Protein AF-0000000071156949 (afdb_homodimer)

Solvent-accessible surface area (backbone atoms only — not comparable to full-atom values): 77805 Å² total; per-residue (Å²): 145,89,101,86,51,63,87,76,97,87,80,88,91,84,76,84,78,75,83,69,84,75,80,80,80,71,87,67,79,77,78,75,65,78,80,73,74,72,74,79,67,74,76,79,68,71,72,70,79,77,70,38,71,80,72,76,36,79,78,78,65,68,85,57,36,65,60,50,50,54,51,48,61,67,32,68,68,46,46,52,49,50,50,51,48,50,52,46,51,50,22,55,70,70,61,55,39,52,63,51,51,49,45,45,47,45,45,49,45,36,51,52,51,49,56,46,44,47,62,56,52,52,49,52,49,41,29,22,22,58,69,45,66,47,76,41,98,70,64,70,80,79,86,52,50,70,53,12,49,38,33,79,37,14,51,46,56,18,49,52,27,45,30,42,74,24,48,22,58,56,52,46,51,38,69,74,34,31,34,89,91,45,67,75,72,49,67,66,50,52,50,49,52,38,48,48,52,33,49,54,53,50,50,54,52,44,51,52,44,58,73,55,51,50,29,16,42,30,40,44,75,46,68,47,84,68,30,42,39,33,29,36,42,28,39,26,29,55,41,79,87,77,60,42,63,44,70,45,78,72,41,68,42,80,49,92,53,80,46,16,65,54,43,40,51,52,50,54,51,48,33,53,74,64,69,46,61,68,86,37,35,45,13,33,21,32,53,79,49,58,40,41,52,23,81,72,61,3,26,49,34,51,47,28,71,78,29,71,61,27,43,70,28,65,15,48,60,58,50,50,51,49,29,52,57,60,36,37,62,45,63,69,44,34,51,43,54,52,50,51,40,52,50,39,50,62,34,63,75,31,31,70,55,40,47,50,37,50,49,52,53,68,66,39,77,87,51,57,67,71,55,41,52,50,52,52,56,54,65,72,49,82,38,57,103,35,60,61,25,52,40,50,45,62,73,41,40,70,56,50,51,54,37,26,56,55,39,42,70,44,84,53,61,70,58,14,51,51,22,48,55,52,47,55,53,63,64,32,39,66,39,33,45,41,49,41,50,49,31,57,58,32,53,57,52,45,54,49,50,59,60,55,52,44,78,70,56,44,52,68,57,52,51,49,52,53,49,51,52,49,51,52,54,48,49,44,60,76,42,36,70,67,54,43,49,54,39,49,49,54,26,43,54,56,28,49,75,72,73,38,74,72,60,67,77,80,76,52,86,81,61,69,82,54,86,83,67,92,61,90,47,50,68,61,41,47,39,63,68,46,50,49,54,40,54,50,41,39,50,50,37,51,54,60,69,74,60,61,83,55,61,67,57,49,33,51,51,27,76,28,60,63,33,41,83,78,42,54,70,68,50,28,50,55,28,50,54,74,49,48,87,77,46,89,77,52,72,65,51,53,52,51,50,50,50,52,51,49,55,61,51,69,73,50,86,64,91,56,41,77,40,60,62,58,37,48,75,68,47,51,88,90,35,58,59,60,41,49,53,47,52,55,58,64,23,36,55,42,48,46,46,70,41,53,53,51,49,54,50,45,50,68,63,38,32,91,92,40,46,81,65,52,69,66,61,48,34,18,40,47,45,36,35,74,49,28,85,59,86,75,61,63,66,59,52,53,53,53,49,39,70,71,36,72,63,56,66,72,50,74,46,60,109,132,95,78,82,77,76,80,79,86,81,92,72,79,96,70,86,74,82,82,73,85,73,81,75,78,70,83,63,77,79,76,74,65,78,78,73,74,69,75,78,67,75,74,78,66,73,73,69,79,77,68,37,71,80,74,77,34,77,78,78,66,66,85,57,37,66,61,50,48,55,52,46,61,68,32,67,66,45,47,50,49,49,49,52,47,49,51,46,50,50,22,55,67,71,62,53,38,52,64,51,51,48,45,44,47,45,46,49,46,37,50,50,52,50,56,47,45,47,60,54,52,51,50,52,51,43,28,23,22,59,70,46,65,47,75,42,98,72,63,68,82,78,87,49,51,71,54,13,49,35,34,80,39,15,51,46,54,17,48,52,26,43,31,43,74,24,49,23,60,55,53,46,51,39,70,73,34,30,34,90,90,46,66,76,72,46,70,67,51,52,51,49,51,38,47,49,52,33,48,55,54,49,49,54,52,45,50,54,44,58,72,55,51,50,28,15,41,27,40,44,75,47,68,48,82,67,30,41,40,34,29,37,41,28,38,27,29,56,40,80,86,76,59,42,63,44,71,45,77,72,39,68,41,80,50,94,53,79,45,17,65,53,43,42,51,52,50,52,52,49,32,53,73,65,70,46,60,68,87,36,34,45,13,34,20,32,52,78,50,57,40,39,53,24,80,73,61,3,25,49,34,54,47,28,72,78,30,72,60,27,44,70,30,64,15,48,60,58,50,50,51,50,31,53,58,59,35,36,62,46,64,70,44,34,50,43,53,50,51,50,38,52,50,38,50,64,34,62,76,31,32,69,54,39,48,50,38,51,49,53,52,68,66,40,77,87,50,56,66,72,56,42,51,50,52,52,55,54,66,71,49,83,39,56,104,35,60,61,25,51,39,50,44,62,74,40,40,70,56,51,50,53,37,26,57,56,38,41,70,44,85,52,60,69,60,14,52,52,21,47,54,51,47,54,54,63,64,33,39,67,38,34,46,39,48,41,51,49,32,56,58,30,54,58,54,44,53,49,52,59,59,56,52,44,79,70,56,43,52,69,56,52,52,49,51,52,48,51,52,50,49,52,53,48,51,43,59,75,41,37,70,66,52,44,49,53,37,49,49,52,25,42,52,54,28,50,75,72,74,39,73,73,58,66,78,82,76,51,87,80,60,69,84,52,87,84,68,93,60,91,47,51,68,61,42,47,40,61,69,45,49,49,54,39,54,50,42,39,51,50,36,51,54,60,70,74,59,62,84,57,59,68,56,49,33,50,50,29,74,27,61,63,34,41,84,77,39,54,69,69,50,29,50,55,28,52,52,75,48,48,87,78,44,89,78,53,73,66,52,54,52,49,49,50,49,52,52,49,56,61,51,69,72,49,87,63,92,56,41,78,41,62,62,59,38,48,73,68,47,53,89,87,36,57,58,60,42,49,51,47,52,55,59,65,24,35,54,43,49,44,45,69,40,53,52,51,50,54,51,45,51,69,64,38,32,91,91,39,46,82,65,51,70,66,60,47,33,18,39,47,46,36,34,75,50,28,84,57,87,75,62,64,65,58,51,50,53,54,49,38,70,71,38,72,63,59,64,72,50,72,46,61,109

Organism: Aphis gossypii (NCBI:txid80765)

Nearest PDB structures (foldseek):
  6dww-assembly1_A  TM=7.065E-01  e=8.761E-10  Musca domestica
  4d1q-assembly1_B  TM=6.758E-01  e=1.391E-09  Musca domestica
  4d1q-assembly1_A-2  TM=6.800E-01  e=3.090E-09  Musca domestica
  6dwz-assembly1_E  TM=7.226E-01  e=6.103E-08  Musca domestica
  8sjd-assembly1_D  TM=6.548E-01  e=4.548E-08  Musca domestica

Secondary structure (DSSP, 8-state):
--S-BTB----------------------S------------------S---BTTTB----GGGHHHHHHHHHTSHHHHHHHHHHHHHHHHHHTSS-HHHHHHHHHHHHHHHHHHHHHHHHHHHHHHHHTT-----TT--SS--HHHHHTTSS-HHHHHHHHHHHTT-HHHHHHHHHB-TT--S-SHHHHHHHHHHHHHHHHHHHHHHHHHH--EEEEEEEEE-TTS-EEEEEEEEEEETTTTEEEEEEEEEEEES--SHHHHHHHHHHHHHHTT--GGGEEEEEE-S-HHHH-TTTSHHHHHHHH-TTSEEEE-HHHHHHHHHHHHTTSHHHHHHHHHHHHHHHHHHT-HHHHHHHHHHHHH-TTS-HHHHHHHHHHHTS---SSHHHHHHHHHHHHHHHHHHHHHHTSS-HHHHHHHHHHHHHHTSHHHHHHHHHHHHHHHHHHHHHHHHT-TT--HHHHHHHHHHHHHHHHHHHHTHHHHHHHHHHHHHHHHHHTT---------TT--SS-------HHHHHIIIIIHHHHHHHHHHHHHHHHSTTTTTGGGGGGSGGGTTTS-HHHHHHHHHHTGGGS-S-HHHHHHHHHHHHHHHHT--S----SHHHHHHH--TT-HHHHHHHHHHHHS----HHHHHHHHHHHHHS-GGGTT--HHHHHHHHHHHHTTTS---HHHHHHHHHHH-HHHHH---B-/-----------------------------S------------------S--TBTTTB----GGGHHHHHHHHHTSHHHHHHHHHHHHHHHHHHTSS-HHHHHHHHHHHHHHHHHHHHHHHHHHHHHHHHTT-----TT--SS--HHHHHTTSS-HHHHHHHHHHHTT-HHHHHHHHHB-TT--S-SHHHHHHHHHHHHHHHHHHHHHHHHHH--EEEEEEEEE-TTS-EEEEEEEEEEETTTTEEEEEEEEEEEES--SHHHHHHHHHHHHHHTT--GGGEEEEEE-S-HHHH-TTTSHHHHHHHH-TTSEEEE-HHHHHHHHHHHHTTSHHHHHHHHHHHHHHHHHHT-HHHHHHHHHHHHH-TTS-HHHHHHHHHHHTS---SSHHHHHHHHHHHHHHHHHHHHHHTSS-HHHHHHHHHHHHHHTSHHHHHHHHHHHHHHHHHHHHHHHHT-TT--HHHHHHHHHHHHHHHHHHHHTHHHHHHHHHHHHHHHHHHTT---------TT--SS-------HHHHHIIIIIHHHHHHHHHHHHHHHHSTTTTTGGGGGGSGGGTTTS-HHHHHHHHHHTGGGS-S-HHHHHHHHHHHHHHHHT--S----SHHHHHHT--TT-HHHHHHHHHHHHS----HHHHHHHHHHHHHS-GGGTT--HHHHHHHHHHHHTTTS---HHHHHHHHHHH-HHHHH---B-

Radius of gyration: 42.74 Å; Cα contacts (8 Å, |Δi|>4): 1692; chains: 2; bounding box: 120×120×149 Å

Sequence (1406 aa):
MSGKKRDGTLFSFFNKKTKNEHVNISNIPNDLDVIEDPDKSDAKIHPPEVLKMFVKEPLTNYKKAPEFLKHHASTQYHLLATEKISAFIQSFKTGESVEIMLNNKVSSIMESNRKRLVPIIKTIIFCGHNNLPLRGHRDDGILDIDSALVGTQGIFRSLLAFRIDSGDKELTNHIRSCKKNSTMISKTIQNDIINILHKVIIETIVTNVKKYKYFSILCDETTDISTKEQMTFSVRYIDMEEMKIKEEFLGFIELNSTTGSAIKDTMVKQLECYQLSLKNLRGQGYDGGSNMSGRNNGVQALILKDQPLAVYTHCFNHKLNLCISKACEIQAIRNLVGIVGSISVFLSTSAKRTNIMLEIISKDDSVPVPQKKKLKALCATRWVERHDSIITFRELYSYIVITLEELEKMSDSETACKAVGFSASIKRSEFLISLEIVANLFSYTKTLSLVLQSPKLELSKAFSHVNDVINVIENIRENSTSRFETYFKNASDMAALVGEDIRIPRICGRQTTRCNIQTTDPMEWYRITIFLPFIDHLISQLKIRFNEKLSEVMPLEGLIPAYIDKYDESNIIKAAMIYNEDWSGQIMDIQSEISIWKNKWSNIQTIKPDTVIETMKHCDEFFPIIKTLLHVFATIPVTTASAERSFSTLRRLKNYLRSTMGQDRLNGLAVLNVHNKMPINIDEVINIFSRSSRRIKTEDWSIMSGKKRDGTLFSFFNKKTKNEHVNISNIPNDLDVIEDPDKSDAKIHPPEVLKMFVKEPLTNYKKAPEFLKHHASTQYHLLATEKISAFIQSFKTGESVEIMLNNKVSSIMESNRKRLVPIIKTIIFCGHNNLPLRGHRDDGILDIDSALVGTQGIFRSLLAFRIDSGDKELTNHIRSCKKNSTMISKTIQNDIINILHKVIIETIVTNVKKYKYFSILCDETTDISTKEQMTFSVRYIDMEEMKIKEEFLGFIELNSTTGSAIKDTMVKQLECYQLSLKNLRGQGYDGGSNMSGRNNGVQALILKDQPLAVYTHCFNHKLNLCISKACEIQAIRNLVGIVGSISVFLSTSAKRTNIMLEIISKDDSVPVPQKKKLKALCATRWVERHDSIITFRELYSYIVITLEELEKMSDSETACKAVGFSASIKRSEFLISLEIVANLFSYTKTLSLVLQSPKLELSKAFSHVNDVINVIENIRENSTSRFETYFKNASDMAALVGEDIRIPRICGRQTTRCNIQTTDPMEWYRITIFLPFIDHLISQLKIRFNEKLSEVMPLEGLIPAYIDKYDESNIIKAAMIYNEDWSGQIMDIQSEISIWKNKWSNIQTIKPDTVIETMKHCDEFFPIIKTLLHVFATIPVTTASAERSFSTLRRLKNYLRSTMGQDRLNGLAVLNVHNKMPINIDEVINIFSRSSRRIKTEDWSI

InterPro domains:
  IPR008906 HAT, C-terminal dimerisation domain [PF05699] (618-678)
  IPR012337 Ribonuclease H-like superfamily [SSF53098] (209-673)
  IPR025398 ZMYM1-like, RNase-like domain [PF14291] (53-298)
  IPR052958 Interferon-induced PKR regulator [PTHR46289] (53-696)

pLDDT: mean 79.67, std 20.43, range [14.51, 97.31]

Structure (mmCIF, N/CA/C/O backbone):
data_AF-0000000071156949-model_v1
#
loop_
_entity.id
_entity.type
_entity.pdbx_description
1 polymer 'Repressor of the inhibitor of the protein kinase'
#
loop_
_atom_site.group_PDB
_atom_site.id
_atom_site.type_symbol
_atom_site.label_atom_id
_atom_site.label_alt_id
_atom_site.label_comp_id
_atom_site.label_asym_id
_atom_site.label_entity_id
_atom_site.label_seq_id
_atom_site.pdbx_PDB_ins_code
_atom_site.Cartn_x
_atom_site.Cartn_y
_atom_site.Cartn_z
_atom_site.occupancy
_atom_site.B_iso_or_equiv
_atom_site.auth_seq_id
_atom_site.auth_comp_id
_atom_site.auth_asym_id
_atom_site.auth_atom_id
_atom_site.pdbx_PDB_model_num
ATOM 1 N N . MET A 1 1 ? -44.031 48.219 -72.75 1 14.51 1 MET A N 1
ATOM 2 C CA . MET A 1 1 ? -44.781 47.094 -73.312 1 14.51 1 MET A CA 1
ATOM 3 C C . MET A 1 1 ? -44.969 45.969 -72.25 1 14.51 1 MET A C 1
ATOM 5 O O . MET A 1 1 ? -46.031 45.375 -72.188 1 14.51 1 MET A O 1
ATOM 9 N N . SER A 1 2 ? -43.938 44.906 -71.812 1 15.21 2 SER A N 1
ATOM 10 C CA . SER A 1 2 ? -43.312 43.594 -72 1 15.21 2 SER A CA 1
ATOM 11 C C . SER A 1 2 ? -43.594 42.688 -70.75 1 15.21 2 SER A C 1
ATOM 13 O O . SER A 1 2 ? -44.406 43.031 -69.938 1 15.21 2 SER A O 1
ATOM 15 N N . GLY A 1 3 ? -42.562 41.906 -69.875 1 16.7 3 GLY A N 1
ATOM 16 C CA . GLY A 1 3 ? -42.281 40.469 -69.875 1 16.7 3 GLY A CA 1
ATOM 17 C C . GLY A 1 3 ? -43.062 39.75 -68.75 1 16.7 3 GLY A C 1
ATOM 18 O O . GLY A 1 3 ? -43.719 38.719 -69.062 1 16.7 3 GLY A O 1
ATOM 19 N N . LYS A 1 4 ? -42.656 39.594 -67.062 1 17.89 4 LYS A N 1
ATOM 20 C CA . LYS A 1 4 ? -41.875 39.188 -65.875 1 17.89 4 LYS A CA 1
ATOM 21 C C . LYS A 1 4 ? -42.719 39.281 -64.625 1 17.89 4 LYS A C 1
ATOM 23 O O . LYS A 1 4 ? -42.312 38.75 -63.562 1 17.89 4 LYS A O 1
ATOM 28 N N . LYS A 1 5 ? -43.812 40.25 -64.312 1 16.42 5 LYS A N 1
ATOM 29 C CA . LYS A 1 5 ? -44.094 40.5 -62.906 1 16.42 5 LYS A CA 1
ATOM 30 C C . LYS A 1 5 ? -44.875 39.312 -62.312 1 16.42 5 LYS A C 1
ATOM 32 O O . LYS A 1 5 ? -45.094 39.281 -61.094 1 16.42 5 LYS A O 1
ATOM 37 N N . ARG A 1 6 ? -44.969 38.938 -62.5 1 23.73 6 ARG A N 1
ATOM 38 C CA . ARG A 1 6 ? -44.219 40.125 -62.875 1 23.73 6 ARG A CA 1
ATOM 39 C C . ARG A 1 6 ? -44.875 41.406 -62.375 1 23.73 6 ARG A C 1
ATOM 41 O O . ARG A 1 6 ? -44.219 42.406 -62.094 1 23.73 6 ARG A O 1
ATOM 48 N N . ASP A 1 7 ? -46.469 41.625 -62.406 1 17.08 7 ASP A N 1
ATOM 49 C CA . ASP A 1 7 ? -47.531 42.156 -61.594 1 17.08 7 ASP A CA 1
ATOM 50 C C . ASP A 1 7 ? -48.406 41 -61.031 1 17.08 7 ASP A C 1
ATOM 52 O O . ASP A 1 7 ? -49.531 41.25 -60.562 1 17.08 7 ASP A O 1
ATOM 56 N N . GLY A 1 8 ? -48.344 39.719 -60.719 1 18.59 8 GLY A N 1
ATOM 57 C CA . GLY A 1 8 ? -49.344 38.656 -60.719 1 18.59 8 GLY A CA 1
ATOM 58 C C . GLY A 1 8 ? -50.25 38.688 -59.5 1 18.59 8 GLY A C 1
ATOM 59 O O . GLY A 1 8 ? -49.906 39.25 -58.469 1 18.59 8 GLY A O 1
ATOM 60 N N . THR A 1 9 ? -51.75 38.062 -59.375 1 17.62 9 THR A N 1
ATOM 61 C CA . THR A 1 9 ? -53.156 38.156 -58.969 1 17.62 9 THR A CA 1
ATOM 62 C C . THR A 1 9 ? -53.375 37.5 -57.594 1 17.62 9 THR A C 1
ATOM 64 O O . THR A 1 9 ? -53.375 36.281 -57.5 1 17.62 9 THR A O 1
ATOM 67 N N . LEU A 1 10 ? -52.875 38.062 -56.25 1 17.33 10 LEU A N 1
ATOM 68 C CA . LEU A 1 10 ? -52.844 37.781 -54.812 1 17.33 10 LEU A CA 1
ATOM 69 C C . LEU A 1 10 ? -54.25 37.656 -54.25 1 17.33 10 LEU A C 1
ATOM 71 O O . LEU A 1 10 ? -54.469 36.969 -53.25 1 17.33 10 LEU A O 1
ATOM 75 N N . PHE A 1 11 ? -55.562 38.375 -54.5 1 18.47 11 PHE A N 1
ATOM 76 C CA . PHE A 1 11 ? -56.188 39.438 -53.719 1 18.47 11 PHE A CA 1
ATOM 77 C C . PHE A 1 11 ? -57.25 38.875 -52.781 1 18.47 11 PHE A C 1
ATOM 79 O O . PHE A 1 11 ? -57.312 39.281 -51.625 1 18.47 11 PHE A O 1
ATOM 86 N N . SER A 1 12 ? -58.438 38.25 -53.156 1 18.14 12 SER A N 1
ATOM 87 C CA . SER A 1 12 ? -59.719 38.875 -52.844 1 18.14 12 SER A CA 1
ATOM 88 C C . SER A 1 12 ? -60.188 38.5 -51.438 1 18.14 12 SER A C 1
ATOM 90 O O . SER A 1 12 ? -59.781 37.5 -50.875 1 18.14 12 SER A O 1
ATOM 92 N N . PHE A 1 13 ? -61.406 39.156 -50.656 1 18.28 13 PHE A N 1
ATOM 93 C CA . PHE A 1 13 ? -61.906 39.906 -49.531 1 18.28 13 PHE A CA 1
ATOM 94 C C . PHE A 1 13 ? -62.344 39 -48.406 1 18.28 13 PHE A C 1
ATOM 96 O O . PHE A 1 13 ? -62.688 37.812 -48.656 1 18.28 13 PHE A O 1
ATOM 103 N N . PHE A 1 14 ? -62.25 39.438 -46.969 1 20.47 14 PHE A N 1
ATOM 104 C CA . PHE A 1 14 ? -62.312 39.438 -45.531 1 20.47 14 PHE A CA 1
ATOM 105 C C . PHE A 1 14 ? -63.75 39.281 -45.031 1 20.47 14 PHE A C 1
ATOM 107 O O . PHE A 1 14 ? -64 39.094 -43.844 1 20.47 14 PHE A O 1
ATOM 114 N N . ASN A 1 15 ? -65 39.625 -45.625 1 19.88 15 ASN A N 1
ATOM 115 C CA . ASN A 1 15 ? -65.875 40.5 -44.969 1 19.88 15 ASN A CA 1
ATOM 116 C C . ASN A 1 15 ? -66.812 39.75 -43.969 1 19.88 15 ASN A C 1
ATOM 118 O O . ASN A 1 15 ? -67.75 40.281 -43.469 1 19.88 15 ASN A O 1
ATOM 122 N N . LYS A 1 16 ? -67.062 38.406 -43.875 1 20.56 16 LYS A N 1
ATOM 123 C CA . LYS A 1 16 ? -68.375 38.188 -43.25 1 20.56 16 LYS A CA 1
ATOM 124 C C . LYS A 1 16 ? -68.312 38.531 -41.75 1 20.56 16 LYS A C 1
ATOM 126 O O . LYS A 1 16 ? -67.375 38.25 -41.062 1 20.56 16 LYS A O 1
ATOM 131 N N . LYS A 1 17 ? -69.375 39.344 -41 1 22.61 17 LYS A N 1
ATOM 132 C CA . LYS A 1 17 ? -69.938 40.031 -39.812 1 22.61 17 LYS A CA 1
ATOM 133 C C . LYS A 1 17 ? -70.062 39.094 -38.625 1 22.61 17 LYS A C 1
ATOM 135 O O . LYS A 1 17 ? -70.562 39.5 -37.562 1 22.61 17 LYS A O 1
ATOM 140 N N . THR A 1 18 ? -70.188 37.75 -38.844 1 20.48 18 THR A N 1
ATOM 141 C CA . THR A 1 18 ? -70.625 37.094 -37.594 1 20.48 18 THR A CA 1
ATOM 142 C C . THR A 1 18 ? -69.562 37.25 -36.531 1 20.48 18 THR A C 1
ATOM 144 O O . THR A 1 18 ? -68.375 37.062 -36.781 1 20.48 18 THR A O 1
ATOM 147 N N . LYS A 1 19 ? -69.75 38.031 -35.344 1 24.52 19 LYS A N 1
ATOM 148 C CA . LYS A 1 19 ? -68.875 38.531 -34.281 1 24.52 19 LYS A CA 1
ATOM 149 C C . LYS A 1 19 ? -68 37.438 -33.719 1 24.52 19 LYS A C 1
ATOM 151 O O . LYS A 1 19 ? -67.562 37.531 -32.562 1 24.52 19 LYS A O 1
ATOM 156 N N . ASN A 1 20 ? -67.938 36.25 -34.25 1 20.81 20 ASN A N 1
ATOM 157 C CA . ASN A 1 20 ? -67.375 35.062 -33.625 1 20.81 20 ASN A CA 1
ATOM 158 C C . ASN A 1 20 ? -65.875 35.281 -33.344 1 20.81 20 ASN A C 1
ATOM 160 O O . ASN A 1 20 ? -65.125 35.75 -34.219 1 20.81 20 ASN A O 1
ATOM 164 N N . GLU A 1 21 ? -65.375 35.406 -32 1 22.12 21 GLU A N 1
ATOM 165 C CA . GLU A 1 21 ? -64 35.781 -31.531 1 22.12 21 GLU A CA 1
ATOM 166 C C . GLU A 1 21 ? -62.938 35.031 -32.281 1 22.12 21 GLU A C 1
ATOM 168 O O . GLU A 1 21 ? -63 33.812 -32.438 1 22.12 21 GLU A O 1
ATOM 173 N N . HIS A 1 22 ? -62.219 35.562 -33.281 1 23.14 22 HIS A N 1
ATOM 174 C CA . HIS A 1 22 ? -61.156 35.25 -34.25 1 23.14 22 HIS A CA 1
ATOM 175 C C . HIS A 1 22 ? -59.906 34.781 -33.531 1 23.14 22 HIS A C 1
ATOM 177 O O . HIS A 1 22 ? -59.25 35.562 -32.844 1 23.14 22 HIS A O 1
ATOM 183 N N . VAL A 1 23 ? -59.938 33.562 -32.906 1 21.94 23 VAL A N 1
ATOM 184 C CA . VAL A 1 23 ? -58.75 33.062 -32.25 1 21.94 23 VAL A CA 1
ATOM 185 C C . VAL A 1 23 ? -57.562 33.125 -33.25 1 21.94 23 VAL A C 1
ATOM 187 O O . VAL A 1 23 ? -57.625 32.5 -34.312 1 21.94 23 VAL A O 1
ATOM 190 N N . ASN A 1 24 ? -56.844 34.219 -33.438 1 21.03 24 ASN A N 1
ATOM 191 C CA . ASN A 1 24 ? -55.719 34.5 -34.312 1 21.03 24 ASN A CA 1
ATOM 192 C C . ASN A 1 24 ? -54.594 33.469 -34.156 1 21.03 24 ASN A C 1
ATOM 194 O O . ASN A 1 24 ? -54 33.344 -33.062 1 21.03 24 ASN A O 1
ATOM 198 N N . ILE A 1 25 ? -54.594 32.219 -34.781 1 22.11 25 ILE A N 1
ATOM 199 C CA . ILE A 1 25 ? -53.656 31.109 -34.844 1 22.11 25 ILE A CA 1
ATOM 200 C C . ILE A 1 25 ? -52.312 31.609 -35.438 1 22.11 25 ILE A C 1
ATOM 202 O O . ILE A 1 25 ? -51.562 30.828 -36.031 1 22.11 25 ILE A O 1
ATOM 206 N N . SER A 1 26 ? -51.938 32.844 -35.562 1 22.64 26 SER A N 1
ATOM 207 C CA . SER A 1 26 ? -50.781 33.312 -36.344 1 22.64 26 SER A CA 1
ATOM 208 C C . SER A 1 26 ? -49.5 32.656 -35.844 1 22.64 26 SER A C 1
ATOM 210 O O . SER A 1 26 ? -48.625 32.344 -36.656 1 22.64 26 SER A O 1
ATOM 212 N N . ASN A 1 27 ? -49.031 32.906 -34.656 1 21.33 27 ASN A N 1
ATOM 213 C CA . ASN A 1 27 ? -47.594 32.906 -34.281 1 21.33 27 ASN A CA 1
ATOM 214 C C . ASN A 1 27 ? -47.031 31.5 -34.156 1 21.33 27 ASN A C 1
ATOM 216 O O . ASN A 1 27 ? -47.031 30.938 -33.062 1 21.33 27 ASN A O 1
ATOM 220 N N . ILE A 1 28 ? -47.281 30.594 -35.094 1 23.42 28 ILE A N 1
ATOM 221 C CA . ILE A 1 28 ? -46.625 29.297 -35.031 1 23.42 28 ILE A CA 1
ATOM 222 C C . ILE A 1 28 ? -45.094 29.484 -35.219 1 23.42 28 ILE A C 1
ATOM 224 O O . ILE A 1 28 ? -44.656 29.969 -36.281 1 23.42 28 ILE A O 1
ATOM 228 N N . PRO A 1 29 ? -44.219 29.625 -34.188 1 23.03 29 PRO A N 1
ATOM 229 C CA . PRO A 1 29 ? -42.781 29.859 -34.438 1 23.03 29 PRO A CA 1
ATOM 230 C C . PRO A 1 29 ? -42.188 28.875 -35.438 1 23.03 29 PRO A C 1
ATOM 232 O O . PRO A 1 29 ? -42.625 27.734 -35.531 1 23.03 29 PRO A O 1
ATOM 235 N N . ASN A 1 30 ? -41.562 29.281 -36.594 1 23.73 30 ASN A N 1
ATOM 236 C CA . ASN A 1 30 ? -40.875 28.656 -37.719 1 23.73 30 ASN A CA 1
ATOM 237 C C . ASN A 1 30 ? -39.812 27.656 -37.25 1 23.73 30 ASN A C 1
ATOM 239 O O . ASN A 1 30 ? -39.219 26.953 -38.031 1 23.73 30 ASN A O 1
ATOM 243 N N . ASP A 1 31 ? -39.188 27.812 -36.094 1 24.55 31 ASP A N 1
ATOM 244 C CA . ASP A 1 31 ? -37.875 27.203 -35.844 1 24.55 31 ASP A CA 1
ATOM 245 C C . ASP A 1 31 ? -38 25.688 -35.688 1 24.55 31 ASP A C 1
ATOM 247 O O . ASP A 1 31 ? -37.156 25.062 -35.062 1 24.55 31 ASP A O 1
ATOM 251 N N . LEU A 1 32 ? -39 25.094 -36.031 1 23.61 32 LEU A N 1
ATOM 252 C CA . LEU A 1 32 ? -38.938 23.641 -35.969 1 23.61 32 LEU A CA 1
ATOM 253 C C . LEU A 1 32 ? -37.938 23.094 -37 1 23.61 32 LEU A C 1
ATOM 255 O O . LEU A 1 32 ? -38.25 22.922 -38.156 1 23.61 32 LEU A O 1
ATOM 259 N N . ASP A 1 33 ? -36.656 23.625 -37 1 23.98 33 ASP A N 1
ATOM 260 C CA . ASP A 1 33 ? -35.625 23.062 -37.875 1 23.98 33 ASP A CA 1
ATOM 261 C C . ASP A 1 33 ? -35.562 21.547 -37.75 1 23.98 33 ASP A C 1
ATOM 263 O O . ASP A 1 33 ? -35.594 21.016 -36.656 1 23.98 33 ASP A O 1
ATOM 267 N N . VAL A 1 34 ? -36 20.859 -38.688 1 25.73 34 VAL A N 1
ATOM 268 C CA . VAL A 1 34 ? -35.719 19.453 -38.969 1 25.73 34 VAL A CA 1
ATOM 269 C C . VAL A 1 34 ? -34.25 19.172 -38.781 1 25.73 34 VAL A C 1
ATOM 271 O O . VAL A 1 34 ? -33.375 19.781 -39.438 1 25.73 34 VAL A O 1
ATOM 274 N N . ILE A 1 35 ? -33.781 18.906 -37.531 1 24.45 35 ILE A N 1
ATOM 275 C CA . ILE A 1 35 ? -32.406 18.516 -37.188 1 24.45 35 ILE A CA 1
ATOM 276 C C . ILE A 1 35 ? -31.953 17.391 -38.125 1 24.45 35 ILE A C 1
ATOM 278 O O . ILE A 1 35 ? -32.469 16.281 -38.031 1 24.45 35 ILE A O 1
ATOM 282 N N . GLU A 1 36 ? -31.734 17.688 -39.406 1 25.47 36 GLU A N 1
ATOM 283 C CA . GLU A 1 36 ? -30.984 16.812 -40.281 1 25.47 36 GLU A CA 1
ATOM 284 C C . GLU A 1 36 ? -29.594 16.516 -39.719 1 25.47 36 GLU A C 1
ATOM 286 O O . GLU A 1 36 ? -28.734 17.406 -39.656 1 25.47 36 GLU A O 1
ATOM 291 N N . ASP A 1 37 ? -29.547 15.836 -38.594 1 22.58 37 ASP A N 1
ATOM 292 C CA . ASP A 1 37 ? -28.203 15.414 -38.219 1 22.58 37 ASP A CA 1
ATOM 293 C C . ASP A 1 37 ? -27.578 14.555 -39.312 1 22.58 37 ASP A C 1
ATOM 295 O O . ASP A 1 37 ? -28.078 13.477 -39.625 1 22.58 37 ASP A O 1
ATOM 299 N N . PRO A 1 38 ? -26.891 15.133 -40.312 1 25.17 38 PRO A N 1
ATOM 300 C CA . PRO A 1 38 ? -26.25 14.422 -41.406 1 25.17 38 PRO A CA 1
ATOM 301 C C . PRO A 1 38 ? -25.344 13.281 -40.938 1 25.17 38 PRO A C 1
ATOM 303 O O . PRO A 1 38 ? -24.891 12.469 -41.75 1 25.17 38 PRO A O 1
ATOM 306 N N . ASP A 1 39 ? -24.703 13.406 -39.781 1 23.91 39 ASP A N 1
ATOM 307 C CA . ASP A 1 39 ? -23.438 12.695 -39.688 1 23.91 39 ASP A CA 1
ATOM 308 C C . ASP A 1 39 ? -23.656 11.188 -39.531 1 23.91 39 ASP A C 1
ATOM 310 O O . ASP A 1 39 ? -22.719 10.445 -39.25 1 23.91 39 ASP A O 1
ATOM 314 N N . LYS A 1 40 ? -24.703 10.656 -39.031 1 27.86 40 LYS A N 1
ATOM 315 C CA . LYS A 1 40 ? -24.547 9.203 -38.906 1 27.86 40 LYS A CA 1
ATOM 316 C C . LYS A 1 40 ? -24.547 8.539 -40.281 1 27.86 40 LYS A C 1
ATOM 318 O O . LYS A 1 40 ? -25.594 8.383 -40.906 1 27.86 40 LYS A O 1
ATOM 323 N N . SER A 1 41 ? -23.578 8.68 -41.062 1 24.72 41 SER A N 1
ATOM 324 C CA . SER A 1 41 ? -23.359 8.086 -42.375 1 24.72 41 SER A CA 1
ATOM 325 C C . SER A 1 41 ? -23.766 6.613 -42.375 1 24.72 41 SER A C 1
ATOM 327 O O . SER A 1 41 ? -24.422 6.145 -43.312 1 24.72 41 SER A O 1
ATOM 329 N N . ASP A 1 42 ? -23.062 5.711 -41.625 1 24.08 42 ASP A N 1
ATOM 330 C CA . ASP A 1 42 ? -22.828 4.391 -42.219 1 24.08 42 ASP A CA 1
ATOM 331 C C . ASP A 1 42 ? -23.984 3.449 -41.938 1 24.08 42 ASP A C 1
ATOM 333 O O . ASP A 1 42 ? -23.891 2.246 -42.188 1 24.08 42 ASP A O 1
ATOM 337 N N . ALA A 1 43 ? -24.781 3.617 -40.812 1 23.86 43 ALA A N 1
ATOM 338 C CA . ALA A 1 43 ? -25.609 2.422 -40.656 1 23.86 43 ALA A CA 1
ATOM 339 C C . ALA A 1 43 ? -26.516 2.225 -41.875 1 23.86 43 ALA A C 1
ATOM 341 O O . ALA A 1 43 ? -27.172 3.164 -42.344 1 23.86 43 ALA A O 1
ATOM 342 N N . LYS A 1 44 ? -26.297 1.204 -42.656 1 27.42 44 LYS A N 1
ATOM 343 C CA . LYS A 1 44 ? -26.984 0.646 -43.812 1 27.42 44 LYS A CA 1
ATOM 344 C C . LYS A 1 44 ? -28.484 0.531 -43.562 1 27.42 44 LYS A C 1
ATOM 346 O O . LYS A 1 44 ? -29 -0.563 -43.344 1 27.42 44 LYS A O 1
ATOM 351 N N . ILE A 1 45 ? -29.109 1.356 -42.562 1 26.67 45 ILE A N 1
ATOM 352 C CA . ILE A 1 45 ? -30.547 1.122 -42.469 1 26.67 45 ILE A CA 1
ATOM 353 C C . ILE A 1 45 ? -31.172 1.267 -43.844 1 26.67 45 ILE A C 1
ATOM 355 O O . ILE A 1 45 ? -30.984 2.281 -44.531 1 26.67 45 ILE A O 1
ATOM 359 N N . HIS A 1 46 ? -31.438 0.152 -44.469 1 28.34 46 HIS A N 1
ATOM 360 C CA . HIS A 1 46 ? -32.188 0.133 -45.719 1 28.34 46 HIS A CA 1
ATOM 361 C C . HIS A 1 46 ? -33.375 1.112 -45.656 1 28.34 46 HIS A C 1
ATOM 363 O O . HIS A 1 46 ? -34.062 1.208 -44.625 1 28.34 46 HIS A O 1
ATOM 369 N N . PRO A 1 47 ? -33.25 2.217 -46.344 1 30.81 47 PRO A N 1
ATOM 370 C CA . PRO A 1 47 ? -34.281 3.258 -46.469 1 30.81 47 PRO A CA 1
ATOM 371 C C . PRO A 1 47 ? -35.688 2.688 -46.531 1 30.81 47 PRO A C 1
ATOM 373 O O . PRO A 1 47 ? -35.938 1.701 -47.25 1 30.81 47 PRO A O 1
ATOM 376 N N . PRO A 1 48 ? -36.438 2.578 -45.344 1 32.47 48 PRO A N 1
ATOM 377 C CA . PRO A 1 48 ? -37.812 2.105 -45.656 1 32.47 48 PRO A CA 1
ATOM 378 C C . PRO A 1 48 ? -38.281 2.537 -47.031 1 32.47 48 PRO A C 1
ATOM 380 O O . PRO A 1 48 ? -37.719 3.463 -47.625 1 32.47 48 PRO A O 1
ATOM 383 N N . GLU A 1 49 ? -39.219 1.864 -47.656 1 34.28 49 GLU A N 1
ATOM 384 C CA . GLU A 1 49 ? -39.875 2.152 -48.906 1 34.28 49 GLU A CA 1
ATOM 385 C C . GLU A 1 49 ? -40.125 3.648 -49.094 1 34.28 49 GLU A C 1
ATOM 387 O O . GLU A 1 49 ? -40.312 4.367 -48.094 1 34.28 49 GLU A O 1
ATOM 392 N N . VAL A 1 50 ? -39.781 4.195 -50.219 1 35.62 50 VAL A N 1
ATOM 393 C CA . VAL A 1 50 ? -39.781 5.5 -50.875 1 35.62 50 VAL A CA 1
ATOM 394 C C . VAL A 1 50 ? -41.094 6.215 -50.594 1 35.62 50 VAL A C 1
ATOM 396 O O . VAL A 1 50 ? -42.156 5.754 -51 1 35.62 50 VAL A O 1
ATOM 399 N N . LEU A 1 51 ? -41.375 6.738 -49.344 1 40.69 51 LEU A N 1
ATOM 400 C CA . LEU A 1 51 ? -42.469 7.699 -49.156 1 40.69 51 LEU A CA 1
ATOM 401 C C . LEU A 1 51 ? -42.531 8.688 -50.312 1 40.69 51 LEU A C 1
ATOM 403 O O . LEU A 1 51 ? -41.875 9.742 -50.281 1 40.69 51 LEU A O 1
ATOM 407 N N . LYS A 1 52 ? -42.531 8.109 -51.562 1 44.66 52 LYS A N 1
ATOM 408 C CA . LYS A 1 52 ? -42.406 8.93 -52.781 1 44.66 52 LYS A CA 1
ATOM 409 C C . LYS A 1 52 ? -43.562 9.922 -52.875 1 44.66 52 LYS A C 1
ATOM 411 O O . LYS A 1 52 ? -43.344 11.133 -52.938 1 44.66 52 LYS A O 1
ATOM 416 N N . MET A 1 53 ? -44.781 9.312 -53.062 1 48.22 53 MET A N 1
ATOM 417 C CA . MET A 1 53 ? -45.938 10.07 -53.562 1 48.22 53 MET A CA 1
ATOM 418 C C . MET A 1 53 ? -46.75 10.648 -52.406 1 48.22 53 MET A C 1
ATOM 420 O O . MET A 1 53 ? -46.969 9.969 -51.406 1 48.22 53 MET A O 1
ATOM 424 N N . PHE A 1 54 ? -47.031 11.805 -52.25 1 52.53 54 PHE A N 1
ATOM 425 C CA . PHE A 1 54 ? -47.812 12.672 -51.375 1 52.53 54 PHE A CA 1
ATOM 426 C C . PHE A 1 54 ? -46.938 13.266 -50.281 1 52.53 54 PHE A C 1
ATOM 428 O O . PHE A 1 54 ? -47.375 14.125 -49.531 1 52.53 54 PHE A O 1
ATOM 435 N N . VAL A 1 55 ? -45.688 12.562 -50.219 1 50.84 55 VAL A N 1
ATOM 436 C CA . VAL A 1 55 ? -44.781 13.188 -49.281 1 50.84 55 VAL A CA 1
ATOM 437 C C . VAL A 1 55 ? -43.719 14 -50.031 1 50.84 55 VAL A C 1
ATOM 439 O O . VAL A 1 55 ? -43.5 15.18 -49.719 1 50.84 55 VAL A O 1
ATOM 442 N N . LYS A 1 56 ? -42.844 13.336 -50.969 1 52.16 56 LYS A N 1
ATOM 443 C CA . LYS A 1 56 ? -41.781 14.062 -51.688 1 52.16 56 LYS A CA 1
ATOM 444 C C . LYS A 1 56 ? -42.219 14.352 -53.125 1 52.16 56 LYS A C 1
ATOM 446 O O . LYS A 1 56 ? -41.688 15.289 -53.75 1 52.16 56 LYS A O 1
ATOM 451 N N . GLU A 1 57 ? -43.031 13.383 -53.812 1 54.19 57 GLU A N 1
ATOM 452 C CA . GLU A 1 57 ? -43.406 13.578 -55.219 1 54.19 57 GLU A CA 1
ATOM 453 C C . GLU A 1 57 ? -44.906 13.906 -55.344 1 54.19 57 GLU A C 1
ATOM 455 O O . GLU A 1 57 ? -45.719 13.359 -54.625 1 54.19 57 GLU A O 1
ATOM 460 N N . PRO A 1 58 ? -45.219 15.008 -56.094 1 50.47 58 PRO A N 1
ATOM 461 C CA . PRO A 1 58 ? -46.625 15.398 -56.281 1 50.47 58 PRO A CA 1
ATOM 462 C C . PRO A 1 58 ? -47.438 14.328 -57.031 1 50.47 58 PRO A C 1
ATOM 464 O O . PRO A 1 58 ? -46.844 13.508 -57.75 1 50.47 58 PRO A O 1
ATOM 467 N N . LEU A 1 59 ? -48.562 13.977 -56.625 1 53.44 59 LEU A N 1
ATOM 468 C CA . LEU A 1 59 ? -49.469 13.133 -57.406 1 53.44 59 LEU A CA 1
ATOM 469 C C . LEU A 1 59 ? -49.75 13.766 -58.781 1 53.44 59 LEU A C 1
ATOM 471 O O . LEU A 1 59 ? -50.312 14.867 -58.844 1 53.44 59 LEU A O 1
ATOM 475 N N . THR A 1 60 ? -49.031 13.43 -59.75 1 54.78 60 THR A N 1
ATOM 476 C CA . THR A 1 60 ? -49.281 13.961 -61.094 1 54.78 60 THR A CA 1
ATOM 477 C C . THR A 1 60 ? -50.469 13.258 -61.75 1 54.78 60 THR A C 1
ATOM 479 O O . THR A 1 60 ? -51.062 13.781 -62.688 1 54.78 60 THR A O 1
ATOM 482 N N . ASN A 1 61 ? -50.656 11.93 -61.531 1 54.09 61 ASN A N 1
ATOM 483 C CA . ASN A 1 61 ? -51.75 11.234 -62.219 1 54.09 61 ASN A CA 1
ATOM 484 C C . ASN A 1 61 ? -53.031 11.234 -61.406 1 54.09 61 ASN A C 1
ATOM 486 O O . ASN A 1 61 ? -53.188 10.43 -60.469 1 54.09 61 ASN A O 1
ATOM 490 N N . TYR A 1 62 ? -53.875 12.25 -61.531 1 51.56 62 TYR A N 1
ATOM 491 C CA . TYR A 1 62 ? -55.062 12.609 -60.781 1 51.56 62 TYR A CA 1
ATOM 492 C C . TYR A 1 62 ? -56.188 11.578 -60.969 1 51.56 62 TYR A C 1
ATOM 494 O O . TYR A 1 62 ? -57.156 11.539 -60.219 1 51.56 62 TYR A O 1
ATOM 502 N N . LYS A 1 63 ? -56.094 10.797 -62.094 1 60.88 63 LYS A N 1
ATOM 503 C CA . LYS A 1 63 ? -57.188 9.891 -62.344 1 60.88 63 LYS A CA 1
ATOM 504 C C . LYS A 1 63 ? -57.312 8.828 -61.25 1 60.88 63 LYS A C 1
ATOM 506 O O . LYS A 1 63 ? -58.406 8.406 -60.906 1 60.88 63 LYS A O 1
ATOM 511 N N . LYS A 1 64 ? -56.125 8.312 -60.844 1 61.31 64 LYS A N 1
ATOM 512 C CA . LYS A 1 64 ? -56.188 7.25 -59.844 1 61.31 64 LYS A CA 1
ATOM 513 C C . LYS A 1 64 ? -55.969 7.801 -58.438 1 61.31 64 LYS A C 1
ATOM 515 O O . LYS A 1 64 ? -55.656 7.051 -57.5 1 61.31 64 LYS A O 1
ATOM 520 N N . ALA A 1 65 ? -56.156 9.133 -58.344 1 57.97 65 ALA A N 1
ATOM 521 C CA . ALA A 1 65 ? -55.938 9.859 -57.094 1 57.97 65 ALA A CA 1
ATOM 522 C C . ALA A 1 65 ? -56.812 9.32 -55.969 1 57.97 65 ALA A C 1
ATOM 524 O O . ALA A 1 65 ? -56.344 9.133 -54.844 1 57.97 65 ALA A O 1
ATOM 525 N N . PRO A 1 66 ? -58.094 8.984 -56.25 1 61.41 66 PRO A N 1
ATOM 526 C CA . PRO A 1 66 ? -58.906 8.531 -55.125 1 61.41 66 PRO A CA 1
ATOM 527 C C . PRO A 1 66 ? -58.406 7.23 -54.531 1 61.41 66 PRO A C 1
ATOM 529 O O . PRO A 1 66 ? -58.469 7.043 -53.312 1 61.41 66 PRO A O 1
ATOM 532 N N . GLU A 1 67 ? -57.875 6.277 -55.344 1 64.81 67 GLU A N 1
ATOM 533 C CA . GLU A 1 67 ? -57.344 5.012 -54.844 1 64.81 67 GLU A CA 1
ATOM 534 C C . GLU A 1 67 ? -56.094 5.227 -54.031 1 64.81 67 GLU A C 1
ATOM 536 O O . GLU A 1 67 ? -55.906 4.59 -53 1 64.81 67 GLU A O 1
ATOM 541 N N . PHE A 1 68 ? -55.219 6.203 -54.5 1 63.31 68 PHE A N 1
ATOM 542 C CA . PHE A 1 68 ? -54 6.473 -53.75 1 63.31 68 PHE A CA 1
ATOM 543 C C . PHE A 1 68 ? -54.312 7.141 -52.406 1 63.31 68 PHE A C 1
ATOM 545 O O . PHE A 1 68 ? -53.688 6.824 -51.406 1 63.31 68 PHE A O 1
ATOM 552 N N . LEU A 1 69 ? -55.344 8.039 -52.469 1 61.25 69 LEU A N 1
ATOM 553 C CA . LEU A 1 69 ? -55.75 8.734 -51.25 1 61.25 69 LEU A CA 1
ATOM 554 C C . LEU A 1 69 ? -56.375 7.766 -50.25 1 61.25 69 LEU A C 1
ATOM 556 O O . LEU A 1 69 ? -56.125 7.855 -49.031 1 61.25 69 LEU A O 1
ATOM 560 N N . LYS A 1 70 ? -57.156 6.801 -50.75 1 66.31 70 LYS A N 1
ATOM 561 C CA . LYS A 1 70 ? -57.75 5.777 -49.875 1 66.31 70 LYS A CA 1
ATOM 562 C C . LYS A 1 70 ? -56.656 4.887 -49.281 1 66.31 70 LYS A C 1
ATOM 564 O O . LYS A 1 70 ? -56.719 4.539 -48.094 1 66.31 70 LYS A O 1
ATOM 569 N N . HIS A 1 71 ? -55.625 4.488 -50.156 1 67.19 71 HIS A N 1
ATOM 570 C CA . HIS A 1 71 ? -54.5 3.697 -49.625 1 67.19 71 HIS A CA 1
ATOM 571 C C . HIS A 1 71 ? -53.656 4.512 -48.688 1 67.19 71 HIS A C 1
ATOM 573 O O . HIS A 1 71 ? -53.219 3.996 -47.656 1 67.19 71 HIS A O 1
ATOM 579 N N . HIS A 1 72 ? -53.406 5.777 -49 1 63.47 72 HIS A N 1
ATOM 580 C CA . HIS A 1 72 ? -52.625 6.652 -48.125 1 63.47 72 HIS A CA 1
ATOM 581 C C . HIS A 1 72 ? -53.312 6.855 -46.781 1 63.47 72 HIS A C 1
ATOM 583 O O . HIS A 1 72 ? -52.688 6.867 -45.75 1 63.47 72 HIS A O 1
ATOM 589 N N . ALA A 1 73 ? -54.688 7 -46.844 1 63.59 73 ALA A N 1
ATOM 590 C CA . ALA A 1 73 ? -55.469 7.184 -45.625 1 63.59 73 ALA A CA 1
ATOM 591 C C . ALA A 1 73 ? -55.375 5.969 -44.719 1 63.59 73 ALA A C 1
ATOM 593 O O . ALA A 1 73 ? -55.531 6.086 -43.5 1 63.59 73 ALA A O 1
ATOM 594 N N . SER A 1 74 ? -55.062 4.77 -45.312 1 63.94 74 SER A N 1
ATOM 595 C CA . SER A 1 74 ? -54.969 3.529 -44.562 1 63.94 74 SER A CA 1
ATOM 596 C C . SER A 1 74 ? -53.562 3.229 -44.125 1 63.94 74 SER A C 1
ATOM 598 O O . SER A 1 74 ? -53.281 2.238 -43.438 1 63.94 74 SER A O 1
ATOM 600 N N . THR A 1 75 ? -52.594 3.988 -44.688 1 60.88 75 THR A N 1
ATOM 601 C CA . THR A 1 75 ? -51.219 3.703 -44.312 1 60.88 75 THR A CA 1
ATOM 602 C C . THR A 1 75 ? -50.938 4.098 -42.844 1 60.88 75 THR A C 1
ATOM 604 O O . THR A 1 75 ? -51.594 5.023 -42.344 1 60.88 75 THR A O 1
ATOM 607 N N . GLN A 1 76 ? -50.031 3.381 -42.125 1 61.28 76 GLN A N 1
ATOM 608 C CA . GLN A 1 76 ? -49.75 3.504 -40.719 1 61.28 76 GLN A CA 1
ATOM 609 C C . GLN A 1 76 ? -49.219 4.898 -40.375 1 61.28 76 GLN A C 1
ATOM 611 O O . GLN A 1 76 ? -49.562 5.453 -39.312 1 61.28 76 GLN A O 1
ATOM 616 N N . TYR A 1 77 ? -48.531 5.473 -41.281 1 58.47 77 TYR A N 1
ATOM 617 C CA . TYR A 1 77 ? -47.969 6.793 -41 1 58.47 77 TYR A CA 1
ATOM 618 C C . TYR A 1 77 ? -49.062 7.855 -41.031 1 58.47 77 TYR A C 1
ATOM 620 O O . TYR A 1 77 ? -49.062 8.789 -40.219 1 58.47 77 TYR A O 1
ATOM 628 N N . HIS A 1 78 ? -50.031 7.809 -41.875 1 60.09 78 HIS A N 1
ATOM 629 C CA . HIS A 1 78 ? -51.156 8.734 -41.906 1 60.09 78 HIS A CA 1
ATOM 630 C C . HIS A 1 78 ? -52.062 8.57 -40.656 1 60.09 78 HIS A C 1
ATOM 632 O O . HIS A 1 78 ? -52.469 9.562 -40.062 1 60.09 78 HIS A O 1
ATOM 638 N N . LEU A 1 79 ? -52.312 7.277 -40.312 1 61.5 79 LEU A N 1
ATOM 639 C CA . LEU A 1 79 ? -53.125 7.016 -39.125 1 61.5 79 LEU A CA 1
ATOM 640 C C . LEU A 1 79 ? -52.406 7.551 -37.875 1 61.5 79 LEU A C 1
ATOM 642 O O . LEU A 1 79 ? -53.062 8.148 -37 1 61.5 79 LEU A O 1
ATOM 646 N N . LEU A 1 80 ? -51.094 7.359 -37.844 1 60.25 80 LEU A N 1
ATOM 647 C CA . LEU A 1 80 ? -50.312 7.891 -36.719 1 60.25 80 LEU A CA 1
ATOM 648 C C . LEU A 1 80 ? -50.312 9.414 -36.75 1 60.25 80 LEU A C 1
ATOM 650 O O . LEU A 1 80 ? -50.438 10.055 -35.688 1 60.25 80 LEU A O 1
ATOM 654 N N . ALA A 1 81 ? -50.25 10.047 -37.906 1 59.44 81 ALA A N 1
ATOM 655 C CA . ALA A 1 81 ? -50.281 11.5 -38 1 59.44 81 ALA A CA 1
ATOM 656 C C . ALA A 1 81 ? -51.656 12.047 -37.625 1 59.44 81 ALA A C 1
ATOM 658 O O . ALA A 1 81 ? -51.75 13.062 -36.938 1 59.44 81 ALA A O 1
ATOM 659 N N . THR A 1 82 ? -52.719 11.367 -38.062 1 59.94 82 THR A N 1
ATOM 660 C CA . THR A 1 82 ? -54.062 11.773 -37.688 1 59.94 82 THR A CA 1
ATOM 661 C C . THR A 1 82 ? -54.281 11.633 -36.188 1 59.94 82 THR A C 1
ATOM 663 O O . THR A 1 82 ? -54.938 12.469 -35.594 1 59.94 82 THR A O 1
ATOM 666 N N . GLU A 1 83 ? -53.75 10.547 -35.625 1 60.69 83 GLU A N 1
ATOM 667 C CA . GLU A 1 83 ? -53.812 10.391 -34.188 1 60.69 83 GLU A CA 1
ATOM 668 C C . GLU A 1 83 ? -53.062 11.508 -33.469 1 60.69 83 GLU A C 1
ATOM 670 O O . GLU A 1 83 ? -53.531 12.039 -32.469 1 60.69 83 GLU A O 1
ATOM 675 N N . LYS A 1 84 ? -51.969 11.844 -34 1 59.78 84 LYS A N 1
ATOM 676 C CA . LYS A 1 84 ? -51.188 12.945 -33.438 1 59.78 84 LYS A CA 1
ATOM 677 C C . LYS A 1 84 ? -51.938 14.273 -33.562 1 59.78 84 LYS A C 1
ATOM 679 O O . LYS A 1 84 ? -51.938 15.086 -32.625 1 59.78 84 LYS A O 1
ATOM 684 N N . ILE A 1 85 ? -52.594 14.516 -34.625 1 55.34 85 ILE A N 1
ATOM 685 C CA . ILE A 1 85 ? -53.375 15.727 -34.875 1 55.34 85 ILE A CA 1
ATOM 686 C C . ILE A 1 85 ? -54.625 15.719 -33.969 1 55.34 85 ILE A C 1
ATOM 688 O O . ILE A 1 85 ? -54.938 16.734 -33.344 1 55.34 85 ILE A O 1
ATOM 692 N N . SER A 1 86 ? -55.312 14.586 -33.875 1 57.94 86 SER A N 1
ATOM 693 C CA . SER A 1 86 ? -56.438 14.5 -32.969 1 57.94 86 SER A CA 1
ATOM 694 C C . SER A 1 86 ? -56.031 14.734 -31.516 1 57.94 86 SER A C 1
ATOM 696 O O . SER A 1 86 ? -56.75 15.422 -30.781 1 57.94 86 SER A O 1
ATOM 698 N N . ALA A 1 87 ? -54.969 14.133 -31.156 1 54.47 87 ALA A N 1
ATOM 699 C CA . ALA A 1 87 ? -54.438 14.367 -29.812 1 54.47 87 ALA A CA 1
ATOM 700 C C . ALA A 1 87 ? -54.031 15.828 -29.625 1 54.47 87 ALA A C 1
ATOM 702 O O . ALA A 1 87 ? -54.281 16.422 -28.578 1 54.47 87 ALA A O 1
ATOM 703 N N . PHE A 1 88 ? -53.5 16.406 -30.625 1 52.34 88 PHE A N 1
ATOM 704 C CA . PHE A 1 88 ? -53.188 17.828 -30.625 1 52.34 88 PHE A CA 1
ATOM 705 C C . PHE A 1 88 ? -54.469 18.672 -30.5 1 52.34 88 PHE A C 1
ATOM 707 O O . PHE A 1 88 ? -54.5 19.609 -29.703 1 52.34 88 PHE A O 1
ATOM 714 N N . ILE A 1 89 ? -55.438 18.422 -31.281 1 53.38 89 ILE A N 1
ATOM 715 C CA . ILE A 1 89 ? -56.719 19.156 -31.266 1 53.38 89 ILE A CA 1
ATOM 716 C C . ILE A 1 89 ? -57.375 18.969 -29.906 1 53.38 89 ILE A C 1
ATOM 718 O O . ILE A 1 89 ? -57.906 19.938 -29.344 1 53.38 89 ILE A O 1
ATOM 722 N N . GLN A 1 90 ? -57.438 17.75 -29.453 1 52.62 90 GLN A N 1
ATOM 723 C CA . GLN A 1 90 ? -58.031 17.547 -28.125 1 52.62 90 GLN A CA 1
ATOM 724 C C . GLN A 1 90 ? -57.25 18.312 -27.062 1 52.62 90 GLN A C 1
ATOM 726 O O . GLN A 1 90 ? -57.844 18.922 -26.172 1 52.62 90 GLN A O 1
ATOM 731 N N . SER A 1 91 ? -55.969 18.25 -27.125 1 50.19 91 SER A N 1
ATOM 732 C CA . SER A 1 91 ? -55.156 19.031 -26.188 1 50.19 91 SER A CA 1
ATOM 733 C C . SER A 1 91 ? -55.406 20.531 -26.375 1 50.19 91 SER A C 1
ATOM 735 O O . SER A 1 91 ? -55.406 21.281 -25.406 1 50.19 91 SER A O 1
ATOM 737 N N . PHE A 1 92 ? -55.469 20.969 -27.516 1 46.72 92 PHE A N 1
ATOM 738 C CA . PHE A 1 92 ? -55.812 22.359 -27.781 1 46.72 92 PHE A CA 1
ATOM 739 C C . PHE A 1 92 ? -57.156 22.719 -27.203 1 46.72 92 PHE A C 1
ATOM 741 O O . PHE A 1 92 ? -57.344 23.828 -26.672 1 46.72 92 PHE A O 1
ATOM 748 N N . LYS A 1 93 ? -58.219 22 -27.453 1 45.56 93 LYS A N 1
ATOM 749 C CA . LYS A 1 93 ? -59.562 22.297 -26.922 1 45.56 93 LYS A CA 1
ATOM 750 C C . LYS A 1 93 ? -59.562 22.219 -25.391 1 45.56 93 LYS A C 1
ATOM 752 O O . LYS A 1 93 ? -60.25 23.016 -24.734 1 45.56 93 LYS A O 1
ATOM 757 N N . THR A 1 94 ? -59.188 21.047 -24.906 1 46.69 94 THR A N 1
ATOM 758 C CA . THR A 1 94 ? -59.281 20.953 -23.453 1 46.69 94 THR A CA 1
ATOM 759 C C . THR A 1 94 ? -58.281 21.859 -22.766 1 46.69 94 THR A C 1
ATOM 761 O O . THR A 1 94 ? -58.281 22 -21.547 1 46.69 94 THR A O 1
ATOM 764 N N . GLY A 1 95 ? -57.906 23.094 -23.344 1 43.44 95 GLY A N 1
ATOM 765 C CA . GLY A 1 95 ? -57.031 24.156 -22.859 1 43.44 95 GLY A CA 1
ATOM 766 C C . GLY A 1 95 ? -55.719 23.641 -22.297 1 43.44 95 GLY A C 1
ATOM 767 O O . GLY A 1 95 ? -54.969 24.406 -21.719 1 43.44 95 GLY A O 1
ATOM 768 N N . GLU A 1 96 ? -55.75 22.531 -21.688 1 43.94 96 GLU A N 1
ATOM 769 C CA . GLU A 1 96 ? -54.5 22.078 -21.094 1 43.94 96 GLU A CA 1
ATOM 770 C C . GLU A 1 96 ? -53.438 21.844 -22.156 1 43.94 96 GLU A C 1
ATOM 772 O O . GLU A 1 96 ? -53.625 21.047 -23.062 1 43.94 96 GLU A O 1
ATOM 777 N N . SER A 1 97 ? -52.812 22.891 -22.594 1 41.62 97 SER A N 1
ATOM 778 C CA . SER A 1 97 ? -51.875 22.953 -23.688 1 41.62 97 SER A CA 1
ATOM 779 C C . SER A 1 97 ? -50.969 21.719 -23.719 1 41.62 97 SER A C 1
ATOM 781 O O . SER A 1 97 ? -50.594 21.188 -22.656 1 41.62 97 SER A O 1
ATOM 783 N N . VAL A 1 98 ? -50.969 20.875 -24.766 1 45.09 98 VAL A N 1
ATOM 784 C CA . VAL A 1 98 ? -50.031 19.812 -25.078 1 45.09 98 VAL A CA 1
ATOM 785 C C . VAL A 1 98 ? -48.656 20.141 -24.516 1 45.09 98 VAL A C 1
ATOM 787 O O . VAL A 1 98 ? -47.938 19.266 -24.031 1 45.09 98 VAL A O 1
ATOM 790 N N . GLU A 1 99 ? -48.344 21.453 -24.594 1 43.66 99 GLU A N 1
ATOM 791 C CA . GLU A 1 99 ? -47.094 21.922 -24.062 1 43.66 99 GLU A CA 1
ATOM 792 C C . GLU A 1 99 ? -47 21.672 -22.562 1 43.66 99 GLU A C 1
ATOM 794 O O . GLU A 1 99 ? -45.938 21.266 -22.047 1 43.66 99 GLU A O 1
ATOM 799 N N . ILE A 1 100 ? -48.094 21.953 -21.953 1 47.84 100 ILE A N 1
ATOM 800 C CA . ILE A 1 100 ? -48.094 21.75 -20.516 1 47.84 100 ILE A CA 1
ATOM 801 C C . ILE A 1 100 ? -48.062 20.266 -20.188 1 47.84 100 ILE A C 1
ATOM 803 O O . ILE A 1 100 ? -47.375 19.828 -19.281 1 47.84 100 ILE A O 1
ATOM 807 N N . MET A 1 101 ? -48.938 19.516 -20.938 1 49.38 101 MET A N 1
ATOM 808 C CA . MET A 1 101 ? -48.906 18.078 -20.734 1 49.38 101 MET A CA 1
ATOM 809 C C . MET A 1 101 ? -47.531 17.5 -21.047 1 49.38 101 MET A C 1
ATOM 811 O O . MET A 1 101 ? -47.031 16.625 -20.344 1 49.38 101 MET A O 1
ATOM 815 N N . LEU A 1 102 ? -47.062 17.969 -22.234 1 48.19 102 LEU A N 1
ATOM 816 C CA . LEU A 1 102 ? -45.688 17.562 -22.594 1 48.19 102 LEU A CA 1
ATOM 817 C C . LEU A 1 102 ? -44.688 18.047 -21.547 1 48.19 102 LEU A C 1
ATOM 819 O O . LEU A 1 102 ? -43.781 17.312 -21.188 1 48.19 102 LEU A O 1
ATOM 823 N N . ASN A 1 103 ? -45.062 19.25 -21.172 1 55.62 103 ASN A N 1
ATOM 824 C CA . ASN A 1 103 ? -44.188 19.781 -20.109 1 55.62 103 ASN A CA 1
ATOM 825 C C . ASN A 1 103 ? -44.375 19.016 -18.812 1 55.62 103 ASN A C 1
ATOM 827 O O . ASN A 1 103 ? -43.375 18.781 -18.094 1 55.62 103 ASN A O 1
ATOM 831 N N . ASN A 1 104 ? -45.625 18.625 -18.578 1 60.72 104 ASN A N 1
ATOM 832 C CA . ASN A 1 104 ? -45.844 17.844 -17.359 1 60.72 104 ASN A CA 1
ATOM 833 C C . ASN A 1 104 ? -45.25 16.438 -17.484 1 60.72 104 ASN A C 1
ATOM 835 O O . ASN A 1 104 ? -44.719 15.914 -16.5 1 60.72 104 ASN A O 1
ATOM 839 N N . LYS A 1 105 ? -45.469 15.836 -18.594 1 61.91 105 LYS A N 1
ATOM 840 C CA . LYS A 1 105 ? -44.875 14.523 -18.812 1 61.91 105 LYS A CA 1
ATOM 841 C C . LYS A 1 105 ? -43.344 14.594 -18.734 1 61.91 105 LYS A C 1
ATOM 843 O O . LYS A 1 105 ? -42.719 13.719 -18.141 1 61.91 105 LYS A O 1
ATOM 848 N N . VAL A 1 106 ? -42.906 15.586 -19.5 1 66.69 106 VAL A N 1
ATOM 849 C CA . VAL A 1 106 ? -41.469 15.773 -19.453 1 66.69 106 VAL A CA 1
ATOM 850 C C . VAL A 1 106 ? -41.031 16 -18.016 1 66.69 106 VAL A C 1
ATOM 852 O O . VAL A 1 106 ? -40.031 15.453 -17.578 1 66.69 106 VAL A O 1
ATOM 855 N N . SER A 1 107 ? -41.875 16.734 -17.328 1 74.12 107 SER A N 1
ATOM 856 C CA . SER A 1 107 ? -41.531 17 -15.938 1 74.12 107 SER A CA 1
ATOM 857 C C . SER A 1 107 ? -41.594 15.734 -15.094 1 74.12 107 SER A C 1
ATOM 859 O O . SER A 1 107 ? -40.781 15.523 -14.211 1 74.12 107 SER A O 1
ATOM 861 N N . SER A 1 108 ? -42.594 14.945 -15.406 1 78 108 SER A N 1
ATOM 862 C CA . SER A 1 108 ? -42.75 13.703 -14.656 1 78 108 SER A CA 1
ATOM 863 C C . SER A 1 108 ? -41.594 12.734 -14.961 1 78 108 SER A C 1
ATOM 865 O O . SER A 1 108 ? -41.125 12.031 -14.078 1 78 108 SER A O 1
ATOM 867 N N . ILE A 1 109 ? -41.28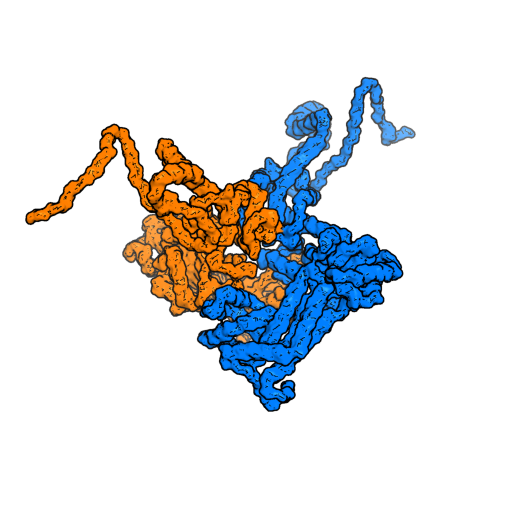1 12.68 -16.203 1 75.5 109 ILE A N 1
ATOM 868 C CA . ILE A 1 109 ? -40.188 11.82 -16.609 1 75.5 109 ILE A CA 1
ATOM 869 C C . ILE A 1 109 ? -38.906 12.312 -15.953 1 75.5 109 ILE A C 1
ATOM 871 O O . ILE A 1 109 ? -38.094 11.516 -15.453 1 75.5 109 ILE A O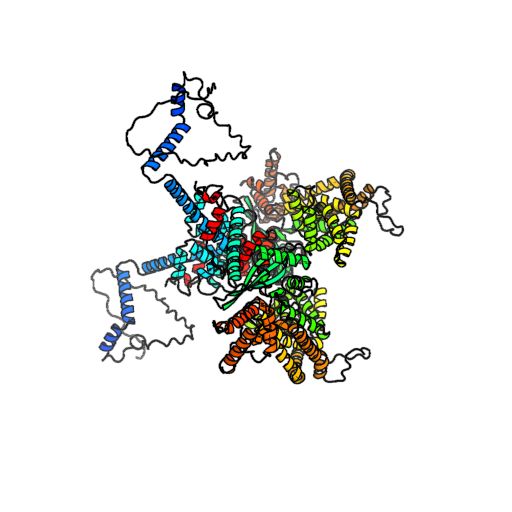 1
ATOM 875 N N . MET A 1 110 ? -38.781 13.555 -16 1 77.25 110 MET A N 1
ATOM 876 C CA . MET A 1 110 ? -37.594 14.133 -15.398 1 77.25 110 MET A CA 1
ATOM 877 C C . MET A 1 110 ? -37.531 13.82 -13.906 1 77.25 110 MET A C 1
ATOM 879 O O . MET A 1 110 ? -36.469 13.508 -13.375 1 77.25 110 MET A O 1
ATOM 883 N N . GLU A 1 111 ? -38.625 13.953 -13.32 1 81.88 111 GLU A N 1
ATOM 884 C CA . GLU A 1 111 ? -38.688 13.672 -11.883 1 81.88 111 GLU A CA 1
ATOM 885 C C . GLU A 1 111 ? -38.406 12.203 -11.602 1 81.88 111 GLU A C 1
ATOM 887 O O . GLU A 1 111 ? -37.719 11.867 -10.617 1 81.88 111 GLU A O 1
ATOM 892 N N . SER A 1 112 ? -38.906 11.414 -12.438 1 81.81 112 SER A N 1
ATOM 893 C CA . SER A 1 112 ? -38.656 9.984 -12.281 1 81.81 112 SER A CA 1
ATOM 894 C C . SER A 1 112 ? -37.188 9.656 -12.484 1 81.81 112 SER A C 1
ATOM 896 O O . SER A 1 112 ? -36.625 8.859 -11.742 1 81.81 112 SER A O 1
ATOM 898 N N . ASN A 1 113 ? -36.656 10.227 -13.469 1 81.94 113 ASN A N 1
ATOM 899 C CA . ASN A 1 113 ? -35.25 10.008 -13.734 1 81.94 113 ASN A CA 1
ATOM 900 C C . ASN A 1 113 ? -34.375 10.547 -12.594 1 81.94 113 ASN A C 1
ATOM 902 O O . ASN A 1 113 ? -33.344 9.945 -12.258 1 81.94 113 ASN A O 1
ATOM 906 N N . ARG A 1 114 ? -34.812 11.57 -12.07 1 85.38 114 ARG A N 1
ATOM 907 C CA . ARG A 1 114 ? -34.094 12.156 -10.945 1 85.38 114 ARG A CA 1
ATOM 908 C C . ARG A 1 114 ? -34.062 11.211 -9.758 1 85.38 114 ARG A C 1
ATOM 910 O O . ARG A 1 114 ? -33.031 11.031 -9.117 1 85.38 114 ARG A O 1
ATOM 917 N N . LYS A 1 115 ? -35.125 10.648 -9.531 1 87.19 115 LYS A N 1
ATOM 918 C CA . LYS A 1 115 ? -35.219 9.719 -8.406 1 87.19 115 LYS A CA 1
ATOM 919 C C . LYS A 1 115 ? -34.344 8.492 -8.633 1 87.19 115 LYS A C 1
ATOM 921 O O . LYS A 1 115 ? -33.781 7.945 -7.68 1 87.19 115 LYS A O 1
ATOM 926 N N . ARG A 1 116 ? -34.25 8.156 -9.836 1 88.19 116 ARG A N 1
ATOM 927 C CA . ARG A 1 116 ? -33.469 6.98 -10.188 1 88.19 116 ARG A CA 1
ATOM 928 C C . ARG A 1 116 ? -31.969 7.254 -10.023 1 88.19 116 ARG A C 1
ATOM 930 O O . ARG A 1 116 ? -31.188 6.336 -9.766 1 88.19 116 ARG A O 1
ATOM 937 N N . LEU A 1 117 ? -31.625 8.477 -10.094 1 90.94 117 LEU A N 1
ATOM 938 C CA . LEU A 1 117 ? -30.203 8.836 -10.07 1 90.94 117 LEU A CA 1
ATOM 939 C C . LEU A 1 117 ? -29.719 9.016 -8.641 1 90.94 117 LEU A C 1
ATOM 941 O O . LEU A 1 117 ? -28.516 8.945 -8.375 1 90.94 117 LEU A O 1
ATOM 945 N N . VAL A 1 118 ? -30.578 9.25 -7.723 1 93.38 118 VAL A N 1
ATOM 946 C CA . VAL A 1 118 ? -30.234 9.617 -6.352 1 93.38 118 VAL A CA 1
ATOM 947 C C . VAL A 1 118 ? -29.438 8.492 -5.703 1 93.38 118 VAL A C 1
ATOM 949 O O . VAL A 1 118 ? -28.344 8.727 -5.164 1 93.38 118 VAL A O 1
ATOM 952 N N . PRO A 1 119 ? -29.922 7.223 -5.828 1 94.44 119 PRO A N 1
ATOM 953 C CA . PRO A 1 119 ? -29.141 6.156 -5.184 1 94.44 119 PRO A CA 1
ATOM 954 C C . PRO A 1 119 ? -27.766 5.977 -5.797 1 94.44 119 PRO A C 1
ATOM 956 O O . PRO A 1 119 ? -26.812 5.617 -5.094 1 94.44 119 PRO A O 1
ATOM 959 N N . ILE A 1 120 ? -27.656 6.219 -7.035 1 94.12 120 ILE A N 1
ATOM 960 C CA . ILE A 1 120 ? -26.375 6.066 -7.727 1 94.12 120 ILE A CA 1
ATOM 961 C C . ILE A 1 120 ? -25.391 7.141 -7.25 1 94.12 120 ILE A C 1
ATOM 963 O O . ILE A 1 120 ? -24.25 6.84 -6.922 1 94.12 120 ILE A O 1
ATOM 967 N N . ILE A 1 121 ? -25.844 8.344 -7.148 1 95.31 121 ILE A N 1
ATOM 968 C CA . ILE A 1 121 ? -25.016 9.453 -6.711 1 95.31 121 ILE A CA 1
ATOM 969 C C . ILE A 1 121 ? -24.609 9.258 -5.254 1 95.31 121 ILE A C 1
ATOM 971 O O . ILE A 1 121 ? -23.453 9.477 -4.887 1 95.31 121 ILE A O 1
ATOM 975 N N . LYS A 1 122 ? -25.578 8.836 -4.457 1 95.12 122 LYS A N 1
ATOM 976 C CA . LYS A 1 122 ? -25.281 8.578 -3.049 1 95.12 122 LYS A CA 1
ATOM 977 C C . LYS A 1 122 ? -24.219 7.504 -2.891 1 95.12 122 LYS A C 1
ATOM 979 O O . LYS A 1 122 ? -23.375 7.574 -1.984 1 95.12 122 LYS A O 1
ATOM 984 N N . THR A 1 123 ? -24.266 6.504 -3.732 1 95.75 123 THR A N 1
ATOM 985 C CA . THR A 1 123 ? -23.297 5.426 -3.678 1 95.75 123 THR A CA 1
ATOM 986 C C . THR A 1 123 ? -21.906 5.941 -4.055 1 95.75 123 THR A C 1
ATOM 988 O O . THR A 1 123 ? -20.906 5.559 -3.439 1 95.75 123 THR A O 1
ATOM 991 N N . ILE A 1 124 ? -21.844 6.805 -5.039 1 96.06 124 ILE A N 1
ATOM 992 C CA . ILE A 1 124 ? -20.578 7.383 -5.457 1 96.06 124 ILE A CA 1
ATOM 993 C C . ILE A 1 124 ? -20 8.258 -4.336 1 96.06 124 ILE A C 1
ATOM 995 O O . ILE A 1 124 ? -18.812 8.203 -4.043 1 96.06 124 ILE A O 1
ATOM 999 N N . ILE A 1 125 ? -20.828 9.055 -3.717 1 96.44 125 ILE A N 1
ATOM 1000 C CA . ILE A 1 125 ? -20.406 9.898 -2.6 1 96.44 125 ILE A CA 1
ATOM 1001 C C . ILE A 1 125 ? -19.891 9.031 -1.46 1 96.44 125 ILE A C 1
ATOM 1003 O O . ILE A 1 125 ? -18.859 9.336 -0.855 1 96.44 125 ILE A O 1
ATOM 1007 N N . PHE A 1 126 ? -20.625 7.938 -1.221 1 95.56 126 PHE A N 1
ATOM 1008 C CA . PHE A 1 126 ? -20.203 7.016 -0.17 1 95.56 126 PHE A CA 1
ATOM 1009 C C . PHE A 1 126 ? -18.812 6.469 -0.453 1 95.56 126 PHE A C 1
ATOM 1011 O O . PHE A 1 126 ? -17.969 6.398 0.448 1 95.56 126 PHE A O 1
ATOM 1018 N N . CYS A 1 127 ? -18.562 6.074 -1.682 1 95.25 127 CYS A N 1
ATOM 1019 C CA . CYS A 1 127 ? -17.25 5.559 -2.074 1 95.25 127 CYS A CA 1
ATOM 1020 C C . CYS A 1 127 ? -16.172 6.613 -1.893 1 95.25 127 CYS A C 1
ATOM 1022 O O . CYS A 1 127 ? -15.094 6.324 -1.37 1 95.25 127 CYS A O 1
ATOM 1024 N N . GLY A 1 128 ? -16.422 7.82 -2.314 1 94.94 128 GLY A N 1
ATOM 1025 C CA . GLY A 1 128 ? -15.453 8.898 -2.186 1 94.94 128 GLY A CA 1
ATOM 1026 C C . GLY A 1 128 ? -15.133 9.25 -0.743 1 94.94 128 GLY A C 1
ATOM 1027 O O . GLY A 1 128 ? -13.969 9.438 -0.385 1 94.94 128 GLY A O 1
ATOM 1028 N N . HIS A 1 129 ? -16.125 9.305 0.086 1 94.88 129 HIS A N 1
ATOM 1029 C CA . HIS A 1 129 ? -15.969 9.672 1.489 1 94.88 129 HIS A CA 1
ATOM 1030 C C . HIS A 1 129 ? -15.164 8.617 2.242 1 94.88 129 HIS A C 1
ATOM 1032 O O . HIS A 1 129 ? -14.406 8.945 3.162 1 94.88 129 HIS A O 1
ATOM 1038 N N . ASN A 1 130 ? -15.32 7.371 1.824 1 92.44 130 ASN A N 1
ATOM 1039 C CA . ASN A 1 130 ? -14.664 6.273 2.533 1 92.44 130 ASN A CA 1
ATOM 1040 C C . ASN A 1 130 ? -13.438 5.773 1.778 1 92.44 130 ASN A C 1
ATOM 1042 O O . ASN A 1 130 ? -12.852 4.75 2.143 1 92.44 130 ASN A O 1
ATOM 1046 N N . ASN A 1 131 ? -13.078 6.441 0.748 1 91.25 131 ASN A N 1
ATOM 1047 C CA . ASN A 1 131 ? -11.906 6.109 -0.05 1 91.25 131 ASN A CA 1
ATOM 1048 C C . ASN A 1 131 ? -11.969 4.68 -0.581 1 91.25 131 ASN A C 1
ATOM 1050 O O . ASN A 1 131 ? -11.008 3.922 -0.453 1 91.25 131 ASN A O 1
ATOM 1054 N N . LEU A 1 132 ? -13.078 4.277 -1.084 1 92.62 132 LEU A N 1
ATOM 1055 C CA . LEU A 1 132 ? -13.25 2.963 -1.692 1 92.62 132 LEU A CA 1
ATOM 1056 C C . LEU A 1 132 ? -13.031 3.029 -3.199 1 92.62 132 LEU A C 1
ATOM 1058 O O . LEU A 1 132 ? -13.461 3.986 -3.852 1 92.62 132 LEU A O 1
ATOM 1062 N N . PRO A 1 133 ? -12.359 2.018 -3.666 1 89.12 133 PRO A N 1
ATOM 1063 C CA . PRO A 1 133 ? -12.188 2 -5.121 1 89.12 133 PRO A CA 1
ATOM 1064 C C . PRO A 1 133 ? -13.492 1.722 -5.863 1 89.12 133 PRO A C 1
ATOM 1066 O O . PRO A 1 133 ? -14.273 0.858 -5.449 1 89.12 133 PRO A O 1
ATOM 1069 N N . LEU A 1 134 ? -13.805 2.496 -6.777 1 84.06 134 LEU A N 1
ATOM 1070 C CA . LEU A 1 134 ? -15.039 2.279 -7.527 1 84.06 134 LEU A CA 1
ATOM 1071 C C . LEU A 1 134 ? -14.875 1.137 -8.523 1 84.06 134 LEU A C 1
ATOM 1073 O O . LEU A 1 134 ? -15.602 0.145 -8.461 1 84.06 134 LEU A O 1
ATOM 1077 N N . ARG A 1 135 ? -13.93 1.251 -9.406 1 68.69 135 ARG A N 1
ATOM 1078 C CA . ARG A 1 135 ? -13.891 0.314 -10.523 1 68.69 135 ARG A CA 1
ATOM 1079 C C . ARG A 1 135 ? -12.812 -0.739 -10.32 1 68.69 135 ARG A C 1
ATOM 1081 O O . ARG A 1 135 ? -11.773 -0.458 -9.719 1 68.69 135 ARG A O 1
ATOM 1088 N N . GLY A 1 136 ? -13.352 -1.942 -10.492 1 63.28 136 GLY A N 1
ATOM 1089 C CA . GLY A 1 136 ? -12.398 -3.029 -10.648 1 63.28 136 GLY A CA 1
ATOM 1090 C C . GLY A 1 136 ? -12.078 -3.336 -12.102 1 63.28 136 GLY A C 1
ATOM 1091 O O . GLY A 1 136 ? -12.539 -2.635 -13 1 63.28 136 GLY A O 1
ATOM 1092 N N . HIS A 1 137 ? -11.242 -4.117 -12.539 1 57.28 137 HIS A N 1
ATOM 1093 C CA . HIS A 1 137 ? -10.82 -4.516 -13.875 1 57.28 137 HIS A CA 1
ATOM 1094 C C . HIS A 1 137 ? -12.016 -4.891 -14.742 1 57.28 137 HIS A C 1
ATOM 1096 O O . HIS A 1 137 ? -11.992 -4.695 -15.961 1 57.28 137 HIS A O 1
ATOM 1102 N N . ARG A 1 138 ? -13.109 -5.461 -14.18 1 58 138 ARG A N 1
ATOM 1103 C CA . ARG A 1 138 ? -14.156 -6.074 -15 1 58 138 ARG A CA 1
ATOM 1104 C C . ARG A 1 138 ? -15.508 -5.43 -14.727 1 58 138 ARG A C 1
ATOM 1106 O O . ARG A 1 138 ? -16.516 -6.129 -14.562 1 58 138 ARG A O 1
ATOM 1113 N N . ASP A 1 139 ? -15.578 -4.117 -14.664 1 72.56 139 ASP A N 1
ATOM 1114 C CA . ASP A 1 139 ? -16.828 -3.51 -14.227 1 72.56 139 ASP A CA 1
ATOM 1115 C C . ASP A 1 139 ? -17.641 -3.014 -15.422 1 72.56 139 ASP A C 1
ATOM 1117 O O . ASP A 1 139 ? -17.906 -1.816 -15.547 1 72.56 139 ASP A O 1
ATOM 1121 N N . ASP A 1 140 ? -17.766 -3.891 -16.406 1 74 140 ASP A N 1
ATOM 1122 C CA . ASP A 1 140 ? -18.578 -3.41 -17.516 1 74 140 ASP A CA 1
ATOM 1123 C C . ASP A 1 140 ? -19.781 -4.316 -17.75 1 74 140 ASP A C 1
ATOM 1125 O O . ASP A 1 140 ? -19.844 -5.43 -17.219 1 74 140 ASP A O 1
ATOM 1129 N N . GLY A 1 141 ? -20.812 -3.773 -18.297 1 76.31 141 GLY A N 1
ATOM 1130 C CA . GLY A 1 141 ? -21.969 -4.559 -18.688 1 76.31 141 GLY A CA 1
ATOM 1131 C C . GLY A 1 141 ? -23.125 -4.465 -17.688 1 76.31 141 GLY A C 1
ATOM 1132 O O . GLY A 1 141 ? -23.219 -3.488 -16.953 1 76.31 141 GLY A O 1
ATOM 1133 N N . ILE A 1 142 ? -23.984 -5.449 -17.719 1 80.81 142 ILE A N 1
ATOM 1134 C CA . ILE A 1 142 ? -25.203 -5.469 -16.906 1 80.81 142 ILE A CA 1
ATOM 1135 C C . ILE A 1 142 ? -24.859 -5.855 -15.477 1 80.81 142 ILE A C 1
ATOM 1137 O O . ILE A 1 142 ? -23.969 -6.68 -15.242 1 80.81 142 ILE A O 1
ATOM 1141 N N . LEU A 1 143 ? -25.531 -5.152 -14.641 1 87.69 143 LEU A N 1
ATOM 1142 C CA . LEU A 1 143 ? -25.312 -5.441 -13.227 1 87.69 143 LEU A CA 1
ATOM 1143 C C . LEU A 1 143 ? -25.984 -6.762 -12.836 1 87.69 143 LEU A C 1
ATOM 1145 O O . LEU A 1 143 ? -27.203 -6.887 -12.883 1 87.69 143 LEU A O 1
ATOM 1149 N N . ASP A 1 144 ? -25.125 -7.723 -12.594 1 86.69 144 ASP A N 1
ATOM 1150 C CA . ASP A 1 144 ? -25.609 -8.961 -12 1 86.69 144 ASP A CA 1
ATOM 1151 C C . ASP A 1 144 ? -25.625 -8.867 -10.477 1 86.69 144 ASP A C 1
ATOM 1153 O O . ASP A 1 144 ? -24.578 -8.984 -9.836 1 86.69 144 ASP A O 1
ATOM 1157 N N . ILE A 1 145 ? -26.797 -8.734 -9.922 1 89.62 145 ILE A N 1
ATOM 1158 C CA . ILE A 1 145 ? -26.969 -8.43 -8.508 1 89.62 145 ILE A CA 1
ATOM 1159 C C . ILE A 1 145 ? -26.344 -9.539 -7.66 1 89.62 145 ILE A C 1
ATOM 1161 O O . ILE A 1 145 ? -25.609 -9.258 -6.707 1 89.62 145 ILE A O 1
ATOM 1165 N N . ASP A 1 146 ? -26.516 -10.742 -7.984 1 86.88 146 ASP A N 1
ATOM 1166 C CA . ASP A 1 146 ? -26.031 -11.859 -7.176 1 86.88 146 ASP A CA 1
ATOM 1167 C C . ASP A 1 146 ? -24.516 -11.961 -7.215 1 86.88 146 ASP A C 1
ATOM 1169 O O . ASP A 1 146 ? -23.875 -12.156 -6.18 1 86.88 146 ASP A O 1
ATOM 1173 N N . SER A 1 147 ? -24.031 -11.812 -8.328 1 86.88 147 SER A N 1
ATOM 1174 C CA . SER A 1 147 ? -22.578 -11.891 -8.477 1 86.88 147 SER A CA 1
ATOM 1175 C C . SER A 1 147 ? -21.906 -10.68 -7.844 1 86.88 147 SER A C 1
ATOM 1177 O O . SER A 1 147 ? -20.812 -10.805 -7.281 1 86.88 147 SER A O 1
ATOM 1179 N N . ALA A 1 148 ? -22.562 -9.578 -7.902 1 88.31 148 ALA A N 1
ATOM 1180 C CA . ALA A 1 148 ? -22 -8.352 -7.348 1 88.31 148 ALA A CA 1
ATOM 1181 C C . ALA A 1 148 ? -22 -8.391 -5.82 1 88.31 148 ALA A C 1
ATOM 1183 O O . ALA A 1 148 ? -21.062 -7.891 -5.184 1 88.31 148 ALA A O 1
ATOM 1184 N N . LEU A 1 149 ? -22.984 -9 -5.328 1 88.19 149 LEU A N 1
ATOM 1185 C CA . LEU A 1 149 ? -23.109 -9.055 -3.875 1 88.19 149 LEU A CA 1
ATOM 1186 C C . LEU A 1 149 ? -22 -9.906 -3.266 1 88.19 149 LEU A C 1
ATOM 1188 O O . LEU A 1 149 ? -21.594 -9.672 -2.127 1 88.19 149 LEU A O 1
ATOM 1192 N N . VAL A 1 150 ? -21.516 -10.836 -4.074 1 86.81 150 VAL A N 1
ATOM 1193 C CA . VAL A 1 150 ? -20.5 -11.766 -3.562 1 86.81 150 VAL A CA 1
ATOM 1194 C C . VAL A 1 150 ? -19.109 -11.18 -3.775 1 86.81 150 VAL A C 1
ATOM 1196 O O . VAL A 1 150 ? -18.109 -11.773 -3.359 1 86.81 150 VAL A O 1
ATOM 1199 N N . GLY A 1 151 ? -18.984 -10.07 -4.336 1 82.5 151 GLY A N 1
ATOM 1200 C CA . GLY A 1 151 ? -17.719 -9.375 -4.422 1 82.5 151 GLY A CA 1
ATOM 1201 C C . GLY A 1 151 ? -16.922 -9.727 -5.668 1 82.5 151 GLY A C 1
ATOM 1202 O O . GLY A 1 151 ? -15.695 -9.594 -5.691 1 82.5 151 GLY A O 1
ATOM 1203 N N . THR A 1 152 ? -17.5 -10.25 -6.688 1 83.44 152 THR A N 1
ATOM 1204 C CA . THR A 1 152 ? -16.797 -10.641 -7.91 1 83.44 152 THR A CA 1
ATOM 1205 C C . THR A 1 152 ? -16.688 -9.453 -8.859 1 83.44 152 THR A C 1
ATOM 1207 O O . THR A 1 152 ? -15.961 -9.523 -9.859 1 83.44 152 THR A O 1
ATOM 1210 N N . GLN A 1 153 ? -17.438 -8.469 -8.523 1 87.25 153 GLN A N 1
ATOM 1211 C CA . GLN A 1 153 ? -17.359 -7.254 -9.328 1 87.25 153 GLN A CA 1
ATOM 1212 C C . GLN A 1 153 ? -16.75 -6.105 -8.539 1 87.25 153 GLN A C 1
ATOM 1214 O O . GLN A 1 153 ? -16.344 -6.281 -7.387 1 87.25 153 GLN A O 1
ATOM 1219 N N . GLY A 1 154 ? -16.672 -4.98 -9.203 1 88.44 154 GLY A N 1
ATOM 1220 C CA . GLY A 1 154 ? -16.109 -3.816 -8.547 1 88.44 154 GLY A CA 1
ATOM 1221 C C . GLY A 1 154 ? -16.906 -3.367 -7.336 1 88.44 154 GLY A C 1
ATOM 1222 O O . GLY A 1 154 ? -18.078 -3.746 -7.184 1 88.44 154 GLY A O 1
ATOM 1223 N N . ILE A 1 155 ? -16.312 -2.646 -6.492 1 92.25 155 ILE A N 1
ATOM 1224 C CA . ILE A 1 155 ? -16.906 -2.238 -5.227 1 92.25 155 ILE A CA 1
ATOM 1225 C C . ILE A 1 155 ? -18.156 -1.394 -5.496 1 92.25 155 ILE A C 1
ATOM 1227 O O . ILE A 1 155 ? -19.156 -1.494 -4.77 1 92.25 155 ILE A O 1
ATOM 1231 N N . PHE A 1 156 ? -18.109 -0.561 -6.555 1 94 156 PHE A N 1
ATOM 1232 C CA . PHE A 1 156 ? -19.25 0.278 -6.891 1 94 156 PHE A CA 1
ATOM 1233 C C . PHE A 1 156 ? -20.484 -0.575 -7.203 1 94 156 PHE A C 1
ATOM 1235 O O . PHE A 1 156 ? -21.547 -0.362 -6.633 1 94 156 PHE A O 1
ATOM 1242 N N . ARG A 1 157 ? -20.281 -1.492 -8.031 1 93.06 157 ARG A N 1
ATOM 1243 C CA . ARG A 1 157 ? -21.375 -2.395 -8.414 1 93.06 157 ARG A CA 1
ATOM 1244 C C . ARG A 1 157 ? -21.812 -3.238 -7.223 1 93.06 157 ARG A C 1
ATOM 1246 O O . ARG A 1 157 ? -23.016 -3.498 -7.051 1 93.06 157 ARG A O 1
ATOM 1253 N N . SER A 1 158 ? -20.859 -3.67 -6.434 1 93.75 158 SER A N 1
ATOM 1254 C CA . SER A 1 158 ? -21.172 -4.445 -5.238 1 93.75 158 SER A CA 1
ATOM 1255 C C . SER A 1 158 ? -22 -3.627 -4.254 1 93.75 158 SER A C 1
ATOM 1257 O O . SER A 1 158 ? -22.906 -4.16 -3.604 1 93.75 158 SER A O 1
ATOM 1259 N N . LEU A 1 159 ? -21.688 -2.371 -4.129 1 95.19 159 LEU A N 1
ATOM 1260 C CA . LEU A 1 159 ? -22.422 -1.5 -3.217 1 95.19 159 LEU A CA 1
ATOM 1261 C C . LEU A 1 159 ? -23.844 -1.249 -3.725 1 95.19 159 LEU A C 1
ATOM 1263 O O . LEU A 1 159 ? -24.781 -1.128 -2.93 1 95.19 159 LEU A O 1
ATOM 1267 N N . LEU A 1 160 ? -23.984 -1.139 -5.051 1 94.56 160 LEU A N 1
ATOM 1268 C CA . LEU A 1 160 ? -25.328 -1.01 -5.609 1 94.56 160 LEU A CA 1
ATOM 1269 C C . LEU A 1 160 ? -26.172 -2.238 -5.281 1 94.56 160 LEU A C 1
ATOM 1271 O O . LEU A 1 160 ? -27.328 -2.113 -4.887 1 94.56 160 LEU A O 1
ATOM 1275 N N . ALA A 1 161 ? -25.547 -3.385 -5.52 1 94.69 161 ALA A N 1
ATOM 1276 C CA . ALA A 1 161 ? -26.234 -4.625 -5.172 1 94.69 161 ALA A CA 1
ATOM 1277 C C . ALA A 1 161 ? -26.547 -4.676 -3.678 1 94.69 161 ALA A C 1
ATOM 1279 O O . ALA A 1 161 ? -27.609 -5.176 -3.275 1 94.69 161 ALA A O 1
ATOM 1280 N N . PHE A 1 162 ? -25.672 -4.176 -2.873 1 95.12 162 PHE A N 1
ATOM 1281 C CA . PHE A 1 162 ? -25.828 -4.117 -1.425 1 95.12 162 PHE A CA 1
ATOM 1282 C C . PHE A 1 162 ? -27.016 -3.234 -1.05 1 95.12 162 PHE A C 1
ATOM 1284 O O . PHE A 1 162 ? -27.781 -3.559 -0.132 1 95.12 162 PHE A O 1
ATOM 1291 N N . ARG A 1 163 ? -27.172 -2.113 -1.742 1 95.44 163 ARG A N 1
ATOM 1292 C CA . ARG A 1 163 ? -28.312 -1.229 -1.535 1 95.44 163 ARG A CA 1
ATOM 1293 C C . ARG A 1 163 ? -29.625 -1.934 -1.879 1 95.44 163 ARG A C 1
ATOM 1295 O O . ARG A 1 163 ? -30.625 -1.794 -1.162 1 95.44 163 ARG A O 1
ATOM 1302 N N . ILE A 1 164 ? -29.594 -2.654 -2.928 1 94.81 164 ILE A N 1
ATOM 1303 C CA . ILE A 1 164 ? -30.781 -3.381 -3.357 1 94.81 164 ILE A CA 1
ATOM 1304 C C . ILE A 1 164 ? -31.141 -4.449 -2.326 1 94.81 164 ILE A C 1
ATOM 1306 O O . ILE A 1 164 ? -32.312 -4.602 -1.952 1 94.81 164 ILE A O 1
ATOM 1310 N N . ASP A 1 165 ? -30.078 -5.117 -1.884 1 93.75 165 ASP A N 1
ATOM 1311 C CA . ASP A 1 165 ? -30.281 -6.141 -0.859 1 93.75 165 ASP A CA 1
ATOM 1312 C C . ASP A 1 165 ? -30.828 -5.531 0.427 1 93.75 165 ASP A C 1
ATOM 1314 O O . ASP A 1 165 ? -31.516 -6.207 1.19 1 93.75 165 ASP A O 1
ATOM 1318 N N . SER A 1 166 ? -30.578 -4.242 0.7 1 94.06 166 SER A N 1
ATOM 1319 C CA . SER A 1 166 ? -31.016 -3.555 1.913 1 94.06 166 SER A CA 1
ATOM 1320 C C . SER A 1 166 ? -32.438 -3.021 1.775 1 94.06 166 SER A C 1
ATOM 1322 O O . SER A 1 166 ? -33 -2.51 2.738 1 94.06 166 SER A O 1
ATOM 1324 N N . GLY A 1 167 ? -33 -3.031 0.531 1 92.12 167 GLY A N 1
ATOM 1325 C CA . GLY A 1 167 ? -34.406 -2.672 0.368 1 92.12 167 GLY A CA 1
ATOM 1326 C C . GLY A 1 167 ? -34.594 -1.372 -0.389 1 92.12 167 GLY A C 1
ATOM 1327 O O . GLY A 1 167 ? -35.656 -0.728 -0.265 1 92.12 167 GLY A O 1
ATOM 1328 N N . ASP A 1 168 ? -33.625 -0.958 -1.085 1 94.5 168 ASP A N 1
ATOM 1329 C CA . ASP A 1 168 ? -33.781 0.26 -1.877 1 94.5 168 ASP A CA 1
ATOM 1330 C C . ASP A 1 168 ? -34.719 0.043 -3.051 1 94.5 168 ASP A C 1
ATOM 1332 O O . ASP A 1 168 ? -34.312 -0.448 -4.105 1 94.5 168 ASP A O 1
ATOM 1336 N N . LYS A 1 169 ? -35.906 0.479 -2.963 1 91.88 169 LYS A N 1
ATOM 1337 C CA . LYS A 1 169 ? -36.969 0.229 -3.945 1 91.88 169 LYS A CA 1
ATOM 1338 C C . LYS A 1 169 ? -36.719 1.014 -5.23 1 91.88 169 LYS A C 1
ATOM 1340 O O . LYS A 1 169 ? -36.938 0.503 -6.328 1 91.88 169 LYS A O 1
ATOM 1345 N N . GLU A 1 170 ? -36.25 2.215 -5.043 1 91.12 170 GLU A N 1
ATOM 1346 C CA . GLU A 1 170 ? -36 3.066 -6.203 1 91.12 170 GLU A CA 1
ATOM 1347 C C . GLU A 1 170 ? -34.938 2.482 -7.109 1 91.12 170 GLU A C 1
ATOM 1349 O O . GLU A 1 170 ? -35.094 2.438 -8.328 1 91.12 170 GLU A O 1
ATOM 1354 N N . LEU A 1 171 ? -33.906 2.037 -6.543 1 92.69 171 LEU A N 1
ATOM 1355 C CA . LEU A 1 171 ? -32.812 1.472 -7.312 1 92.69 171 LEU A CA 1
ATOM 1356 C C . LEU A 1 171 ? -33.188 0.141 -7.941 1 92.69 171 LEU A C 1
ATOM 1358 O O . LEU A 1 171 ? -32.812 -0.158 -9.07 1 92.69 171 LEU A O 1
ATOM 1362 N N . THR A 1 172 ? -33.938 -0.664 -7.18 1 92.5 172 THR A N 1
ATOM 1363 C CA . THR A 1 172 ? -34.406 -1.941 -7.699 1 92.5 172 THR A CA 1
ATOM 1364 C C . THR A 1 172 ? -35.25 -1.735 -8.953 1 92.5 172 THR A C 1
ATOM 1366 O O . THR A 1 172 ? -35.094 -2.436 -9.953 1 92.5 172 THR A O 1
ATOM 1369 N N . ASN A 1 173 ? -36.125 -0.778 -8.812 1 89 173 ASN A N 1
ATOM 1370 C CA . ASN A 1 173 ? -36.969 -0.463 -9.945 1 89 173 ASN A CA 1
ATOM 1371 C C . ASN A 1 173 ? -36.188 0.029 -11.141 1 89 173 ASN A C 1
ATOM 1373 O O . ASN A 1 173 ? -36.5 -0.307 -12.289 1 89 173 ASN A O 1
ATOM 1377 N N . HIS A 1 174 ? -35.219 0.761 -10.898 1 89.81 174 HIS A N 1
ATOM 1378 C CA . HIS A 1 174 ? -34.375 1.299 -11.969 1 89.81 174 HIS A CA 1
ATOM 1379 C C . HIS A 1 174 ? -33.625 0.186 -12.695 1 89.81 174 HIS A C 1
ATOM 1381 O O . HIS A 1 174 ? -33.656 0.117 -13.93 1 89.81 174 HIS A O 1
ATOM 1387 N N . ILE A 1 175 ? -33.031 -0.729 -11.984 1 88.94 175 ILE A N 1
ATOM 1388 C CA . ILE A 1 175 ? -32.188 -1.767 -12.578 1 88.94 175 ILE A CA 1
ATOM 1389 C C . ILE A 1 175 ? -33.062 -2.764 -13.336 1 88.94 175 ILE A C 1
ATOM 1391 O O . ILE A 1 175 ? -32.656 -3.277 -14.383 1 88.94 175 ILE A O 1
ATOM 1395 N N . ARG A 1 176 ? -34.188 -2.99 -12.867 1 84.81 176 ARG A N 1
ATOM 1396 C CA . ARG A 1 176 ? -35.094 -3.959 -13.492 1 84.81 176 ARG A CA 1
ATOM 1397 C C . ARG A 1 176 ? -35.719 -3.379 -14.75 1 84.81 176 ARG A C 1
ATOM 1399 O O . ARG A 1 176 ? -36 -4.105 -15.711 1 84.81 176 ARG A O 1
ATOM 1406 N N . SER A 1 177 ? -35.938 -2.078 -14.727 1 83.88 177 SER A N 1
ATOM 1407 C CA . SER A 1 177 ? -36.75 -1.495 -15.789 1 83.88 177 SER A CA 1
ATOM 1408 C C . SER A 1 177 ? -35.875 -0.657 -16.734 1 83.88 177 SER A C 1
ATOM 1410 O O . SER A 1 177 ? -36.375 -0.174 -17.766 1 83.88 177 SER A O 1
ATOM 1412 N N . CYS A 1 178 ? -34.719 -0.5 -16.422 1 81.19 178 CYS A N 1
ATOM 1413 C CA . CYS A 1 178 ? -33.938 0.41 -17.234 1 81.19 178 CYS A CA 1
ATOM 1414 C C . CYS A 1 178 ? -33.531 -0.246 -18.547 1 81.19 178 CYS A C 1
ATOM 1416 O O . CYS A 1 178 ? -33.375 -1.468 -18.625 1 81.19 178 CYS A O 1
ATOM 1418 N N . LYS A 1 179 ? -33.406 0.614 -19.547 1 76.25 179 LYS A N 1
ATOM 1419 C CA . LYS A 1 179 ? -32.875 0.158 -20.828 1 76.25 179 LYS A CA 1
ATOM 1420 C C . LYS A 1 179 ? -31.391 -0.176 -20.719 1 76.25 179 LYS A C 1
ATOM 1422 O O . LYS A 1 179 ? -30.688 0.312 -19.828 1 76.25 179 LYS A O 1
ATOM 1427 N N . LYS A 1 180 ? -30.922 -0.964 -21.547 1 73.62 180 LYS A N 1
ATOM 1428 C CA . LYS A 1 180 ? -29.531 -1.449 -21.531 1 73.62 180 LYS A CA 1
ATOM 1429 C C . LYS A 1 180 ? -28.547 -0.292 -21.578 1 73.62 180 LYS A C 1
ATOM 1431 O O . LYS A 1 180 ? -27.484 -0.342 -20.953 1 73.62 180 LYS A O 1
ATOM 1436 N N . ASN A 1 181 ? -28.938 0.734 -22.297 1 71.31 181 ASN A N 1
ATOM 1437 C CA . ASN A 1 181 ? -28 1.844 -22.5 1 71.31 181 ASN A CA 1
ATOM 1438 C C . ASN A 1 181 ? -28.25 2.961 -21.484 1 71.31 181 ASN A C 1
ATOM 1440 O O . ASN A 1 181 ? -27.594 4.004 -21.531 1 71.31 181 ASN A O 1
ATOM 1444 N N . SER A 1 182 ? -29.203 2.736 -20.516 1 78.56 182 SER A N 1
ATOM 1445 C CA . SER A 1 182 ? -29.531 3.795 -19.562 1 78.56 182 SER A CA 1
ATOM 1446 C C . SER A 1 182 ? -29.391 3.312 -18.125 1 78.56 182 SER A C 1
ATOM 1448 O O . SER A 1 182 ? -30.188 3.674 -17.266 1 78.56 182 SER A O 1
ATOM 1450 N N . THR A 1 183 ? -28.469 2.484 -17.922 1 81.94 183 THR A N 1
ATOM 1451 C CA . THR A 1 183 ? -28.281 1.972 -16.578 1 81.94 183 THR A CA 1
ATOM 1452 C C . THR A 1 183 ? -27.656 3.033 -15.68 1 81.94 183 THR A C 1
ATOM 1454 O O . THR A 1 183 ? -27.812 2.982 -14.453 1 81.94 183 THR A O 1
ATOM 1457 N N . MET A 1 184 ? -26.938 3.986 -16.219 1 84.81 184 MET A N 1
ATOM 1458 C CA . MET A 1 184 ? -26.312 5.121 -15.539 1 84.81 184 MET A CA 1
ATOM 1459 C C . MET A 1 184 ? -25.219 4.645 -14.57 1 84.81 184 MET A C 1
ATOM 1461 O O . MET A 1 184 ? -25.016 5.254 -13.523 1 84.81 184 MET A O 1
ATOM 1465 N N . ILE A 1 185 ? -24.641 3.469 -14.844 1 88.5 185 ILE A N 1
ATOM 1466 C CA . ILE A 1 185 ? -23.625 2.936 -13.945 1 88.5 185 ILE A CA 1
ATOM 1467 C C . ILE A 1 185 ? -22.297 2.801 -14.695 1 88.5 185 ILE A C 1
ATOM 1469 O O . ILE A 1 185 ? -21.328 2.266 -14.156 1 88.5 185 ILE A O 1
ATOM 1473 N N . SER A 1 186 ? -22.25 3.258 -15.875 1 87.25 186 SER A N 1
ATOM 1474 C CA . SER A 1 186 ? -21.062 3.125 -16.703 1 87.25 186 SER A CA 1
ATOM 1475 C C . SER A 1 186 ? -19.906 3.967 -16.156 1 87.25 186 SER A C 1
ATOM 1477 O O . SER A 1 186 ? -20.125 4.852 -15.328 1 87.25 186 SER A O 1
ATOM 1479 N N . LYS A 1 187 ? -18.75 3.703 -16.625 1 87.69 187 LYS A N 1
ATOM 1480 C CA . LYS A 1 187 ? -17.547 4.418 -16.188 1 87.69 187 LYS A CA 1
ATOM 1481 C C . LYS A 1 187 ? -17.641 5.902 -16.531 1 87.69 187 LYS A C 1
ATOM 1483 O O . LYS A 1 187 ? -17.203 6.754 -15.758 1 87.69 187 LYS A O 1
ATOM 1488 N N . THR A 1 188 ? -18.125 6.188 -17.641 1 87.94 188 THR A N 1
ATOM 1489 C CA . THR A 1 188 ? -18.25 7.57 -18.094 1 87.94 188 THR A CA 1
ATOM 1490 C C . THR A 1 188 ? -19.172 8.359 -17.172 1 87.94 188 THR A C 1
ATOM 1492 O O . THR A 1 188 ? -18.859 9.492 -16.797 1 87.94 188 THR A O 1
ATOM 1495 N N . ILE A 1 189 ? -20.312 7.758 -16.828 1 89.06 189 ILE A N 1
ATOM 1496 C CA . ILE A 1 189 ? -21.266 8.422 -15.953 1 89.06 189 ILE A CA 1
ATOM 1497 C C . ILE A 1 189 ? -20.656 8.641 -14.57 1 89.06 189 ILE A C 1
ATOM 1499 O O . ILE A 1 189 ? -20.828 9.703 -13.969 1 89.06 189 ILE A O 1
ATOM 1503 N N . GLN A 1 190 ? -19.969 7.629 -14.086 1 91.88 190 GLN A N 1
ATOM 1504 C CA . GLN A 1 190 ? -19.297 7.758 -12.797 1 91.88 190 GLN A CA 1
ATOM 1505 C C . GLN A 1 190 ? -18.328 8.945 -12.789 1 91.88 190 GLN A C 1
ATOM 1507 O O . GLN A 1 190 ? -18.344 9.758 -11.867 1 91.88 190 GLN A O 1
ATOM 1512 N N . ASN A 1 191 ? -17.531 9.047 -13.836 1 92.5 191 ASN A N 1
ATOM 1513 C CA . ASN A 1 191 ? -16.547 10.117 -13.93 1 92.5 191 ASN A CA 1
ATOM 1514 C C . ASN A 1 191 ? -17.219 11.484 -14.039 1 92.5 191 ASN A C 1
ATOM 1516 O O . ASN A 1 191 ? -16.719 12.469 -13.477 1 92.5 191 ASN A O 1
ATOM 1520 N N . ASP A 1 192 ? -18.281 11.484 -14.711 1 93.06 192 ASP A N 1
ATOM 1521 C CA . ASP A 1 192 ? -19.016 12.742 -14.836 1 93.06 192 ASP A CA 1
ATOM 1522 C C . ASP A 1 192 ? -19.547 13.195 -13.477 1 93.06 192 ASP A C 1
ATOM 1524 O O . ASP A 1 192 ? -19.406 14.375 -13.117 1 93.06 192 ASP A O 1
ATOM 1528 N N . ILE A 1 193 ? -20.125 12.289 -12.812 1 94.19 193 ILE A N 1
ATOM 1529 C CA . ILE A 1 193 ? -20.688 12.625 -11.516 1 94.19 193 ILE A CA 1
ATOM 1530 C C . ILE A 1 193 ? -19.562 13.047 -10.562 1 94.19 193 ILE A C 1
ATOM 1532 O O . ILE A 1 193 ? -19.719 14.016 -9.812 1 94.19 193 ILE A O 1
ATOM 1536 N N . ILE A 1 194 ? -18.438 12.344 -10.547 1 96.12 194 ILE A N 1
ATOM 1537 C CA . ILE A 1 194 ? -17.297 12.672 -9.703 1 96.12 194 ILE A CA 1
ATOM 1538 C C . ILE A 1 194 ? -16.797 14.07 -10.031 1 96.12 194 ILE A C 1
ATOM 1540 O O . ILE A 1 194 ? -16.484 14.859 -9.133 1 96.12 194 ILE A O 1
ATOM 1544 N N . ASN A 1 195 ? -16.719 14.359 -11.312 1 95.62 195 ASN A N 1
ATOM 1545 C CA . ASN A 1 195 ? -16.281 15.68 -11.742 1 95.62 195 ASN A CA 1
ATOM 1546 C C . ASN A 1 195 ? -17.234 16.781 -11.266 1 95.62 195 ASN A C 1
ATOM 1548 O O . ASN A 1 195 ? -16.797 17.859 -10.891 1 95.62 195 ASN A O 1
ATOM 1552 N N . ILE A 1 196 ? -18.484 16.469 -11.383 1 95.69 196 ILE A N 1
ATOM 1553 C CA . ILE A 1 196 ? -19.484 17.438 -10.938 1 95.69 196 ILE A CA 1
ATOM 1554 C C . ILE A 1 196 ? -19.359 17.656 -9.43 1 95.69 196 ILE A C 1
ATOM 1556 O O . ILE A 1 196 ? -19.406 18.797 -8.953 1 95.69 196 ILE A O 1
ATOM 1560 N N . LEU A 1 197 ? -19.266 16.562 -8.703 1 96.62 197 LEU A N 1
ATOM 1561 C CA . LEU A 1 197 ? -19.078 16.672 -7.262 1 96.62 197 LEU A CA 1
ATOM 1562 C C . LEU A 1 197 ? -17.844 17.484 -6.926 1 96.62 197 LEU A C 1
ATOM 1564 O O . LEU A 1 197 ? -17.859 18.312 -6.004 1 96.62 197 LEU A O 1
ATOM 1568 N N . HIS A 1 198 ? -16.75 17.234 -7.664 1 96.88 198 HIS A N 1
ATOM 1569 C CA . HIS A 1 198 ? -15.516 18 -7.523 1 96.88 198 HIS A CA 1
ATOM 1570 C C . HIS A 1 198 ? -15.773 19.484 -7.691 1 96.88 198 HIS A C 1
ATOM 1572 O O . HIS A 1 198 ? -15.359 20.297 -6.855 1 96.88 198 HIS A O 1
ATOM 1578 N N . LYS A 1 199 ? -16.484 19.828 -8.664 1 94.88 199 LYS A N 1
ATOM 1579 C CA . LYS A 1 199 ? -16.766 21.234 -8.977 1 94.88 199 LYS A CA 1
ATOM 1580 C C . LYS A 1 199 ? -17.609 21.875 -7.895 1 94.88 199 LYS A C 1
ATOM 1582 O O . LYS A 1 199 ? -17.359 23.016 -7.484 1 94.88 199 LYS A O 1
ATOM 1587 N N . VAL A 1 200 ? -18.609 21.172 -7.48 1 95.25 200 VAL A N 1
ATOM 1588 C CA . VAL A 1 200 ? -19.531 21.703 -6.48 1 95.25 200 VAL A CA 1
ATOM 1589 C C . VAL A 1 200 ? -18.781 22 -5.188 1 95.25 200 VAL A C 1
ATOM 1591 O O . VAL A 1 200 ? -18.969 23.047 -4.57 1 95.25 200 VAL A O 1
ATOM 1594 N N . ILE A 1 201 ? -17.953 21.141 -4.734 1 96.56 201 ILE A N 1
ATOM 1595 C CA . ILE A 1 201 ? -17.219 21.297 -3.488 1 96.56 201 ILE A CA 1
ATOM 1596 C C . ILE A 1 201 ? -16.219 22.438 -3.617 1 96.56 201 ILE A C 1
ATOM 1598 O O . ILE A 1 201 ? -16.125 23.297 -2.732 1 96.56 201 ILE A O 1
ATOM 1602 N N . ILE A 1 202 ? -15.461 22.484 -4.734 1 96.88 202 ILE A N 1
ATOM 1603 C CA . ILE A 1 202 ? -14.469 23.531 -4.953 1 96.88 202 ILE A CA 1
ATOM 1604 C C . ILE A 1 202 ? -15.164 24.891 -5.008 1 96.88 202 ILE A C 1
ATOM 1606 O O . ILE A 1 202 ? -14.672 25.875 -4.434 1 96.88 202 ILE A O 1
ATOM 1610 N N . GLU A 1 203 ? -16.297 24.922 -5.645 1 95.12 203 GLU A N 1
ATOM 1611 C CA . GLU A 1 203 ? -17.031 26.188 -5.742 1 95.12 203 GLU A CA 1
ATOM 1612 C C . GLU A 1 203 ? -17.484 26.672 -4.367 1 95.12 203 GLU A C 1
ATOM 1614 O O . GLU A 1 203 ? -17.469 27.875 -4.09 1 95.12 203 GLU A O 1
ATOM 1619 N N . THR A 1 204 ? -17.875 25.766 -3.613 1 94.75 204 THR A N 1
ATOM 1620 C CA . THR A 1 204 ? -18.297 26.125 -2.264 1 94.75 204 THR A CA 1
ATOM 1621 C C . THR A 1 204 ? -17.125 26.703 -1.473 1 94.75 204 THR A C 1
ATOM 1623 O O . THR A 1 204 ? -17.281 27.719 -0.792 1 94.75 204 THR A O 1
ATOM 1626 N N . ILE A 1 205 ? -15.992 26.141 -1.557 1 96.25 205 ILE A N 1
ATOM 1627 C CA . ILE A 1 205 ? -14.812 26.594 -0.834 1 96.25 205 ILE A CA 1
ATOM 1628 C C . ILE A 1 205 ? -14.367 27.953 -1.376 1 96.25 205 ILE A C 1
ATOM 1630 O O . ILE A 1 205 ? -14.109 28.875 -0.607 1 96.25 205 ILE A O 1
ATOM 1634 N N . VAL A 1 206 ? -14.336 28.078 -2.674 1 96.94 206 VAL A N 1
ATOM 1635 C CA . VAL A 1 206 ? -13.859 29.297 -3.326 1 96.94 206 VAL A CA 1
ATOM 1636 C C . VAL A 1 206 ? -14.805 30.453 -3.021 1 96.94 206 VAL A C 1
ATOM 1638 O O . VAL A 1 206 ? -14.359 31.594 -2.834 1 96.94 206 VAL A O 1
ATOM 1641 N N . THR A 1 207 ? -16.062 30.156 -2.98 1 95.38 207 THR A N 1
ATOM 1642 C CA . THR A 1 207 ? -17.031 31.188 -2.633 1 95.38 207 THR A CA 1
ATOM 1643 C C . THR A 1 207 ? -16.781 31.719 -1.224 1 95.38 207 THR A C 1
ATOM 1645 O O . THR A 1 207 ? -16.859 32.938 -0.983 1 95.38 207 THR A O 1
ATOM 1648 N N . ASN A 1 208 ? -16.453 30.875 -0.358 1 94.25 208 ASN A N 1
ATOM 1649 C CA . ASN A 1 208 ? -16.141 31.281 1.005 1 94.25 208 ASN A CA 1
ATOM 1650 C C . ASN A 1 208 ? -14.852 32.094 1.057 1 94.25 208 ASN A C 1
ATOM 1652 O O . ASN A 1 208 ? -14.766 33.094 1.79 1 94.25 208 ASN A O 1
ATOM 1656 N N . VAL A 1 209 ? -13.875 31.766 0.324 1 96.12 209 VAL A N 1
ATOM 1657 C CA . VAL A 1 209 ? -12.602 32.469 0.29 1 96.12 209 VAL A CA 1
ATOM 1658 C C . VAL A 1 209 ? -12.797 33.875 -0.281 1 96.12 209 VAL A C 1
ATOM 1660 O O . VAL A 1 209 ? -12.25 34.844 0.241 1 96.12 209 VAL A O 1
ATOM 1663 N N . LYS A 1 210 ? -13.617 33.938 -1.321 1 95.06 210 LYS A N 1
ATOM 1664 C CA . LYS A 1 210 ? -13.891 35.219 -1.947 1 95.06 210 LYS A CA 1
ATOM 1665 C C . LYS A 1 210 ? -14.68 36.125 -1.014 1 95.06 210 LYS A C 1
ATOM 1667 O O . LYS A 1 210 ? -14.477 37.344 -0.997 1 95.06 210 LYS A O 1
ATOM 1672 N N . LYS A 1 211 ? -15.547 35.5 -0.317 1 94.06 211 LYS A N 1
ATOM 1673 C CA . LYS A 1 211 ? -16.391 36.25 0.619 1 94.06 211 LYS A CA 1
ATOM 1674 C C . LYS A 1 211 ? -15.539 36.969 1.648 1 94.06 211 LYS A C 1
ATOM 1676 O O . LYS A 1 211 ? -15.844 38.125 2.012 1 94.06 211 LYS A O 1
ATOM 1681 N N . TYR A 1 212 ? -14.398 36.438 2.045 1 92.44 212 TYR A N 1
ATOM 1682 C CA . TYR A 1 212 ? -13.586 37.031 3.111 1 92.44 212 TYR A CA 1
ATOM 1683 C C . TYR A 1 212 ? -12.32 37.656 2.549 1 92.44 212 TYR A C 1
ATOM 1685 O O . TYR A 1 212 ? -11.484 38.156 3.303 1 92.44 212 TYR A O 1
ATOM 1693 N N . LYS A 1 213 ? -12.055 37.594 1.293 1 92.19 213 LYS A N 1
ATOM 1694 C CA . LYS A 1 213 ? -11.164 38.406 0.464 1 92.19 213 LYS A CA 1
ATOM 1695 C C . LYS A 1 213 ? -9.719 37.906 0.583 1 92.19 213 LYS A C 1
ATOM 1697 O O . LYS A 1 213 ? -9.141 37.438 -0.389 1 92.19 213 LYS A O 1
ATOM 1702 N N . TYR A 1 214 ? -9.141 37.969 1.879 1 96.19 214 TYR A N 1
ATOM 1703 C CA . TYR A 1 214 ? -7.719 37.688 2.027 1 96.19 214 TYR A CA 1
ATOM 1704 C C . TYR A 1 214 ? -7.48 36.188 2.207 1 96.19 214 TYR A C 1
ATOM 1706 O O . TYR A 1 214 ? -8.234 35.531 2.906 1 96.19 214 TYR A O 1
ATOM 1714 N N . PHE A 1 215 ? -6.473 35.625 1.55 1 97.31 215 PHE A N 1
ATOM 1715 C CA . PHE A 1 215 ? -6.145 34.219 1.696 1 97.31 215 PHE A CA 1
ATOM 1716 C C . PHE A 1 215 ? -4.66 33.969 1.47 1 97.31 215 PHE A C 1
ATOM 1718 O O . PHE A 1 215 ? -3.938 34.875 1.038 1 97.31 215 PHE A O 1
ATOM 1725 N N . SER A 1 216 ? -4.168 32.875 1.866 1 97 216 SER A N 1
ATOM 1726 C CA . SER A 1 216 ? -2.811 32.406 1.626 1 97 216 SER A CA 1
ATOM 1727 C C . SER A 1 216 ? -2.816 31.031 0.964 1 97 216 SER A C 1
ATOM 1729 O O . SER A 1 216 ? -3.834 30.328 0.976 1 97 216 SER A O 1
ATOM 1731 N N . ILE A 1 217 ? -1.722 30.688 0.329 1 96.38 217 ILE A N 1
ATOM 1732 C CA . ILE A 1 217 ? -1.636 29.391 -0.34 1 96.38 217 ILE A CA 1
ATOM 1733 C C . ILE A 1 217 ? -0.584 28.516 0.347 1 96.38 217 ILE A C 1
ATOM 1735 O O . ILE A 1 217 ? 0.449 29.016 0.795 1 96.38 217 ILE A O 1
ATOM 1739 N N . LEU A 1 218 ? -0.86 27.312 0.484 1 95.31 218 LEU A N 1
ATOM 1740 C CA . LEU A 1 218 ? 0.029 26.297 1.016 1 95.31 218 LEU A CA 1
ATOM 1741 C C . LEU A 1 218 ? 0.293 25.203 -0.026 1 95.31 218 LEU A C 1
ATOM 1743 O O . LEU A 1 218 ? -0.629 24.5 -0.443 1 95.31 218 LEU A O 1
ATOM 1747 N N . CYS A 1 219 ? 1.536 25.047 -0.432 1 94.12 219 CYS A N 1
ATOM 1748 C CA . CYS A 1 219 ? 1.867 24.094 -1.483 1 94.12 219 CYS A CA 1
ATOM 1749 C C . CYS A 1 219 ? 3.107 23.297 -1.118 1 94.12 219 CYS A C 1
ATOM 1751 O O . CYS A 1 219 ? 3.953 23.766 -0.352 1 94.12 219 CYS A O 1
ATOM 1753 N N . ASP A 1 220 ? 3.121 22.141 -1.54 1 90.81 220 ASP A N 1
ATOM 1754 C CA . ASP A 1 220 ? 4.242 21.219 -1.409 1 90.81 220 ASP A CA 1
ATOM 1755 C C . ASP A 1 220 ? 4.238 20.188 -2.537 1 90.81 220 ASP A C 1
ATOM 1757 O O . ASP A 1 220 ? 3.217 19.984 -3.197 1 90.81 220 ASP A O 1
ATOM 1761 N N . GLU A 1 221 ? 5.398 19.641 -2.783 1 89.94 221 GLU A N 1
ATOM 1762 C CA . GLU A 1 221 ? 5.508 18.688 -3.885 1 89.94 221 GLU A CA 1
ATOM 1763 C C . GLU A 1 221 ? 5.859 17.297 -3.377 1 89.94 221 GLU A C 1
ATOM 1765 O O . GLU A 1 221 ? 6.504 17.141 -2.336 1 89.94 221 GLU A O 1
ATOM 1770 N N . THR A 1 222 ? 5.355 16.281 -4.039 1 87.94 222 THR A N 1
ATOM 1771 C CA . THR A 1 222 ? 5.723 14.891 -3.77 1 87.94 222 THR A CA 1
ATOM 1772 C C . THR A 1 222 ? 5.633 14.047 -5.039 1 87.94 222 THR A C 1
ATOM 1774 O O . THR A 1 222 ? 5.016 14.461 -6.023 1 87.94 222 THR A O 1
ATOM 1777 N N . THR A 1 223 ? 6.316 12.969 -5.102 1 87.38 223 THR A N 1
ATOM 1778 C CA . THR A 1 223 ? 6.215 12.016 -6.199 1 87.38 223 THR A CA 1
ATOM 1779 C C . THR A 1 223 ? 5.219 10.914 -5.863 1 87.38 223 THR A C 1
ATOM 1781 O O . THR A 1 223 ? 5.312 10.281 -4.805 1 87.38 223 THR A O 1
ATOM 1784 N N . ASP A 1 224 ? 4.285 10.703 -6.676 1 87.25 224 ASP A N 1
ATOM 1785 C CA . ASP A 1 224 ? 3.289 9.672 -6.398 1 87.25 224 ASP A CA 1
ATOM 1786 C C . ASP A 1 224 ? 3.791 8.297 -6.828 1 87.25 224 ASP A C 1
ATOM 1788 O O . ASP A 1 224 ? 4.93 8.156 -7.277 1 87.25 224 ASP A O 1
ATOM 1792 N N . ILE A 1 225 ? 3.02 7.246 -6.656 1 84.12 225 ILE A N 1
ATOM 1793 C CA . ILE A 1 225 ? 3.408 5.852 -6.863 1 84.12 225 ILE A CA 1
ATOM 1794 C C . ILE A 1 225 ? 3.701 5.613 -8.344 1 84.12 225 ILE A C 1
ATOM 1796 O O . ILE A 1 225 ? 4.457 4.703 -8.688 1 84.12 225 ILE A O 1
ATOM 1800 N N . SER A 1 226 ? 3.105 6.367 -9.258 1 79.81 226 SER A N 1
ATOM 1801 C CA . SER A 1 226 ? 3.34 6.242 -10.695 1 79.81 226 SER A CA 1
ATOM 1802 C C . SER A 1 226 ? 4.52 7.102 -11.133 1 79.81 226 SER A C 1
ATOM 1804 O O . SER A 1 226 ? 4.688 7.367 -12.328 1 79.81 226 SER A O 1
ATOM 1806 N N . THR A 1 227 ? 5.207 7.664 -10.172 1 80.12 227 THR A N 1
ATOM 1807 C CA . THR A 1 227 ? 6.41 8.461 -10.398 1 80.12 227 THR A CA 1
ATOM 1808 C C . THR A 1 227 ? 6.066 9.773 -11.094 1 80.12 227 THR A C 1
ATOM 1810 O O . THR A 1 227 ? 6.777 10.203 -12.008 1 80.12 227 THR A O 1
ATOM 1813 N N . LYS A 1 228 ? 4.98 10.25 -10.805 1 85.56 228 LYS A N 1
ATOM 1814 C CA . LYS A 1 228 ? 4.57 11.578 -11.25 1 85.56 228 LYS A CA 1
ATOM 1815 C C . LYS A 1 228 ? 4.719 12.602 -10.133 1 85.56 228 LYS A C 1
ATOM 1817 O O . LYS A 1 228 ? 4.422 12.305 -8.969 1 85.56 228 LYS A O 1
ATOM 1822 N N . GLU A 1 229 ? 5.195 13.75 -10.516 1 89.06 229 GLU A N 1
ATOM 1823 C CA . GLU A 1 229 ? 5.32 14.812 -9.516 1 89.06 229 GLU A CA 1
ATOM 1824 C C . GLU A 1 229 ? 3.982 15.508 -9.281 1 89.06 229 GLU A C 1
ATOM 1826 O O . GLU A 1 229 ? 3.365 16.016 -10.211 1 89.06 229 GLU A O 1
ATOM 1831 N N . GLN A 1 230 ? 3.537 15.453 -8.039 1 92.88 230 GLN A N 1
ATOM 1832 C CA . GLN A 1 230 ? 2.264 16.047 -7.648 1 92.88 230 GLN A CA 1
ATOM 1833 C C . GLN A 1 230 ? 2.473 17.203 -6.664 1 92.88 230 GLN A C 1
ATOM 1835 O O . GLN A 1 230 ? 3.189 17.047 -5.672 1 92.88 230 GLN A O 1
ATOM 1840 N N . MET A 1 231 ? 1.946 18.312 -6.953 1 94.88 231 MET A N 1
ATOM 1841 C CA . MET A 1 231 ? 1.929 19.422 -6.012 1 94.88 231 MET A CA 1
ATOM 1842 C C . MET A 1 231 ? 0.55 19.578 -5.379 1 94.88 231 MET A C 1
ATOM 1844 O O . MET A 1 231 ? -0.467 19.531 -6.07 1 94.88 231 MET A O 1
ATOM 1848 N N . THR A 1 232 ? 0.534 19.609 -4.098 1 96 232 THR A N 1
ATOM 1849 C CA . THR A 1 232 ? -0.722 19.859 -3.396 1 96 232 THR A CA 1
ATOM 1850 C C . THR A 1 232 ? -1.018 21.359 -3.324 1 96 232 THR A C 1
ATOM 1852 O O . THR A 1 232 ? -0.098 22.172 -3.234 1 96 232 THR A O 1
ATOM 1855 N N . PHE A 1 233 ? -2.24 21.734 -3.473 1 96.44 233 PHE A N 1
ATOM 1856 C CA . PHE A 1 233 ? -2.688 23.125 -3.447 1 96.44 233 PHE A CA 1
ATOM 1857 C C . PHE A 1 233 ? -3.768 23.328 -2.389 1 96.44 233 PHE A C 1
ATOM 1859 O O . PHE A 1 233 ? -4.879 22.812 -2.525 1 96.44 233 PHE A O 1
ATOM 1866 N N . SER A 1 234 ? -3.434 24.016 -1.307 1 96.12 234 SER A N 1
ATOM 1867 C CA . SER A 1 234 ? -4.379 24.344 -0.24 1 96.12 234 SER A CA 1
ATOM 1868 C C . SER A 1 234 ? -4.445 25.844 0.007 1 96.12 234 SER A C 1
ATOM 1870 O O . SER A 1 234 ? -3.508 26.578 -0.326 1 96.12 234 SER A O 1
ATOM 1872 N N . VAL A 1 235 ? -5.551 26.281 0.558 1 96.44 235 VAL A N 1
ATOM 1873 C CA . VAL A 1 235 ? -5.742 27.703 0.85 1 96.44 235 VAL A CA 1
ATOM 1874 C C . VAL A 1 235 ? -6.055 27.891 2.334 1 96.44 235 VAL A C 1
ATOM 1876 O O . VAL A 1 235 ? -6.711 27.047 2.947 1 96.44 235 VAL A O 1
ATOM 1879 N N . ARG A 1 236 ? -5.508 28.875 2.867 1 96.19 236 ARG A N 1
ATOM 1880 C CA . ARG A 1 236 ? -5.77 29.281 4.246 1 96.19 236 ARG A CA 1
ATOM 1881 C C . ARG A 1 236 ? -6.516 30.609 4.297 1 96.19 236 ARG A C 1
ATOM 1883 O O . ARG A 1 236 ? -6.141 31.562 3.609 1 96.19 236 ARG A O 1
ATOM 1890 N N . TYR A 1 237 ? -7.617 30.688 4.992 1 96.06 237 TYR A N 1
ATOM 1891 C CA . TYR A 1 237 ? -8.391 31.922 5.145 1 96.06 237 TYR A CA 1
ATOM 1892 C C . TYR A 1 237 ? -9.133 31.922 6.48 1 96.06 237 TYR A C 1
ATOM 1894 O O . TYR A 1 237 ? -9.094 30.953 7.223 1 96.06 237 TYR A O 1
ATOM 1902 N N . ILE A 1 238 ? -9.664 33.062 6.812 1 95.06 238 ILE A N 1
ATOM 1903 C CA . ILE A 1 238 ? -10.414 33.188 8.055 1 95.06 238 ILE A CA 1
ATOM 1904 C C . ILE A 1 238 ? -11.906 33.281 7.75 1 95.06 238 ILE A C 1
ATOM 1906 O O . ILE A 1 238 ? -12.344 34.125 6.965 1 95.06 238 ILE A O 1
ATOM 1910 N N . ASP A 1 239 ? -12.617 32.312 8.328 1 93.19 239 ASP A N 1
ATOM 1911 C CA . ASP A 1 239 ? -14.07 32.406 8.273 1 93.19 239 ASP A CA 1
ATOM 1912 C C . ASP A 1 239 ? -14.609 33.406 9.297 1 93.19 239 ASP A C 1
ATOM 1914 O O . ASP A 1 239 ? -14.695 33.094 10.484 1 93.19 239 ASP A O 1
ATOM 1918 N N . MET A 1 240 ? -15.031 34.531 8.922 1 89.62 240 MET A N 1
ATOM 1919 C CA . MET A 1 240 ? -15.414 35.656 9.789 1 89.62 240 MET A CA 1
ATOM 1920 C C . MET A 1 240 ? -16.75 35.344 10.477 1 89.62 240 MET A C 1
ATOM 1922 O O . MET A 1 240 ? -17.062 35.938 11.508 1 89.62 240 MET A O 1
ATOM 1926 N N . GLU A 1 241 ? -17.469 34.406 9.906 1 87.62 241 GLU A N 1
ATOM 1927 C CA . GLU A 1 241 ? -18.734 34.031 10.531 1 87.62 241 GLU A CA 1
ATOM 1928 C C . GLU A 1 241 ? -18.516 33.125 11.727 1 87.62 241 GLU A C 1
ATOM 1930 O O . GLU A 1 241 ? -19.062 33.344 12.805 1 87.62 241 GLU A O 1
ATOM 1935 N N . GLU A 1 242 ? -17.688 32.219 11.547 1 88.25 242 GLU A N 1
ATOM 1936 C CA . GLU A 1 242 ? -17.391 31.266 12.625 1 88.25 242 GLU A CA 1
ATOM 1937 C C . GLU A 1 242 ? -16.156 31.688 13.414 1 88.25 242 GLU A C 1
ATOM 1939 O O . GLU A 1 242 ? -15.914 31.188 14.508 1 88.25 242 GLU A O 1
ATOM 1944 N N . MET A 1 243 ? -15.469 32.688 12.961 1 89.19 243 MET A N 1
ATOM 1945 C CA . MET A 1 243 ? -14.25 33.188 13.578 1 89.19 243 MET A CA 1
ATOM 1946 C C . MET A 1 243 ? -13.242 32.094 13.805 1 89.19 243 MET A C 1
ATOM 1948 O O . MET A 1 243 ? -12.758 31.891 14.922 1 89.19 243 MET A O 1
ATOM 1952 N N . LYS A 1 244 ? -12.977 31.359 12.75 1 92 244 LYS A N 1
ATOM 1953 C CA . LYS A 1 244 ? -12.031 30.25 12.766 1 92 244 LYS A CA 1
ATOM 1954 C C . LYS A 1 244 ? -11.109 30.297 11.555 1 92 244 LYS A C 1
ATOM 1956 O O . LYS A 1 244 ? -11.531 30.688 10.461 1 92 244 LYS A O 1
ATOM 1961 N N . ILE A 1 245 ? -9.906 29.969 11.812 1 93.44 245 ILE A N 1
ATOM 1962 C CA . ILE A 1 245 ? -8.953 29.812 10.711 1 93.44 245 ILE A CA 1
ATOM 1963 C C . ILE A 1 245 ? -9.203 28.484 10 1 93.44 245 ILE A C 1
ATOM 1965 O O . ILE A 1 245 ? -9.32 27.438 10.641 1 93.44 245 ILE A O 1
ATOM 1969 N N . LYS A 1 246 ? -9.336 28.547 8.719 1 93.62 246 LYS A N 1
ATOM 1970 C CA . LYS A 1 246 ? -9.586 27.344 7.934 1 93.62 246 LYS A CA 1
ATOM 1971 C C . LYS A 1 246 ? -8.5 27.125 6.891 1 93.62 246 LYS A C 1
ATOM 1973 O O . LYS A 1 246 ? -8.031 28.078 6.262 1 93.62 246 LYS A O 1
ATOM 1978 N N . GLU A 1 247 ? -7.977 26 6.828 1 95.06 247 GLU A N 1
ATOM 1979 C CA . GLU A 1 247 ? -7.113 25.531 5.742 1 95.06 247 GLU A CA 1
ATOM 1980 C C . GLU A 1 247 ? -7.809 24.469 4.895 1 95.06 247 GLU A C 1
ATOM 1982 O O . GLU A 1 247 ? -8.164 23.406 5.398 1 95.06 247 GLU A O 1
ATOM 1987 N N . GLU A 1 248 ? -8 24.75 3.721 1 96 248 GLU A N 1
ATOM 1988 C CA . GLU A 1 248 ? -8.805 23.859 2.883 1 96 248 GLU A CA 1
ATOM 1989 C C . GLU A 1 248 ? -8.008 23.359 1.681 1 96 248 GLU A C 1
ATOM 1991 O O . GLU A 1 248 ? -7.324 24.141 1.016 1 96 248 GLU A O 1
ATOM 1996 N N . PHE A 1 249 ? -8.203 22.156 1.432 1 96.75 249 PHE A N 1
ATOM 1997 C CA . PHE A 1 249 ? -7.566 21.484 0.306 1 96.75 249 PHE A CA 1
ATOM 1998 C C . PHE A 1 249 ? -8.352 21.719 -0.979 1 96.75 249 PHE A C 1
ATOM 2000 O O . PHE A 1 249 ? -9.562 21.484 -1.029 1 96.75 249 PHE A O 1
ATOM 2007 N N . LEU A 1 250 ? -7.602 22.078 -2.08 1 97.12 250 LEU A N 1
ATOM 2008 C CA . LEU A 1 250 ? -8.297 22.344 -3.334 1 97.12 250 LEU A CA 1
ATOM 2009 C C . LEU A 1 250 ? -8.016 21.25 -4.359 1 97.12 250 LEU A C 1
ATOM 2011 O O . LEU A 1 250 ? -8.844 20.984 -5.223 1 97.12 250 LEU A O 1
ATOM 2015 N N . GLY A 1 251 ? -6.82 20.703 -4.316 1 96.94 251 GLY A N 1
ATOM 2016 C CA . GLY A 1 251 ? -6.531 19.625 -5.254 1 96.94 251 GLY A CA 1
ATOM 2017 C C . GLY A 1 251 ? -5.047 19.391 -5.453 1 96.94 251 GLY A C 1
ATOM 2018 O O . GLY A 1 251 ? -4.219 20.094 -4.863 1 96.94 251 GLY A O 1
ATOM 2019 N N . PHE A 1 252 ? -4.723 18.391 -6.238 1 96.94 252 PHE A N 1
ATOM 2020 C CA . PHE A 1 252 ? -3.365 18.078 -6.676 1 96.94 252 PHE A CA 1
ATOM 2021 C C . PHE A 1 252 ? -3.129 18.562 -8.102 1 96.94 252 PHE A C 1
ATOM 2023 O O . PHE A 1 252 ? -4.035 18.516 -8.938 1 96.94 252 PHE A O 1
ATOM 2030 N N . ILE A 1 253 ? -1.904 19.016 -8.336 1 96 253 ILE A N 1
ATOM 2031 C CA . ILE A 1 253 ? -1.524 19.469 -9.672 1 96 253 ILE A CA 1
ATOM 2032 C C . ILE A 1 253 ? -0.297 18.703 -10.148 1 96 253 ILE A C 1
ATOM 2034 O O . ILE A 1 253 ? 0.718 18.641 -9.453 1 96 253 ILE A O 1
ATOM 2038 N N . GLU A 1 254 ? -0.436 18.078 -11.281 1 93.31 254 GLU A N 1
ATOM 2039 C CA . GLU A 1 254 ? 0.705 17.391 -11.867 1 93.31 254 GLU A CA 1
ATOM 2040 C C . GLU A 1 254 ? 1.721 18.375 -12.43 1 93.31 254 GLU A C 1
ATOM 2042 O O . GLU A 1 254 ? 1.359 19.281 -13.18 1 93.31 254 GLU A O 1
ATOM 2047 N N . LEU A 1 255 ? 2.959 18.25 -12.016 1 91.19 255 LEU A N 1
ATOM 2048 C CA . LEU A 1 255 ? 4.02 19.141 -12.477 1 91.19 255 LEU A CA 1
ATOM 2049 C C . LEU A 1 255 ? 4.867 18.453 -13.547 1 91.19 255 LEU A C 1
ATOM 2051 O O . LEU A 1 255 ? 5.32 17.328 -13.367 1 91.19 255 LEU A O 1
ATOM 2055 N N . ASN A 1 256 ? 5.074 19.062 -14.609 1 82.25 256 ASN A N 1
ATOM 2056 C CA . ASN A 1 256 ? 5.93 18.547 -15.672 1 82.25 256 ASN A CA 1
ATOM 2057 C C . ASN A 1 256 ? 7.375 19 -15.5 1 82.25 256 ASN A C 1
ATOM 2059 O O . ASN A 1 256 ? 8.297 18.375 -16.031 1 82.25 256 ASN A O 1
ATOM 2063 N N . SER A 1 257 ? 7.469 20.172 -14.859 1 82.12 257 SER A N 1
ATOM 2064 C CA . SER A 1 257 ? 8.781 20.719 -14.555 1 82.12 257 SER A CA 1
ATOM 2065 C C . SER A 1 257 ? 8.867 21.156 -13.094 1 82.12 257 SER A C 1
ATOM 2067 O O . SER A 1 257 ? 7.883 21.641 -12.523 1 82.12 257 SER A O 1
ATOM 2069 N N . THR A 1 258 ? 10.047 21.031 -12.555 1 81.25 258 THR A N 1
ATOM 2070 C CA . THR A 1 258 ? 10.211 21.344 -11.141 1 81.25 258 THR A CA 1
ATOM 2071 C C . THR A 1 258 ? 11.031 22.625 -10.961 1 81.25 258 THR A C 1
ATOM 2073 O O . THR A 1 258 ? 11.547 22.891 -9.875 1 81.25 258 THR A O 1
ATOM 2076 N N . THR A 1 259 ? 11.109 23.375 -12.023 1 85.69 259 THR A N 1
ATOM 2077 C CA . THR A 1 259 ? 11.797 24.656 -11.891 1 85.69 259 THR A CA 1
ATOM 2078 C C . THR A 1 259 ? 10.898 25.688 -11.227 1 85.69 259 THR A C 1
ATOM 2080 O O . THR A 1 259 ? 9.68 25.641 -11.367 1 85.69 259 THR A O 1
ATOM 2083 N N . GLY A 1 260 ? 11.523 26.625 -10.555 1 89.81 260 GLY A N 1
ATOM 2084 C CA . GLY A 1 260 ? 10.773 27.672 -9.859 1 89.81 260 GLY A CA 1
ATOM 2085 C C . GLY A 1 260 ? 9.828 28.422 -10.773 1 89.81 260 GLY A C 1
ATOM 2086 O O . GLY A 1 260 ? 8.672 28.672 -10.414 1 89.81 260 GLY A O 1
ATOM 2087 N N . SER A 1 261 ? 10.281 28.734 -11.922 1 92.06 261 SER A N 1
ATOM 2088 C CA . SER A 1 261 ? 9.461 29.5 -12.859 1 92.06 261 SER A CA 1
ATOM 2089 C C . SER A 1 261 ? 8.273 28.688 -13.352 1 92.06 261 SER A C 1
ATOM 2091 O O . SER A 1 261 ? 7.156 29.203 -13.438 1 92.06 261 SER A O 1
ATOM 2093 N N . ALA A 1 262 ? 8.562 27.453 -13.648 1 91 262 ALA A N 1
ATOM 2094 C CA . ALA A 1 262 ? 7.492 26.594 -14.141 1 91 262 ALA A CA 1
ATOM 2095 C C . ALA A 1 262 ? 6.438 26.359 -13.062 1 91 262 ALA A C 1
ATOM 2097 O O . ALA A 1 262 ? 5.238 26.375 -13.352 1 91 262 ALA A O 1
ATOM 2098 N N . ILE A 1 263 ? 6.879 26.141 -11.883 1 94.19 263 ILE A N 1
ATOM 2099 C CA . ILE A 1 263 ? 5.965 25.906 -10.766 1 94.19 263 ILE A CA 1
ATOM 2100 C C . ILE A 1 263 ? 5.121 27.156 -10.523 1 94.19 263 ILE A C 1
ATOM 2102 O O . ILE A 1 263 ? 3.904 27.078 -10.352 1 94.19 263 ILE A O 1
ATOM 2106 N N . LYS A 1 264 ? 5.793 28.312 -10.539 1 94.69 264 LYS A N 1
ATOM 2107 C CA . LYS A 1 264 ? 5.094 29.578 -10.344 1 94.69 264 LYS A CA 1
ATOM 2108 C C . LYS A 1 264 ? 4.008 29.766 -11.398 1 94.69 264 LYS A C 1
ATOM 2110 O O . LYS A 1 264 ? 2.875 30.125 -11.07 1 94.69 264 LYS A O 1
ATOM 2115 N N . ASP A 1 265 ? 4.332 29.5 -12.594 1 94.5 265 ASP A N 1
ATOM 2116 C CA . ASP A 1 265 ? 3.371 29.672 -13.68 1 94.5 265 ASP A CA 1
ATOM 2117 C C . ASP A 1 265 ? 2.18 28.734 -13.508 1 94.5 265 ASP A C 1
ATOM 2119 O O . ASP A 1 265 ? 1.034 29.125 -13.734 1 94.5 265 ASP A O 1
ATOM 2123 N N . THR A 1 266 ? 2.508 27.562 -13.141 1 94.62 266 THR A N 1
ATOM 2124 C CA . THR A 1 266 ? 1.454 26.578 -12.914 1 94.62 266 THR A CA 1
ATOM 2125 C C . THR A 1 266 ? 0.549 27.016 -11.766 1 94.62 266 THR A C 1
ATOM 2127 O O . THR A 1 266 ? -0.672 26.859 -11.836 1 94.62 266 THR A O 1
ATOM 2130 N N . MET A 1 267 ? 1.085 27.547 -10.734 1 95.19 267 MET A N 1
ATOM 2131 C CA . MET A 1 267 ? 0.331 28 -9.562 1 95.19 267 MET A CA 1
ATOM 2132 C C . MET A 1 267 ? -0.584 29.172 -9.93 1 95.19 267 MET A C 1
ATOM 2134 O O . MET A 1 267 ? -1.752 29.188 -9.531 1 95.19 267 MET A O 1
ATOM 2138 N N . VAL A 1 268 ? -0.034 30.109 -10.672 1 95.38 268 VAL A N 1
ATOM 2139 C CA . VAL A 1 268 ? -0.804 31.297 -11.062 1 95.38 268 VAL A CA 1
ATOM 2140 C C . VAL A 1 268 ? -1.955 30.875 -11.977 1 95.38 268 VAL A C 1
ATOM 2142 O O . VAL A 1 268 ? -3.076 31.375 -11.828 1 95.38 268 VAL A O 1
ATOM 2145 N N . LYS A 1 269 ? -1.623 29.953 -12.836 1 94.88 269 LYS A N 1
ATOM 2146 C CA . LYS A 1 269 ? -2.666 29.438 -13.719 1 94.88 269 LYS A CA 1
ATOM 2147 C C . LYS A 1 269 ? -3.771 28.766 -12.922 1 94.88 269 LYS A C 1
ATOM 2149 O O . LYS A 1 269 ? -4.953 28.906 -13.234 1 94.88 269 LYS A O 1
ATOM 2154 N N . GLN A 1 270 ? -3.41 28.062 -11.953 1 94.94 270 GLN A N 1
ATOM 2155 C CA . GLN A 1 270 ? -4.379 27.344 -11.125 1 94.94 270 GLN A CA 1
ATOM 2156 C C . GLN A 1 270 ? -5.234 28.312 -10.32 1 94.94 270 GLN A C 1
ATOM 2158 O O . GLN A 1 270 ? -6.43 28.078 -10.125 1 94.94 270 GLN A O 1
ATOM 2163 N N . LEU A 1 271 ? -4.645 29.375 -9.789 1 96.31 271 LEU A N 1
ATOM 2164 C CA . LEU A 1 271 ? -5.395 30.391 -9.07 1 96.31 271 LEU A CA 1
ATOM 2165 C C . LEU A 1 271 ? -6.445 31.031 -9.977 1 96.31 271 LEU A C 1
ATOM 2167 O O . LEU A 1 271 ? -7.574 31.281 -9.547 1 96.31 271 LEU A O 1
ATOM 2171 N N . GLU A 1 272 ? -6.051 31.188 -11.195 1 95.06 272 GLU A N 1
ATOM 2172 C CA . GLU A 1 272 ? -6.992 31.734 -12.172 1 95.06 272 GLU A CA 1
ATOM 2173 C C . GLU A 1 272 ? -8.141 30.766 -12.438 1 95.06 272 GLU A C 1
ATOM 2175 O O . GLU A 1 272 ? -9.297 31.172 -12.547 1 95.06 272 GLU A O 1
ATOM 2180 N N . CYS A 1 273 ? -7.746 29.531 -12.508 1 93.94 273 CYS A N 1
ATOM 2181 C CA . CYS A 1 273 ? -8.758 28.5 -12.734 1 93.94 273 CYS A CA 1
ATOM 2182 C C . CYS A 1 273 ? -9.773 28.469 -11.602 1 93.94 273 CYS A C 1
ATOM 2184 O O . CYS A 1 273 ? -10.961 28.234 -11.82 1 93.94 273 CYS A O 1
ATOM 2186 N N . TYR A 1 274 ? -9.297 28.75 -10.375 1 95.19 274 TYR A N 1
ATOM 2187 C CA . TYR A 1 274 ? -10.164 28.781 -9.211 1 95.19 274 TYR A CA 1
ATOM 2188 C C . TYR A 1 274 ? -10.859 30.141 -9.078 1 95.19 274 TYR A C 1
ATOM 2190 O O . TYR A 1 274 ? -11.664 30.344 -8.164 1 95.19 274 TYR A O 1
ATOM 2198 N N . GLN A 1 275 ? -10.492 31.062 -9.922 1 94.06 275 GLN A N 1
ATOM 2199 C CA . GLN A 1 275 ? -11.031 32.438 -9.898 1 94.06 275 GLN A CA 1
ATOM 2200 C C . GLN A 1 275 ? -10.625 33.156 -8.617 1 94.06 275 GLN A C 1
ATOM 2202 O O . GLN A 1 275 ? -11.43 33.844 -8.016 1 94.06 275 GLN A O 1
ATOM 2207 N N . LEU A 1 276 ? -9.477 32.875 -8.172 1 95.94 276 LEU A N 1
ATOM 2208 C CA . LEU A 1 276 ? -8.898 33.594 -7.039 1 95.94 276 LEU A CA 1
ATOM 2209 C C . LEU A 1 276 ? -7.855 34.594 -7.508 1 95.94 276 LEU A C 1
ATOM 2211 O O . LEU A 1 276 ? -6.93 34.25 -8.242 1 95.94 276 LEU A O 1
ATOM 2215 N N . SER A 1 277 ? -7.992 35.75 -7.098 1 94.12 277 SER A N 1
ATOM 2216 C CA . SER A 1 277 ? -7.125 36.812 -7.574 1 94.12 277 SER A CA 1
ATOM 2217 C C . SER A 1 277 ? -5.809 36.844 -6.809 1 94.12 277 SER A C 1
ATOM 2219 O O . SER A 1 277 ? -5.801 36.781 -5.578 1 94.12 277 SER A O 1
ATOM 2221 N N . LEU A 1 278 ? -4.781 37.062 -7.508 1 94.44 278 LEU A N 1
ATOM 2222 C CA . LEU A 1 278 ? -3.451 37.188 -6.926 1 94.44 278 LEU A CA 1
ATOM 2223 C C . LEU A 1 278 ? -3.363 38.438 -6.047 1 94.44 278 LEU A C 1
ATOM 2225 O O . LEU A 1 278 ? -2.561 38.469 -5.109 1 94.44 278 LEU A O 1
ATOM 2229 N N . LYS A 1 279 ? -4.184 39.344 -6.285 1 93.56 279 LYS A N 1
ATOM 2230 C CA . LYS A 1 279 ? -4.168 40.625 -5.562 1 93.56 279 LYS A CA 1
ATOM 2231 C C . LYS A 1 279 ? -4.562 40.438 -4.102 1 93.56 279 LYS A C 1
ATOM 2233 O O . LYS A 1 279 ? -4.172 41.219 -3.24 1 93.56 279 LYS A O 1
ATOM 2238 N N . ASN A 1 280 ? -5.312 39.406 -3.834 1 95.94 280 ASN A N 1
ATOM 2239 C CA . ASN A 1 280 ? -5.812 39.188 -2.48 1 95.94 280 ASN A CA 1
ATOM 2240 C C . ASN A 1 280 ? -4.941 38.188 -1.72 1 95.94 280 ASN A C 1
ATOM 2242 O O . ASN A 1 280 ? -5.242 37.844 -0.575 1 95.94 280 ASN A O 1
ATOM 2246 N N . LEU A 1 281 ? -3.898 37.781 -2.385 1 96.88 281 LEU A N 1
ATOM 2247 C CA . LEU A 1 281 ? -2.961 36.844 -1.746 1 96.88 281 LEU A CA 1
ATOM 2248 C C . LEU A 1 281 ? -2.098 37.594 -0.723 1 96.88 281 LEU A C 1
ATOM 2250 O O . LEU A 1 281 ? -1.467 38.594 -1.045 1 96.88 281 LEU A O 1
ATOM 2254 N N . ARG A 1 282 ? -2.066 37.188 0.478 1 95.81 282 ARG A N 1
ATOM 2255 C CA . ARG A 1 282 ? -1.346 37.906 1.529 1 95.81 282 ARG A CA 1
ATOM 2256 C C . ARG A 1 282 ? -0.262 37 2.143 1 95.81 282 ARG A C 1
ATOM 2258 O O . ARG A 1 282 ? 0.563 37.5 2.924 1 95.81 282 ARG A O 1
ATOM 2265 N N . GLY A 1 283 ? -0.273 35.75 1.81 1 94.31 283 GLY A N 1
ATOM 2266 C CA . GLY A 1 283 ? 0.743 34.875 2.336 1 94.31 283 GLY A CA 1
ATOM 2267 C C . GLY A 1 283 ? 0.988 33.656 1.454 1 94.31 283 GLY A C 1
ATOM 2268 O O . GLY A 1 283 ? 0.129 33.281 0.654 1 94.31 283 GLY A O 1
ATOM 2269 N N . GLN A 1 284 ? 2.123 33.062 1.535 1 94.75 284 GLN A N 1
ATOM 2270 C CA . GLN A 1 284 ? 2.498 31.812 0.852 1 94.75 284 GLN A CA 1
ATOM 2271 C C . GLN A 1 284 ? 3.381 30.953 1.737 1 94.75 284 GLN A C 1
ATOM 2273 O O . GLN A 1 284 ? 4.277 31.453 2.42 1 94.75 284 GLN A O 1
ATOM 2278 N N . GLY A 1 285 ? 3.02 29.719 1.879 1 92.81 285 GLY A N 1
ATOM 2279 C CA . GLY A 1 285 ? 3.762 28.766 2.699 1 92.81 285 GLY A CA 1
ATOM 2280 C C . GLY A 1 285 ? 4.23 27.547 1.929 1 92.81 285 GLY A C 1
ATOM 2281 O O . GLY A 1 285 ? 3.432 26.891 1.269 1 92.81 285 GLY A O 1
ATOM 2282 N N . TYR A 1 286 ? 5.523 27.312 1.929 1 91.12 286 TYR A N 1
ATOM 2283 C CA . TYR A 1 286 ? 6.148 26.172 1.274 1 91.12 286 TYR A CA 1
ATOM 2284 C C . TYR A 1 286 ? 7.184 25.516 2.184 1 91.12 286 TYR A C 1
ATOM 2286 O O . TYR A 1 286 ? 7.477 26.031 3.268 1 91.12 286 TYR A O 1
ATOM 2294 N N . ASP A 1 287 ? 7.633 24.422 1.679 1 82.44 287 ASP A N 1
ATOM 2295 C CA . ASP A 1 287 ? 8.766 23.812 2.375 1 82.44 287 ASP A CA 1
ATOM 2296 C C . ASP A 1 287 ? 10.078 24.5 1.977 1 82.44 287 ASP A C 1
ATOM 2298 O O . ASP A 1 287 ? 10.062 25.531 1.301 1 82.44 287 ASP A O 1
ATOM 2302 N N . GLY A 1 288 ? 11.211 24.125 2.389 1 71.75 288 GLY A N 1
ATOM 2303 C CA . GLY A 1 288 ? 12.484 24.797 2.215 1 71.75 288 GLY A CA 1
ATOM 2304 C C . GLY A 1 288 ? 13.25 24.312 0.998 1 71.75 288 GLY A C 1
ATOM 2305 O O . GLY A 1 288 ? 14.438 24.609 0.843 1 71.75 288 GLY A O 1
ATOM 2306 N N . GLY A 1 289 ? 12.516 23.578 0.121 1 77.31 289 GLY A N 1
ATOM 2307 C CA . GLY A 1 289 ? 13.227 23.156 -1.081 1 77.31 289 GLY A CA 1
ATOM 2308 C C . GLY A 1 289 ? 13.688 24.328 -1.932 1 77.31 289 GLY A C 1
ATOM 2309 O O . GLY A 1 289 ? 13.031 25.375 -1.976 1 77.31 289 GLY A O 1
ATOM 2310 N N . SER A 1 290 ? 14.781 24.234 -2.51 1 75.81 290 SER A N 1
ATOM 2311 C CA . SER A 1 290 ? 15.422 25.328 -3.234 1 75.81 290 SER A CA 1
ATOM 2312 C C . SER A 1 290 ? 14.508 25.875 -4.324 1 75.81 290 SER A C 1
ATOM 2314 O O . SER A 1 290 ? 14.453 27.094 -4.547 1 75.81 290 SER A O 1
ATOM 2316 N N . ASN A 1 291 ? 13.805 25.031 -4.957 1 83.38 291 ASN A N 1
ATOM 2317 C CA . ASN A 1 291 ? 12.922 25.484 -6.035 1 83.38 291 ASN A CA 1
ATOM 2318 C C . ASN A 1 291 ? 11.758 26.312 -5.5 1 83.38 291 ASN A C 1
ATOM 2320 O O . ASN A 1 291 ? 11.195 27.141 -6.215 1 83.38 291 ASN A O 1
ATOM 2324 N N . MET A 1 292 ? 11.453 26.047 -4.281 1 85.94 292 MET A N 1
ATOM 2325 C CA . MET A 1 292 ? 10.32 26.75 -3.682 1 85.94 292 MET A CA 1
ATOM 2326 C C . MET A 1 292 ? 10.789 27.984 -2.916 1 85.94 292 MET A C 1
ATOM 2328 O O . MET A 1 292 ? 10.258 29.078 -3.111 1 85.94 292 MET A O 1
ATOM 2332 N N . SER A 1 293 ? 11.891 27.812 -2.141 1 82.25 293 SER A N 1
ATOM 2333 C CA . SER A 1 293 ? 12.266 28.844 -1.168 1 82.25 293 SER A CA 1
ATOM 2334 C C . SER A 1 293 ? 13.453 29.656 -1.662 1 82.25 293 SER A C 1
ATOM 2336 O O . SER A 1 293 ? 13.836 30.641 -1.029 1 82.25 293 SER A O 1
ATOM 2338 N N . GLY A 1 294 ? 13.938 29.359 -2.846 1 79.69 294 GLY A N 1
ATOM 2339 C CA . GLY A 1 294 ? 15.102 30.078 -3.344 1 79.69 294 GLY A CA 1
ATOM 2340 C C . GLY A 1 294 ? 14.898 31.594 -3.367 1 79.69 294 GLY A C 1
ATOM 2341 O O . GLY A 1 294 ? 13.812 32.062 -3.682 1 79.69 294 GLY A O 1
ATOM 2342 N N . ARG A 1 295 ? 15.898 32.344 -3.084 1 80.69 295 ARG A N 1
ATOM 2343 C CA . ARG A 1 295 ? 15.812 33.812 -2.881 1 80.69 295 ARG A CA 1
ATOM 2344 C C . ARG A 1 295 ? 15.625 34.531 -4.207 1 80.69 295 ARG A C 1
ATOM 2346 O O . ARG A 1 295 ? 14.969 35.562 -4.266 1 80.69 295 ARG A O 1
ATOM 2353 N N . ASN A 1 296 ? 16.125 33.938 -5.199 1 82.69 296 ASN A N 1
ATOM 2354 C CA . ASN A 1 296 ? 16.078 34.656 -6.461 1 82.69 296 ASN A CA 1
ATOM 2355 C C . ASN A 1 296 ? 15.156 34 -7.473 1 82.69 296 ASN A C 1
ATOM 2357 O O . ASN A 1 296 ? 14.32 34.656 -8.086 1 82.69 296 ASN A O 1
ATOM 2361 N N . ASN A 1 297 ? 15.281 32.719 -7.543 1 85.5 297 ASN A N 1
ATOM 2362 C CA . ASN A 1 297 ? 14.555 32 -8.602 1 85.5 297 ASN A CA 1
ATOM 2363 C C . ASN A 1 297 ? 13.578 31 -8.031 1 85.5 297 ASN A C 1
ATOM 2365 O O . ASN A 1 297 ? 13 30.188 -8.773 1 85.5 297 ASN A O 1
ATOM 2369 N N . GLY A 1 298 ? 13.445 31.141 -6.742 1 90.19 298 GLY A N 1
ATOM 2370 C CA . GLY A 1 298 ? 12.461 30.25 -6.133 1 90.19 298 GLY A CA 1
ATOM 2371 C C . GLY A 1 298 ? 11.031 30.703 -6.352 1 90.19 298 GLY A C 1
ATOM 2372 O O . GLY A 1 298 ? 10.789 31.875 -6.688 1 90.19 298 GLY A O 1
ATOM 2373 N N . VAL A 1 299 ? 10.148 29.859 -6.207 1 93.12 299 VAL A N 1
ATOM 2374 C CA . VAL A 1 299 ? 8.727 30.156 -6.402 1 93.12 299 VAL A CA 1
ATOM 2375 C C . VAL A 1 299 ? 8.32 31.344 -5.527 1 93.12 299 VAL A C 1
ATOM 2377 O O . VAL A 1 299 ? 7.613 32.25 -5.984 1 93.12 299 VAL A O 1
ATOM 2380 N N . GLN A 1 300 ? 8.734 31.328 -4.227 1 92.69 300 GLN A N 1
ATOM 2381 C CA . GLN A 1 300 ? 8.352 32.406 -3.299 1 92.69 300 GLN A CA 1
ATOM 2382 C C . GLN A 1 300 ? 8.828 33.75 -3.799 1 92.69 300 GLN A C 1
ATOM 2384 O O . GLN A 1 300 ? 8.094 34.75 -3.713 1 92.69 300 GLN A O 1
ATOM 2389 N N . ALA A 1 301 ? 10.055 33.844 -4.34 1 93.06 301 ALA A N 1
ATOM 2390 C CA . ALA A 1 301 ? 10.609 35.094 -4.828 1 93.06 301 ALA A CA 1
ATOM 2391 C C . ALA A 1 301 ? 9.867 35.594 -6.07 1 93.06 301 ALA A C 1
ATOM 2393 O O . ALA A 1 301 ? 9.625 36.781 -6.23 1 93.06 301 ALA A O 1
ATOM 2394 N N . LEU A 1 302 ? 9.547 34.688 -6.855 1 95 302 LEU A N 1
ATOM 2395 C CA . LEU A 1 302 ? 8.859 35.031 -8.094 1 95 302 LEU A CA 1
ATOM 2396 C C . LEU A 1 302 ? 7.445 35.5 -7.816 1 95 302 LEU A C 1
ATOM 2398 O O . LEU A 1 302 ? 6.965 36.438 -8.469 1 95 302 LEU A O 1
ATOM 2402 N N . ILE A 1 303 ? 6.77 34.938 -6.902 1 94.75 303 ILE A N 1
ATOM 2403 C CA . ILE A 1 303 ? 5.426 35.344 -6.52 1 94.75 303 ILE A CA 1
ATOM 2404 C C . ILE A 1 303 ? 5.496 36.719 -5.836 1 94.75 303 ILE A C 1
ATOM 2406 O O . ILE A 1 303 ? 4.637 37.562 -6.059 1 94.75 303 ILE A O 1
ATOM 2410 N N . LEU A 1 304 ? 6.535 36.938 -5.012 1 93.56 304 LEU A N 1
ATOM 2411 C CA . LEU A 1 304 ? 6.715 38.188 -4.32 1 93.56 304 LEU A CA 1
ATOM 2412 C C . LEU A 1 304 ? 6.926 39.344 -5.312 1 93.56 304 LEU A C 1
ATOM 2414 O O . LEU A 1 304 ? 6.543 40.469 -5.051 1 93.56 304 LEU A O 1
ATOM 2418 N N . LYS A 1 305 ? 7.512 39 -6.418 1 93.38 305 LYS A N 1
ATOM 2419 C CA . LYS A 1 305 ? 7.699 40 -7.461 1 93.38 305 LYS A CA 1
ATOM 2420 C C . LYS A 1 305 ? 6.359 40.438 -8.039 1 93.38 305 LYS A C 1
ATOM 2422 O O . LYS A 1 305 ? 6.164 41.625 -8.305 1 93.38 305 LYS A O 1
ATOM 2427 N N . ASP A 1 306 ? 5.477 39.531 -8.164 1 93.5 306 ASP A N 1
ATOM 2428 C CA . ASP A 1 306 ? 4.16 39.812 -8.719 1 93.5 306 ASP A CA 1
ATOM 2429 C C . ASP A 1 306 ? 3.23 40.406 -7.652 1 93.5 306 ASP A C 1
ATOM 2431 O O . ASP A 1 306 ? 2.395 41.25 -7.949 1 93.5 306 ASP A O 1
ATOM 2435 N N . GLN A 1 307 ? 3.348 39.906 -6.469 1 94.75 307 GLN A N 1
ATOM 2436 C CA . GLN A 1 307 ? 2.535 40.312 -5.324 1 94.75 307 GLN A CA 1
ATOM 2437 C C . GLN A 1 307 ? 3.385 40.438 -4.066 1 94.75 307 GLN A C 1
ATOM 2439 O O . GLN A 1 307 ? 3.451 39.531 -3.248 1 94.75 307 GLN A O 1
ATOM 2444 N N . PRO A 1 308 ? 3.842 41.625 -3.805 1 92.31 308 PRO A N 1
ATOM 2445 C CA . PRO A 1 308 ? 4.781 41.875 -2.705 1 92.31 308 PRO A CA 1
ATOM 2446 C C . PRO A 1 308 ? 4.148 41.656 -1.332 1 92.31 308 PRO A C 1
ATOM 2448 O O . PRO A 1 308 ? 4.859 41.469 -0.341 1 92.31 308 PRO A O 1
ATOM 2451 N N . LEU A 1 309 ? 2.818 41.656 -1.276 1 93.44 309 LEU A N 1
ATOM 2452 C CA . LEU A 1 309 ? 2.146 41.5 0.01 1 93.44 309 LEU A CA 1
ATOM 2453 C C . LEU A 1 309 ? 2.008 40.031 0.382 1 93.44 309 LEU A C 1
ATOM 2455 O O . LEU A 1 309 ? 1.586 39.719 1.493 1 93.44 309 LEU A O 1
ATOM 2459 N N . ALA A 1 310 ? 2.34 39.156 -0.57 1 94 310 ALA A N 1
ATOM 2460 C CA . ALA A 1 310 ? 2.273 37.719 -0.308 1 94 310 ALA A CA 1
ATOM 2461 C C . ALA A 1 310 ? 3.518 37.25 0.437 1 94 310 ALA A C 1
ATOM 2463 O O . ALA A 1 310 ? 4.367 36.562 -0.139 1 94 310 ALA A O 1
ATOM 2464 N N . VAL A 1 311 ? 3.551 37.438 1.659 1 91.88 311 VAL A N 1
ATOM 2465 C CA . VAL A 1 311 ? 4.719 37.188 2.49 1 91.88 311 VAL A CA 1
ATOM 2466 C C . VAL A 1 311 ? 4.98 35.656 2.527 1 91.88 311 VAL A C 1
ATOM 2468 O O . VAL A 1 311 ? 4.047 34.875 2.65 1 91.88 311 VAL A O 1
ATOM 2471 N N . TYR A 1 312 ? 6.234 35.312 2.406 1 91.62 312 TYR A N 1
ATOM 2472 C CA . TYR A 1 312 ? 6.641 33.938 2.406 1 91.62 312 TYR A CA 1
ATOM 2473 C C . TYR A 1 312 ? 6.941 33.438 3.822 1 91.62 312 TYR A C 1
ATOM 2475 O O . TYR A 1 312 ? 7.641 34.125 4.578 1 91.62 312 TYR A O 1
ATOM 2483 N N . THR A 1 313 ? 6.395 32.344 4.121 1 89.81 313 THR A N 1
ATOM 2484 C CA . THR A 1 313 ? 6.723 31.672 5.379 1 89.81 313 THR A CA 1
ATOM 2485 C C . THR A 1 313 ? 7.297 30.281 5.121 1 89.81 313 THR A C 1
ATOM 2487 O O . THR A 1 313 ? 6.648 29.438 4.488 1 89.81 313 THR A O 1
ATOM 2490 N N . HIS A 1 314 ? 8.477 30.062 5.562 1 90 314 HIS A N 1
ATOM 2491 C CA . HIS A 1 314 ? 9.031 28.719 5.586 1 90 314 HIS A CA 1
ATOM 2492 C C . HIS A 1 314 ? 8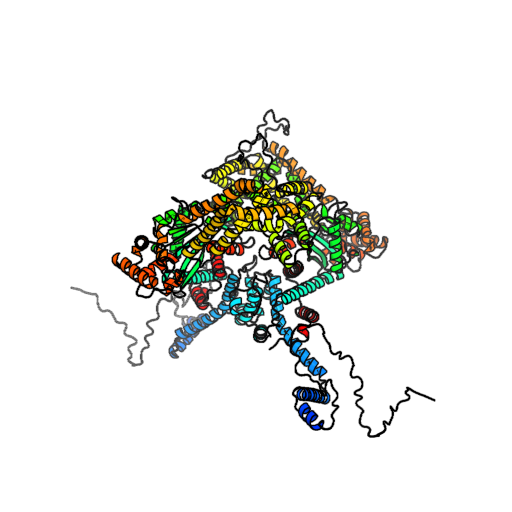.383 27.859 6.668 1 90 314 HIS A C 1
ATOM 2494 O O . HIS A 1 314 ? 8.336 28.266 7.832 1 90 314 HIS A O 1
ATOM 2500 N N . CYS A 1 315 ? 7.891 26.766 6.289 1 89.88 315 CYS A N 1
ATOM 2501 C CA . CYS A 1 315 ? 7.191 25.891 7.227 1 89.88 315 CYS A CA 1
ATOM 2502 C C . CYS A 1 315 ? 7.996 25.719 8.508 1 89.88 315 CYS A C 1
ATOM 2504 O O . CYS A 1 315 ? 9.148 25.281 8.469 1 89.88 315 CYS A O 1
ATOM 2506 N N . PHE A 1 316 ? 7.402 26.047 9.617 1 89.25 316 PHE A N 1
ATOM 2507 C CA . PHE A 1 316 ? 8.07 25.984 10.914 1 89.25 316 PHE A CA 1
ATOM 2508 C C . PHE A 1 316 ? 8.516 24.578 11.242 1 89.25 316 PHE A C 1
ATOM 2510 O O . PHE A 1 316 ? 9.555 24.375 11.875 1 89.25 316 PHE A O 1
ATOM 2517 N N . ASN A 1 317 ? 7.746 23.609 10.844 1 88.5 317 ASN A N 1
ATOM 2518 C CA . ASN A 1 317 ? 8.125 22.219 11.094 1 88.5 317 ASN A CA 1
ATOM 2519 C C . ASN A 1 317 ? 9.383 21.844 10.32 1 88.5 317 ASN A C 1
ATOM 2521 O O . ASN A 1 317 ? 10.234 21.109 10.828 1 88.5 317 ASN A O 1
ATOM 2525 N N . HIS A 1 318 ? 9.453 22.266 9.156 1 86.88 318 HIS A N 1
ATOM 2526 C CA . HIS A 1 318 ? 10.641 22 8.352 1 86.88 318 HIS A CA 1
ATOM 2527 C C . HIS A 1 318 ? 11.852 22.734 8.914 1 86.88 318 HIS A C 1
ATOM 2529 O O . HIS A 1 318 ? 12.969 22.219 8.883 1 86.88 318 HIS A O 1
ATOM 2535 N N . LYS A 1 319 ? 11.625 23.938 9.328 1 88.75 319 LYS A N 1
ATOM 2536 C CA . LYS A 1 319 ? 12.695 24.688 9.977 1 88.75 319 LYS A CA 1
ATOM 2537 C C . LYS A 1 319 ? 13.219 23.953 11.203 1 88.75 319 LYS A C 1
ATOM 2539 O O . LYS A 1 319 ? 14.43 23.859 11.406 1 88.75 319 LYS A O 1
ATOM 2544 N N . LEU A 1 320 ? 12.258 23.5 11.953 1 89.44 320 LEU A N 1
ATOM 2545 C CA . LEU A 1 320 ? 12.633 22.766 13.156 1 89.44 320 LEU A CA 1
ATOM 2546 C C . LEU A 1 320 ? 13.445 21.516 12.812 1 89.44 320 LEU A C 1
ATOM 2548 O O . LEU A 1 320 ? 14.453 21.234 13.469 1 89.44 320 LEU A O 1
ATOM 2552 N N . ASN A 1 321 ? 13.062 20.828 11.828 1 86.62 321 ASN A N 1
ATOM 2553 C CA . ASN A 1 321 ? 13.789 19.641 11.398 1 86.62 321 ASN A CA 1
ATOM 2554 C C . ASN A 1 321 ? 15.203 19.984 10.938 1 86.62 321 ASN A C 1
ATOM 2556 O O . ASN A 1 321 ? 16.141 19.219 11.172 1 86.62 321 ASN A O 1
ATOM 2560 N N . LEU A 1 322 ? 15.312 21.047 10.25 1 86.12 322 LEU A N 1
ATOM 2561 C CA . LEU A 1 322 ? 16.625 21.5 9.812 1 86.12 322 LEU A CA 1
ATOM 2562 C C . LEU A 1 322 ? 17.5 21.844 11.008 1 86.12 322 LEU A C 1
ATOM 2564 O O . LEU A 1 322 ? 18.703 21.578 11 1 86.12 322 LEU A O 1
ATOM 2568 N N . CYS A 1 323 ? 16.891 22.516 11.969 1 89.25 323 CYS A N 1
ATOM 2569 C CA . CYS A 1 323 ? 17.609 22.844 13.188 1 89.25 323 CYS A CA 1
ATOM 2570 C C . CYS A 1 323 ? 18.156 21.578 13.859 1 89.25 323 CYS A C 1
ATOM 2572 O O . CYS A 1 323 ? 19.328 21.531 14.219 1 89.25 323 CYS A O 1
ATOM 2574 N N . ILE A 1 324 ? 17.328 20.609 13.922 1 87.56 324 ILE A N 1
ATOM 2575 C CA . ILE A 1 324 ? 17.688 19.359 14.586 1 87.56 324 ILE A CA 1
ATOM 2576 C C . ILE A 1 324 ? 18.766 18.641 13.789 1 87.56 324 ILE A C 1
ATOM 2578 O O . ILE A 1 324 ? 19.75 18.172 14.359 1 87.56 324 ILE A O 1
ATOM 2582 N N . SER A 1 325 ? 18.609 18.609 12.523 1 85.44 325 SER A N 1
ATOM 2583 C CA . SER A 1 325 ? 19.578 17.938 11.656 1 85.44 325 SER A CA 1
ATOM 2584 C C . SER A 1 325 ? 20.953 18.594 11.766 1 85.44 325 SER A C 1
ATOM 2586 O O . SER A 1 325 ? 21.969 17.906 11.844 1 85.44 325 SER A O 1
ATOM 2588 N N . LYS A 1 326 ? 21 19.891 11.781 1 87.62 326 LYS A N 1
ATOM 2589 C CA . LYS A 1 326 ? 22.266 20.625 11.875 1 87.62 326 LYS A CA 1
ATOM 2590 C C . LYS A 1 326 ? 22.891 20.469 13.258 1 87.62 326 LYS A C 1
ATOM 2592 O O . LYS A 1 326 ? 24.109 20.406 13.383 1 87.62 326 LYS A O 1
ATOM 2597 N N . ALA A 1 327 ? 22.031 20.484 14.203 1 87.94 327 ALA A N 1
ATOM 2598 C CA . ALA A 1 327 ? 22.531 20.344 15.57 1 87.94 327 ALA A CA 1
ATOM 2599 C C . ALA A 1 327 ? 23.188 18.969 15.766 1 87.94 327 ALA A C 1
ATOM 2601 O O . ALA A 1 327 ? 24.094 18.828 16.594 1 87.94 327 ALA A O 1
ATOM 2602 N N . CYS A 1 328 ? 22.766 18 15.023 1 87.44 328 CYS A N 1
ATOM 2603 C CA . CYS A 1 328 ? 23.266 16.625 15.172 1 87.44 328 CYS A CA 1
ATOM 2604 C C . CYS A 1 328 ? 24.578 16.453 14.422 1 87.44 328 CYS A C 1
ATOM 2606 O O . CYS A 1 328 ? 25.109 15.336 14.352 1 87.44 328 CYS A O 1
ATOM 2608 N N . GLU A 1 329 ? 25.172 17.516 13.945 1 86.69 329 GLU A N 1
ATOM 2609 C CA . GLU A 1 329 ? 26.391 17.406 13.164 1 86.69 329 GLU A CA 1
ATOM 2610 C C . GLU A 1 329 ? 27.609 17.25 14.062 1 86.69 329 GLU A C 1
ATOM 2612 O O . GLU A 1 329 ? 28.688 16.859 13.594 1 86.69 329 GLU A O 1
ATOM 2617 N N . ILE A 1 330 ? 27.422 17.438 15.367 1 85.88 330 ILE A N 1
ATOM 2618 C CA . ILE A 1 330 ? 28.516 17.172 16.297 1 85.88 330 ILE A CA 1
ATOM 2619 C C . ILE A 1 330 ? 28.906 15.695 16.219 1 85.88 330 ILE A C 1
ATOM 2621 O O . ILE A 1 330 ? 28.047 14.82 16.172 1 85.88 330 ILE A O 1
ATOM 2625 N N . GLN A 1 331 ? 30.094 15.461 16.203 1 85.38 331 GLN A N 1
ATOM 2626 C CA . GLN A 1 331 ? 30.641 14.141 15.891 1 85.38 331 GLN A CA 1
ATOM 2627 C C . GLN A 1 331 ? 30 13.055 16.734 1 85.38 331 GLN A C 1
ATOM 2629 O O . GLN A 1 331 ? 29.516 12.047 16.219 1 85.38 331 GLN A O 1
ATOM 2634 N N . ALA A 1 332 ? 30.062 13.25 18.062 1 87.31 332 ALA A N 1
ATOM 2635 C CA . ALA A 1 332 ? 29.531 12.234 18.969 1 87.31 332 ALA A CA 1
ATOM 2636 C C . ALA A 1 332 ? 28.062 11.969 18.688 1 87.31 332 ALA A C 1
ATOM 2638 O O . ALA A 1 332 ? 27.609 10.82 18.734 1 87.31 332 ALA A O 1
ATOM 2639 N N . ILE A 1 333 ? 27.375 12.992 18.375 1 90.94 333 ILE A N 1
ATOM 2640 C CA . ILE A 1 333 ? 25.938 12.875 18.156 1 90.94 333 ILE A CA 1
ATOM 2641 C C . ILE A 1 333 ? 25.656 12.312 16.766 1 90.94 333 ILE A C 1
ATOM 2643 O O . ILE A 1 333 ? 24.75 11.508 16.578 1 90.94 333 ILE A O 1
ATOM 2647 N N . ARG A 1 334 ? 26.438 12.719 15.867 1 87.25 334 ARG A N 1
ATOM 2648 C CA . ARG A 1 334 ? 26.328 12.18 14.516 1 87.25 334 ARG A CA 1
ATOM 2649 C C . ARG A 1 334 ? 26.531 10.664 14.516 1 87.25 334 ARG A C 1
ATOM 2651 O O . ARG A 1 334 ? 25.781 9.938 13.852 1 87.25 334 ARG A O 1
ATOM 2658 N N . ASN A 1 335 ? 27.484 10.266 15.211 1 88 335 ASN A N 1
ATOM 2659 C CA . ASN A 1 335 ? 27.75 8.828 15.336 1 88 335 ASN A CA 1
ATOM 2660 C C . ASN A 1 335 ? 26.578 8.109 16 1 88 335 ASN A C 1
ATOM 2662 O O . ASN A 1 335 ? 26.203 7.008 15.594 1 88 335 ASN A O 1
ATOM 2666 N N . LEU A 1 336 ? 26.094 8.727 17 1 90.5 336 LEU A N 1
ATOM 2667 C CA . LEU A 1 336 ? 24.938 8.156 17.703 1 90.5 336 LEU A CA 1
ATOM 2668 C C . LEU A 1 336 ? 23.781 7.938 16.734 1 90.5 336 LEU A C 1
ATOM 2670 O O . LEU A 1 336 ? 23.188 6.852 16.703 1 90.5 336 LEU A O 1
ATOM 2674 N N . VAL A 1 337 ? 23.5 8.961 15.938 1 87.56 337 VAL A N 1
ATOM 2675 C CA . VAL A 1 337 ? 22.375 8.906 15.008 1 87.56 337 VAL A CA 1
ATOM 2676 C C . VAL A 1 337 ? 22.625 7.828 13.961 1 87.56 337 VAL A C 1
ATOM 2678 O O . VAL A 1 337 ? 21.703 7.078 13.602 1 87.56 337 VAL A O 1
ATOM 2681 N N . GLY A 1 338 ? 23.797 7.711 13.523 1 82.94 338 GLY A N 1
ATOM 2682 C CA . GLY A 1 338 ? 24.156 6.688 12.555 1 82.94 338 GLY A CA 1
ATOM 2683 C C . GLY A 1 338 ? 24 5.277 13.094 1 82.94 338 GLY A C 1
ATOM 2684 O O . GLY A 1 338 ? 23.484 4.398 12.406 1 82.94 338 GLY A O 1
ATOM 2685 N N . ILE A 1 339 ? 24.422 5.098 14.289 1 87.75 339 ILE A N 1
ATOM 2686 C CA . ILE A 1 339 ? 24.359 3.785 14.914 1 87.75 339 ILE A CA 1
ATOM 2687 C C . ILE A 1 339 ? 22.906 3.391 15.148 1 87.75 339 ILE A C 1
ATOM 2689 O O . ILE A 1 339 ? 22.516 2.264 14.852 1 87.75 339 ILE A O 1
ATOM 2693 N N . VAL A 1 340 ? 22.188 4.34 15.641 1 88.44 340 VAL A N 1
ATOM 2694 C CA . VAL A 1 340 ? 20.781 4.086 15.914 1 88.44 340 VAL A CA 1
ATOM 2695 C C . VAL A 1 340 ? 20.062 3.729 14.609 1 88.44 340 VAL A C 1
ATOM 2697 O O . VAL A 1 340 ? 19.266 2.783 14.57 1 88.44 340 VAL A O 1
ATOM 2700 N N . GLY A 1 341 ? 20.359 4.484 13.562 1 84.25 341 GLY A N 1
ATOM 2701 C CA . GLY A 1 341 ? 19.766 4.207 12.266 1 84.25 341 GLY A CA 1
ATOM 2702 C C . GLY A 1 341 ? 20.125 2.834 11.727 1 84.25 341 GLY A C 1
ATOM 2703 O O . GLY A 1 341 ? 19.266 2.111 11.227 1 84.25 341 GLY A O 1
ATOM 2704 N N . SER A 1 342 ? 21.328 2.432 11.867 1 84.12 342 SER A N 1
ATOM 2705 C CA . SER A 1 342 ? 21.812 1.152 11.367 1 84.12 342 SER A CA 1
ATOM 2706 C C . SER A 1 342 ? 21.188 -0.015 12.117 1 84.12 342 SER A C 1
ATOM 2708 O O . SER A 1 342 ? 20.828 -1.025 11.516 1 84.12 342 SER A O 1
ATOM 2710 N N . ILE A 1 343 ? 21.062 0.13 13.352 1 87.94 343 ILE A N 1
ATOM 2711 C CA . ILE A 1 343 ? 20.5 -0.93 14.18 1 87.94 343 ILE A CA 1
ATOM 2712 C C . ILE A 1 343 ? 19 -1.065 13.883 1 87.94 343 ILE A C 1
ATOM 2714 O O . ILE A 1 343 ? 18.469 -2.178 13.82 1 87.94 343 ILE A O 1
ATOM 2718 N N . SER A 1 344 ? 18.406 0.064 13.727 1 85 344 SER A N 1
ATOM 2719 C CA . SER A 1 344 ? 16.984 0.06 13.406 1 85 344 SER A CA 1
ATOM 2720 C C . SER A 1 344 ? 16.703 -0.697 12.117 1 85 344 SER A C 1
ATOM 2722 O O . SER A 1 344 ? 15.789 -1.527 12.055 1 85 344 SER A O 1
ATOM 2724 N N . VAL A 1 345 ? 17.5 -0.438 11.148 1 82.38 345 VAL A N 1
ATOM 2725 C CA . VAL A 1 345 ? 17.344 -1.102 9.859 1 82.38 345 VAL A CA 1
ATOM 2726 C C . VAL A 1 345 ? 17.672 -2.588 10 1 82.38 345 VAL A C 1
ATOM 2728 O O . VAL A 1 345 ? 16.969 -3.438 9.445 1 82.38 345 VAL A O 1
ATOM 2731 N N . PHE A 1 346 ? 18.703 -2.955 10.703 1 87.94 346 PHE A N 1
ATOM 2732 C CA . PHE A 1 346 ? 19.141 -4.328 10.922 1 87.94 346 PHE A CA 1
ATOM 2733 C C . PHE A 1 346 ? 18.031 -5.16 11.555 1 87.94 346 PHE A C 1
ATOM 2735 O O . PHE A 1 346 ? 17.797 -6.297 11.148 1 87.94 346 PHE A O 1
ATOM 2742 N N . LEU A 1 347 ? 17.359 -4.578 12.469 1 85.5 347 LEU A N 1
ATOM 2743 C CA . LEU A 1 347 ? 16.344 -5.309 13.219 1 85.5 347 LEU A CA 1
ATOM 2744 C C . LEU A 1 347 ? 15.023 -5.336 12.469 1 85.5 347 LEU A C 1
ATOM 2746 O O . LEU A 1 347 ? 14.312 -6.348 12.477 1 85.5 347 LEU A O 1
ATOM 2750 N N . SER A 1 348 ? 14.672 -4.254 11.797 1 81.12 348 SER A N 1
ATOM 2751 C CA . SER A 1 348 ? 13.352 -4.121 11.188 1 81.12 348 SER A CA 1
ATOM 2752 C C . SER A 1 348 ? 13.273 -4.867 9.859 1 81.12 348 SER A C 1
ATOM 2754 O O . SER A 1 348 ? 12.18 -5.203 9.398 1 81.12 348 SER A O 1
ATOM 2756 N N . THR A 1 349 ? 14.344 -5.164 9.195 1 79 349 THR A N 1
ATOM 2757 C CA . THR A 1 349 ? 14.359 -5.762 7.867 1 79 349 THR A CA 1
ATOM 2758 C C . THR A 1 349 ? 14.188 -7.277 7.957 1 79 349 THR A C 1
ATOM 2760 O O . THR A 1 349 ? 13.906 -7.934 6.953 1 79 349 THR A O 1
ATOM 2763 N N . SER A 1 350 ? 14.406 -7.844 9.164 1 79.12 350 SER A N 1
ATOM 2764 C CA . SER A 1 350 ? 14.312 -9.289 9.344 1 79.12 350 SER A CA 1
ATOM 2765 C C . SER A 1 350 ? 13.219 -9.656 10.336 1 79.12 350 SER A C 1
ATOM 2767 O O . SER A 1 350 ? 13.234 -9.195 11.484 1 79.12 350 SER A O 1
ATOM 2769 N N . ALA A 1 351 ? 12.328 -10.492 9.836 1 78.62 351 ALA A N 1
ATOM 2770 C CA . ALA A 1 351 ? 11.25 -10.953 10.703 1 78.62 351 ALA A CA 1
ATOM 2771 C C . ALA A 1 351 ? 11.797 -11.758 11.883 1 78.62 351 ALA A C 1
ATOM 2773 O O . ALA A 1 351 ? 11.297 -11.648 13 1 78.62 351 ALA A O 1
ATOM 2774 N N . LYS A 1 352 ? 12.766 -12.555 11.602 1 80.31 352 LYS A N 1
ATOM 2775 C CA . LYS A 1 352 ? 13.367 -13.383 12.641 1 80.31 352 LYS A CA 1
ATOM 2776 C C . LYS A 1 352 ? 13.953 -12.523 13.758 1 80.31 352 LYS A C 1
ATOM 2778 O O . LYS A 1 352 ? 13.711 -12.781 14.938 1 80.31 352 LYS A O 1
ATOM 2783 N N . ARG A 1 353 ? 14.688 -11.508 13.414 1 85 353 ARG A N 1
ATOM 2784 C CA . ARG A 1 353 ? 15.336 -10.641 14.391 1 85 353 ARG A CA 1
ATOM 2785 C C . ARG A 1 353 ? 14.305 -9.844 15.188 1 85 353 ARG A C 1
ATOM 2787 O O . ARG A 1 353 ? 14.438 -9.688 16.406 1 85 353 ARG A O 1
ATOM 2794 N N . THR A 1 354 ? 13.289 -9.398 14.484 1 83.75 354 THR A N 1
ATOM 2795 C CA . THR A 1 354 ? 12.219 -8.664 15.141 1 83.75 354 THR A CA 1
ATOM 2796 C C . THR A 1 354 ? 11.492 -9.547 16.156 1 83.75 354 THR A C 1
ATOM 2798 O O . THR A 1 354 ? 11.156 -9.102 17.25 1 83.75 354 THR A O 1
ATOM 2801 N N . ASN A 1 355 ? 11.305 -10.734 15.773 1 82.56 355 ASN A N 1
ATOM 2802 C CA . ASN A 1 355 ? 10.594 -11.656 16.656 1 82.56 355 ASN A CA 1
ATOM 2803 C C . ASN A 1 355 ? 11.398 -11.945 17.922 1 82.56 355 ASN A C 1
ATOM 2805 O O . ASN A 1 355 ? 10.828 -12.109 19 1 82.56 355 ASN A O 1
ATOM 2809 N N . ILE A 1 356 ? 12.602 -12.07 17.75 1 86.56 356 ILE A N 1
ATOM 2810 C CA . ILE A 1 356 ? 13.461 -12.312 18.906 1 86.56 356 ILE A CA 1
ATOM 2811 C C . ILE A 1 356 ? 13.336 -11.148 19.891 1 86.56 356 ILE A C 1
ATOM 2813 O O . ILE A 1 356 ? 13.219 -11.359 21.094 1 86.56 356 ILE A O 1
ATOM 2817 N N . MET A 1 357 ? 13.359 -10.016 19.406 1 88.12 357 MET A N 1
ATOM 2818 C CA . MET A 1 357 ? 13.234 -8.836 20.25 1 88.12 357 MET A CA 1
ATOM 2819 C C . MET A 1 357 ? 11.883 -8.805 20.969 1 88.12 357 MET A C 1
ATOM 2821 O O . MET A 1 357 ? 11.812 -8.531 22.156 1 88.12 357 MET A O 1
ATOM 2825 N N . LEU A 1 358 ? 10.844 -9.062 20.234 1 85.75 358 LEU A N 1
ATOM 2826 C CA . LEU A 1 358 ? 9.5 -9.062 20.812 1 85.75 358 LEU A CA 1
ATOM 2827 C C . LEU A 1 358 ? 9.367 -10.125 21.891 1 85.75 358 LEU A C 1
ATOM 2829 O O . LEU A 1 358 ? 8.703 -9.906 22.906 1 85.75 358 LEU A O 1
ATOM 2833 N N . GLU A 1 359 ? 9.953 -11.234 21.609 1 85.56 359 GLU A N 1
ATOM 2834 C CA . GLU A 1 359 ? 9.93 -12.312 22.609 1 85.56 359 GLU A CA 1
ATOM 2835 C C . GLU A 1 359 ? 10.648 -11.898 23.875 1 85.56 359 GLU A C 1
ATOM 2837 O O . GLU A 1 359 ? 10.211 -12.242 24.984 1 85.56 359 GLU A O 1
ATOM 2842 N N . ILE A 1 360 ? 11.672 -11.25 23.734 1 89 360 ILE A N 1
ATOM 2843 C CA . ILE A 1 360 ? 12.445 -10.789 24.875 1 89 360 ILE A CA 1
ATOM 2844 C C . ILE A 1 360 ? 11.625 -9.797 25.703 1 89 360 ILE A C 1
ATOM 2846 O O . ILE A 1 360 ? 11.617 -9.844 26.922 1 89 360 ILE A O 1
ATOM 2850 N N . ILE A 1 361 ? 10.953 -8.945 25.031 1 87.88 361 ILE A N 1
ATOM 2851 C CA . ILE A 1 361 ? 10.102 -7.969 25.703 1 87.88 361 ILE A CA 1
ATOM 2852 C C . ILE A 1 361 ? 8.961 -8.688 26.406 1 87.88 361 ILE A C 1
ATOM 2854 O O . ILE A 1 361 ? 8.617 -8.344 27.547 1 87.88 361 ILE A O 1
ATOM 2858 N N . SER A 1 362 ? 8.477 -9.656 25.766 1 84.75 362 SER A N 1
ATOM 2859 C CA . SER A 1 362 ? 7.348 -10.398 26.328 1 84.75 362 SER A CA 1
ATOM 2860 C C . SER A 1 362 ? 7.766 -11.188 27.562 1 84.75 362 SER A C 1
ATOM 2862 O O . SER A 1 362 ? 6.965 -11.383 28.484 1 84.75 362 SER A O 1
ATOM 2864 N N . LYS A 1 363 ? 8.945 -11.641 27.562 1 85.56 363 LYS A N 1
ATOM 2865 C CA . LYS A 1 363 ? 9.438 -12.492 28.641 1 85.56 363 LYS A CA 1
ATOM 2866 C C . LYS A 1 363 ? 9.867 -11.664 29.844 1 85.56 363 LYS A C 1
ATOM 2868 O O . LYS A 1 363 ? 10.086 -12.203 30.922 1 85.56 363 LYS A O 1
ATOM 2873 N N . ASP A 1 364 ? 9.953 -10.352 29.641 1 84.25 364 ASP A N 1
ATOM 2874 C CA . ASP A 1 364 ? 10.359 -9.5 30.75 1 84.25 364 ASP A CA 1
ATOM 2875 C C . ASP A 1 364 ? 9.234 -9.359 31.766 1 84.25 364 ASP A C 1
ATOM 2877 O O . ASP A 1 364 ? 8.297 -8.578 31.562 1 84.25 364 ASP A O 1
ATOM 2881 N N . ASP A 1 365 ? 9.289 -10.023 32.688 1 77.38 365 ASP A N 1
ATOM 2882 C CA . ASP A 1 365 ? 8.234 -10.07 33.719 1 77.38 365 ASP A CA 1
ATOM 2883 C C . ASP A 1 365 ? 8.273 -8.828 34.594 1 77.38 365 ASP A C 1
ATOM 2885 O O . ASP A 1 365 ? 7.34 -8.578 35.375 1 77.38 365 ASP A O 1
ATOM 2889 N N . SER A 1 366 ? 9.359 -8.016 34.531 1 76.75 366 SER A N 1
ATOM 2890 C CA . SER A 1 366 ? 9.492 -6.836 35.375 1 76.75 366 SER A CA 1
ATOM 2891 C C . SER A 1 366 ? 8.617 -5.688 34.875 1 76.75 366 SER A C 1
ATOM 2893 O O . SER A 1 366 ? 8.359 -4.734 35.625 1 76.75 366 SER A O 1
ATOM 2895 N N . VAL A 1 367 ? 8.156 -5.727 33.75 1 79.75 367 VAL A N 1
ATOM 2896 C CA . VAL A 1 367 ? 7.391 -4.645 33.125 1 79.75 367 VAL A CA 1
ATOM 2897 C C . VAL A 1 367 ? 5.93 -5.07 32.969 1 79.75 367 VAL A C 1
ATOM 2899 O O . VAL A 1 367 ? 5.648 -6.203 32.562 1 79.75 367 VAL A O 1
ATOM 2902 N N . PRO A 1 368 ? 5.121 -4.18 33.469 1 75.94 368 PRO A N 1
ATOM 2903 C CA . PRO A 1 368 ? 3.701 -4.512 33.344 1 75.94 368 PRO A CA 1
ATOM 2904 C C . PRO A 1 368 ? 3.262 -4.672 31.891 1 75.94 368 PRO A C 1
ATOM 2906 O O . PRO A 1 368 ? 3.932 -4.172 30.984 1 75.94 368 PRO A O 1
ATOM 2909 N N . VAL A 1 369 ? 2.248 -5.355 31.688 1 70 369 VAL A N 1
ATOM 2910 C CA . VAL A 1 369 ? 1.744 -5.781 30.391 1 70 369 VAL A CA 1
ATOM 2911 C C . VAL A 1 369 ? 1.459 -4.559 29.516 1 70 369 VAL A C 1
ATOM 2913 O O . VAL A 1 369 ? 1.853 -4.512 28.344 1 70 369 VAL A O 1
ATOM 2916 N N . PRO A 1 370 ? 0.866 -3.486 30.078 1 66.25 370 PRO A N 1
ATOM 2917 C CA . PRO A 1 370 ? 0.59 -2.338 29.203 1 66.25 370 PRO A CA 1
ATOM 2918 C C . PRO A 1 370 ? 1.862 -1.687 28.672 1 66.25 370 PRO A C 1
ATOM 2920 O O . PRO A 1 370 ? 1.882 -1.205 27.531 1 66.25 370 PRO A O 1
ATOM 2923 N N . GLN A 1 371 ? 2.779 -1.748 29.516 1 74.62 371 GLN A N 1
ATOM 2924 C CA . GLN A 1 371 ? 4.043 -1.159 29.078 1 74.62 371 GLN A CA 1
ATOM 2925 C C . GLN A 1 371 ? 4.73 -2.031 28.031 1 74.62 371 GLN A C 1
ATOM 2927 O O . GLN A 1 371 ? 5.379 -1.52 27.125 1 74.62 371 GLN A O 1
ATOM 2932 N N . LYS A 1 372 ? 4.539 -3.232 28.266 1 72.25 372 LYS A N 1
ATOM 2933 C CA . LYS A 1 372 ? 5.094 -4.145 27.266 1 72.25 372 LYS A CA 1
ATOM 2934 C C . LYS A 1 372 ? 4.473 -3.902 25.891 1 72.25 372 LYS A C 1
ATOM 2936 O O . LYS A 1 372 ? 5.176 -3.895 24.891 1 72.25 372 LYS A O 1
ATOM 2941 N N . LYS A 1 373 ? 3.236 -3.674 25.938 1 69.56 373 LYS A N 1
ATOM 2942 C CA . LYS A 1 373 ? 2.531 -3.412 24.688 1 69.56 373 LYS A CA 1
ATOM 2943 C C . LYS A 1 373 ? 3.043 -2.139 24.016 1 69.56 373 LYS A C 1
ATOM 2945 O O . LYS A 1 373 ? 3.201 -2.092 22.797 1 69.56 373 LYS A O 1
ATOM 2950 N N . LYS A 1 374 ? 3.277 -1.282 24.797 1 70.69 374 LYS A N 1
ATOM 2951 C CA . LYS A 1 374 ? 3.803 -0.02 24.281 1 70.69 374 LYS A CA 1
ATOM 2952 C C . LYS A 1 374 ? 5.188 -0.208 23.672 1 70.69 374 LYS A C 1
ATOM 2954 O O . LYS A 1 374 ? 5.477 0.33 22.609 1 70.69 374 LYS A O 1
ATOM 2959 N N . LEU A 1 375 ? 5.922 -0.944 24.375 1 72.56 375 LEU A N 1
ATOM 2960 C CA . LEU A 1 375 ? 7.281 -1.189 23.906 1 72.56 375 LEU A CA 1
ATOM 2961 C C . LEU A 1 375 ? 7.273 -1.942 22.578 1 72.56 375 LEU A C 1
ATOM 2963 O O . LEU A 1 375 ? 8.047 -1.627 21.688 1 72.56 375 LEU A O 1
ATOM 2967 N N . LYS A 1 376 ? 6.387 -2.816 22.531 1 70.56 376 LYS A N 1
ATOM 2968 C CA . LYS A 1 376 ? 6.27 -3.598 21.312 1 70.56 376 LYS A CA 1
ATOM 2969 C C . LYS A 1 376 ? 5.793 -2.729 20.141 1 70.56 376 LYS A C 1
ATOM 2971 O O . LYS A 1 376 ? 6.27 -2.879 19.016 1 70.56 376 LYS A O 1
ATOM 2976 N N . ALA A 1 377 ? 4.996 -1.818 20.484 1 66.5 377 ALA A N 1
ATOM 2977 C CA . ALA A 1 377 ? 4.488 -0.909 19.469 1 66.5 377 ALA A CA 1
ATOM 2978 C C . ALA A 1 377 ? 5.602 -0.017 18.922 1 66.5 377 ALA A C 1
ATOM 2980 O O . ALA A 1 377 ? 5.602 0.332 17.734 1 66.5 377 ALA A O 1
ATOM 2981 N N . LEU A 1 378 ? 6.52 0.233 19.781 1 67 378 LEU A N 1
ATOM 2982 C CA . LEU A 1 378 ? 7.645 1.083 19.406 1 67 378 LEU A CA 1
ATOM 2983 C C . LEU A 1 378 ? 8.57 0.356 18.438 1 67 378 LEU A C 1
ATOM 2985 O O . LEU A 1 378 ? 9.242 0.991 17.625 1 67 378 LEU A O 1
ATOM 2989 N N . CYS A 1 379 ? 8.531 -0.923 18.562 1 64.88 379 CYS A N 1
ATOM 2990 C CA . CYS A 1 379 ? 9.406 -1.727 17.719 1 64.88 379 CYS A CA 1
ATOM 2991 C C . CYS A 1 379 ? 8.945 -1.689 16.266 1 64.88 379 CYS A C 1
ATOM 2993 O O . CYS A 1 379 ? 9.75 -1.867 15.344 1 64.88 379 CYS A O 1
ATOM 2995 N N . ALA A 1 380 ? 7.738 -1.39 16.109 1 60.28 380 ALA A N 1
ATOM 2996 C CA . ALA A 1 380 ? 7.148 -1.453 14.781 1 60.28 380 ALA A CA 1
ATOM 2997 C C . ALA A 1 380 ? 7.449 -0.185 13.984 1 60.28 380 ALA A C 1
ATOM 2999 O O . ALA A 1 380 ? 7.336 -0.172 12.758 1 60.28 380 ALA A O 1
ATOM 3000 N N . THR A 1 381 ? 7.938 0.828 14.664 1 56.75 381 THR A N 1
ATOM 3001 C CA . THR A 1 381 ? 8.156 2.105 14 1 56.75 381 THR A CA 1
ATOM 3002 C C . THR A 1 381 ? 9.578 2.199 13.461 1 56.75 381 THR A C 1
ATOM 3004 O O . THR A 1 381 ? 10.508 1.668 14.062 1 56.75 381 THR A O 1
ATOM 3007 N N . ARG A 1 382 ? 9.703 2.488 12.148 1 54.78 382 ARG A N 1
ATOM 3008 C CA . ARG A 1 382 ? 11.047 2.773 11.664 1 54.78 382 ARG A CA 1
ATOM 3009 C C . ARG A 1 382 ? 11.656 3.963 12.391 1 54.78 382 ARG A C 1
ATOM 3011 O O . ARG A 1 382 ? 11.078 5.051 12.414 1 54.78 382 ARG A O 1
ATOM 3018 N N . TRP A 1 383 ? 12.766 3.662 13.18 1 52.75 383 TRP A N 1
ATOM 3019 C CA . TRP A 1 383 ? 13.414 4.691 13.984 1 52.75 383 TRP A CA 1
ATOM 3020 C C . TRP A 1 383 ? 14.281 5.594 13.109 1 52.75 383 TRP A C 1
ATOM 3022 O O . TRP A 1 383 ? 15.508 5.469 13.109 1 52.75 383 TRP A O 1
ATOM 3032 N N . VAL A 1 384 ? 13.797 6.164 12.008 1 48.53 384 VAL A N 1
ATOM 3033 C CA . VAL A 1 384 ? 14.547 7.062 11.141 1 48.53 384 VAL A CA 1
ATOM 3034 C C . VAL A 1 384 ? 14.609 8.453 11.766 1 48.53 384 VAL A C 1
ATOM 3036 O O . VAL A 1 384 ? 13.656 8.891 12.422 1 48.53 384 VAL A O 1
ATOM 3039 N N . GLU A 1 385 ? 15.797 9.117 11.672 1 54.5 385 GLU A N 1
ATOM 3040 C CA . GLU A 1 385 ? 16.375 10.414 12.008 1 54.5 385 GLU A CA 1
ATOM 3041 C C . GLU A 1 385 ? 15.289 11.375 12.516 1 54.5 385 GLU A C 1
ATOM 3043 O O . GLU A 1 385 ? 15.117 12.461 11.977 1 54.5 385 GLU A O 1
ATOM 3048 N N . ARG A 1 386 ? 14.508 10.797 13.414 1 63.16 386 ARG A N 1
ATOM 3049 C CA . ARG A 1 386 ? 13.461 11.633 14 1 63.16 386 ARG A CA 1
ATOM 3050 C C . ARG A 1 386 ? 13.594 11.68 15.523 1 63.16 386 ARG A C 1
ATOM 3052 O O . ARG A 1 386 ? 14.195 10.789 16.125 1 63.16 386 ARG A O 1
ATOM 3059 N N . HIS A 1 387 ? 13.312 12.812 16.016 1 74.56 387 HIS A N 1
ATOM 3060 C CA . HIS A 1 387 ? 13.258 12.984 17.469 1 74.56 387 HIS A CA 1
ATOM 3061 C C . HIS A 1 387 ? 12.617 11.781 18.156 1 74.56 387 HIS A C 1
ATOM 3063 O O . HIS A 1 387 ? 13.109 11.312 19.188 1 74.56 387 HIS A O 1
ATOM 3069 N N . ASP A 1 388 ? 11.812 11.188 17.5 1 76.56 388 ASP A N 1
ATOM 3070 C CA . ASP A 1 388 ? 11.047 10.109 18.125 1 76.56 388 ASP A CA 1
ATOM 3071 C C . ASP A 1 388 ? 11.844 8.805 18.125 1 76.56 388 ASP A C 1
ATOM 3073 O O . ASP A 1 388 ? 11.727 7.996 19.047 1 76.56 388 ASP A O 1
ATOM 3077 N N . SER A 1 389 ? 12.648 8.711 17.188 1 81.5 389 SER A N 1
ATOM 3078 C CA . SER A 1 389 ? 13.398 7.469 17.047 1 81.5 389 SER A CA 1
ATOM 3079 C C . SER A 1 389 ? 14.43 7.316 18.156 1 81.5 389 SER A C 1
ATOM 3081 O O . SER A 1 389 ? 14.609 6.227 18.703 1 81.5 389 SER A O 1
ATOM 3083 N N . ILE A 1 390 ? 15.125 8.383 18.547 1 86 390 ILE A N 1
ATOM 3084 C CA . ILE A 1 390 ? 16.156 8.344 19.578 1 86 390 ILE A CA 1
ATOM 3085 C C . ILE A 1 390 ? 15.523 8.117 20.953 1 86 390 ILE A C 1
ATOM 3087 O O . ILE A 1 390 ? 16.047 7.359 21.766 1 86 390 ILE A O 1
ATOM 3091 N N . ILE A 1 391 ? 14.406 8.758 21.141 1 85.62 391 ILE A N 1
ATOM 3092 C CA . ILE A 1 391 ? 13.688 8.602 22.391 1 85.62 391 ILE A CA 1
ATOM 3093 C C . ILE A 1 391 ? 13.227 7.152 22.547 1 85.62 391 ILE A C 1
ATOM 3095 O O . ILE A 1 391 ? 13.367 6.559 23.609 1 85.62 391 ILE A O 1
ATOM 3099 N N . THR A 1 392 ? 12.711 6.617 21.469 1 84.25 392 THR A N 1
ATOM 3100 C CA . THR A 1 392 ? 12.258 5.23 21.469 1 84.25 392 THR A CA 1
ATOM 3101 C C . THR A 1 392 ? 13.422 4.277 21.703 1 84.25 392 THR A C 1
ATOM 3103 O O . THR A 1 392 ? 13.297 3.297 22.438 1 84.25 392 THR A O 1
ATOM 3106 N N . PHE A 1 393 ? 14.539 4.566 21.078 1 88.44 393 PHE A N 1
ATOM 3107 C CA . PHE A 1 393 ? 15.727 3.738 21.234 1 88.44 393 PHE A CA 1
ATOM 3108 C C . PHE A 1 393 ? 16.172 3.713 22.688 1 88.44 393 PHE A C 1
ATOM 3110 O O . PHE A 1 393 ? 16.547 2.662 23.219 1 88.44 393 PHE A O 1
ATOM 3117 N N . ARG A 1 394 ? 16.141 4.82 23.328 1 89.62 394 ARG A N 1
ATOM 3118 C CA . ARG A 1 394 ? 16.531 4.926 24.719 1 89.62 394 ARG A CA 1
ATOM 3119 C C . ARG A 1 394 ? 15.625 4.066 25.609 1 89.62 394 ARG A C 1
ATOM 3121 O O . ARG A 1 394 ? 16.094 3.381 26.516 1 89.62 394 ARG A O 1
ATOM 3128 N N . GLU A 1 395 ? 14.383 4.121 25.297 1 85.19 395 GLU A N 1
ATOM 3129 C CA . GLU A 1 395 ? 13.414 3.342 26.062 1 85.19 395 GLU A CA 1
ATOM 3130 C C . GLU A 1 395 ? 13.625 1.844 25.859 1 85.19 395 GLU A C 1
ATOM 3132 O O . GLU A 1 395 ? 13.43 1.052 26.781 1 85.19 395 GLU A O 1
ATOM 3137 N N . LEU A 1 396 ? 14.039 1.475 24.656 1 88.44 396 LEU A N 1
ATOM 3138 C CA . LEU A 1 396 ? 14.195 0.066 24.312 1 88.44 396 LEU A CA 1
ATOM 3139 C C . LEU A 1 396 ? 15.641 -0.382 24.484 1 88.44 396 LEU A C 1
ATOM 3141 O O . LEU A 1 396 ? 15.984 -1.519 24.156 1 88.44 396 LEU A O 1
ATOM 3145 N N . TYR A 1 397 ? 16.484 0.454 25 1 91.38 397 TYR A N 1
ATOM 3146 C CA . TYR A 1 397 ? 17.922 0.234 25.016 1 91.38 397 TYR A CA 1
ATOM 3147 C C . TYR A 1 397 ? 18.266 -1.123 25.625 1 91.38 397 TYR A C 1
ATOM 3149 O O . TYR A 1 397 ? 18.984 -1.916 25.016 1 91.38 397 TYR A O 1
ATOM 3157 N N . SER A 1 398 ? 17.719 -1.45 26.797 1 89.88 398 SER A N 1
ATOM 3158 C CA . SER A 1 398 ? 18.062 -2.688 27.5 1 89.88 398 SER A CA 1
ATOM 3159 C C . SER A 1 398 ? 17.641 -3.91 26.688 1 89.88 398 SER A C 1
ATOM 3161 O O . SER A 1 398 ? 18.375 -4.895 26.609 1 89.88 398 SER A O 1
ATOM 3163 N N . TYR 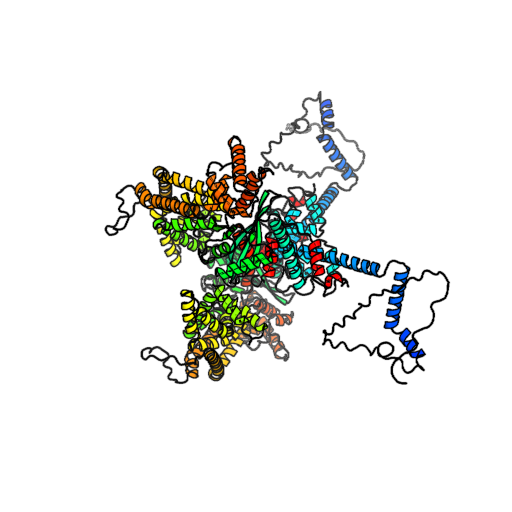A 1 399 ? 16.516 -3.828 26.062 1 89.75 399 TYR A N 1
ATOM 3164 C CA . TYR A 1 399 ? 15.992 -4.941 25.266 1 89.75 399 TYR A CA 1
ATOM 3165 C C . TYR A 1 399 ? 16.797 -5.121 24 1 89.75 399 TYR A C 1
ATOM 3167 O O . TYR A 1 399 ? 17 -6.25 23.531 1 89.75 399 TYR A O 1
ATOM 3175 N N . ILE A 1 400 ? 17.25 -3.998 23.406 1 92.12 400 ILE A N 1
ATOM 3176 C CA . ILE A 1 400 ? 18.062 -4.055 22.203 1 92.12 400 ILE A CA 1
ATOM 3177 C C . ILE A 1 400 ? 19.391 -4.727 22.5 1 92.12 400 ILE A C 1
ATOM 3179 O O . ILE A 1 400 ? 19.875 -5.551 21.719 1 92.12 400 ILE A O 1
ATOM 3183 N N . VAL A 1 401 ? 19.984 -4.41 23.672 1 92.44 401 VAL A N 1
ATOM 3184 C CA . VAL A 1 401 ? 21.266 -4.988 24.062 1 92.44 401 VAL A CA 1
ATOM 3185 C C . VAL A 1 401 ? 21.125 -6.5 24.219 1 92.44 401 VAL A C 1
ATOM 3187 O O . VAL A 1 401 ? 21.938 -7.262 23.703 1 92.44 401 VAL A O 1
ATOM 3190 N N . ILE A 1 402 ? 20.031 -6.934 24.859 1 91.94 402 ILE A N 1
ATOM 3191 C CA . ILE A 1 402 ? 19.797 -8.359 25.078 1 91.94 402 ILE A CA 1
ATOM 3192 C C . ILE A 1 402 ? 19.547 -9.062 23.75 1 91.94 402 ILE A C 1
ATOM 3194 O O . ILE A 1 402 ? 20.016 -10.18 23.531 1 91.94 402 ILE A O 1
ATOM 3198 N N . THR A 1 403 ? 18.797 -8.391 22.906 1 92.88 403 THR A N 1
ATOM 3199 C CA . THR A 1 403 ? 18.5 -8.953 21.594 1 92.88 403 THR A CA 1
ATOM 3200 C C . THR A 1 403 ? 19.797 -9.164 20.797 1 92.88 403 THR A C 1
ATOM 3202 O O . THR A 1 403 ? 19.984 -10.219 20.188 1 92.88 403 THR A O 1
ATOM 3205 N N . LEU A 1 404 ? 20.688 -8.125 20.812 1 92.19 404 LEU A N 1
ATOM 3206 C CA . LEU A 1 404 ? 21.938 -8.219 20.078 1 92.19 404 LEU A CA 1
ATOM 3207 C C . LEU A 1 404 ? 22.828 -9.32 20.625 1 92.19 404 LEU A C 1
ATOM 3209 O O . LEU A 1 404 ? 23.5 -10.023 19.875 1 92.19 404 LEU A O 1
ATOM 3213 N N . GLU A 1 405 ? 22.781 -9.531 21.891 1 90.38 405 GLU A N 1
ATOM 3214 C CA . GLU A 1 405 ? 23.547 -10.602 22.516 1 90.38 405 GLU A CA 1
ATOM 3215 C C . GLU A 1 405 ? 23.047 -11.977 22.094 1 90.38 405 GLU A C 1
ATOM 3217 O O . GLU A 1 405 ? 23.828 -12.898 21.891 1 90.38 405 GLU A O 1
ATOM 3222 N N . GLU A 1 406 ? 21.734 -12.047 21.969 1 90.75 406 GLU A N 1
ATOM 3223 C CA . GLU A 1 406 ? 21.141 -13.305 21.531 1 90.75 406 GLU A CA 1
ATOM 3224 C C . GLU A 1 406 ? 21.484 -13.578 20.062 1 90.75 406 GLU A C 1
ATOM 3226 O O . GLU A 1 406 ? 21.703 -14.734 19.672 1 90.75 406 GLU A O 1
ATOM 3231 N N . LEU A 1 407 ? 21.484 -12.562 19.297 1 91.12 407 LEU A N 1
ATOM 3232 C CA . LEU A 1 407 ? 21.766 -12.695 17.875 1 91.12 407 LEU A CA 1
ATOM 3233 C C . LEU A 1 407 ? 23.234 -13.047 17.641 1 91.12 407 LEU A C 1
ATOM 3235 O O . LEU A 1 407 ? 23.578 -13.656 16.625 1 91.12 407 LEU A O 1
ATOM 3239 N N . GLU A 1 408 ? 24.094 -12.688 18.594 1 85.75 408 GLU A N 1
ATOM 3240 C CA . GLU A 1 408 ? 25.516 -13.008 18.516 1 85.75 408 GLU A CA 1
ATOM 3241 C C . GLU A 1 408 ? 25.734 -14.516 18.547 1 85.75 408 GLU A C 1
ATOM 3243 O O . GLU A 1 408 ? 26.719 -15.016 18 1 85.75 408 GLU A O 1
ATOM 3248 N N . LYS A 1 409 ? 24.781 -15.211 19.047 1 84.25 409 LYS A N 1
ATOM 3249 C CA . LYS A 1 409 ? 24.906 -16.656 19.25 1 84.25 409 LYS A CA 1
ATOM 3250 C C . LYS A 1 409 ? 24.328 -17.422 18.062 1 84.25 409 LYS A C 1
ATOM 3252 O O . LYS A 1 409 ? 24.438 -18.656 18 1 84.25 409 LYS A O 1
ATOM 3257 N N . MET A 1 410 ? 23.844 -16.734 17.203 1 80.75 410 MET A N 1
ATOM 3258 C CA . MET A 1 410 ? 23.172 -17.391 16.094 1 80.75 410 MET A CA 1
ATOM 3259 C C . MET A 1 410 ? 24.188 -18 15.133 1 80.75 410 MET A C 1
ATOM 3261 O O . MET A 1 410 ? 25.344 -17.547 15.07 1 80.75 410 MET A O 1
ATOM 3265 N N . SER A 1 411 ? 23.812 -18.953 14.328 1 71.75 411 SER A N 1
ATOM 3266 C CA . SER A 1 411 ? 24.688 -19.688 13.43 1 71.75 411 SER A CA 1
ATOM 3267 C C . SER A 1 411 ? 25 -18.891 12.172 1 71.75 411 SER A C 1
ATOM 3269 O O . SER A 1 411 ? 26.062 -19.078 11.555 1 71.75 411 SER A O 1
ATOM 3271 N N . ASP A 1 412 ? 24.109 -18 11.781 1 76.69 412 ASP A N 1
ATOM 3272 C CA . ASP A 1 412 ? 24.359 -17.172 10.609 1 76.69 412 ASP A CA 1
ATOM 3273 C C . ASP A 1 412 ? 25.5 -16.188 10.859 1 76.69 412 ASP A C 1
ATOM 3275 O O . ASP A 1 412 ? 25.344 -15.25 11.641 1 76.69 412 ASP A O 1
ATOM 3279 N N . SER A 1 413 ? 26.594 -16.422 10.18 1 74 413 SER A N 1
ATOM 3280 C CA . SER A 1 413 ? 27.828 -15.688 10.453 1 74 413 SER A CA 1
ATOM 3281 C C . SER A 1 413 ? 27.641 -14.195 10.195 1 74 413 SER A C 1
ATOM 3283 O O . SER A 1 413 ? 28.141 -13.359 10.945 1 74 413 SER A O 1
ATOM 3285 N N . GLU A 1 414 ? 26.938 -13.82 9.164 1 81.06 414 GLU A N 1
ATOM 3286 C CA . GLU A 1 414 ? 26.766 -12.406 8.836 1 81.06 414 GLU A CA 1
ATOM 3287 C C . GLU A 1 414 ? 25.969 -11.688 9.922 1 81.06 414 GLU A C 1
ATOM 3289 O O . GLU A 1 414 ? 26.344 -10.609 10.367 1 81.06 414 GLU A O 1
ATOM 3294 N N . THR A 1 415 ? 24.891 -12.297 10.344 1 86.12 415 THR A N 1
ATOM 3295 C CA . THR A 1 415 ? 24.047 -11.719 11.383 1 86.12 415 THR A CA 1
ATOM 3296 C C . THR A 1 415 ? 24.797 -11.648 12.711 1 86.12 415 THR A C 1
ATOM 3298 O O . THR A 1 415 ? 24.75 -10.633 13.406 1 86.12 415 THR A O 1
ATOM 3301 N N . ALA A 1 416 ? 25.531 -12.617 13 1 84.5 416 ALA A N 1
ATOM 3302 C CA . ALA A 1 416 ? 26.266 -12.68 14.266 1 84.5 416 ALA A CA 1
ATOM 3303 C C . ALA A 1 416 ? 27.359 -11.617 14.312 1 84.5 416 ALA A C 1
ATOM 3305 O O . ALA A 1 416 ? 27.531 -10.945 15.328 1 84.5 416 ALA A O 1
ATOM 3306 N N . CYS A 1 417 ? 27.984 -11.484 13.203 1 79.62 417 CYS A N 1
ATOM 3307 C CA . CYS A 1 417 ? 29.062 -10.508 13.141 1 79.62 417 CYS A CA 1
ATOM 3308 C C . CYS A 1 417 ? 28.531 -9.086 13.289 1 79.62 417 CYS A C 1
ATOM 3310 O O . CYS A 1 417 ? 29.094 -8.281 14.031 1 79.62 417 CYS A O 1
ATOM 3312 N N . LYS A 1 418 ? 27.516 -8.781 12.602 1 88.44 418 LYS A N 1
ATOM 3313 C CA . LYS A 1 418 ? 26.906 -7.453 12.703 1 88.44 418 LYS A CA 1
ATOM 3314 C C . LYS A 1 418 ? 26.391 -7.191 14.109 1 88.44 418 LYS A C 1
ATOM 3316 O O . LYS A 1 418 ? 26.531 -6.086 14.641 1 88.44 418 LYS A O 1
ATOM 3321 N N . ALA A 1 419 ? 25.812 -8.172 14.727 1 90.19 419 ALA A N 1
ATOM 3322 C CA . ALA A 1 419 ? 25.266 -8.047 16.078 1 90.19 419 ALA A CA 1
ATOM 3323 C C . ALA A 1 419 ? 26.375 -7.719 17.078 1 90.19 419 ALA A C 1
ATOM 3325 O O . ALA A 1 419 ? 26.188 -6.891 17.969 1 90.19 419 ALA A O 1
ATOM 3326 N N . VAL A 1 420 ? 27.531 -8.352 16.891 1 86.38 420 VAL A N 1
ATOM 3327 C CA . VAL A 1 420 ? 28.672 -8.094 17.766 1 86.38 420 VAL A CA 1
ATOM 3328 C C . VAL A 1 420 ? 29.125 -6.648 17.609 1 86.38 420 VAL A C 1
ATOM 3330 O O . VAL A 1 420 ? 29.375 -5.961 18.609 1 86.38 420 VAL A O 1
ATOM 3333 N N . GLY A 1 421 ? 29.219 -6.219 16.391 1 85.81 421 GLY A N 1
ATOM 3334 C CA . GLY A 1 421 ? 29.609 -4.844 16.125 1 85.81 421 GLY A CA 1
ATOM 3335 C C . GLY A 1 421 ? 28.641 -3.828 16.719 1 85.81 421 GLY A C 1
ATOM 3336 O O . GLY A 1 421 ? 29.078 -2.85 17.328 1 85.81 421 GLY A O 1
ATOM 3337 N N . PHE A 1 422 ? 27.406 -4.043 16.547 1 92.12 422 PHE A N 1
ATOM 3338 C CA . PHE A 1 422 ? 26.375 -3.143 17.062 1 92.12 422 PHE A CA 1
ATOM 3339 C C . PHE A 1 422 ? 26.375 -3.158 18.594 1 92.12 422 PHE A C 1
ATOM 3341 O O . PHE A 1 422 ? 26.266 -2.107 19.234 1 92.12 422 PHE A O 1
ATOM 3348 N N . SER A 1 423 ? 26.516 -4.363 19.156 1 90.88 423 SER A N 1
ATOM 3349 C CA . SER A 1 423 ? 26.531 -4.496 20.609 1 90.88 423 SER A CA 1
ATOM 3350 C C . SER A 1 423 ? 27.703 -3.736 21.219 1 90.88 423 SER A C 1
ATOM 3352 O O . SER A 1 423 ? 27.547 -3.062 22.234 1 90.88 423 SER A O 1
ATOM 3354 N N . ALA A 1 424 ? 28.75 -3.781 20.562 1 87.94 424 ALA A N 1
ATOM 3355 C CA . ALA A 1 424 ? 29.938 -3.082 21.047 1 87.94 424 ALA A CA 1
ATOM 3356 C C . ALA A 1 424 ? 29.781 -1.57 20.922 1 87.94 424 ALA A C 1
ATOM 3358 O O . ALA A 1 424 ? 30.219 -0.819 21.797 1 87.94 424 ALA A O 1
ATOM 3359 N N . SER A 1 425 ? 29.188 -1.16 19.953 1 91 425 SER A N 1
ATOM 3360 C CA . SER A 1 425 ? 29.031 0.264 19.672 1 91 425 SER A CA 1
ATOM 3361 C C . SER A 1 425 ? 28.078 0.926 20.672 1 91 425 SER A C 1
ATOM 3363 O O . SER A 1 425 ? 28.312 2.062 21.094 1 91 425 SER A O 1
ATOM 3365 N N . ILE A 1 426 ? 27 0.217 21.094 1 93.62 426 ILE A N 1
ATOM 3366 C CA . ILE A 1 426 ? 25.969 0.86 21.906 1 93.62 426 ILE A CA 1
ATOM 3367 C C . ILE A 1 426 ? 26.328 0.74 23.375 1 93.62 426 ILE A C 1
ATOM 3369 O O . ILE A 1 426 ? 25.688 1.355 24.234 1 93.62 426 ILE A O 1
ATOM 3373 N N . LYS A 1 427 ? 27.406 0.014 23.656 1 90.88 427 LYS A N 1
ATOM 3374 C CA . LYS A 1 427 ? 27.859 -0.124 25.047 1 90.88 427 LYS A CA 1
ATOM 3375 C C . LYS A 1 427 ? 28.969 0.879 25.359 1 90.88 427 LYS A C 1
ATOM 3377 O O . LYS A 1 427 ? 29.359 1.03 26.516 1 90.88 427 LYS A O 1
ATOM 3382 N N . ARG A 1 428 ? 29.344 1.607 24.375 1 89.12 428 ARG A N 1
ATOM 3383 C CA . ARG A 1 428 ? 30.391 2.6 24.562 1 89.12 428 ARG A CA 1
ATOM 3384 C C . ARG A 1 428 ? 29.891 3.764 25.422 1 89.12 428 ARG A C 1
ATOM 3386 O O . ARG A 1 428 ? 28.734 4.156 25.328 1 89.12 428 ARG A O 1
ATOM 3393 N N . SER A 1 429 ? 30.75 4.387 26.172 1 91.25 429 SER A N 1
ATOM 3394 C CA . SER A 1 429 ? 30.422 5.496 27.062 1 91.25 429 SER A CA 1
ATOM 3395 C C . SER A 1 429 ? 29.922 6.699 26.281 1 91.25 429 SER A C 1
ATOM 3397 O O . SER A 1 429 ? 28.922 7.32 26.656 1 91.25 429 SER A O 1
ATOM 3399 N N . GLU A 1 430 ? 30.609 6.953 25.266 1 90.94 430 GLU A N 1
ATOM 3400 C CA . GLU A 1 430 ? 30.234 8.102 24.438 1 90.94 430 GLU A CA 1
ATOM 3401 C C . GLU A 1 430 ? 28.828 7.949 23.891 1 90.94 430 GLU A C 1
ATOM 3403 O O . GLU A 1 430 ? 28.062 8.922 23.828 1 90.94 430 GLU A O 1
ATOM 3408 N N . PHE A 1 431 ? 28.484 6.746 23.5 1 94.12 431 PHE A N 1
ATOM 3409 C CA . PHE A 1 431 ? 27.156 6.477 22.969 1 94.12 431 PHE A CA 1
ATOM 3410 C C . PHE A 1 431 ? 26.094 6.664 24.031 1 94.12 431 PHE A C 1
ATOM 3412 O O . PHE A 1 431 ? 25.062 7.316 23.797 1 94.12 431 PHE A O 1
ATOM 3419 N N . LEU A 1 432 ? 26.328 6.191 25.156 1 95 432 LEU A N 1
ATOM 3420 C CA . LEU A 1 432 ? 25.344 6.223 26.25 1 95 432 LEU A CA 1
ATOM 3421 C C . LEU A 1 432 ? 25.109 7.652 26.719 1 95 432 LEU A C 1
ATOM 3423 O O . LEU A 1 432 ? 23.953 8.047 26.938 1 95 432 LEU A O 1
ATOM 3427 N N . ILE A 1 433 ? 26.156 8.398 26.812 1 94.75 433 ILE A N 1
ATOM 3428 C CA . ILE A 1 433 ? 26.031 9.789 27.25 1 94.75 433 ILE A CA 1
ATOM 3429 C C . ILE A 1 433 ? 25.297 10.594 26.188 1 94.75 433 ILE A C 1
ATOM 3431 O O . ILE A 1 433 ? 24.375 11.352 26.5 1 94.75 433 ILE A O 1
ATOM 3435 N N . SER A 1 434 ? 25.734 10.383 24.984 1 95 434 SER A N 1
ATOM 3436 C CA . SER A 1 434 ? 25.094 11.086 23.891 1 95 434 SER A CA 1
ATOM 3437 C C . SER A 1 434 ? 23.609 10.734 23.797 1 95 434 SER A C 1
ATOM 3439 O O . SER A 1 434 ? 22.766 11.602 23.547 1 95 434 SER A O 1
ATOM 3441 N N . LEU A 1 435 ? 23.281 9.461 23.953 1 94.38 435 LEU A N 1
ATOM 3442 C CA . LEU A 1 435 ? 21.906 8.992 23.906 1 94.38 435 LEU A CA 1
ATOM 3443 C C . LEU A 1 435 ? 21.047 9.688 24.953 1 94.38 435 LEU A C 1
ATOM 3445 O O . LEU A 1 435 ? 19.938 10.148 24.656 1 94.38 435 LEU A O 1
ATOM 3449 N N . GLU A 1 436 ? 21.547 9.812 26.094 1 94.06 436 GLU A N 1
ATOM 3450 C CA . GLU A 1 436 ? 20.797 10.438 27.188 1 94.06 436 GLU A CA 1
ATOM 3451 C C . GLU A 1 436 ? 20.625 11.93 26.938 1 94.06 436 GLU A C 1
ATOM 3453 O O . GLU A 1 436 ? 19.547 12.484 27.203 1 94.06 436 GLU A O 1
ATOM 3458 N N . ILE A 1 437 ? 21.703 12.562 26.5 1 94.75 437 ILE A N 1
ATOM 3459 C CA . ILE A 1 437 ? 21.656 14 26.25 1 94.75 437 ILE A CA 1
ATOM 3460 C C . ILE A 1 437 ? 20.609 14.297 25.172 1 94.75 437 ILE A C 1
ATOM 3462 O O . ILE A 1 437 ? 19.719 15.117 25.375 1 94.75 437 ILE A O 1
ATOM 3466 N N . VAL A 1 438 ? 20.688 13.609 24.078 1 93.56 438 VAL A N 1
ATOM 3467 C CA . VAL A 1 438 ? 19.859 13.891 22.906 1 93.56 438 VAL A CA 1
ATOM 3468 C C . VAL A 1 438 ? 18.422 13.5 23.203 1 93.56 438 VAL A C 1
ATOM 3470 O O . VAL A 1 438 ? 17.484 14.219 22.828 1 93.56 438 VAL A O 1
ATOM 3473 N N . ALA A 1 439 ? 18.203 12.375 23.859 1 91.81 439 ALA A N 1
ATOM 3474 C CA . ALA A 1 439 ? 16.859 11.93 24.172 1 91.81 439 ALA A CA 1
ATOM 3475 C C . ALA A 1 439 ? 16.125 12.953 25.047 1 91.81 439 ALA A C 1
ATOM 3477 O O . ALA A 1 439 ? 14.953 13.234 24.828 1 91.81 439 ALA A O 1
ATOM 3478 N N . ASN A 1 440 ? 16.797 13.5 25.953 1 91 440 ASN A N 1
ATOM 3479 C CA . ASN A 1 440 ? 16.188 14.469 26.859 1 91 440 ASN A CA 1
ATOM 3480 C C . ASN A 1 440 ? 15.906 15.797 26.156 1 91 440 ASN A C 1
ATOM 3482 O O . ASN A 1 440 ? 14.828 16.359 26.297 1 91 440 ASN A O 1
ATOM 3486 N N . LEU A 1 441 ? 16.859 16.25 25.484 1 91.69 441 LEU A N 1
ATOM 3487 C CA . LEU A 1 441 ? 16.672 17.531 24.797 1 91.69 441 LEU A CA 1
ATOM 3488 C C . LEU A 1 441 ? 15.648 17.406 23.688 1 91.69 441 LEU A C 1
ATOM 3490 O O . LEU A 1 441 ? 14.859 18.328 23.453 1 91.69 441 LEU A O 1
ATOM 3494 N N . PHE A 1 442 ? 15.617 16.297 22.969 1 90.62 442 PHE A N 1
ATOM 3495 C CA . PHE A 1 442 ? 14.703 16.094 21.844 1 90.62 442 PHE A CA 1
ATOM 3496 C C . PHE A 1 442 ? 13.273 15.914 22.344 1 90.62 442 PHE A C 1
ATOM 3498 O O . PHE A 1 442 ? 12.32 16.062 21.578 1 90.62 442 PHE A O 1
ATOM 3505 N N . SER A 1 443 ? 13.094 15.578 23.594 1 88.69 443 SER A N 1
ATOM 3506 C CA . SER A 1 443 ? 11.75 15.508 24.156 1 88.69 443 SER A CA 1
ATOM 3507 C C . SER A 1 443 ? 11.047 16.859 24.094 1 88.69 443 SER A C 1
ATOM 3509 O O . SER A 1 443 ? 9.836 16.922 23.875 1 88.69 443 SER A O 1
ATOM 3511 N N . TYR A 1 444 ? 11.852 17.922 24.234 1 89.62 444 TYR A N 1
ATOM 3512 C CA . TYR A 1 444 ? 11.289 19.266 24.156 1 89.62 444 TYR A CA 1
ATOM 3513 C C . TYR A 1 444 ? 10.953 19.641 22.719 1 89.62 444 TYR A C 1
ATOM 3515 O O . TYR A 1 444 ? 9.914 20.25 22.453 1 89.62 444 TYR A O 1
ATOM 3523 N N . THR A 1 445 ? 11.781 19.297 21.859 1 89.44 445 THR A N 1
ATOM 3524 C CA . THR A 1 445 ? 11.547 19.625 20.453 1 89.44 445 THR A CA 1
ATOM 3525 C C . THR A 1 445 ? 10.43 18.766 19.875 1 89.44 445 THR A C 1
ATOM 3527 O O . THR A 1 445 ? 9.727 19.188 18.953 1 89.44 445 THR A O 1
ATOM 3530 N N . LYS A 1 446 ? 10.289 17.531 20.391 1 87.5 446 LYS A N 1
ATOM 3531 C CA . LYS A 1 446 ? 9.188 16.672 19.953 1 87.5 446 LYS A CA 1
ATOM 3532 C C . LYS A 1 446 ? 7.836 17.312 20.266 1 87.5 446 LYS A C 1
ATOM 3534 O O . LYS A 1 446 ? 6.938 17.312 19.422 1 87.5 446 LYS A O 1
ATOM 3539 N N . THR A 1 447 ? 7.691 17.844 21.375 1 87.25 447 THR A N 1
ATOM 3540 C CA . THR A 1 447 ? 6.465 18.516 21.781 1 87.25 447 THR A CA 1
ATOM 3541 C C . THR A 1 447 ? 6.195 19.719 20.891 1 87.25 447 THR A C 1
ATOM 3543 O O . THR A 1 447 ? 5.051 19.969 20.5 1 87.25 447 THR A O 1
ATOM 3546 N N . LEU A 1 448 ? 7.25 20.438 20.641 1 89.12 448 LEU A N 1
ATOM 3547 C CA . LEU A 1 448 ? 7.121 21.578 19.766 1 89.12 448 LEU A CA 1
ATOM 3548 C C . LEU A 1 448 ? 6.641 21.156 18.375 1 89.12 448 LEU A C 1
ATOM 3550 O O . LEU A 1 448 ? 5.762 21.797 17.797 1 89.12 448 LEU A O 1
ATOM 3554 N N . SER A 1 449 ? 7.207 20.109 17.891 1 87.62 449 SER A N 1
ATOM 3555 C CA . SER A 1 449 ? 6.836 19.609 16.578 1 87.62 449 SER A CA 1
ATOM 3556 C C . SER A 1 449 ? 5.355 19.25 16.516 1 87.62 449 SER A C 1
ATOM 3558 O O . SER A 1 449 ? 4.68 19.516 15.523 1 87.62 449 SER A O 1
ATOM 3560 N N . LEU A 1 450 ? 4.797 18.672 17.547 1 86.31 450 LEU A N 1
ATOM 3561 C CA . LEU A 1 450 ? 3.398 18.266 17.609 1 86.31 450 LEU A CA 1
ATOM 3562 C C . LEU A 1 450 ? 2.479 19.484 17.641 1 86.31 450 LEU A C 1
ATOM 3564 O O . LEU A 1 450 ? 1.453 19.5 16.953 1 86.31 450 LEU A O 1
ATOM 3568 N N . VAL A 1 451 ? 2.848 20.438 18.328 1 87.56 451 VAL A N 1
ATOM 3569 C CA . VAL A 1 451 ? 2.027 21.641 18.469 1 87.56 451 VAL A CA 1
ATOM 3570 C C . VAL A 1 451 ? 2.01 22.422 17.172 1 87.56 451 VAL A C 1
ATOM 3572 O O . VAL A 1 451 ? 0.98 22.984 16.781 1 87.56 451 VAL A O 1
ATOM 3575 N N . LEU A 1 452 ? 3.119 22.406 16.5 1 88.25 452 LEU A N 1
ATOM 3576 C CA . LEU A 1 452 ? 3.25 23.172 15.266 1 88.25 452 LEU A CA 1
ATOM 3577 C C . LEU A 1 452 ? 2.42 22.562 14.141 1 88.25 452 LEU A C 1
ATOM 3579 O O . LEU A 1 452 ? 2.141 23.219 13.141 1 88.25 452 LEU A O 1
ATOM 3583 N N . GLN A 1 453 ? 1.972 21.359 14.281 1 85.12 453 GLN A N 1
ATOM 3584 C CA . GLN A 1 453 ? 1.252 20.672 13.227 1 85.12 453 GLN A CA 1
ATOM 3585 C C . GLN A 1 453 ? -0.237 21 13.258 1 85.12 453 GLN A C 1
ATOM 3587 O O . GLN A 1 453 ? -0.986 20.609 12.359 1 85.12 453 GLN A O 1
ATOM 3592 N N . SER A 1 454 ? -0.653 21.781 14.117 1 83.31 454 SER A N 1
ATOM 3593 C CA . SER A 1 454 ? -2.066 22.125 14.219 1 83.31 454 SER A CA 1
ATOM 3594 C C . SER A 1 454 ? -2.488 23.062 13.086 1 83.31 454 SER A C 1
ATOM 3596 O O . SER A 1 454 ? -1.809 24.047 12.805 1 83.31 454 SER A O 1
ATOM 3598 N N . PRO A 1 455 ? -3.631 22.812 12.469 1 80.81 455 PRO A N 1
ATOM 3599 C CA . PRO A 1 455 ? -4.09 23.672 11.375 1 80.81 455 PRO A CA 1
ATOM 3600 C C . PRO A 1 455 ? -4.645 25 11.867 1 80.81 455 PRO A C 1
ATOM 3602 O O . PRO A 1 455 ? -4.832 25.922 11.07 1 80.81 455 PRO A O 1
ATOM 3605 N N . LYS A 1 456 ? -4.91 25.141 13.133 1 83 456 LYS A N 1
ATOM 3606 C CA . LYS A 1 456 ? -5.5 26.359 13.672 1 83 456 LYS A CA 1
ATOM 3607 C C . LYS A 1 456 ? -4.441 27.25 14.328 1 83 456 LYS A C 1
ATOM 3609 O O . LYS A 1 456 ? -4.758 28.312 14.867 1 83 456 LYS A O 1
ATOM 3614 N N . LEU A 1 457 ? -3.242 26.859 14.102 1 87.12 457 LEU A N 1
ATOM 3615 C CA . LEU A 1 457 ? -2.154 27.562 14.773 1 87.12 457 LEU A CA 1
ATOM 3616 C C . LEU A 1 457 ? -1.895 28.906 14.125 1 87.12 457 LEU A C 1
ATOM 3618 O O . LEU A 1 457 ? -1.889 29.031 12.898 1 87.12 457 LEU A O 1
ATOM 3622 N N . GLU A 1 458 ? -1.796 29.891 14.992 1 89.88 458 GLU A N 1
ATOM 3623 C CA . GLU A 1 458 ? -1.491 31.25 14.562 1 89.88 458 GLU A CA 1
ATOM 3624 C C . GLU A 1 458 ? 0.003 31.547 14.664 1 89.88 458 GLU A C 1
ATOM 3626 O O . GLU A 1 458 ? 0.72 30.875 15.414 1 89.88 458 GLU A O 1
ATOM 3631 N N . LEU A 1 459 ? 0.409 32.469 13.953 1 87.81 459 LEU A N 1
ATOM 3632 C CA . LEU A 1 459 ? 1.82 32.844 13.852 1 87.81 459 LEU A CA 1
ATOM 3633 C C . LEU A 1 459 ? 2.375 33.25 15.211 1 87.81 459 LEU A C 1
ATOM 3635 O O . LEU A 1 459 ? 3.455 32.812 15.609 1 87.81 459 LEU A O 1
ATOM 3639 N N . SER A 1 460 ? 1.621 34.062 15.922 1 86.44 460 SER A N 1
ATOM 3640 C CA . SER A 1 460 ? 2.08 34.562 17.219 1 86.44 460 SER A CA 1
ATOM 3641 C C . SER A 1 460 ? 2.26 33.406 18.203 1 86.44 460 SER A C 1
ATOM 3643 O O . SER A 1 460 ? 3.252 33.375 18.938 1 86.44 460 SER A O 1
ATOM 3645 N N . LYS A 1 461 ? 1.296 32.594 18.188 1 87.88 461 LYS A N 1
ATOM 3646 C CA . LYS A 1 461 ? 1.361 31.453 19.109 1 87.88 461 LYS A CA 1
ATOM 3647 C C . LYS A 1 461 ? 2.506 30.516 18.734 1 87.88 461 LYS A C 1
ATOM 3649 O O . LYS A 1 461 ? 3.146 29.922 19.609 1 87.88 461 LYS A O 1
ATOM 3654 N N . ALA A 1 462 ? 2.707 30.328 17.484 1 89.56 462 ALA A N 1
ATOM 3655 C CA . ALA A 1 462 ? 3.805 29.484 17.016 1 89.56 462 ALA A CA 1
ATOM 3656 C C . ALA A 1 462 ? 5.148 30.016 17.5 1 89.56 462 ALA A C 1
ATOM 3658 O O . ALA A 1 462 ? 5.969 29.266 18.031 1 89.56 462 ALA A O 1
ATOM 3659 N N . PHE A 1 463 ? 5.34 31.312 17.406 1 87.31 463 PHE A N 1
ATOM 3660 C CA . PHE A 1 463 ? 6.582 31.922 17.859 1 87.31 463 PHE A CA 1
ATOM 3661 C C . PHE A 1 463 ? 6.711 31.828 19.375 1 87.31 463 PHE A C 1
ATOM 3663 O O . PHE A 1 463 ? 7.809 31.641 19.891 1 87.31 463 PHE A O 1
ATOM 3670 N N . SER A 1 464 ? 5.629 32 19.969 1 86.94 464 SER A N 1
ATOM 3671 C CA . SER A 1 464 ? 5.648 31.891 21.422 1 86.94 464 SER A CA 1
ATOM 3672 C C . SER A 1 464 ? 6.078 30.5 21.859 1 86.94 464 SER A C 1
ATOM 3674 O O . SER A 1 464 ? 6.867 30.359 22.797 1 86.94 464 SER A O 1
ATOM 3676 N N . HIS A 1 465 ? 5.566 29.531 21.203 1 90.38 465 HIS A N 1
ATOM 3677 C CA . HIS A 1 465 ? 5.934 28.156 21.516 1 90.38 465 HIS A CA 1
ATOM 3678 C C . HIS A 1 465 ? 7.418 27.906 21.266 1 90.38 465 HIS A C 1
ATOM 3680 O O . HIS A 1 465 ? 8.086 27.234 22.047 1 90.38 465 HIS A O 1
ATOM 3686 N N . VAL A 1 466 ? 7.922 28.422 20.172 1 91.12 466 VAL A N 1
ATOM 3687 C CA . VAL A 1 466 ? 9.336 28.266 19.844 1 91.12 466 VAL A CA 1
ATOM 3688 C C . VAL A 1 466 ? 10.188 28.938 20.922 1 91.12 466 VAL A C 1
ATOM 3690 O O . VAL A 1 466 ? 11.156 28.344 21.406 1 91.12 466 VAL A O 1
ATOM 3693 N N . ASN A 1 467 ? 9.789 30.109 21.312 1 89.56 467 ASN A N 1
ATOM 3694 C CA . ASN A 1 467 ? 10.531 30.859 22.312 1 89.56 467 ASN A CA 1
ATOM 3695 C C . ASN A 1 467 ? 10.484 30.156 23.672 1 89.56 467 ASN A C 1
ATOM 3697 O O . ASN A 1 467 ? 11.453 30.188 24.438 1 89.56 467 ASN A O 1
ATOM 3701 N N . ASP A 1 468 ? 9.375 29.609 23.938 1 91.75 468 ASP A N 1
ATOM 3702 C CA . ASP A 1 468 ? 9.266 28.859 25.172 1 91.75 468 ASP A CA 1
ATOM 3703 C C . ASP A 1 468 ? 10.273 27.719 25.203 1 91.75 468 ASP A C 1
ATOM 3705 O O . ASP A 1 468 ? 10.922 27.484 26.234 1 91.75 468 ASP A O 1
ATOM 3709 N N . VAL A 1 469 ? 10.352 27.047 24.109 1 93.06 469 VAL A N 1
ATOM 3710 C CA . VAL A 1 469 ? 11.281 25.922 24.031 1 93.06 469 VAL A CA 1
ATOM 3711 C C . VAL A 1 469 ? 12.719 26.438 24.125 1 93.06 469 VAL A C 1
ATOM 3713 O O . VAL A 1 469 ? 13.547 25.844 24.828 1 93.06 469 VAL A O 1
ATOM 3716 N N . ILE A 1 470 ? 13.047 27.547 23.484 1 93.75 470 ILE A N 1
ATOM 3717 C CA . ILE A 1 470 ? 14.383 28.141 23.547 1 93.75 470 ILE A CA 1
ATOM 3718 C C . ILE A 1 470 ? 14.711 28.531 24.984 1 93.75 470 ILE A C 1
ATOM 3720 O O . ILE A 1 470 ? 15.805 28.25 25.484 1 93.75 470 ILE A O 1
ATOM 3724 N N . ASN A 1 471 ? 13.773 29.062 25.641 1 93.56 471 ASN A N 1
ATOM 3725 C CA . ASN A 1 471 ? 13.977 29.5 27.031 1 93.56 471 ASN A CA 1
ATOM 3726 C C . ASN A 1 471 ? 14.234 28.312 27.953 1 93.56 471 ASN A C 1
ATOM 3728 O O . ASN A 1 471 ? 15.086 28.375 28.844 1 93.56 471 ASN A O 1
ATOM 3732 N N . VAL A 1 472 ? 13.516 27.297 27.703 1 93.62 472 VAL A N 1
ATOM 3733 C CA . VAL A 1 472 ? 13.703 26.094 28.531 1 93.62 472 VAL A CA 1
ATOM 3734 C C . VAL A 1 472 ? 15.102 25.531 28.297 1 93.62 472 VAL A C 1
ATOM 3736 O O . VAL A 1 472 ? 15.789 25.156 29.25 1 93.62 472 VAL A O 1
ATOM 3739 N N . ILE A 1 473 ? 15.516 25.453 27.078 1 94.88 473 ILE A N 1
ATOM 3740 C CA . ILE A 1 473 ? 16.812 24.891 26.75 1 94.88 473 ILE A CA 1
ATOM 3741 C C . ILE A 1 473 ? 17.922 25.812 27.25 1 94.88 473 ILE A C 1
ATOM 3743 O O . ILE A 1 473 ? 18.969 25.344 27.703 1 94.88 473 ILE A O 1
ATOM 3747 N N . GLU A 1 474 ? 17.656 27.094 27.219 1 95.44 474 GLU A N 1
ATOM 3748 C CA . GLU A 1 474 ? 18.625 28.047 27.75 1 95.44 474 GLU A CA 1
ATOM 3749 C C . GLU A 1 474 ? 18.75 27.906 29.266 1 95.44 474 GLU A C 1
ATOM 3751 O O . GLU A 1 474 ? 19.844 28.047 29.812 1 95.44 474 GLU A O 1
ATOM 3756 N N . ASN A 1 475 ? 17.672 27.672 29.844 1 94 475 ASN A N 1
ATOM 3757 C CA . ASN A 1 475 ? 17.703 27.438 31.281 1 94 475 ASN A CA 1
ATOM 3758 C C . ASN A 1 475 ? 18.5 26.172 31.609 1 94 475 ASN A C 1
ATOM 3760 O O . ASN A 1 475 ? 19.203 26.141 32.625 1 94 475 ASN A O 1
ATOM 3764 N N . ILE A 1 476 ? 18.359 25.188 30.812 1 94.06 476 ILE A N 1
ATOM 3765 C CA . ILE A 1 476 ? 19.141 23.953 30.984 1 94.06 476 ILE A CA 1
ATOM 3766 C C . ILE A 1 476 ? 20.625 24.25 30.797 1 94.06 476 ILE A C 1
ATOM 3768 O O . ILE A 1 476 ? 21.453 23.75 31.547 1 94.06 476 ILE A O 1
ATOM 3772 N N . ARG A 1 477 ? 20.922 25.094 29.859 1 95.06 477 ARG A N 1
ATOM 3773 C CA . ARG A 1 477 ? 22.297 25.469 29.578 1 95.06 477 ARG A CA 1
ATOM 3774 C C . ARG A 1 477 ? 22.891 26.25 30.75 1 95.06 477 ARG A C 1
ATOM 3776 O O . ARG A 1 477 ? 24.047 26.016 31.141 1 95.06 477 ARG A O 1
ATOM 3783 N N . GLU A 1 478 ? 22.078 27.109 31.328 1 94.56 478 GLU A N 1
ATOM 3784 C CA . GLU A 1 478 ? 22.531 27.922 32.469 1 94.56 478 GLU A CA 1
ATOM 3785 C C . GLU A 1 478 ? 22.75 27.047 33.719 1 94.56 478 GLU A C 1
ATOM 3787 O O . GLU A 1 478 ? 23.672 27.297 34.5 1 94.56 478 GLU A O 1
ATOM 3792 N N . ASN A 1 479 ? 21.984 26.031 33.844 1 93.81 479 ASN A N 1
ATOM 3793 C CA . ASN A 1 479 ? 22.125 25.094 34.969 1 93.81 479 ASN A CA 1
ATOM 3794 C C . ASN A 1 479 ? 22.734 23.766 34.469 1 93.81 479 ASN A C 1
ATOM 3796 O O . ASN A 1 479 ? 22.281 22.688 34.875 1 93.81 479 ASN A O 1
ATOM 3800 N N . SER A 1 480 ? 23.641 23.891 33.625 1 93.06 480 SER A N 1
ATOM 3801 C CA . SER A 1 480 ? 24.203 22.75 32.906 1 93.06 480 SER A CA 1
ATOM 3802 C C . SER A 1 480 ? 24.812 21.75 33.875 1 93.06 480 SER A C 1
ATOM 3804 O O . SER A 1 480 ? 24.766 20.531 33.656 1 93.06 480 SER A O 1
ATOM 3806 N N . THR A 1 481 ? 25.422 22.203 34.969 1 91.62 481 THR A N 1
ATOM 3807 C CA . THR A 1 481 ? 26.094 21.297 35.906 1 91.62 481 THR A CA 1
ATOM 3808 C C . THR A 1 481 ? 25.094 20.391 36.625 1 91.62 481 THR A C 1
ATOM 3810 O O . THR A 1 481 ? 25.266 19.172 36.656 1 91.62 481 THR A O 1
ATOM 3813 N N . SER A 1 482 ? 24.078 21 37.062 1 92.25 482 SER A N 1
ATOM 3814 C CA . SER A 1 482 ? 23.078 20.219 37.781 1 92.25 482 SER A CA 1
ATOM 3815 C C . SER A 1 482 ? 22.281 19.312 36.844 1 92.25 482 SER A C 1
ATOM 3817 O O . SER A 1 482 ? 22.031 18.156 37.188 1 92.25 482 SER A O 1
ATOM 3819 N N . ARG A 1 483 ? 21.953 19.797 35.688 1 92.12 483 ARG A N 1
ATOM 3820 C CA . ARG A 1 483 ? 21.141 19.031 34.75 1 92.12 483 ARG A CA 1
ATOM 3821 C C . ARG A 1 483 ? 21.938 17.891 34.156 1 92.12 483 ARG A C 1
ATOM 3823 O O . ARG A 1 483 ? 21.406 16.797 33.969 1 92.12 483 ARG A O 1
ATOM 3830 N N . PHE A 1 484 ? 23.156 18.141 33.906 1 94.94 484 PHE A N 1
ATOM 3831 C CA . PHE A 1 484 ? 23.984 17.109 33.281 1 94.94 484 PHE A CA 1
ATOM 3832 C C . PHE A 1 484 ? 24.266 15.992 34.281 1 94.94 484 PHE A C 1
ATOM 3834 O O . PHE A 1 484 ? 24.453 14.836 33.906 1 94.94 484 PHE A O 1
ATOM 3841 N N . GLU A 1 485 ? 24.328 16.375 35.531 1 93.62 485 GLU A N 1
ATOM 3842 C CA . GLU A 1 485 ? 24.516 15.352 36.562 1 93.62 485 GLU A CA 1
ATOM 3843 C C . GLU A 1 485 ? 23.422 14.297 36.469 1 93.62 485 GLU A C 1
ATOM 3845 O O . GLU A 1 485 ? 23.688 13.102 36.656 1 93.62 485 GLU A O 1
ATOM 3850 N N . THR A 1 486 ? 22.297 14.773 36.25 1 93.06 486 THR A N 1
ATOM 3851 C CA . THR A 1 486 ? 21.172 13.852 36.125 1 93.06 486 THR A CA 1
ATOM 3852 C C . THR A 1 486 ? 21.344 12.969 34.875 1 93.06 486 THR A C 1
ATOM 3854 O O . THR A 1 486 ? 21.094 11.766 34.938 1 93.06 486 THR A O 1
ATOM 3857 N N . TYR A 1 487 ? 21.75 13.578 33.75 1 94.44 487 TYR A N 1
ATOM 3858 C CA . TYR A 1 487 ? 21.969 12.828 32.531 1 94.44 487 TYR A CA 1
ATOM 3859 C C . TYR A 1 487 ? 23.078 11.789 32.719 1 94.44 487 TYR A C 1
ATOM 3861 O O . TYR A 1 487 ? 22.953 10.656 32.219 1 94.44 487 TYR A O 1
ATOM 3869 N N . PHE A 1 488 ? 24.078 12.234 33.375 1 94.94 488 PHE A N 1
ATOM 3870 C CA . PHE A 1 488 ? 25.219 11.359 33.625 1 94.94 488 PHE A CA 1
ATOM 3871 C C . PHE A 1 488 ? 24.828 10.18 34.5 1 94.94 488 PHE A C 1
ATOM 3873 O O . PHE A 1 488 ? 25.25 9.047 34.25 1 94.94 488 PHE A O 1
ATOM 3880 N N . LYS A 1 489 ? 24.062 10.469 35.5 1 93.56 489 LYS A N 1
ATOM 3881 C CA . LYS A 1 489 ? 23.594 9.406 36.375 1 93.56 489 LYS A CA 1
ATOM 3882 C C . LYS A 1 489 ? 22.75 8.391 35.594 1 93.56 489 LYS A C 1
ATOM 3884 O O . LYS A 1 489 ? 22.906 7.184 35.781 1 93.56 489 LYS A O 1
ATOM 3889 N N . ASN A 1 490 ? 21.859 8.898 34.812 1 93.88 490 ASN A N 1
ATOM 3890 C CA . ASN A 1 490 ? 21.031 8.023 34.031 1 93.88 490 ASN A CA 1
ATOM 3891 C C . ASN A 1 490 ? 21.859 7.164 33.062 1 93.88 490 ASN A C 1
ATOM 3893 O O . ASN A 1 490 ? 21.578 5.977 32.906 1 93.88 490 ASN A O 1
ATOM 3897 N N . ALA A 1 491 ? 22.812 7.797 32.438 1 94.44 491 ALA A N 1
ATOM 3898 C CA . ALA A 1 491 ? 23.703 7.074 31.531 1 94.44 491 ALA A CA 1
ATOM 3899 C C . ALA A 1 491 ? 24.516 6.016 32.281 1 94.44 491 ALA A C 1
ATOM 3901 O O . ALA A 1 491 ? 24.75 4.926 31.75 1 94.44 491 ALA A O 1
ATOM 3902 N N . SER A 1 492 ? 24.906 6.379 33.469 1 93.75 492 SER A N 1
ATOM 3903 C CA . SER A 1 492 ? 25.672 5.445 34.312 1 93.75 492 SER A CA 1
ATOM 3904 C C . SER A 1 492 ? 24.812 4.254 34.719 1 93.75 492 SER A C 1
ATOM 3906 O O . SER A 1 492 ? 25.297 3.125 34.781 1 93.75 492 SER A O 1
ATOM 3908 N N . ASP A 1 493 ? 23.609 4.531 35 1 92.62 493 ASP A N 1
ATOM 3909 C CA . ASP A 1 493 ? 22.688 3.455 35.312 1 92.62 493 ASP A CA 1
ATOM 3910 C C . ASP A 1 493 ? 22.5 2.512 34.125 1 92.62 493 ASP A C 1
ATOM 3912 O O . ASP A 1 493 ? 22.438 1.293 34.312 1 92.62 493 ASP A O 1
ATOM 3916 N N . MET A 1 494 ? 22.422 3.068 33 1 92.19 494 MET A N 1
ATOM 3917 C CA . MET A 1 494 ? 22.297 2.264 31.781 1 92.19 494 MET A CA 1
ATOM 3918 C C . MET A 1 494 ? 23.547 1.426 31.547 1 92.19 494 MET A C 1
ATOM 3920 O O . MET A 1 494 ? 23.469 0.268 31.141 1 92.19 494 MET A O 1
ATOM 3924 N N . ALA A 1 495 ? 24.625 2.088 31.797 1 90.94 495 ALA A N 1
ATOM 3925 C CA . ALA A 1 495 ? 25.891 1.384 31.641 1 90.94 495 ALA A CA 1
ATOM 3926 C C . ALA A 1 495 ? 26 0.228 32.625 1 90.94 495 ALA A C 1
ATOM 3928 O O . ALA A 1 495 ? 26.516 -0.844 32.281 1 90.94 495 ALA A O 1
ATOM 3929 N N . ALA A 1 496 ? 25.516 0.444 33.781 1 90.31 496 ALA A N 1
ATOM 3930 C CA . ALA A 1 496 ? 25.562 -0.575 34.812 1 90.31 496 ALA A CA 1
ATOM 3931 C C . ALA A 1 496 ? 24.719 -1.787 34.438 1 90.31 496 ALA A C 1
ATOM 3933 O O . ALA A 1 496 ? 25.062 -2.922 34.781 1 90.31 496 ALA A O 1
ATOM 3934 N N . LEU A 1 497 ? 23.688 -1.542 33.781 1 86.31 497 LEU A N 1
ATOM 3935 C CA . LEU A 1 497 ? 22.797 -2.617 33.344 1 86.31 497 LEU A CA 1
ATOM 3936 C C . LEU A 1 497 ? 23.531 -3.576 32.406 1 86.31 497 LEU A C 1
ATOM 3938 O O . LEU A 1 497 ? 23.203 -4.762 32.344 1 86.31 497 LEU A O 1
ATOM 3942 N N . VAL A 1 498 ? 24.5 -3.029 31.719 1 85.88 498 VAL A N 1
ATOM 3943 C CA . VAL A 1 498 ? 25.188 -3.852 30.719 1 85.88 498 VAL A CA 1
ATOM 3944 C C . VAL A 1 498 ? 26.578 -4.211 31.219 1 85.88 498 VAL A C 1
ATOM 3946 O O . VAL A 1 498 ? 27.391 -4.762 30.484 1 85.88 498 VAL A O 1
ATOM 3949 N N . GLY A 1 499 ? 26.859 -3.867 32.375 1 82.44 499 GLY A N 1
ATOM 3950 C CA . GLY A 1 499 ? 28.109 -4.242 33 1 82.44 499 GLY A CA 1
ATOM 3951 C C . GLY A 1 499 ? 29.281 -3.369 32.594 1 82.44 499 GLY A C 1
ATOM 3952 O O . GLY A 1 499 ? 30.422 -3.834 32.531 1 82.44 499 GLY A O 1
ATOM 3953 N N . GLU A 1 500 ? 28.938 -2.182 32.188 1 84.19 500 GLU A N 1
ATOM 3954 C CA . GLU A 1 500 ? 29.984 -1.252 31.766 1 84.19 500 GLU A CA 1
ATOM 3955 C C . GLU A 1 500 ? 30.016 -0.012 32.656 1 84.19 500 GLU A C 1
ATOM 3957 O O . GLU A 1 500 ? 29.047 0.272 33.375 1 84.19 500 GLU A O 1
ATOM 3962 N N . ASP A 1 501 ? 31.141 0.641 32.719 1 86.94 501 ASP A N 1
ATOM 3963 C CA . ASP A 1 501 ? 31.297 1.925 33.406 1 86.94 501 ASP A CA 1
ATOM 3964 C C . ASP A 1 501 ? 31.625 3.035 32.406 1 86.94 501 ASP A C 1
ATOM 3966 O O . ASP A 1 501 ? 32.219 2.779 31.344 1 86.94 501 ASP A O 1
ATOM 3970 N N . ILE A 1 502 ? 31.188 4.148 32.812 1 90.44 502 ILE A N 1
ATOM 3971 C CA . ILE A 1 502 ? 31.469 5.289 31.938 1 90.44 502 ILE A CA 1
ATOM 3972 C C . ILE A 1 502 ? 32.906 5.734 32.156 1 90.44 502 ILE A C 1
ATOM 3974 O O . ILE A 1 502 ? 33.344 6.031 33.281 1 90.44 502 ILE A O 1
ATOM 3978 N N . ARG A 1 503 ? 33.656 5.668 31.094 1 85.44 503 ARG A N 1
ATOM 3979 C CA . ARG A 1 503 ? 35.062 6.039 31.141 1 85.44 503 ARG A CA 1
ATOM 3980 C C . ARG A 1 503 ? 35.406 7.066 30.062 1 85.44 503 ARG A C 1
ATOM 3982 O O . ARG A 1 503 ? 34.719 7.168 29.062 1 85.44 503 ARG A O 1
ATOM 3989 N N . ILE A 1 504 ? 36.406 7.945 30.438 1 81.38 504 ILE A N 1
ATOM 3990 C CA . ILE A 1 504 ? 36.906 8.891 29.453 1 81.38 504 ILE A CA 1
ATOM 3991 C C . ILE A 1 504 ? 37.719 8.148 28.391 1 81.38 504 ILE A C 1
ATOM 3993 O O . ILE A 1 504 ? 38.469 7.215 28.703 1 81.38 504 ILE A O 1
ATOM 3997 N N . PRO A 1 505 ? 37.469 8.438 27.141 1 75.5 505 PRO A N 1
ATOM 3998 C CA . PRO A 1 505 ? 38.25 7.746 26.125 1 75.5 505 PRO A CA 1
ATOM 3999 C C . PRO A 1 505 ? 39.75 7.922 26.312 1 75.5 505 PRO A C 1
ATOM 4001 O O . PRO A 1 505 ? 40.188 8.961 26.812 1 75.5 505 PRO A O 1
ATOM 4004 N N . ARG A 1 506 ? 40.5 6.797 26.203 1 59.09 506 ARG A N 1
ATOM 4005 C CA . ARG A 1 506 ? 41.969 6.832 26.359 1 59.09 506 ARG A CA 1
ATOM 4006 C C . ARG A 1 506 ? 42.594 7.84 25.406 1 59.09 506 ARG A C 1
ATOM 4008 O O . ARG A 1 506 ? 42.219 7.91 24.234 1 59.09 506 ARG A O 1
ATOM 4015 N N . ILE A 1 507 ? 43 8.961 25.844 1 50.03 507 ILE A N 1
ATOM 4016 C CA . ILE A 1 507 ? 43.719 9.945 25.047 1 50.03 507 ILE A CA 1
ATOM 4017 C C . ILE A 1 507 ? 45 9.305 24.453 1 50.03 507 ILE A C 1
ATOM 4019 O O . ILE A 1 507 ? 45.844 8.82 25.188 1 50.03 507 ILE A O 1
ATOM 4023 N N . CYS A 1 508 ? 44.875 8.594 23.5 1 40.72 508 CYS A N 1
ATOM 4024 C CA . CYS A 1 508 ? 46.156 8.133 22.953 1 40.72 508 CYS A CA 1
ATOM 4025 C C . CYS A 1 508 ? 47.062 9.312 22.609 1 40.72 508 CYS A C 1
ATOM 4027 O O . CYS A 1 508 ? 46.562 10.414 22.344 1 40.72 508 CYS A O 1
ATOM 4029 N N . GLY A 1 509 ? 48.312 9.359 22.906 1 41.53 509 GLY A N 1
ATOM 4030 C CA . GLY A 1 509 ? 49.344 10.328 22.547 1 41.53 509 GLY A CA 1
ATOM 4031 C C . GLY A 1 509 ? 49.156 10.93 21.172 1 41.53 509 GLY A C 1
ATOM 4032 O O . GLY A 1 509 ? 49.625 12.039 20.906 1 41.53 509 GLY A O 1
ATOM 4033 N N . ARG A 1 510 ? 48.812 10.141 20.219 1 40.19 510 ARG A N 1
ATOM 4034 C CA . ARG A 1 510 ? 48.812 10.703 18.875 1 40.19 510 ARG A CA 1
ATOM 4035 C C . ARG A 1 510 ? 47.625 11.609 18.656 1 40.19 510 ARG A C 1
ATOM 4037 O O . ARG A 1 510 ? 47.469 12.211 17.594 1 40.19 510 ARG A O 1
ATOM 4044 N N . GLN A 1 511 ? 46.625 11.398 19.359 1 41.75 511 GLN A N 1
ATOM 4045 C CA . GLN A 1 511 ? 45.406 12.117 19.031 1 41.75 511 GLN A CA 1
ATOM 4046 C C . GLN A 1 511 ? 45.469 13.547 19.562 1 41.75 511 GLN A C 1
ATOM 4048 O O . GLN A 1 511 ? 45.125 13.812 20.719 1 41.75 511 GLN A O 1
ATOM 4053 N N . THR A 1 512 ? 46.281 14.312 19.109 1 40.47 512 THR A N 1
ATOM 4054 C CA . THR A 1 512 ? 46.531 15.719 19.438 1 40.47 512 THR A CA 1
ATOM 4055 C C . THR A 1 512 ? 45.281 16.547 19.219 1 40.47 512 THR A C 1
ATOM 4057 O O . THR A 1 512 ? 45.188 17.703 19.656 1 40.47 512 THR A O 1
ATOM 4060 N N . THR A 1 513 ? 44.562 16.219 18.203 1 39.28 513 THR A N 1
ATOM 4061 C CA . THR A 1 513 ? 43.562 17.188 17.766 1 39.28 513 THR A CA 1
ATOM 4062 C C . THR A 1 513 ? 42.344 17.109 18.641 1 39.28 513 THR A C 1
ATOM 4064 O O . THR A 1 513 ? 41.312 17.766 18.359 1 39.28 513 THR A O 1
ATOM 4067 N N . ARG A 1 514 ? 42.344 16.078 19.422 1 47.88 514 ARG A N 1
ATOM 4068 C CA . ARG A 1 514 ? 41.094 16.047 20.203 1 47.88 514 ARG A CA 1
ATOM 4069 C C . ARG A 1 514 ? 41.094 17.156 21.25 1 47.88 514 ARG A C 1
ATOM 4071 O O . ARG A 1 514 ? 42.156 17.641 21.656 1 47.88 514 ARG A O 1
ATOM 4078 N N . CYS A 1 515 ? 39.938 17.688 21.703 1 48.38 515 CYS A N 1
ATOM 4079 C CA . CYS A 1 515 ? 39.75 18.766 22.672 1 48.38 515 CYS A CA 1
ATOM 4080 C C . CYS A 1 515 ? 40.469 18.484 23.969 1 48.38 515 CYS A C 1
ATOM 4082 O O . CYS A 1 515 ? 40.25 17.453 24.609 1 48.38 515 CYS A O 1
ATOM 4084 N N . ASN A 1 516 ? 41.719 18.828 24.141 1 52.66 516 ASN A N 1
ATOM 4085 C CA . ASN A 1 516 ? 42.656 18.703 25.25 1 52.66 516 ASN A CA 1
ATOM 4086 C C . ASN A 1 516 ? 42.062 19.234 26.562 1 52.66 516 ASN A C 1
ATOM 4088 O O . ASN A 1 516 ? 42.312 20.359 26.953 1 52.66 516 ASN A O 1
ATOM 4092 N N . ILE A 1 517 ? 40.875 18.828 26.859 1 60.91 517 ILE A N 1
ATOM 4093 C CA . ILE A 1 517 ? 40.344 19.297 28.141 1 60.91 517 ILE A CA 1
ATOM 4094 C C . ILE A 1 517 ? 41 18.516 29.266 1 60.91 517 ILE A C 1
ATOM 4096 O O . ILE A 1 517 ? 41 17.281 29.25 1 60.91 517 ILE A O 1
ATOM 4100 N N . GLN A 1 518 ? 41.75 19.125 30.109 1 65 518 GLN A N 1
ATOM 4101 C CA . GLN A 1 518 ? 42.531 18.578 31.188 1 65 518 GLN A CA 1
ATOM 4102 C C . GLN A 1 518 ? 41.688 18.25 32.406 1 65 518 GLN A C 1
ATOM 4104 O O . GLN A 1 518 ? 41.625 19.016 33.344 1 65 518 GLN A O 1
ATOM 4109 N N . THR A 1 519 ? 40.594 17.547 32.312 1 70.88 519 THR A N 1
ATOM 4110 C CA . THR A 1 519 ? 39.875 17.094 33.5 1 70.88 519 THR A CA 1
ATOM 4111 C C . THR A 1 519 ? 39.906 15.57 33.625 1 70.88 519 THR A C 1
ATOM 4113 O O . THR A 1 519 ? 39.906 14.867 32.594 1 70.88 519 THR A O 1
ATOM 4116 N N . THR A 1 520 ? 40.094 15.078 34.875 1 77 520 THR A N 1
ATOM 4117 C CA . THR A 1 520 ? 40.125 13.641 35.125 1 77 520 THR A CA 1
ATOM 4118 C C . THR A 1 520 ? 38.75 13.125 35.5 1 77 520 THR A C 1
ATOM 4120 O O . THR A 1 520 ? 38.531 11.914 35.594 1 77 520 THR A O 1
ATOM 4123 N N . ASP A 1 521 ? 37.75 13.945 35.656 1 86.31 521 ASP A N 1
ATOM 4124 C CA . ASP A 1 521 ? 36.375 13.523 36 1 86.31 521 ASP A CA 1
ATOM 4125 C C . ASP A 1 521 ? 35.531 13.273 34.75 1 86.31 521 ASP A C 1
ATOM 4127 O O . ASP A 1 521 ? 35.375 14.18 33.938 1 86.31 521 ASP A O 1
ATOM 4131 N N . PRO A 1 522 ? 35.031 12.031 34.562 1 89.81 522 PRO A N 1
ATOM 4132 C CA . PRO A 1 522 ? 34.25 11.703 33.375 1 89.81 522 PRO A CA 1
ATOM 4133 C C . PRO A 1 522 ? 33.031 12.594 33.219 1 89.81 522 PRO A C 1
ATOM 4135 O O . PRO A 1 522 ? 32.656 12.953 32.094 1 89.81 522 PRO A O 1
ATOM 4138 N N . MET A 1 523 ? 32.406 12.914 34.281 1 91.75 523 MET A N 1
ATOM 4139 C CA . MET A 1 523 ? 31.219 13.758 34.219 1 91.75 523 MET A CA 1
ATOM 4140 C C . MET A 1 523 ? 31.547 15.125 33.625 1 91.75 523 MET A C 1
ATOM 4142 O O . MET A 1 523 ? 30.859 15.594 32.719 1 91.75 523 MET A O 1
ATOM 4146 N N . GLU A 1 524 ? 32.594 15.664 34.125 1 91.5 524 GLU A N 1
ATOM 4147 C CA . GLU A 1 524 ? 32.969 16.984 33.656 1 91.5 524 GLU A CA 1
ATOM 4148 C C . GLU A 1 524 ? 33.5 16.922 32.219 1 91.5 524 GLU A C 1
ATOM 4150 O O . GLU A 1 524 ? 33.312 17.844 31.438 1 91.5 524 GLU A O 1
ATOM 4155 N N . TRP A 1 525 ? 34.094 15.883 31.969 1 90 525 TRP A N 1
ATOM 4156 C CA . TRP A 1 525 ? 34.688 15.727 30.641 1 90 525 TRP A CA 1
ATOM 4157 C C . TRP A 1 525 ? 33.562 15.664 29.578 1 90 525 TRP A C 1
ATOM 4159 O O . TRP A 1 525 ? 33.625 16.375 28.578 1 90 525 TRP A O 1
ATOM 4169 N N . TYR A 1 526 ? 32.625 14.875 29.766 1 93.19 526 TYR A N 1
ATOM 4170 C CA . TYR A 1 526 ? 31.562 14.703 28.781 1 93.19 526 TYR A CA 1
ATOM 4171 C C . TYR A 1 526 ? 30.641 15.914 28.75 1 93.19 526 TYR A C 1
ATOM 4173 O O . TYR A 1 526 ? 30.047 16.234 27.719 1 93.19 526 TYR A O 1
ATOM 4181 N N . ARG A 1 527 ? 30.5 16.594 29.891 1 94.75 527 ARG A N 1
ATOM 4182 C CA . ARG A 1 527 ? 29.703 17.828 29.922 1 94.75 527 ARG A CA 1
ATOM 4183 C C . ARG A 1 527 ? 30.297 18.875 28.984 1 94.75 527 ARG A C 1
ATOM 4185 O O . ARG A 1 527 ? 29.578 19.5 28.203 1 94.75 527 ARG A O 1
ATOM 4192 N N . ILE A 1 528 ? 31.594 18.984 29 1 92.19 528 ILE A N 1
ATOM 4193 C CA . ILE A 1 528 ? 32.281 20.031 28.25 1 92.19 528 ILE A CA 1
ATOM 4194 C C . ILE A 1 528 ? 32.438 19.594 26.781 1 92.19 528 ILE A C 1
ATOM 4196 O O . ILE A 1 528 ? 32.312 20.422 25.875 1 92.19 528 ILE A O 1
ATOM 4200 N N . THR A 1 529 ? 32.562 18.312 26.594 1 89.62 529 THR A N 1
ATOM 4201 C CA . THR A 1 529 ? 32.938 17.875 25.25 1 89.62 529 THR A CA 1
ATOM 4202 C C . THR A 1 529 ? 31.703 17.578 24.406 1 89.62 529 THR A C 1
ATOM 4204 O O . THR A 1 529 ? 31.734 17.719 23.188 1 89.62 529 THR A O 1
ATOM 4207 N N . ILE A 1 530 ? 30.656 17.203 25.047 1 93.38 530 ILE A N 1
ATOM 4208 C CA . ILE A 1 530 ? 29.516 16.781 24.25 1 93.38 530 ILE A CA 1
ATOM 4209 C C . ILE A 1 530 ? 28.297 17.625 24.609 1 93.38 530 ILE A C 1
ATOM 4211 O O . ILE A 1 530 ? 27.688 18.266 23.734 1 93.38 530 ILE A O 1
ATOM 4215 N N . PHE A 1 531 ? 28 17.766 25.859 1 95.38 531 PHE A N 1
ATOM 4216 C CA . PHE A 1 531 ? 26.75 18.375 26.297 1 95.38 531 PHE A CA 1
ATOM 4217 C C . PHE A 1 531 ? 26.719 19.859 25.938 1 95.38 531 PHE A C 1
ATOM 4219 O O . PHE A 1 531 ? 25.766 20.328 25.297 1 95.38 531 PHE A O 1
ATOM 4226 N N . LEU A 1 532 ? 27.703 20.578 26.312 1 95.38 532 LEU A N 1
ATOM 4227 C CA . LEU A 1 532 ? 27.703 22.016 26.141 1 95.38 532 LEU A CA 1
ATOM 4228 C C . LEU A 1 532 ? 27.766 22.375 24.656 1 95.38 532 LEU A C 1
ATOM 4230 O O . LEU A 1 532 ? 26.984 23.219 24.188 1 95.38 532 LEU A O 1
ATOM 4234 N N . PRO A 1 533 ? 28.625 21.719 23.922 1 93.88 533 PRO A N 1
ATOM 4235 C CA . PRO A 1 533 ? 28.609 22.047 22.5 1 93.88 533 PRO A CA 1
ATOM 4236 C C . PRO A 1 533 ? 27.281 21.719 21.828 1 93.88 533 PRO A C 1
ATOM 4238 O O . PRO A 1 533 ? 26.828 22.469 20.953 1 93.88 533 PRO A O 1
ATOM 4241 N N . PHE A 1 534 ? 26.672 20.703 22.203 1 94.75 534 PHE A N 1
ATOM 4242 C CA . PHE A 1 534 ? 25.406 20.297 21.594 1 94.75 534 PHE A CA 1
ATOM 4243 C C . PHE A 1 534 ? 24.297 21.281 21.938 1 94.75 534 PHE A C 1
ATOM 4245 O O . PHE A 1 534 ? 23.547 21.719 21.062 1 94.75 534 PHE A O 1
ATOM 4252 N N . ILE A 1 535 ? 24.156 21.609 23.188 1 95.56 535 ILE A N 1
ATOM 4253 C CA . ILE A 1 535 ? 23.094 22.5 23.641 1 95.56 535 ILE A CA 1
ATOM 4254 C C . ILE A 1 535 ? 23.297 23.891 23.031 1 95.56 535 ILE A C 1
ATOM 4256 O O . ILE A 1 535 ? 22.328 24.547 22.656 1 95.56 535 ILE A O 1
ATOM 4260 N N . ASP A 1 536 ? 24.5 24.344 22.969 1 95.5 536 ASP A N 1
ATOM 4261 C CA . ASP A 1 536 ? 24.797 25.656 22.375 1 95.5 536 ASP A CA 1
ATOM 4262 C C . ASP A 1 536 ? 24.453 25.672 20.891 1 95.5 536 ASP A C 1
ATOM 4264 O O . ASP A 1 536 ? 23.875 26.656 20.391 1 95.5 536 ASP A O 1
ATOM 4268 N N . HIS A 1 537 ? 24.875 24.625 20.359 1 94.69 537 HIS A N 1
ATOM 4269 C CA . HIS A 1 537 ? 24.578 24.547 18.938 1 94.69 537 HIS A CA 1
ATOM 4270 C C . HIS A 1 537 ? 23.078 24.484 18.688 1 94.69 537 HIS A C 1
ATOM 4272 O O . HIS A 1 537 ? 22.594 25.094 17.734 1 94.69 537 HIS A O 1
ATOM 4278 N N . LEU A 1 538 ? 22.375 23.734 19.438 1 94.25 538 LEU A N 1
ATOM 4279 C CA . LEU A 1 538 ? 20.922 23.625 19.312 1 94.25 538 LEU A CA 1
ATOM 4280 C C . LEU A 1 538 ? 20.266 24.984 19.516 1 94.25 538 LEU A C 1
ATOM 4282 O O . LEU A 1 538 ? 19.406 25.375 18.734 1 94.25 538 LEU A O 1
ATOM 4286 N N . ILE A 1 539 ? 20.688 25.719 20.516 1 94.94 539 ILE A N 1
ATOM 4287 C CA . ILE A 1 539 ? 20.141 27.047 20.812 1 94.94 539 ILE A CA 1
ATOM 4288 C C . ILE A 1 539 ? 20.453 28 19.672 1 94.94 539 ILE A C 1
ATOM 4290 O O . ILE A 1 539 ? 19.578 28.75 19.234 1 94.94 539 ILE A O 1
ATOM 4294 N N . SER A 1 540 ? 21.625 27.922 19.234 1 94.25 540 SER A N 1
ATOM 4295 C CA . SER A 1 540 ? 22.031 28.812 18.156 1 94.25 540 SER A CA 1
ATOM 4296 C C . SER A 1 540 ? 21.219 28.562 16.891 1 94.25 540 SER A C 1
ATOM 4298 O O . SER A 1 540 ? 20.781 29.516 16.234 1 94.25 540 SER A O 1
ATOM 4300 N N . GLN A 1 541 ? 21 27.328 16.594 1 91.94 541 GLN A N 1
ATOM 4301 C CA . GLN A 1 541 ? 20.234 26.984 15.398 1 91.94 541 GLN A CA 1
ATOM 4302 C C . GLN A 1 541 ? 18.781 27.422 15.531 1 91.94 541 GLN A C 1
ATOM 4304 O O . GLN A 1 541 ? 18.188 27.938 14.578 1 91.94 541 GLN A O 1
ATOM 4309 N N . LEU A 1 542 ? 18.219 27.25 16.641 1 92.12 542 LEU A N 1
ATOM 4310 C CA . LEU A 1 542 ? 16.828 27.656 16.875 1 92.12 542 LEU A CA 1
ATOM 4311 C C . LEU A 1 542 ? 16.688 29.172 16.75 1 92.12 542 LEU A C 1
ATOM 4313 O O . LEU A 1 542 ? 15.734 29.656 16.125 1 92.12 542 LEU A O 1
ATOM 4317 N N . LYS A 1 543 ? 17.609 29.859 17.25 1 90.56 543 LYS A N 1
ATOM 4318 C CA . LYS A 1 543 ? 17.547 31.312 17.234 1 90.56 543 LYS A CA 1
ATOM 4319 C C . LYS A 1 543 ? 17.766 31.859 15.82 1 90.56 543 LYS A C 1
ATOM 4321 O O . LYS A 1 543 ? 17.109 32.812 15.398 1 90.56 543 LYS A O 1
ATOM 4326 N N . ILE A 1 544 ? 18.625 31.281 15.141 1 87.75 544 ILE A N 1
ATOM 4327 C CA . ILE A 1 544 ? 18.969 31.75 13.797 1 87.75 544 ILE A CA 1
ATOM 4328 C C . ILE A 1 544 ? 17.812 31.469 12.844 1 87.75 544 ILE A C 1
ATOM 4330 O O . ILE A 1 544 ? 17.469 32.312 12.016 1 87.75 544 ILE A O 1
ATOM 4334 N N . ARG A 1 545 ? 17.219 30.453 12.898 1 86.31 545 ARG A N 1
ATOM 4335 C CA . ARG A 1 545 ? 16.266 30.031 11.875 1 86.31 545 ARG A CA 1
ATOM 4336 C C . ARG A 1 545 ? 14.883 30.625 12.133 1 86.31 545 ARG A C 1
ATOM 4338 O O . ARG A 1 545 ? 14.125 30.891 11.195 1 86.31 545 ARG A O 1
ATOM 4345 N N . PHE A 1 546 ? 14.453 30.859 13.297 1 85.69 546 PHE A N 1
ATOM 4346 C CA . PHE A 1 546 ? 13.109 31.359 13.57 1 85.69 546 PHE A CA 1
ATOM 4347 C C . PHE A 1 546 ? 13.125 32.875 13.766 1 85.69 546 PHE A C 1
ATOM 4349 O O . PHE A 1 546 ? 12.062 33.5 13.883 1 85.69 546 PHE A O 1
ATOM 4356 N N . ASN A 1 547 ? 14.094 33.656 13.773 1 69.38 547 ASN A N 1
ATOM 4357 C CA . ASN A 1 547 ? 14.156 35.094 14.016 1 69.38 547 ASN A CA 1
ATOM 4358 C C . ASN A 1 547 ? 14.062 35.875 12.719 1 69.38 547 ASN A C 1
ATOM 4360 O O . ASN A 1 547 ? 13.531 37 12.703 1 69.38 547 ASN A O 1
ATOM 4364 N N . GLU A 1 548 ? 14.422 35.531 11.555 1 61.41 548 GLU A N 1
ATOM 4365 C CA . GLU A 1 548 ? 14.852 36.469 10.508 1 61.41 548 GLU A CA 1
ATOM 4366 C C . GLU A 1 548 ? 13.68 36.875 9.617 1 61.41 548 GLU A C 1
ATOM 4368 O O . GLU A 1 548 ? 13.477 38.062 9.367 1 61.41 548 GLU A O 1
ATOM 4373 N N . LYS A 1 549 ? 12.812 36.125 9.055 1 62.19 549 LYS A N 1
ATOM 4374 C CA . LYS A 1 549 ? 12.227 36.5 7.777 1 62.19 549 LYS A CA 1
ATOM 4375 C C . LYS A 1 549 ? 10.875 37.188 7.977 1 62.19 549 LYS A C 1
ATOM 4377 O O . LYS A 1 549 ? 10.406 37.906 7.102 1 62.19 549 LYS A O 1
ATOM 4382 N N . LEU A 1 550 ? 10.266 37.188 9.133 1 78.31 550 LEU A N 1
ATOM 4383 C CA . LEU A 1 550 ? 8.938 37.781 9.266 1 78.31 550 LEU A CA 1
ATOM 4384 C C . LEU A 1 550 ? 8.992 39.062 10.102 1 78.31 550 LEU A C 1
ATOM 4386 O O . LEU A 1 550 ? 7.977 39.5 10.648 1 78.31 550 LEU A O 1
ATOM 4390 N N . SER A 1 551 ? 10.109 39.719 9.984 1 77.38 551 SER A N 1
ATOM 4391 C CA . SER A 1 551 ? 10.375 40.844 10.875 1 77.38 551 SER A CA 1
ATOM 4392 C C . SER A 1 551 ? 9.547 42.062 10.492 1 77.38 551 SER A C 1
ATOM 4394 O O . SER A 1 551 ? 9.172 42.875 11.352 1 77.38 551 SER A O 1
ATOM 4396 N N . GLU A 1 552 ? 9.219 42.125 9.234 1 83.56 552 GLU A N 1
ATOM 4397 C CA . GLU A 1 552 ? 8.508 43.312 8.781 1 83.56 552 GLU A CA 1
ATOM 4398 C C . GLU A 1 552 ? 7.035 43.25 9.188 1 83.56 552 GLU A C 1
ATOM 4400 O O . GLU A 1 552 ? 6.41 44.281 9.414 1 83.56 552 GLU A O 1
ATOM 4405 N N . VAL A 1 553 ? 6.5 42.125 9.32 1 89.31 553 VAL A N 1
ATOM 4406 C CA . VAL A 1 553 ? 5.066 42 9.562 1 89.31 553 VAL A CA 1
ATOM 4407 C C . VAL A 1 553 ? 4.816 41.625 11.023 1 89.31 553 VAL A C 1
ATOM 4409 O O . VAL A 1 553 ? 3.734 41.875 11.555 1 89.31 553 VAL A O 1
ATOM 4412 N N . MET A 1 554 ? 5.73 41.219 11.703 1 89.31 554 MET A N 1
ATOM 4413 C CA . MET A 1 554 ? 5.59 40.688 13.055 1 89.31 554 MET A CA 1
ATOM 4414 C C . MET A 1 554 ? 5.125 41.75 14.031 1 89.31 554 MET A C 1
ATOM 4416 O O . MET A 1 554 ? 4.41 41.469 14.992 1 89.31 554 MET A O 1
ATOM 4420 N N . PRO A 1 555 ? 5.465 42.969 13.805 1 91.62 555 PRO A N 1
ATOM 4421 C CA . PRO A 1 555 ? 5.016 44 14.758 1 91.62 555 PRO A CA 1
ATOM 4422 C C . PRO A 1 555 ? 3.492 44.125 14.812 1 91.62 555 PRO A C 1
ATOM 4424 O O . PRO A 1 555 ? 2.951 44.719 15.758 1 91.62 555 PRO A O 1
ATOM 4427 N N . LEU A 1 556 ? 2.809 43.594 13.828 1 92.62 556 LEU A N 1
ATOM 4428 C CA . LEU A 1 556 ? 1.351 43.594 13.867 1 92.62 556 LEU A CA 1
ATOM 4429 C C . LEU A 1 556 ? 0.847 42.781 15.055 1 92.62 556 LEU A C 1
ATOM 4431 O O . LEU A 1 556 ? -0.307 42.938 15.469 1 92.62 556 LEU A O 1
ATOM 4435 N N . GLU A 1 557 ? 1.681 41.938 15.516 1 91.81 557 GLU A N 1
ATOM 4436 C CA . GLU A 1 557 ? 1.376 41.188 16.719 1 91.81 557 GLU A CA 1
ATOM 4437 C C . GLU A 1 557 ? 1.076 42.125 17.906 1 91.81 557 GLU A C 1
ATOM 4439 O O . GLU A 1 557 ? 0.354 41.75 18.828 1 91.81 557 GLU A O 1
ATOM 4444 N N . GLY A 1 558 ? 1.572 43.312 17.828 1 91.06 558 GLY A N 1
ATOM 4445 C CA . GLY A 1 558 ? 1.355 44.312 18.875 1 91.06 558 GLY A CA 1
ATOM 4446 C C . GLY A 1 558 ? -0.086 44.781 18.969 1 91.06 558 GLY A C 1
ATOM 4447 O O . GLY A 1 558 ? -0.474 45.406 19.938 1 91.06 558 GLY A O 1
ATOM 4448 N N . LEU A 1 559 ? -0.853 44.438 17.984 1 92.88 559 LEU A N 1
ATOM 4449 C CA . LEU A 1 559 ? -2.27 44.781 18.016 1 92.88 559 LEU A CA 1
ATOM 4450 C C . LEU A 1 559 ? -3.053 43.812 18.891 1 92.88 559 LEU A C 1
ATOM 4452 O O . LEU A 1 559 ? -4.199 44.062 19.25 1 92.88 559 LEU A O 1
ATOM 4456 N N . ILE A 1 560 ? -2.459 42.688 19.219 1 92.12 560 ILE A N 1
ATOM 4457 C CA . ILE A 1 560 ? -3.051 41.719 20.156 1 92.12 560 ILE A CA 1
ATOM 4458 C C . ILE A 1 560 ? -2.838 42.219 21.594 1 92.12 560 ILE A C 1
ATOM 4460 O O . ILE A 1 560 ? -1.701 42.438 22.016 1 92.12 560 ILE A O 1
ATOM 4464 N N . PRO A 1 561 ? -3.82 42.281 22.297 1 90.88 561 PRO A N 1
ATOM 4465 C CA . PRO A 1 561 ? -3.744 42.875 23.625 1 90.88 561 PRO A CA 1
ATOM 4466 C C . PRO A 1 561 ? -2.688 42.219 24.516 1 90.88 561 PRO A C 1
ATOM 4468 O O . PRO A 1 561 ? -2.02 42.906 25.281 1 90.88 561 PRO A O 1
ATOM 4471 N N . ALA A 1 562 ? -2.473 40.969 24.391 1 87.56 562 ALA A N 1
ATOM 4472 C CA . ALA A 1 562 ? -1.494 40.281 25.219 1 87.56 562 ALA A CA 1
ATOM 4473 C C . ALA A 1 562 ? -0.073 40.719 24.875 1 87.56 562 ALA A C 1
ATOM 4475 O O . ALA A 1 562 ? 0.83 40.625 25.719 1 87.56 562 ALA A O 1
ATOM 4476 N N . TYR A 1 563 ? 0.087 41.344 23.656 1 88.06 563 TYR A N 1
ATOM 4477 C CA . TYR A 1 563 ? 1.427 41.688 23.188 1 88.06 563 TYR A CA 1
ATOM 4478 C C . TYR A 1 563 ? 1.536 43.156 22.891 1 88.06 563 TYR A C 1
ATOM 4480 O O . TYR A 1 563 ? 2.389 43.594 22.109 1 88.06 563 TYR A O 1
ATOM 4488 N N . ILE A 1 564 ? 0.735 43.906 23.453 1 85.06 564 ILE A N 1
ATOM 4489 C CA . ILE A 1 564 ? 0.618 45.344 23.156 1 85.06 564 ILE A CA 1
ATOM 4490 C C . ILE A 1 564 ? 1.911 46.062 23.531 1 85.06 564 ILE A C 1
ATOM 4492 O O . ILE A 1 564 ? 2.305 47.031 22.875 1 85.06 564 ILE A O 1
ATOM 4496 N N . ASP A 1 565 ? 2.641 45.5 24.5 1 83.62 565 ASP A N 1
ATOM 4497 C CA . ASP A 1 565 ? 3.822 46.188 25.031 1 83.62 565 ASP A CA 1
ATOM 4498 C C . ASP A 1 565 ? 5.094 45.656 24.375 1 83.62 565 ASP A C 1
ATOM 4500 O O . ASP A 1 565 ? 6.188 46.156 24.625 1 83.62 565 ASP A O 1
ATOM 4504 N N . LYS A 1 566 ? 4.957 44.75 23.531 1 86.12 566 LYS A N 1
ATOM 4505 C CA . LYS A 1 566 ? 6.125 44.094 22.938 1 86.12 566 LYS A CA 1
ATOM 4506 C C . LYS A 1 566 ? 6.738 44.969 21.844 1 86.12 566 LYS A C 1
ATOM 4508 O O . LYS A 1 566 ? 7.941 44.906 21.594 1 86.12 566 LYS A O 1
ATOM 4513 N N . TYR A 1 567 ? 5.82 45.781 21.219 1 88.31 567 TYR A N 1
ATOM 4514 C CA . TYR A 1 567 ? 6.289 46.562 20.078 1 88.31 567 TYR A CA 1
ATOM 4515 C C . TYR A 1 567 ? 5.988 48.031 20.281 1 88.31 567 TYR A C 1
ATOM 4517 O O . TYR A 1 567 ? 4.996 48.406 20.922 1 88.31 567 TYR A O 1
ATOM 4525 N N . ASP A 1 568 ? 6.875 48.812 19.688 1 89.12 568 ASP A N 1
ATOM 4526 C CA . ASP A 1 568 ? 6.645 50.25 19.688 1 89.12 568 ASP A CA 1
ATOM 4527 C C . ASP A 1 568 ? 5.586 50.656 18.656 1 89.12 568 ASP A C 1
ATOM 4529 O O . ASP A 1 568 ? 5.43 50 17.641 1 89.12 568 ASP A O 1
ATOM 4533 N N . GLU A 1 569 ? 4.863 51.719 19 1 89.44 569 GLU A N 1
ATOM 4534 C CA . GLU A 1 569 ? 3.795 52.188 18.125 1 89.44 569 GLU A CA 1
ATOM 4535 C C . GLU A 1 569 ? 4.328 52.5 16.734 1 89.44 569 GLU A C 1
ATOM 4537 O O . GLU A 1 569 ? 3.643 52.25 15.734 1 89.44 569 GLU A O 1
ATOM 4542 N N . SER A 1 570 ? 5.527 52.969 16.734 1 90.75 570 SER A N 1
ATOM 4543 C CA . SER A 1 570 ? 6.121 53.312 15.453 1 90.75 570 SER A CA 1
ATOM 4544 C C . SER A 1 570 ? 6.332 52.062 14.578 1 90.75 570 SER A C 1
ATOM 4546 O O . SER A 1 570 ? 6.125 52.125 13.367 1 90.75 570 SER A O 1
ATOM 4548 N N . ASN A 1 571 ? 6.703 50.969 15.219 1 92.31 571 ASN A N 1
ATOM 4549 C CA . ASN A 1 571 ? 6.922 49.75 14.492 1 92.31 571 ASN A CA 1
ATOM 4550 C C . ASN A 1 571 ? 5.605 49.125 14 1 92.31 571 ASN A C 1
ATOM 4552 O O . ASN A 1 571 ? 5.547 48.562 12.906 1 92.31 571 ASN A O 1
ATOM 4556 N N . ILE A 1 572 ? 4.621 49.281 14.766 1 93.44 572 ILE A N 1
ATOM 4557 C CA . ILE A 1 572 ? 3.301 48.781 14.398 1 93.44 572 ILE A CA 1
ATOM 4558 C C . ILE A 1 572 ? 2.764 49.562 13.203 1 93.44 572 ILE A C 1
ATOM 4560 O O . ILE A 1 572 ? 2.201 48.969 12.273 1 93.44 572 ILE A O 1
ATOM 4564 N N . ILE A 1 573 ? 2.994 50.844 13.266 1 91.94 573 ILE A N 1
ATOM 4565 C CA . ILE A 1 573 ? 2.518 51.719 12.188 1 91.94 573 ILE A CA 1
ATOM 4566 C C . ILE A 1 573 ? 3.275 51.375 10.898 1 91.94 573 ILE A C 1
ATOM 4568 O O . ILE A 1 573 ? 2.686 51.344 9.82 1 91.94 573 ILE A O 1
ATOM 4572 N N . LYS A 1 574 ? 4.531 51.156 11.039 1 91.62 574 LYS A N 1
ATOM 4573 C CA . LYS A 1 574 ? 5.332 50.781 9.875 1 91.62 574 LYS A CA 1
ATOM 4574 C C . LYS A 1 574 ? 4.824 49.5 9.234 1 91.62 574 LYS A C 1
ATOM 4576 O O . LYS A 1 574 ? 4.746 49.406 8.008 1 91.62 574 LYS A O 1
ATOM 4581 N N . ALA A 1 575 ? 4.551 48.531 10.039 1 92.75 575 ALA A N 1
ATOM 4582 C CA . ALA A 1 575 ? 4.023 47.281 9.555 1 92.75 575 ALA A CA 1
ATOM 4583 C C . ALA A 1 575 ? 2.641 47.438 8.938 1 92.75 575 ALA A C 1
ATOM 4585 O O . ALA A 1 575 ? 2.314 46.812 7.93 1 92.75 575 ALA A O 1
ATOM 4586 N N . ALA A 1 576 ? 1.849 48.25 9.555 1 92.56 576 ALA A N 1
ATOM 4587 C CA . ALA A 1 576 ? 0.5 48.531 9.062 1 92.56 576 ALA A CA 1
ATOM 4588 C C . ALA A 1 576 ? 0.54 49.188 7.691 1 92.56 576 ALA A C 1
ATOM 4590 O O . ALA A 1 576 ? -0.335 48.969 6.855 1 92.56 576 ALA A O 1
ATOM 4591 N N . MET A 1 577 ? 1.57 49.906 7.516 1 91.75 577 MET A N 1
ATOM 4592 C CA . MET A 1 577 ? 1.682 50.688 6.277 1 91.75 577 MET A CA 1
ATOM 4593 C C . MET A 1 577 ? 2.029 49.781 5.102 1 91.75 577 MET A C 1
ATOM 4595 O O . MET A 1 577 ? 1.802 50.125 3.947 1 91.75 577 MET A O 1
ATOM 4599 N N . ILE A 1 578 ? 2.566 48.656 5.395 1 91.19 578 ILE A N 1
ATOM 4600 C CA . ILE A 1 578 ? 2.826 47.688 4.344 1 91.19 578 ILE A CA 1
ATOM 4601 C C . ILE A 1 578 ? 1.517 47.312 3.658 1 91.19 578 ILE A C 1
ATOM 4603 O O . ILE A 1 578 ? 1.484 47.094 2.445 1 91.19 578 ILE A O 1
ATOM 4607 N N . TYR A 1 579 ? 0.46 47.312 4.445 1 93.56 579 TYR A N 1
ATOM 4608 C CA . TYR A 1 579 ? -0.849 46.938 3.941 1 93.56 579 TYR A CA 1
ATOM 4609 C C . TYR A 1 579 ? -1.757 48.125 3.754 1 93.56 579 TYR A C 1
ATOM 4611 O O . TYR A 1 579 ? -2.965 48.062 3.988 1 93.56 579 TYR A O 1
ATOM 4619 N N . ASN A 1 580 ? -1.209 49.188 3.395 1 91.19 580 ASN A N 1
ATOM 4620 C CA . ASN A 1 580 ? -1.946 50.438 3.256 1 91.19 580 ASN A CA 1
ATOM 4621 C C . ASN A 1 580 ? -3.045 50.312 2.201 1 91.19 580 ASN A C 1
ATOM 4623 O O . ASN A 1 580 ? -4.055 51.031 2.273 1 91.19 580 ASN A O 1
ATOM 4627 N N . GLU A 1 581 ? -2.902 49.406 1.31 1 88.38 581 GLU A N 1
ATOM 4628 C CA . GLU A 1 581 ? -3.885 49.219 0.244 1 88.38 581 GLU A CA 1
ATOM 4629 C C . GLU A 1 581 ? -5.129 48.5 0.757 1 88.38 581 GLU A C 1
ATOM 4631 O O . GLU A 1 581 ? -6.191 48.562 0.137 1 88.38 581 GLU A O 1
ATOM 4636 N N . ASP A 1 582 ? -5.086 47.875 1.873 1 90.88 582 ASP A N 1
ATOM 4637 C CA . ASP A 1 582 ? -6.16 47.031 2.371 1 90.88 582 ASP A CA 1
ATOM 4638 C C . ASP A 1 582 ? -7.109 47.781 3.275 1 90.88 582 ASP A C 1
ATOM 4640 O O . ASP A 1 582 ? -8.203 47.312 3.59 1 90.88 582 ASP A O 1
ATOM 4644 N N . TRP A 1 583 ? -6.684 48.906 3.75 1 87.12 583 TRP A N 1
ATOM 4645 C CA . TRP A 1 583 ? -7.551 49.719 4.613 1 87.12 583 TRP A CA 1
ATOM 4646 C C . TRP A 1 583 ? -7.629 51.156 4.117 1 87.12 583 TRP A C 1
ATOM 4648 O O . TRP A 1 583 ? -6.742 51.625 3.396 1 87.12 583 TRP A O 1
ATOM 4658 N N . SER A 1 584 ? -8.766 51.75 4.406 1 85 584 SER A N 1
ATOM 4659 C CA . SER A 1 584 ? -9.016 53.125 3.953 1 85 584 SER A CA 1
ATOM 4660 C C . SER A 1 584 ? -8.672 54.125 5.039 1 85 584 SER A C 1
ATOM 4662 O O . SER A 1 584 ? -8.945 53.906 6.219 1 85 584 SER A O 1
ATOM 4664 N N . GLY A 1 585 ? -7.898 55.156 4.684 1 82.12 585 GLY A N 1
ATOM 4665 C CA . GLY A 1 585 ? -7.59 56.188 5.633 1 82.12 585 GLY A CA 1
ATOM 4666 C C . GLY A 1 585 ? -6.18 56.75 5.496 1 82.12 585 GLY A C 1
ATOM 4667 O O . GLY A 1 585 ? -5.457 56.375 4.566 1 82.12 585 GLY A O 1
ATOM 4668 N N . GLN A 1 586 ? -5.902 57.688 6.332 1 83.75 586 GLN A N 1
ATOM 4669 C CA . GLN A 1 586 ? -4.578 58.312 6.367 1 83.75 586 GLN A CA 1
ATOM 4670 C C . GLN A 1 586 ? -3.771 57.812 7.562 1 83.75 586 GLN A C 1
ATOM 4672 O O . GLN A 1 586 ? -4.289 57.062 8.406 1 83.75 586 GLN A O 1
ATOM 4677 N N . ILE A 1 587 ? -2.654 58.094 7.492 1 87.5 587 ILE A N 1
ATOM 4678 C CA . ILE A 1 587 ? -1.73 57.688 8.547 1 87.5 587 ILE A CA 1
ATOM 4679 C C . ILE A 1 587 ? -2.24 58.156 9.898 1 87.5 587 ILE A C 1
ATOM 4681 O O . ILE A 1 587 ? -2.09 57.469 10.906 1 87.5 587 ILE A O 1
ATOM 4685 N N . MET A 1 588 ? -2.855 59.281 9.898 1 87.44 588 MET A N 1
ATOM 4686 C CA . MET A 1 588 ? -3.367 59.844 11.148 1 87.44 588 MET A CA 1
ATOM 4687 C C . MET A 1 588 ? -4.504 59 11.695 1 87.44 588 MET A C 1
ATOM 4689 O O . MET A 1 588 ? -4.664 58.875 12.914 1 87.44 588 MET A O 1
ATOM 4693 N N . ASP A 1 589 ? -5.176 58.406 10.789 1 89.12 589 ASP A N 1
ATOM 4694 C CA . ASP A 1 589 ? -6.305 57.562 11.195 1 89.12 589 ASP A CA 1
ATOM 4695 C C . ASP A 1 589 ? -5.824 56.312 11.93 1 89.12 589 ASP A C 1
ATOM 4697 O O . ASP A 1 589 ? -6.402 55.938 12.945 1 89.12 589 ASP A O 1
ATOM 4701 N N . ILE A 1 590 ? -4.805 55.75 11.398 1 89.88 590 ILE A N 1
ATOM 4702 C CA . ILE A 1 590 ? -4.305 54.531 12.008 1 89.88 590 ILE A CA 1
ATOM 4703 C C . ILE A 1 590 ? -3.639 54.844 13.344 1 89.88 590 ILE A C 1
ATOM 4705 O O . ILE A 1 590 ? -3.754 54.094 14.305 1 89.88 590 ILE A O 1
ATOM 4709 N N . GLN A 1 591 ? -2.967 55.969 13.414 1 90.56 591 GLN A N 1
ATOM 4710 C CA . GLN A 1 591 ? -2.33 56.375 14.656 1 90.56 591 GLN A CA 1
ATOM 4711 C C . GLN A 1 591 ? -3.365 56.594 15.758 1 90.56 591 GLN A C 1
ATOM 4713 O O . GLN A 1 591 ? -3.168 56.156 16.906 1 90.56 591 GLN A O 1
ATOM 4718 N N . SER A 1 592 ? -4.379 57.25 15.375 1 89.69 592 SER A N 1
ATOM 4719 C CA . SER A 1 592 ? -5.445 57.531 16.328 1 89.69 592 SER A CA 1
ATOM 4720 C C . SER A 1 592 ? -6.102 56.219 16.797 1 89.69 592 SER A C 1
ATOM 4722 O O . SER A 1 592 ? -6.344 56.031 17.984 1 89.69 592 SER A O 1
ATOM 4724 N N . GLU A 1 593 ? -6.359 55.375 15.828 1 91.62 593 GLU A N 1
ATOM 4725 C CA . GLU A 1 593 ? -7.004 54.125 16.156 1 91.62 593 GLU A CA 1
ATOM 4726 C C . GLU A 1 593 ? -6.129 53.281 17.078 1 91.62 593 GLU A C 1
ATOM 4728 O O . GLU A 1 593 ? -6.629 52.656 18.031 1 91.62 593 GLU A O 1
ATOM 4733 N N . ILE A 1 594 ? -4.867 53.25 16.797 1 90.5 594 ILE A N 1
ATOM 4734 C CA . ILE A 1 594 ? -3.928 52.469 17.578 1 90.5 594 ILE A CA 1
ATOM 4735 C C . ILE A 1 594 ? -3.836 53.031 19 1 90.5 594 ILE A C 1
ATOM 4737 O O . ILE A 1 594 ? -3.789 52.281 19.969 1 90.5 594 ILE A O 1
ATOM 4741 N N . SER A 1 595 ? -3.861 54.312 19.078 1 88.25 595 SER A N 1
ATOM 4742 C CA . SER A 1 595 ? -3.771 54.969 20.375 1 88.25 595 SER A CA 1
ATOM 4743 C C . SER A 1 595 ? -4.996 54.656 21.234 1 88.25 595 SER A C 1
ATOM 4745 O O . SER A 1 595 ? -4.871 54.375 22.422 1 88.25 595 SER A O 1
ATOM 4747 N N . ILE A 1 596 ? -6.098 54.75 20.625 1 88.44 596 ILE A N 1
ATOM 4748 C CA . ILE A 1 596 ? -7.336 54.469 21.344 1 88.44 596 ILE A CA 1
ATOM 4749 C C . ILE A 1 596 ? -7.359 53 21.75 1 88.44 596 ILE A C 1
ATOM 4751 O O . ILE A 1 596 ? -7.777 52.656 22.859 1 88.44 596 ILE A O 1
ATOM 4755 N N . TRP A 1 597 ? -6.953 52.188 20.812 1 91.31 597 TRP A N 1
ATOM 4756 C CA . TRP A 1 597 ? -6.91 50.75 21.047 1 91.31 597 TRP A CA 1
ATOM 4757 C C . TRP A 1 597 ? -5.988 50.406 22.219 1 91.31 597 TRP A C 1
ATOM 4759 O O . TRP A 1 597 ? -6.348 49.625 23.094 1 91.31 597 TRP A O 1
ATOM 4769 N N . LYS A 1 598 ? -4.852 51 22.25 1 87.75 598 LYS A N 1
ATOM 4770 C CA . LYS A 1 598 ? -3.889 50.781 23.328 1 87.75 598 LYS A CA 1
ATOM 4771 C C . LYS A 1 598 ? -4.434 51.25 24.672 1 87.75 598 LYS A C 1
ATOM 4773 O O . LYS A 1 598 ? -4.23 50.625 25.703 1 87.75 598 LYS A O 1
ATOM 4778 N N . ASN A 1 599 ? -5.066 52.375 24.656 1 85.5 599 ASN A N 1
ATOM 4779 C CA . ASN A 1 599 ? -5.641 52.906 25.875 1 85.5 599 ASN A CA 1
ATOM 4780 C C . ASN A 1 599 ? -6.766 52.031 26.406 1 85.5 599 ASN A C 1
ATOM 4782 O O . ASN A 1 599 ? -6.918 51.875 27.625 1 85.5 599 ASN A O 1
ATOM 4786 N N . LYS A 1 600 ? -7.48 51.531 25.469 1 86.38 600 LYS A N 1
ATOM 4787 C CA . LYS A 1 600 ? -8.578 50.625 25.844 1 86.38 600 LYS A CA 1
ATOM 4788 C C . LYS A 1 600 ? -8.07 49.406 26.594 1 86.38 600 LYS A C 1
ATOM 4790 O O . LYS A 1 600 ? -8.672 49 27.594 1 86.38 600 LYS A O 1
ATOM 4795 N N . TRP A 1 601 ? -7.031 48.844 26.203 1 88.19 601 TRP A N 1
ATOM 4796 C CA . TRP A 1 601 ? -6.582 47.562 26.734 1 88.19 601 TRP A CA 1
ATOM 4797 C C . TRP A 1 601 ? -5.539 47.75 27.828 1 88.19 601 TRP A C 1
ATOM 4799 O O . TRP A 1 601 ? -5.273 46.844 28.625 1 88.19 601 TRP A O 1
ATOM 4809 N N . SER A 1 602 ? -4.898 48.875 27.891 1 79.75 602 SER A N 1
ATOM 4810 C CA . SER A 1 602 ? -3.918 49.125 28.938 1 79.75 602 SER A CA 1
ATOM 4811 C C . SER A 1 602 ? -4.582 49.156 30.312 1 79.75 602 SER A C 1
ATOM 4813 O O . SER A 1 602 ? -3.969 48.781 31.312 1 79.75 602 SER A O 1
ATOM 4815 N N . ASN A 1 603 ? -5.777 49.531 30.391 1 73.31 603 ASN A N 1
ATOM 4816 C CA . ASN A 1 603 ? -6.457 49.719 31.656 1 73.31 603 ASN A CA 1
ATOM 4817 C C . ASN A 1 603 ? -7.168 48.469 32.125 1 73.31 603 ASN A C 1
ATOM 4819 O O . ASN A 1 603 ? -7.691 48.406 33.219 1 73.31 603 ASN A O 1
ATOM 4823 N N . ILE A 1 604 ? -7.184 47.531 31.219 1 74.31 604 ILE A N 1
ATOM 4824 C CA . ILE A 1 604 ? -7.945 46.312 31.547 1 74.31 604 ILE A CA 1
ATOM 4825 C C . ILE A 1 604 ? -7.035 45.312 32.25 1 74.31 604 ILE A C 1
ATOM 4827 O O . ILE A 1 604 ? -5.969 44.969 31.719 1 74.31 604 ILE A O 1
ATOM 4831 N N . GLN A 1 605 ? -7.23 44.969 33.531 1 68.12 605 GLN A N 1
ATOM 4832 C CA . GLN A 1 605 ? -6.453 44.062 34.344 1 68.12 605 GLN A CA 1
ATOM 4833 C C . GLN A 1 605 ? -6.891 42.625 34.094 1 68.12 605 GLN A C 1
ATOM 4835 O O . GLN A 1 605 ? -6.191 41.656 34.469 1 68.12 605 GLN A O 1
ATOM 4840 N N . THR A 1 606 ? -7.938 42.469 33.375 1 68.69 606 THR A N 1
ATOM 4841 C CA . THR A 1 606 ? -8.469 41.125 33.188 1 68.69 606 THR A CA 1
ATOM 4842 C C . THR A 1 606 ? -7.688 40.375 32.125 1 68.69 606 THR A C 1
ATOM 4844 O O . THR A 1 606 ? -6.699 40.875 31.594 1 68.69 606 THR A O 1
ATOM 4847 N N . ILE A 1 607 ? -8.109 39.188 31.797 1 78.56 607 ILE A N 1
ATOM 4848 C CA . ILE A 1 607 ? -7.5 38.281 30.859 1 78.56 607 ILE A CA 1
ATOM 4849 C C . ILE A 1 607 ? -7.594 38.844 29.438 1 78.56 607 ILE A C 1
ATOM 4851 O O . ILE A 1 607 ? -8.688 39.094 28.938 1 78.56 607 ILE A O 1
ATOM 4855 N N . LYS A 1 608 ? -6.434 39.312 28.922 1 88.5 608 LYS A N 1
ATOM 4856 C CA . LYS A 1 608 ? -6.328 39.844 27.578 1 88.5 608 LYS A CA 1
ATOM 4857 C C . LYS A 1 608 ? -6.277 38.75 26.531 1 88.5 608 LYS A C 1
ATOM 4859 O O . LYS A 1 608 ? -5.672 37.688 26.781 1 88.5 608 LYS A O 1
ATOM 4864 N N . PRO A 1 609 ? -7.023 39 25.5 1 89.44 609 PRO A N 1
ATOM 4865 C CA . PRO A 1 609 ? -6.906 38.031 24.422 1 89.44 609 PRO A CA 1
ATOM 4866 C C . PRO A 1 609 ? -5.469 37.844 23.953 1 89.44 609 PRO A C 1
ATOM 4868 O O . PRO A 1 609 ? -4.715 38.812 23.844 1 89.44 609 PRO A O 1
ATOM 4871 N N . ASP A 1 610 ? -5.109 36.594 23.719 1 88.19 610 ASP A N 1
ATOM 4872 C CA . ASP A 1 610 ? -3.73 36.312 23.344 1 88.19 610 ASP A CA 1
ATOM 4873 C C . ASP A 1 610 ? -3.658 35.75 21.922 1 88.19 610 ASP A C 1
ATOM 4875 O O . ASP A 1 610 ? -2.59 35.344 21.469 1 88.19 610 ASP A O 1
ATOM 4879 N N . THR A 1 611 ? -4.859 35.656 21.297 1 90.75 611 THR A N 1
ATOM 4880 C CA . THR A 1 611 ? -4.891 35.188 19.922 1 90.75 611 THR A CA 1
ATOM 4881 C C . THR A 1 611 ? -5.547 36.25 19.016 1 90.75 611 THR A C 1
ATOM 4883 O O . THR A 1 611 ? -6.273 37.125 19.5 1 90.75 611 THR A O 1
ATOM 4886 N N . VAL A 1 612 ? -5.195 36.156 17.797 1 92.81 612 VAL A N 1
ATOM 4887 C CA . VAL A 1 612 ? -5.75 37.094 16.828 1 92.81 612 VAL A CA 1
ATOM 4888 C C . VAL A 1 612 ? -7.262 36.906 16.719 1 92.81 612 VAL A C 1
ATOM 4890 O O . VAL A 1 612 ? -8.016 37.906 16.688 1 92.81 612 VAL A O 1
ATOM 4893 N N . ILE A 1 613 ? -7.691 35.656 16.734 1 91.12 613 ILE A N 1
ATOM 4894 C CA . ILE A 1 613 ? -9.102 35.312 16.562 1 91.12 613 ILE A CA 1
ATOM 4895 C C . ILE A 1 613 ? -9.906 35.844 17.75 1 91.12 613 ILE A C 1
ATOM 4897 O O . ILE A 1 613 ? -10.977 36.438 17.578 1 91.12 613 ILE A O 1
ATOM 4901 N N . GLU A 1 614 ? -9.406 35.719 18.891 1 90.19 614 GLU A N 1
ATOM 4902 C CA . GLU A 1 614 ? -10.078 36.25 20.078 1 90.19 614 GLU A CA 1
ATOM 4903 C C . GLU A 1 614 ? -10.125 37.75 20.078 1 90.19 614 GLU A C 1
ATOM 4905 O O . GLU A 1 614 ? -11.102 38.375 20.531 1 90.19 614 GLU A O 1
ATOM 4910 N N . THR A 1 615 ? -9.062 38.312 19.625 1 92.44 615 THR A N 1
ATOM 4911 C CA . THR A 1 615 ? -8.977 39.75 19.562 1 92.44 615 THR A CA 1
ATOM 4912 C C . THR A 1 615 ? -9.984 40.312 18.562 1 92.44 615 THR A C 1
ATOM 4914 O O . THR A 1 615 ? -10.625 41.344 18.828 1 92.44 615 THR A O 1
ATOM 4917 N N . MET A 1 616 ? -10.109 39.656 17.5 1 91.31 616 MET A N 1
ATOM 4918 C CA . MET A 1 616 ? -11 40.125 16.438 1 91.31 616 MET A CA 1
ATOM 4919 C C . MET A 1 616 ? -12.445 40.156 16.906 1 91.31 616 MET A C 1
ATOM 4921 O O . MET A 1 616 ? -13.25 40.969 16.438 1 91.31 616 MET A O 1
ATOM 4925 N N . LYS A 1 617 ? -12.75 39.312 17.781 1 88.12 617 LYS A N 1
ATOM 4926 C CA . LYS A 1 617 ? -14.102 39.281 18.344 1 88.12 617 LYS A CA 1
ATOM 4927 C C . LYS A 1 617 ? -14.406 40.531 19.125 1 88.12 617 LYS A C 1
ATOM 4929 O O . LYS A 1 617 ? -15.562 40.938 19.25 1 88.12 617 LYS A O 1
ATOM 4934 N N . HIS A 1 618 ? -13.336 41.156 19.547 1 86.19 618 HIS A N 1
ATOM 4935 C CA . HIS A 1 618 ? -13.5 42.344 20.344 1 86.19 618 HIS A CA 1
ATOM 4936 C C . HIS A 1 618 ? -13.383 43.594 19.484 1 86.19 618 HIS A C 1
ATOM 4938 O O . HIS A 1 618 ? -13.57 44.719 19.969 1 86.19 618 HIS A O 1
ATOM 4944 N N . CYS A 1 619 ? -13 43.375 18.266 1 86.75 619 CYS A N 1
ATOM 4945 C CA . CYS A 1 619 ? -12.867 44.5 17.359 1 86.75 619 CYS A CA 1
ATOM 4946 C C . CYS A 1 619 ? -14.219 44.938 16.812 1 86.75 619 CYS A C 1
ATOM 4948 O O . CYS A 1 619 ? -14.773 44.25 15.938 1 86.75 619 CYS A O 1
ATOM 4950 N N . ASP A 1 620 ? -14.852 45.906 17.375 1 80.31 620 ASP A N 1
ATOM 4951 C CA . ASP A 1 620 ? -16.141 46.406 16.922 1 80.31 620 ASP A CA 1
ATOM 4952 C C . ASP A 1 620 ? -15.977 47.344 15.734 1 80.31 620 ASP A C 1
ATOM 4954 O O . ASP A 1 620 ? -14.875 47.5 15.219 1 80.31 620 ASP A O 1
ATOM 4958 N N . GLU A 1 621 ? -17 47.969 15.297 1 82 621 GLU A N 1
ATOM 4959 C CA . GLU A 1 621 ? -17.047 48.844 14.133 1 82 621 GLU A CA 1
ATOM 4960 C C . GLU A 1 621 ? -16.234 50.125 14.367 1 82 621 GLU A C 1
ATOM 4962 O O . GLU A 1 621 ? -15.875 50.812 13.414 1 82 621 GLU A O 1
ATOM 4967 N N . PHE A 1 622 ? -15.766 50.25 15.586 1 83.81 622 PHE A N 1
ATOM 4968 C CA . PHE A 1 622 ? -15.016 51.438 15.945 1 83.81 622 PHE A CA 1
ATOM 4969 C C . PHE A 1 622 ? -13.555 51.312 15.531 1 83.81 622 PHE A C 1
ATOM 4971 O O . PHE A 1 622 ? -12.852 52.312 15.414 1 83.81 622 PHE A O 1
ATOM 4978 N N . PHE A 1 623 ? -13.133 50.094 15.227 1 90.81 623 PHE A N 1
ATOM 4979 C CA . PHE A 1 623 ? -11.734 49.844 14.883 1 90.81 623 PHE A CA 1
ATOM 4980 C C . PHE A 1 623 ? -11.617 49.125 13.555 1 90.81 623 PHE A C 1
ATOM 4982 O O . PHE A 1 623 ? -11.055 48.031 13.492 1 90.81 623 PHE A O 1
ATOM 4989 N N . PRO A 1 624 ? -11.953 49.688 12.477 1 90.06 624 PRO A N 1
ATOM 4990 C CA . PRO A 1 624 ? -11.969 49 11.188 1 90.06 624 PRO A CA 1
ATOM 4991 C C . PRO A 1 624 ? -10.562 48.688 10.672 1 90.06 624 PRO A C 1
ATOM 4993 O O . PRO A 1 624 ? -10.352 47.625 10.07 1 90.06 624 PRO A O 1
ATOM 4996 N N . ILE A 1 625 ? -9.656 49.594 10.844 1 93.12 625 ILE A N 1
ATOM 4997 C CA . ILE A 1 625 ? -8.305 49.406 10.352 1 93.12 625 ILE A CA 1
ATOM 4998 C C . ILE A 1 625 ? -7.641 48.25 11.125 1 93.12 625 ILE A C 1
ATOM 5000 O O . ILE A 1 625 ? -7.02 47.375 10.531 1 93.12 625 ILE A O 1
ATOM 5004 N N . ILE A 1 626 ? -7.809 48.281 12.422 1 93.38 626 ILE A N 1
ATOM 5005 C CA . ILE A 1 626 ? -7.223 47.25 13.266 1 93.38 626 ILE A CA 1
ATOM 5006 C C . ILE A 1 626 ? -7.824 45.906 12.906 1 93.38 626 ILE A C 1
ATOM 5008 O O . ILE A 1 626 ? -7.109 44.906 12.836 1 93.38 626 ILE A O 1
ATOM 5012 N N . LYS A 1 627 ? -9.086 45.844 12.648 1 92.5 627 LYS A N 1
ATOM 5013 C CA . LYS A 1 627 ? -9.766 44.625 12.266 1 92.5 627 LYS A CA 1
ATOM 5014 C C . LYS A 1 627 ? -9.195 44.062 10.969 1 92.5 627 LYS A C 1
ATOM 5016 O O . LYS A 1 627 ? -8.961 42.844 10.859 1 92.5 627 LYS A O 1
ATOM 5021 N N . THR A 1 628 ? -8.992 44.906 10.055 1 93 628 THR A N 1
ATOM 5022 C CA . THR A 1 628 ? -8.453 44.5 8.766 1 93 628 THR A CA 1
ATOM 5023 C C . THR A 1 628 ? -7.027 44 8.914 1 93 628 THR A C 1
ATOM 5025 O O . THR A 1 628 ? -6.66 42.969 8.305 1 93 628 THR A O 1
ATOM 5028 N N . LEU A 1 629 ? -6.285 44.688 9.719 1 94.31 629 LEU A N 1
ATOM 5029 C CA . LEU A 1 629 ? -4.891 44.281 9.906 1 94.31 629 LEU A CA 1
ATOM 5030 C C . LEU A 1 629 ? -4.793 42.938 10.633 1 94.31 629 LEU A C 1
ATOM 5032 O O . LEU A 1 629 ? -3.947 42.125 10.289 1 94.31 629 LEU A O 1
ATOM 5036 N N . LEU A 1 630 ? -5.645 42.781 11.578 1 94.31 630 LEU A N 1
ATOM 5037 C CA . LEU A 1 630 ? -5.676 41.5 12.281 1 94.31 630 LEU A CA 1
ATOM 5038 C C . LEU A 1 630 ? -6.117 40.406 11.344 1 94.31 630 LEU A C 1
ATOM 5040 O O . LEU A 1 630 ? -5.613 39.281 11.438 1 94.31 630 LEU A O 1
ATOM 5044 N N . HIS A 1 631 ? -7.027 40.688 10.492 1 94 631 HIS A N 1
ATOM 5045 C CA . HIS A 1 631 ? -7.5 39.75 9.5 1 94 631 HIS A CA 1
ATOM 5046 C C . HIS A 1 631 ? -6.367 39.281 8.586 1 94 631 HIS A C 1
ATOM 5048 O O . HIS A 1 631 ? -6.18 38.094 8.367 1 94 631 HIS A O 1
ATOM 5054 N N . VAL A 1 632 ? -5.621 40.188 8.125 1 94.5 632 VAL A N 1
ATOM 5055 C CA . VAL A 1 632 ? -4.496 39.875 7.242 1 94.5 632 VAL A CA 1
ATOM 5056 C C . VAL A 1 632 ? -3.432 39.094 8 1 94.5 632 VAL A C 1
ATOM 5058 O O . VAL A 1 632 ? -2.885 38.125 7.484 1 94.5 632 VAL A O 1
ATOM 5061 N N . PHE A 1 633 ? -3.188 39.5 9.195 1 93.88 633 PHE A N 1
ATOM 5062 C CA . PHE A 1 633 ? -2.16 38.875 10.016 1 93.88 633 PHE A CA 1
ATOM 5063 C C . PHE A 1 633 ? -2.51 37.406 10.289 1 93.88 633 PHE A C 1
ATOM 5065 O O . PHE A 1 633 ? -1.63 36.531 10.297 1 93.88 633 PHE A O 1
ATOM 5072 N N . ALA A 1 634 ? -3.736 37.125 10.469 1 93.12 634 ALA A N 1
ATOM 5073 C CA . ALA A 1 634 ? -4.199 35.781 10.789 1 93.12 634 ALA A CA 1
ATOM 5074 C C . ALA A 1 634 ? -4.117 34.875 9.57 1 93.12 634 ALA A C 1
ATOM 5076 O O . ALA A 1 634 ? -4.094 33.656 9.703 1 93.12 634 ALA A O 1
ATOM 5077 N N . THR A 1 635 ? -4.09 35.375 8.398 1 94.12 635 THR A N 1
ATOM 5078 C CA . THR A 1 635 ? -4.07 34.594 7.172 1 94.12 635 THR A CA 1
ATOM 5079 C C . THR A 1 635 ? -2.662 34.094 6.879 1 94.12 635 THR A C 1
ATOM 5081 O O . THR A 1 635 ? -2.486 33.156 6.09 1 94.12 635 THR A O 1
ATOM 5084 N N . ILE A 1 636 ? -1.632 34.688 7.492 1 92.38 636 ILE A N 1
ATOM 5085 C CA . ILE A 1 636 ? -0.253 34.281 7.242 1 92.38 636 ILE A CA 1
ATOM 5086 C C . ILE A 1 636 ? -0.031 32.875 7.773 1 92.38 636 ILE A C 1
ATOM 5088 O O . ILE A 1 636 ? -0.301 32.594 8.945 1 92.38 636 ILE A O 1
ATOM 5092 N N . PRO A 1 637 ? 0.432 31.953 6.902 1 91.88 637 PRO A N 1
ATOM 5093 C CA . PRO A 1 637 ? 0.56 30.562 7.316 1 91.88 637 PRO A CA 1
ATOM 5094 C C . PRO A 1 637 ? 1.77 30.312 8.219 1 91.88 637 PRO A C 1
ATOM 5096 O O . PRO A 1 637 ? 2.725 31.094 8.195 1 91.88 637 PRO A O 1
ATOM 5099 N N . VAL A 1 638 ? 1.692 29.312 8.984 1 89.19 638 VAL A N 1
ATOM 5100 C CA . VAL A 1 638 ? 2.768 28.953 9.898 1 89.19 638 VAL A CA 1
ATOM 5101 C C . VAL A 1 638 ? 3.443 27.672 9.414 1 89.19 638 VAL A C 1
ATOM 5103 O O . VAL A 1 638 ? 4.672 27.594 9.367 1 89.19 638 VAL A O 1
ATOM 5106 N N . THR A 1 639 ? 2.582 26.719 9.133 1 89.69 639 THR A N 1
ATOM 5107 C CA . THR A 1 639 ? 3.109 25.422 8.703 1 89.69 639 THR A CA 1
ATOM 5108 C C . THR A 1 639 ? 2.406 24.938 7.438 1 89.69 639 THR A C 1
ATOM 5110 O O . THR A 1 639 ? 1.416 25.547 7.008 1 89.69 639 THR A O 1
ATOM 5113 N N . THR A 1 640 ? 3.016 23.969 6.816 1 88.81 640 THR A N 1
ATOM 5114 C CA . THR A 1 640 ? 2.416 23.312 5.66 1 88.81 640 THR A CA 1
ATOM 5115 C C . THR A 1 640 ? 1.938 21.906 6.02 1 88.81 640 THR A C 1
ATOM 5117 O O . THR A 1 640 ? 2.043 20.984 5.211 1 88.81 640 THR A O 1
ATOM 5120 N N . ALA A 1 641 ? 1.504 21.688 7.219 1 86.5 641 ALA A N 1
ATOM 5121 C CA . ALA A 1 641 ? 1.044 20.391 7.699 1 86.5 641 ALA A CA 1
ATOM 5122 C C . ALA A 1 641 ? -0.173 19.906 6.914 1 86.5 641 ALA A C 1
ATOM 5124 O O . ALA A 1 641 ? -0.338 18.719 6.68 1 86.5 641 ALA A O 1
ATOM 5125 N N . SER A 1 642 ? -1.014 20.875 6.547 1 88.75 642 SER A N 1
ATOM 5126 C CA . SER A 1 642 ? -2.188 20.516 5.75 1 88.75 642 SER A CA 1
ATOM 5127 C C . SER A 1 642 ? -1.788 19.906 4.41 1 88.75 642 SER A C 1
ATOM 5129 O O . SER A 1 642 ? -2.451 19 3.916 1 88.75 642 SER A O 1
ATOM 5131 N N . ALA A 1 643 ? -0.738 20.453 3.879 1 87.94 643 ALA A N 1
ATOM 5132 C CA . ALA A 1 643 ? -0.219 19.891 2.637 1 87.94 643 ALA A CA 1
ATOM 5133 C C . ALA A 1 643 ? 0.25 18.438 2.842 1 87.94 643 ALA A C 1
ATOM 5135 O O . ALA A 1 643 ? -0.034 17.578 2.018 1 87.94 643 ALA A O 1
ATOM 5136 N N . GLU A 1 644 ? 0.872 18.188 3.914 1 85.75 644 GLU A N 1
ATOM 5137 C CA . GLU A 1 644 ? 1.358 16.844 4.215 1 85.75 644 GLU A CA 1
ATOM 5138 C C . GLU A 1 644 ? 0.201 15.875 4.414 1 85.75 644 GLU A C 1
ATOM 5140 O O . GLU A 1 644 ? 0.288 14.711 4.02 1 85.75 644 GLU A O 1
ATOM 5145 N N . ARG A 1 645 ? -0.788 16.344 5.047 1 88.81 645 ARG A N 1
ATOM 5146 C CA . ARG A 1 645 ? -1.971 15.516 5.254 1 88.81 645 ARG A CA 1
ATOM 5147 C C . ARG A 1 645 ? -2.604 15.125 3.924 1 88.81 645 ARG A C 1
ATOM 5149 O O . ARG A 1 645 ? -3.1 14.008 3.771 1 88.81 645 ARG A O 1
ATOM 5156 N N . SER A 1 646 ? -2.611 16.062 3.064 1 93 646 SER A N 1
ATOM 5157 C CA . SER A 1 646 ? -3.16 15.773 1.745 1 93 646 SER A CA 1
ATOM 5158 C C . SER A 1 646 ? -2.352 14.695 1.035 1 93 646 SER A C 1
ATOM 5160 O O . SER A 1 646 ? -2.902 13.906 0.264 1 93 646 SER A O 1
ATOM 5162 N N . PHE A 1 647 ? -1.039 14.656 1.284 1 91.38 647 PHE A N 1
ATOM 5163 C CA . PHE A 1 647 ? -0.208 13.625 0.671 1 91.38 647 PHE A CA 1
ATOM 5164 C C . PHE A 1 647 ? -0.549 12.25 1.229 1 91.38 647 PHE A C 1
ATOM 5166 O O . PHE A 1 647 ? -0.444 11.242 0.524 1 91.38 647 PHE A O 1
ATOM 5173 N N . SER A 1 648 ? -0.934 12.211 2.496 1 89.69 648 SER A N 1
ATOM 5174 C CA . SER A 1 648 ? -1.414 10.953 3.053 1 89.69 648 SER A CA 1
ATOM 5175 C C . SER A 1 648 ? -2.643 10.445 2.303 1 89.69 648 SER A C 1
ATOM 5177 O O . SER A 1 648 ? -2.766 9.25 2.035 1 89.69 648 SER A O 1
ATOM 5179 N N . THR A 1 649 ? -3.494 11.344 2.012 1 93.12 649 THR A N 1
ATOM 5180 C CA . THR A 1 649 ? -4.672 11 1.22 1 93.12 649 THR A CA 1
ATOM 5181 C C . THR A 1 649 ? -4.266 10.516 -0.169 1 93.12 649 THR A C 1
ATOM 5183 O O . THR A 1 649 ? -4.836 9.555 -0.688 1 93.12 649 THR A O 1
ATOM 5186 N N . LEU A 1 650 ? -3.297 11.195 -0.737 1 94.5 650 LEU A N 1
ATOM 5187 C CA . LEU A 1 650 ? -2.803 10.812 -2.055 1 94.5 650 LEU A CA 1
ATOM 5188 C C . LEU A 1 650 ? -2.305 9.375 -2.051 1 94.5 650 LEU A C 1
ATOM 5190 O O . LEU A 1 650 ? -2.633 8.594 -2.951 1 94.5 650 LEU A O 1
ATOM 5194 N N . ARG A 1 651 ? -1.612 9.062 -1.043 1 89.94 651 ARG A N 1
ATOM 5195 C CA . ARG A 1 651 ? -1.035 7.73 -0.928 1 89.94 651 ARG A CA 1
ATOM 5196 C C . ARG A 1 651 ? -2.125 6.676 -0.78 1 89.94 651 ARG A C 1
ATOM 5198 O O . ARG A 1 651 ? -1.994 5.562 -1.298 1 89.94 651 ARG A O 1
ATOM 5205 N N . ARG A 1 652 ? -3.145 6.969 -0.084 1 90.5 652 ARG A N 1
ATOM 5206 C CA . ARG A 1 652 ? -4.238 6.027 0.132 1 90.5 652 ARG A CA 1
ATOM 5207 C C . ARG A 1 652 ? -5.066 5.852 -1.137 1 90.5 652 ARG A C 1
ATOM 5209 O O . ARG A 1 652 ? -5.562 4.758 -1.413 1 90.5 652 ARG A O 1
ATOM 5216 N N . LEU A 1 653 ? -5.211 6.914 -1.814 1 92.5 653 LEU A N 1
ATOM 5217 C CA . LEU A 1 653 ? -6.051 6.906 -3.008 1 92.5 653 LEU A CA 1
ATOM 5218 C C . LEU A 1 653 ? -5.316 6.273 -4.184 1 92.5 653 LEU A C 1
ATOM 5220 O O . LEU A 1 653 ? -5.871 5.422 -4.883 1 92.5 653 LEU A O 1
ATOM 5224 N N . LYS A 1 654 ? -4.129 6.77 -4.414 1 90.62 654 LYS A N 1
ATOM 5225 C CA . LYS A 1 654 ? -3.326 6.27 -5.523 1 90.62 654 LYS A CA 1
ATOM 5226 C C . LYS A 1 654 ? -2.307 5.238 -5.047 1 90.62 654 LYS A C 1
ATOM 5228 O O . LYS A 1 654 ? -1.151 5.574 -4.781 1 90.62 654 LYS A O 1
ATOM 5233 N N . ASN A 1 655 ? -2.705 4.07 -4.93 1 86.5 655 ASN A N 1
ATOM 5234 C CA . ASN A 1 655 ? -1.85 2.967 -4.508 1 86.5 655 ASN A CA 1
ATOM 5235 C C . ASN A 1 655 ? -1.48 2.061 -5.676 1 86.5 655 ASN A C 1
ATOM 5237 O O . ASN A 1 655 ? -1.76 2.389 -6.832 1 86.5 655 ASN A O 1
ATOM 5241 N N . TYR A 1 656 ? -0.854 0.94 -5.441 1 80.38 656 TYR A N 1
ATOM 5242 C CA . TYR A 1 656 ? -0.31 0.105 -6.508 1 80.38 656 TYR A CA 1
ATOM 5243 C C . TYR A 1 656 ? -1.426 -0.517 -7.336 1 80.38 656 TYR A C 1
ATOM 5245 O O . TYR A 1 656 ? -1.229 -0.842 -8.508 1 80.38 656 TYR A O 1
ATOM 5253 N N . LEU A 1 657 ? -2.609 -0.65 -6.734 1 80.62 657 LEU A N 1
ATOM 5254 C CA . LEU A 1 657 ? -3.744 -1.217 -7.453 1 80.62 657 LEU A CA 1
ATOM 5255 C C . LEU A 1 657 ? -4.422 -0.158 -8.312 1 80.62 657 LEU A C 1
ATOM 5257 O O . LEU A 1 657 ? -5.16 -0.49 -9.25 1 80.62 657 LEU A O 1
ATOM 5261 N N . ARG A 1 658 ? -4.188 1.139 -7.957 1 86.31 658 ARG A N 1
ATOM 5262 C CA . ARG A 1 658 ? -4.836 2.258 -8.633 1 86.31 658 ARG A CA 1
ATOM 5263 C C . ARG A 1 658 ? -3.811 3.264 -9.141 1 86.31 658 ARG A C 1
ATOM 5265 O O . ARG A 1 658 ? -3.988 4.473 -8.984 1 86.31 658 ARG A O 1
ATOM 5272 N N . SER A 1 659 ? -2.773 2.83 -9.656 1 79.81 659 SER A N 1
ATOM 5273 C CA . SER A 1 659 ? -1.657 3.691 -10.031 1 79.81 659 SER A CA 1
ATOM 5274 C C . SER A 1 659 ? -1.906 4.367 -11.375 1 79.81 659 SER A C 1
ATOM 5276 O O . SER A 1 659 ? -1.263 5.367 -11.703 1 79.81 659 SER A O 1
ATOM 5278 N N . THR A 1 660 ? -2.932 3.875 -12.188 1 78.69 660 THR A N 1
ATOM 5279 C CA . THR A 1 660 ? -3.162 4.395 -13.531 1 78.69 660 THR A CA 1
ATOM 5280 C C . THR A 1 660 ? -4.258 5.453 -13.516 1 78.69 660 THR A C 1
ATOM 5282 O O . THR A 1 660 ? -4.676 5.934 -14.57 1 78.69 660 THR A O 1
ATOM 5285 N N . MET A 1 661 ? -4.727 5.797 -12.391 1 87.19 661 MET A N 1
ATOM 5286 C CA . MET A 1 661 ? -5.797 6.777 -12.242 1 87.19 661 MET A CA 1
ATOM 5287 C C . MET A 1 661 ? -5.383 8.125 -12.828 1 87.19 661 MET A C 1
ATOM 5289 O O . MET A 1 661 ? -4.266 8.594 -12.586 1 87.19 661 MET A O 1
ATOM 5293 N N . GLY A 1 662 ? -6.277 8.75 -13.609 1 88.56 662 GLY A N 1
ATOM 5294 C CA . GLY A 1 662 ? -6.02 10.062 -14.188 1 88.56 662 GLY A CA 1
ATOM 5295 C C . GLY A 1 662 ? -6.129 11.188 -13.18 1 88.56 662 GLY A C 1
ATOM 5296 O O . GLY A 1 662 ? -6.711 11.016 -12.102 1 88.56 662 GLY A O 1
ATOM 5297 N N . GLN A 1 663 ? -5.68 12.336 -13.555 1 92.88 663 GLN A N 1
ATOM 5298 C CA . GLN A 1 663 ? -5.574 13.477 -12.656 1 92.88 663 GLN A CA 1
ATOM 5299 C C . GLN A 1 663 ? -6.953 13.977 -12.234 1 92.88 663 GLN A C 1
ATOM 5301 O O . GLN A 1 663 ? -7.172 14.305 -11.07 1 92.88 663 GLN A O 1
ATOM 5306 N N . ASP A 1 664 ? -7.895 14.031 -13.164 1 93.44 664 ASP A N 1
ATOM 5307 C CA . ASP A 1 664 ? -9.227 14.539 -12.852 1 93.44 664 ASP A CA 1
ATOM 5308 C C . ASP A 1 664 ? -9.945 13.633 -11.859 1 93.44 664 ASP A C 1
ATOM 5310 O O . ASP A 1 664 ? -10.547 14.109 -10.891 1 93.44 664 ASP A O 1
ATOM 5314 N N . ARG A 1 665 ? -9.922 12.406 -12.133 1 94 665 ARG A N 1
ATOM 5315 C CA . ARG A 1 665 ? -10.547 11.445 -11.227 1 94 665 ARG A CA 1
ATOM 5316 C C . ARG A 1 665 ? -9.883 11.469 -9.852 1 94 665 ARG A C 1
ATOM 5318 O O . ARG A 1 665 ? -10.555 11.414 -8.828 1 94 665 ARG A O 1
ATOM 5325 N N . LEU A 1 666 ? -8.547 11.578 -9.898 1 95.62 666 LEU A N 1
ATOM 5326 C CA . LEU A 1 666 ? -7.793 11.664 -8.648 1 95.62 666 LEU A CA 1
ATOM 5327 C C . LEU A 1 666 ? -8.258 12.852 -7.816 1 95.62 666 LEU A C 1
ATOM 5329 O O . LEU A 1 666 ? -8.539 12.711 -6.621 1 95.62 666 LEU A O 1
ATOM 5333 N N . ASN A 1 667 ? -8.336 13.992 -8.414 1 97.06 667 ASN A N 1
ATOM 5334 C CA . ASN A 1 667 ? -8.734 15.203 -7.703 1 97.06 667 ASN A CA 1
ATOM 5335 C C . ASN A 1 667 ? -10.18 15.117 -7.223 1 97.06 667 ASN A C 1
ATOM 5337 O O . ASN A 1 667 ? -10.5 15.57 -6.117 1 97.06 667 ASN A O 1
ATOM 5341 N N . GLY A 1 668 ? -11.07 14.578 -8.094 1 96.62 668 GLY A N 1
ATOM 5342 C CA . GLY A 1 668 ? -12.453 14.406 -7.668 1 96.62 668 GLY A CA 1
ATOM 5343 C C . GLY A 1 668 ? -12.594 13.547 -6.426 1 96.62 668 GLY A C 1
ATOM 5344 O O . GLY A 1 668 ? -13.273 13.938 -5.473 1 96.62 668 GLY A O 1
ATOM 5345 N N . LEU A 1 669 ? -11.922 12.469 -6.438 1 96.25 669 LEU A N 1
ATOM 5346 C CA . LEU A 1 669 ? -12 11.547 -5.309 1 96.25 669 LEU A CA 1
ATOM 5347 C C . LEU A 1 669 ? -11.281 12.117 -4.09 1 96.25 669 LEU A C 1
ATOM 5349 O O . LEU A 1 669 ? -11.719 11.914 -2.955 1 96.25 669 LEU A O 1
ATOM 5353 N N . ALA A 1 670 ? -10.141 12.789 -4.281 1 97.19 670 ALA A N 1
ATOM 5354 C CA . ALA A 1 670 ? -9.375 13.367 -3.184 1 97.19 670 ALA A CA 1
ATOM 5355 C C . ALA A 1 670 ? -10.188 14.422 -2.443 1 97.19 670 ALA A C 1
ATOM 5357 O O . ALA A 1 670 ? -10.25 14.414 -1.211 1 97.19 670 ALA A O 1
ATOM 5358 N N . VAL A 1 671 ? -10.781 15.305 -3.203 1 97.12 671 VAL A N 1
ATOM 5359 C CA . VAL A 1 671 ? -11.562 16.375 -2.607 1 97.12 671 VAL A CA 1
ATOM 5360 C C . VAL A 1 671 ? -12.758 15.805 -1.852 1 97.12 671 VAL A C 1
ATOM 5362 O O . VAL A 1 671 ? -13.109 16.281 -0.776 1 97.12 671 VAL A O 1
ATOM 5365 N N . LEU A 1 672 ? -13.391 14.758 -2.414 1 95.5 672 LEU A N 1
ATOM 5366 C CA . LEU A 1 672 ? -14.508 14.094 -1.753 1 95.5 672 LEU A CA 1
ATOM 5367 C C . LEU A 1 672 ? -14.07 13.477 -0.43 1 95.5 672 LEU A C 1
ATOM 5369 O O . LEU A 1 672 ? -14.82 13.5 0.548 1 95.5 672 LEU A O 1
ATOM 5373 N N . ASN A 1 673 ? -12.922 12.922 -0.426 1 95.25 673 ASN A N 1
ATOM 5374 C CA . ASN A 1 673 ? -12.422 12.242 0.765 1 95.25 673 ASN A CA 1
ATOM 5375 C C . ASN A 1 673 ? -12 13.242 1.841 1 95.25 673 ASN A C 1
ATOM 5377 O O . ASN A 1 673 ? -12.312 13.055 3.018 1 95.25 673 ASN A O 1
ATOM 5381 N N . VAL A 1 674 ? -11.297 14.297 1.491 1 95.62 674 VAL A N 1
ATOM 5382 C CA . VAL A 1 674 ? -10.766 15.273 2.438 1 95.62 674 VAL A CA 1
ATOM 5383 C C . VAL A 1 674 ? -11.906 16.078 3.051 1 95.62 674 VAL A C 1
ATOM 5385 O O . VAL A 1 674 ? -11.914 16.344 4.254 1 95.62 674 VAL A O 1
ATOM 5388 N N . HIS A 1 675 ? -12.852 16.5 2.188 1 95.75 675 HIS A N 1
ATOM 5389 C CA . HIS A 1 675 ? -13.961 17.328 2.646 1 95.75 675 HIS A CA 1
ATOM 5390 C C . HIS A 1 675 ? -15.211 16.484 2.881 1 95.75 675 HIS A C 1
ATOM 5392 O O . HIS A 1 675 ? -16.297 16.844 2.422 1 95.75 675 HIS A O 1
ATOM 5398 N N . ASN A 1 676 ? -15.062 15.406 3.533 1 92.62 676 ASN A N 1
ATOM 5399 C CA . ASN A 1 676 ? -16.172 14.477 3.734 1 92.62 676 ASN A CA 1
ATOM 5400 C C . ASN A 1 676 ? -17.234 15.07 4.664 1 92.62 676 ASN A C 1
ATOM 5402 O O . ASN A 1 676 ? -18.391 14.648 4.633 1 92.62 676 ASN A O 1
ATOM 5406 N N . LYS A 1 677 ? -16.969 16.109 5.449 1 89.94 677 LYS A N 1
ATOM 5407 C CA . LYS A 1 677 ? -17.922 16.688 6.387 1 89.94 677 LYS A CA 1
ATOM 5408 C C . LYS A 1 677 ? -18.719 17.812 5.727 1 89.94 677 LYS A C 1
ATOM 5410 O O . LYS A 1 677 ? -19.703 18.312 6.293 1 89.94 677 LYS A O 1
ATOM 5415 N N . MET A 1 678 ? -18.297 18.219 4.598 1 91.94 678 MET A N 1
ATOM 5416 C CA . MET A 1 678 ? -19.016 19.266 3.887 1 91.94 678 MET A CA 1
ATOM 5417 C C . MET A 1 678 ? -20.328 18.734 3.299 1 91.94 678 MET A C 1
ATOM 5419 O O . MET A 1 678 ? -20.328 17.719 2.602 1 91.94 678 MET A O 1
ATOM 5423 N N . PRO A 1 679 ? -21.391 19.312 3.604 1 90.75 679 PRO A N 1
ATOM 5424 C CA . PRO A 1 679 ? -22.672 18.859 3.061 1 90.75 679 PRO A CA 1
ATOM 5425 C C . PRO A 1 679 ? -22.781 19.047 1.549 1 90.75 679 PRO A C 1
ATOM 5427 O O . PRO A 1 679 ? -22.359 20.078 1.019 1 90.75 679 PRO A O 1
ATOM 5430 N N . ILE A 1 680 ? -23.234 18.062 0.9 1 92.5 680 ILE A N 1
ATOM 5431 C CA . ILE A 1 680 ? -23.422 18.094 -0.547 1 92.5 680 ILE A CA 1
ATOM 5432 C C . ILE A 1 680 ? -24.906 18.047 -0.882 1 92.5 680 ILE A C 1
ATOM 5434 O O . ILE A 1 680 ? -25.625 17.156 -0.405 1 92.5 680 ILE A O 1
ATOM 5438 N N . ASN A 1 681 ? -25.359 19 -1.637 1 92.56 681 ASN A N 1
ATOM 5439 C CA . ASN A 1 681 ? -26.734 19.016 -2.123 1 92.56 681 ASN A CA 1
ATOM 5440 C C . ASN A 1 681 ? -26.891 18.141 -3.369 1 92.56 681 ASN A C 1
ATOM 5442 O O . ASN A 1 681 ? -26.516 18.562 -4.469 1 92.56 681 ASN A O 1
ATOM 5446 N N . ILE A 1 682 ? -27.531 17.031 -3.248 1 92.81 682 ILE A N 1
ATOM 5447 C CA . ILE A 1 682 ? -27.656 16.047 -4.316 1 92.81 682 ILE A CA 1
ATOM 5448 C C . ILE A 1 682 ? -28.5 16.609 -5.457 1 92.81 682 ILE A C 1
ATOM 5450 O O . ILE A 1 682 ? -28.219 16.344 -6.629 1 92.81 682 ILE A O 1
ATOM 5454 N N . ASP A 1 683 ? -29.438 17.438 -5.098 1 90.06 683 ASP A N 1
ATOM 5455 C CA . ASP A 1 683 ? -30.297 18.047 -6.113 1 90.06 683 ASP A CA 1
ATOM 5456 C C . ASP A 1 683 ? -29.5 18.969 -7.027 1 90.06 683 ASP A C 1
ATOM 5458 O O . ASP A 1 683 ? -29.734 19.016 -8.234 1 90.06 683 ASP A O 1
ATOM 5462 N N . GLU A 1 684 ? -28.625 19.625 -6.387 1 90.81 684 GLU A N 1
ATOM 5463 C CA . GLU A 1 684 ? -27.766 20.5 -7.172 1 90.81 684 GLU A CA 1
ATOM 5464 C C . GLU A 1 684 ? -26.891 19.688 -8.133 1 90.81 684 GLU A C 1
ATOM 5466 O O . GLU A 1 684 ? -26.703 20.094 -9.281 1 90.81 684 GLU A O 1
ATOM 5471 N N . VAL A 1 685 ? -26.422 18.578 -7.73 1 92.94 685 VAL A N 1
ATOM 5472 C CA . VAL A 1 685 ? -25.578 17.703 -8.539 1 92.94 685 VAL A CA 1
ATOM 5473 C C . VAL A 1 685 ? -26.375 17.172 -9.727 1 92.94 685 VAL A C 1
ATOM 5475 O O . VAL A 1 685 ? -25.875 17.156 -10.859 1 92.94 685 VAL A O 1
ATOM 5478 N N . ILE A 1 686 ? -27.594 16.766 -9.461 1 90.44 686 ILE A N 1
ATOM 5479 C CA . ILE A 1 686 ? -28.453 16.219 -10.508 1 90.44 686 ILE A CA 1
ATOM 5480 C C . ILE A 1 686 ? -28.781 17.312 -11.523 1 90.44 686 ILE A C 1
ATOM 5482 O O . ILE A 1 686 ? -28.812 17.062 -12.727 1 90.44 686 ILE A O 1
ATOM 5486 N N . ASN A 1 687 ? -28.984 18.562 -11.031 1 87.5 687 ASN A N 1
ATOM 5487 C CA . ASN A 1 687 ? -29.266 19.688 -11.914 1 87.5 687 ASN A CA 1
ATOM 5488 C C . ASN A 1 687 ? -28.094 19.938 -12.875 1 87.5 687 ASN A C 1
ATOM 5490 O O . ASN A 1 687 ? -28.312 20.141 -14.07 1 87.5 687 ASN A O 1
ATOM 5494 N N . ILE A 1 688 ? -26.953 19.922 -12.352 1 90.31 688 ILE A N 1
ATOM 5495 C CA . ILE A 1 688 ? -25.781 20.172 -13.172 1 90.31 688 ILE A CA 1
ATOM 5496 C C . ILE A 1 688 ? -25.578 19.016 -14.148 1 90.31 688 ILE A C 1
ATOM 5498 O O . ILE A 1 688 ? -25.25 19.219 -15.312 1 90.31 688 ILE A O 1
ATOM 5502 N N . PHE A 1 689 ? -25.781 17.797 -13.656 1 89 689 PHE A N 1
ATOM 5503 C CA . PHE A 1 689 ? -25.625 16.609 -14.484 1 89 689 PHE A CA 1
ATOM 5504 C C . PHE A 1 689 ? -26.609 16.641 -15.648 1 89 689 PHE A C 1
ATOM 5506 O O . PHE A 1 689 ? -26.266 16.25 -16.766 1 89 689 PHE A O 1
ATOM 5513 N N . SER A 1 690 ? -27.781 17.078 -15.391 1 81.31 690 SER A N 1
ATOM 5514 C CA . SER A 1 690 ? -28.828 17.125 -16.391 1 81.31 690 SER A CA 1
ATOM 5515 C C . SER A 1 690 ? -28.531 18.172 -17.469 1 81.31 690 SER A C 1
ATOM 5517 O O . SER A 1 690 ? -28.938 18.031 -18.625 1 81.31 690 SER A O 1
ATOM 5519 N N . ARG A 1 691 ? -27.891 19.156 -17.094 1 77.62 691 ARG A N 1
ATOM 5520 C CA . ARG A 1 691 ? -27.516 20.203 -18.047 1 77.62 691 ARG A CA 1
ATOM 5521 C C . ARG A 1 691 ? -26.406 19.719 -18.984 1 77.62 691 ARG A C 1
ATOM 5523 O O . ARG A 1 691 ? -26.359 20.125 -20.141 1 77.62 691 ARG A O 1
ATOM 5530 N N . SER A 1 692 ? -25.531 18.953 -18.453 1 66.25 692 SER A N 1
ATOM 5531 C CA . SER A 1 692 ? -24.359 18.547 -19.203 1 66.25 692 SER A CA 1
ATOM 5532 C C . SER A 1 692 ? -24.672 17.375 -20.109 1 66.25 692 SER A C 1
ATOM 5534 O O . SER A 1 692 ? -24.016 17.188 -21.141 1 66.25 692 SER A O 1
ATOM 5536 N N . SER A 1 693 ? -25.453 16.453 -19.656 1 61.16 693 SER A N 1
ATOM 5537 C CA . SER A 1 693 ? -25.688 15.25 -20.438 1 61.16 693 SER A CA 1
ATOM 5538 C C . SER A 1 693 ? -27.062 15.289 -21.094 1 61.16 693 SER A C 1
ATOM 5540 O O . SER A 1 693 ? -28.078 15.453 -20.422 1 61.16 693 SER A O 1
ATOM 5542 N N . ARG A 1 694 ? -27.25 15.523 -22.312 1 52.91 694 ARG A N 1
ATOM 5543 C CA . ARG A 1 694 ? -28.469 15.516 -23.109 1 52.91 694 ARG A CA 1
ATOM 5544 C C . ARG A 1 694 ? -29.344 14.312 -22.781 1 52.91 694 ARG A C 1
ATOM 5546 O O . ARG A 1 694 ? -30.562 14.367 -22.906 1 52.91 694 ARG A O 1
ATOM 5553 N N . ARG A 1 695 ? -28.766 13.242 -22.359 1 54.94 695 ARG A N 1
ATOM 5554 C CA . ARG A 1 695 ? -29.5 11.992 -22.219 1 54.94 695 ARG A CA 1
ATOM 5555 C C . ARG A 1 695 ? -30.516 12.086 -21.078 1 54.94 695 ARG A C 1
ATOM 5557 O O . ARG A 1 695 ? -31.578 11.469 -21.141 1 54.94 695 ARG A O 1
ATOM 5564 N N . ILE A 1 696 ? -30.281 12.836 -20 1 59.03 696 ILE A N 1
ATOM 5565 C CA . ILE A 1 696 ? -31.125 12.852 -18.812 1 59.03 696 ILE A CA 1
ATOM 5566 C C . ILE A 1 696 ? -32.406 13.641 -19.094 1 59.03 696 ILE A C 1
ATOM 5568 O O . ILE A 1 696 ? -33.469 13.367 -18.516 1 59.03 696 ILE A O 1
ATOM 5572 N N . LYS A 1 697 ? -32.375 14.766 -19.938 1 51.19 697 LYS A N 1
ATOM 5573 C CA . LYS A 1 697 ? -33.5 15.672 -20.125 1 51.19 697 LYS A CA 1
ATOM 5574 C C . LYS A 1 697 ? -34.625 14.992 -20.906 1 51.19 697 LYS A C 1
ATOM 5576 O O . LYS A 1 697 ? -35.812 15.266 -20.656 1 51.19 697 LYS A O 1
ATOM 5581 N N . THR A 1 698 ? -34.156 14.18 -21.844 1 49.03 698 THR A N 1
ATOM 5582 C CA . THR A 1 698 ? -35.188 13.93 -22.828 1 49.03 698 THR A CA 1
ATOM 5583 C C . THR A 1 698 ? -35.562 12.445 -22.859 1 49.03 698 THR A C 1
ATOM 5585 O O . THR A 1 698 ? -36.594 12.07 -23.406 1 49.03 698 THR A O 1
ATOM 5588 N N . GLU A 1 699 ? -34.719 11.594 -22.156 1 57.47 699 GLU A N 1
ATOM 5589 C CA . GLU A 1 699 ? -35 10.195 -22.484 1 57.47 699 GLU A CA 1
ATOM 5590 C C . GLU A 1 699 ? -35.5 9.422 -21.281 1 57.47 699 GLU A C 1
ATOM 5592 O O . GLU A 1 699 ? -34.969 9.555 -20.172 1 57.47 699 GLU A O 1
ATOM 5597 N N . ASP A 1 700 ? -36.75 9.031 -21.359 1 56.09 700 ASP A N 1
ATOM 5598 C CA . ASP A 1 700 ? -37.281 8.086 -20.391 1 56.09 700 ASP A CA 1
ATOM 5599 C C . ASP A 1 700 ? -36.406 6.848 -20.281 1 56.09 700 ASP A C 1
ATOM 5601 O O . ASP A 1 700 ? -36.219 6.121 -21.266 1 56.09 700 ASP A O 1
ATOM 5605 N N . TRP A 1 701 ? -35.812 6.668 -19.172 1 67 701 TRP A N 1
ATOM 5606 C CA . TRP A 1 701 ? -34.844 5.598 -18.969 1 67 701 TRP A CA 1
ATOM 5607 C C . TRP A 1 701 ? -35.562 4.25 -18.812 1 67 701 TRP A C 1
ATOM 5609 O O . TRP A 1 701 ? -34.906 3.203 -18.797 1 67 701 TRP A O 1
ATOM 5619 N N . SER A 1 702 ? -36.906 4.195 -18.688 1 59 702 SER A N 1
ATOM 5620 C CA . SER A 1 702 ? -37.625 2.949 -18.438 1 59 702 SER A CA 1
ATOM 5621 C C . SER A 1 702 ? -37.875 2.186 -19.734 1 59 702 SER A C 1
ATOM 5623 O O . SER A 1 702 ? -37.969 2.787 -20.812 1 59 702 SER A O 1
ATOM 5625 N N . ILE A 1 703 ? -37.906 0.795 -19.672 1 56.38 703 ILE A N 1
ATOM 5626 C CA . ILE A 1 703 ? -38.375 0.005 -20.812 1 56.38 703 ILE A CA 1
ATOM 5627 C C . ILE A 1 703 ? -39.875 0.197 -20.969 1 56.38 703 ILE A C 1
ATOM 5629 O O . ILE A 1 703 ? -40.625 0.215 -19.969 1 56.38 703 ILE A O 1
ATOM 5633 N N . MET B 1 1 ? -34.406 -60.812 74.312 1 15.09 1 MET B N 1
ATOM 5634 C CA . MET B 1 1 ? -35.594 -60.188 74.875 1 15.09 1 MET B CA 1
ATOM 5635 C C . MET B 1 1 ? -35.812 -58.781 74.312 1 15.09 1 MET B C 1
ATOM 5637 O O . MET B 1 1 ? -36.75 -58.562 73.562 1 15.09 1 MET B O 1
ATOM 5641 N N . SER B 1 2 ? -35.656 -57.594 75.125 1 16.77 2 SER B N 1
ATOM 5642 C CA . SER B 1 2 ? -36.688 -56.625 75.625 1 16.77 2 SER B CA 1
ATOM 5643 C C . SER B 1 2 ? -36.75 -55.438 74.688 1 16.77 2 SER B C 1
ATOM 5645 O O . SER B 1 2 ? -35.844 -54.625 74.625 1 16.77 2 SER B O 1
ATOM 5647 N N . GLY B 1 3 ? -37.062 -55.531 73.25 1 17.72 3 GLY B N 1
ATOM 5648 C CA . GLY B 1 3 ? -36.844 -55.188 71.875 1 17.72 3 GLY B CA 1
ATOM 5649 C C . GLY B 1 3 ? -37.562 -53.938 71.438 1 17.72 3 GLY B C 1
ATOM 5650 O O . GLY B 1 3 ? -38.688 -53.969 70.938 1 17.72 3 GLY B O 1
ATOM 5651 N N . LYS B 1 4 ? -37.406 -52.75 72.188 1 20.27 4 LYS B N 1
ATOM 5652 C CA . LYS B 1 4 ? -38.188 -51.625 72.688 1 20.27 4 LYS B CA 1
ATOM 5653 C C . LYS B 1 4 ? -38.562 -50.688 71.562 1 20.27 4 LYS B C 1
ATOM 5655 O O . LYS B 1 4 ? -38.969 -49.531 71.812 1 20.27 4 LYS B O 1
ATOM 5660 N N . LYS B 1 5 ? -38.188 -51.062 70.25 1 18.12 5 LYS B N 1
ATOM 5661 C CA . LYS B 1 5 ? -37.906 -50.125 69.188 1 18.12 5 LYS B CA 1
ATOM 5662 C C . LYS B 1 5 ? -39.156 -49.312 68.812 1 18.12 5 LYS B C 1
ATOM 5664 O O . LYS B 1 5 ? -39.062 -48.219 68.25 1 18.12 5 LYS B O 1
ATOM 5669 N N . ARG B 1 6 ? -40.438 -49.844 68.875 1 18.05 6 ARG B N 1
ATOM 5670 C CA . ARG B 1 6 ? -41.219 -49.875 67.625 1 18.05 6 ARG B CA 1
ATOM 5671 C C . ARG B 1 6 ? -41.875 -48.531 67.375 1 18.05 6 ARG B C 1
ATOM 5673 O O . ARG B 1 6 ? -41.781 -48 66.25 1 18.05 6 ARG B O 1
ATOM 5680 N N . ASP B 1 7 ? -43.094 -48.219 67.938 1 17.66 7 ASP B N 1
ATOM 5681 C CA . ASP B 1 7 ? -44.406 -48.25 67.312 1 17.66 7 ASP B CA 1
ATOM 5682 C C . ASP B 1 7 ? -44.938 -46.844 67.125 1 17.66 7 ASP B C 1
ATOM 5684 O O . ASP B 1 7 ? -46.125 -46.625 66.812 1 17.66 7 ASP B O 1
ATOM 5688 N N . GLY B 1 8 ? -44.188 -45.812 67.625 1 17.97 8 GLY B N 1
ATOM 5689 C CA . GLY B 1 8 ? -44.938 -44.625 67.938 1 17.97 8 GLY B CA 1
ATOM 5690 C C . GLY B 1 8 ? -45.688 -44.031 66.75 1 17.97 8 GLY B C 1
ATOM 5691 O O . GLY B 1 8 ? -45.438 -44.375 65.625 1 17.97 8 GLY B O 1
ATOM 5692 N N . THR B 1 9 ? -46.688 -42.969 66.875 1 17.2 9 THR B N 1
ATOM 5693 C CA . THR B 1 9 ? -48.031 -42.469 66.625 1 17.2 9 THR B CA 1
ATOM 5694 C C . THR B 1 9 ? -48.062 -41.688 65.312 1 17.2 9 THR B C 1
ATOM 5696 O O . THR B 1 9 ? -47.281 -40.75 65.125 1 17.2 9 THR B O 1
ATOM 5699 N N . LEU B 1 10 ? -48.344 -42.406 64.062 1 18.25 10 LEU B N 1
ATOM 5700 C CA . LEU B 1 10 ? -48.719 -42.031 62.75 1 18.25 10 LEU B CA 1
ATOM 5701 C C . LEU B 1 10 ? -49.719 -40.844 62.781 1 18.25 10 LEU B C 1
ATOM 5703 O O . LEU B 1 10 ? -50.812 -40.969 63.344 1 18.25 10 LEU B O 1
ATOM 5707 N N . PHE B 1 11 ? -49.219 -39.531 62.875 1 17.16 11 PHE B N 1
ATOM 5708 C CA . PHE B 1 11 ? -49.875 -38.25 62.625 1 17.16 11 PHE B CA 1
ATOM 5709 C C . PHE B 1 11 ? -50.688 -38.312 61.312 1 17.16 11 PHE B C 1
ATOM 5711 O O . PHE B 1 11 ? -50.125 -38.5 60.25 1 17.16 11 PHE B O 1
ATOM 5718 N N . SER B 1 12 ? -52.094 -38.688 61.188 1 19.14 12 SER B N 1
ATOM 5719 C CA . SER B 1 12 ? -53.438 -39.125 60.781 1 19.14 12 SER B CA 1
ATOM 5720 C C . SER B 1 12 ? -54.156 -38 60 1 19.14 12 SER B C 1
ATOM 5722 O O . SER B 1 12 ? -55.344 -38.125 59.688 1 19.14 12 SER B O 1
ATOM 5724 N N . PHE B 1 13 ? -53.812 -36.688 59.781 1 18.3 13 PHE B N 1
ATOM 5725 C CA . PHE B 1 13 ? -55 -35.875 59.562 1 18.3 13 PHE B CA 1
ATOM 5726 C C . PHE B 1 13 ? -55.719 -36.281 58.281 1 18.3 13 PHE B C 1
ATOM 5728 O O . PHE B 1 13 ? -56.906 -36.531 58.281 1 18.3 13 PHE B O 1
ATOM 5735 N N . PHE B 1 14 ? -55.5 -35.531 56.969 1 19.39 14 PHE B N 1
ATOM 5736 C CA . PHE B 1 14 ? -56.406 -35.156 55.906 1 19.39 14 PHE B CA 1
ATOM 5737 C C . PHE B 1 14 ? -56.688 -36.344 54.969 1 19.39 14 PHE B C 1
ATOM 5739 O O . PHE B 1 14 ? -55.844 -36.719 54.156 1 19.39 14 PHE B O 1
ATOM 5746 N N . ASN B 1 15 ? -57.5 -37.375 55.281 1 20.33 15 ASN B N 1
ATOM 5747 C CA . ASN B 1 15 ? -58.031 -38.656 54.75 1 20.33 15 ASN B CA 1
ATOM 5748 C C . ASN B 1 15 ? -59.031 -38.406 53.625 1 20.33 15 ASN B C 1
ATOM 5750 O O . ASN B 1 15 ? -59.625 -39.375 53.125 1 20.33 15 ASN B O 1
ATOM 5754 N N . LYS B 1 16 ? -59.844 -37.344 53.531 1 21.77 16 LYS B N 1
ATOM 5755 C CA . LYS B 1 16 ? -61.125 -37.688 52.875 1 21.77 16 LYS B CA 1
ATOM 5756 C C . LYS B 1 16 ? -60.906 -38.062 51.438 1 21.77 16 LYS B C 1
ATOM 5758 O O . LYS B 1 16 ? -60 -37.531 50.781 1 21.77 16 LYS B O 1
ATOM 5763 N N . LYS B 1 17 ? -61.781 -38.938 50.719 1 23.22 17 LYS B N 1
ATOM 5764 C CA . LYS B 1 17 ? -62.125 -39.875 49.656 1 23.22 17 LYS B CA 1
ATOM 5765 C C . LYS B 1 17 ? -62.406 -39.156 48.344 1 23.22 17 LYS B C 1
ATOM 5767 O O . LYS B 1 17 ? -62.719 -39.781 47.344 1 23.22 17 LYS B O 1
ATOM 5772 N N . THR B 1 18 ? -62.875 -37.875 48.281 1 20.72 18 THR B N 1
ATOM 5773 C CA . THR B 1 18 ? -63.5 -37.625 46.969 1 20.72 18 THR B CA 1
ATOM 5774 C C . THR B 1 18 ? -62.5 -37.875 45.844 1 20.72 18 THR B C 1
ATOM 5776 O O . THR B 1 18 ? -61.312 -37.594 46 1 20.72 18 THR B O 1
ATOM 5779 N N . LYS B 1 19 ? -62.812 -38.656 44.719 1 24.41 19 LYS B N 1
ATOM 5780 C CA . LYS B 1 19 ? -62.344 -39.344 43.5 1 24.41 19 LYS B CA 1
ATOM 5781 C C . LYS B 1 19 ? -61.625 -38.375 42.562 1 24.41 19 LYS B C 1
ATOM 5783 O O . LYS B 1 19 ? -61.281 -38.719 41.438 1 24.41 19 LYS B O 1
ATOM 5788 N N . ASN B 1 20 ? -61.844 -37.031 42.719 1 20.88 20 ASN B N 1
ATOM 5789 C CA . ASN B 1 20 ? -61.375 -36 41.812 1 20.88 20 ASN B CA 1
ATOM 5790 C C . ASN B 1 20 ? -59.875 -36.094 41.562 1 20.88 20 ASN B C 1
ATOM 5792 O O . ASN B 1 20 ? -59.094 -36.344 42.5 1 20.88 20 ASN B O 1
ATOM 5796 N N . GLU B 1 21 ? -59.375 -36.375 40.219 1 22.73 21 GLU B N 1
ATOM 5797 C CA . GLU B 1 21 ? -58.094 -36.719 39.625 1 22.73 21 GLU B CA 1
ATOM 5798 C C . GLU B 1 21 ? -57 -35.781 40.125 1 22.73 21 GLU B C 1
ATOM 5800 O O . GLU B 1 21 ? -57.094 -34.562 40.031 1 22.73 21 GLU B O 1
ATOM 5805 N N . HIS B 1 22 ? -56.281 -36.031 41.219 1 23.17 22 HIS B N 1
ATOM 5806 C CA . HIS B 1 22 ? -55.25 -35.406 42 1 23.17 22 HIS B CA 1
ATOM 5807 C C . HIS B 1 22 ? -54.031 -35.094 41.156 1 23.17 22 HIS B C 1
ATOM 5809 O O . HIS B 1 22 ? -53.375 -36.031 40.625 1 23.17 22 HIS B O 1
ATOM 5815 N N . VAL B 1 23 ? -54.094 -33.969 40.312 1 22.61 23 VAL B N 1
ATOM 5816 C CA . VAL B 1 23 ? -52.969 -33.562 39.469 1 22.61 23 VAL B CA 1
ATOM 5817 C C . VAL B 1 23 ? -51.688 -33.531 40.312 1 22.61 23 VAL B C 1
ATOM 5819 O O . VAL B 1 23 ? -51.625 -32.781 41.281 1 22.61 23 VAL B O 1
ATOM 5822 N N . ASN B 1 24 ? -51.031 -34.594 40.594 1 21.55 24 ASN B N 1
ATOM 5823 C CA . ASN B 1 24 ? -49.781 -34.781 41.312 1 21.55 24 ASN B CA 1
ATOM 5824 C C . ASN B 1 24 ? -48.719 -33.781 40.906 1 21.55 24 ASN B C 1
ATOM 5826 O O . ASN B 1 24 ? -48.25 -33.812 39.75 1 21.55 24 ASN B O 1
ATOM 5830 N N . ILE B 1 25 ? -48.625 -32.5 41.438 1 22.44 25 ILE B N 1
ATOM 5831 C CA . ILE B 1 25 ? -47.688 -31.422 41.281 1 22.44 25 ILE B CA 1
ATOM 5832 C C . ILE B 1 25 ? -46.281 -31.922 41.594 1 22.44 25 ILE B C 1
ATOM 5834 O O . ILE B 1 25 ? -45.375 -31.125 41.938 1 22.44 25 ILE B O 1
ATOM 5838 N N . SER B 1 26 ? -45.938 -33.156 41.75 1 22.88 26 SER B N 1
ATOM 5839 C CA . SER B 1 26 ? -44.656 -33.594 42.312 1 22.88 26 SER B CA 1
ATOM 5840 C C . SER B 1 26 ? -43.5 -33.031 41.469 1 22.88 26 SER B C 1
ATOM 5842 O O . SER B 1 26 ? -42.438 -32.75 42 1 22.88 26 SER B O 1
ATOM 5844 N N . ASN B 1 27 ? -43.469 -33.281 40.219 1 21.94 27 ASN B N 1
ATOM 5845 C CA . ASN B 1 27 ? -42.188 -33.344 39.5 1 21.94 27 ASN B CA 1
ATOM 5846 C C . ASN B 1 27 ? -41.594 -31.969 39.25 1 21.94 27 ASN B C 1
ATOM 5848 O O . ASN B 1 27 ? -41.781 -31.406 38.188 1 21.94 27 ASN B O 1
ATOM 5852 N N . ILE B 1 28 ? -41.781 -31.031 40.156 1 23.8 28 ILE B N 1
ATOM 5853 C CA . ILE B 1 28 ? -41.094 -29.781 39.875 1 23.8 28 ILE B CA 1
ATOM 5854 C C . ILE B 1 28 ? -39.562 -30 39.875 1 23.8 28 ILE B C 1
ATOM 5856 O O . ILE B 1 28 ? -39 -30.453 40.875 1 23.8 28 ILE B O 1
ATOM 5860 N N . PRO B 1 29 ? -38.875 -30.203 38.719 1 23.25 29 PRO B N 1
ATOM 5861 C CA . PRO B 1 29 ? -37.438 -30.453 38.719 1 23.25 29 PRO B CA 1
ATOM 5862 C C . PRO B 1 29 ? -36.656 -29.484 39.625 1 23.25 29 PRO B C 1
ATOM 5864 O O . PRO B 1 29 ? -37.062 -28.328 39.781 1 23.25 29 PRO B O 1
ATOM 5867 N N . ASN B 1 30 ? -35.938 -29.922 40.625 1 23.94 30 ASN B N 1
ATOM 5868 C CA . ASN B 1 30 ? -35.062 -29.297 41.625 1 23.94 30 ASN B CA 1
ATOM 5869 C C . ASN B 1 30 ? -34.125 -28.297 41 1 23.94 30 ASN B C 1
ATOM 5871 O O . ASN B 1 30 ? -33.344 -27.641 41.719 1 23.94 30 ASN B O 1
ATOM 5875 N N . ASP B 1 31 ? -33.719 -28.438 39.75 1 24.91 31 ASP B N 1
ATOM 5876 C CA . ASP B 1 31 ? -32.5 -27.797 39.25 1 24.91 31 ASP B CA 1
ATOM 5877 C C . ASP B 1 31 ? -32.688 -26.281 39.188 1 24.91 31 ASP B C 1
ATOM 5879 O O . ASP B 1 31 ? -31.969 -25.609 38.438 1 24.91 31 ASP B O 1
ATOM 5883 N N . LEU B 1 32 ? -33.688 -25.75 39.688 1 23.81 32 LEU B N 1
ATOM 5884 C CA . LEU B 1 32 ? -33.656 -24.281 39.625 1 23.81 32 LEU B CA 1
ATOM 5885 C C . LEU B 1 32 ? -32.562 -23.734 40.5 1 23.81 32 LEU B C 1
ATOM 5887 O O . LEU B 1 32 ? -32.719 -23.609 41.719 1 23.81 32 LEU B O 1
ATOM 5891 N N . ASP B 1 33 ? -31.281 -24.188 40.312 1 24.09 33 ASP B N 1
ATOM 5892 C CA . ASP B 1 33 ? -30.156 -23.609 41.062 1 24.09 33 ASP B CA 1
ATOM 5893 C C . ASP B 1 33 ? -30.188 -22.078 40.969 1 24.09 33 ASP B C 1
ATOM 5895 O O . ASP B 1 33 ? -30.391 -21.5 39.906 1 24.09 33 ASP B O 1
ATOM 5899 N N . VAL B 1 34 ? -30.594 -21.453 41.969 1 25.58 34 VAL B N 1
ATOM 5900 C CA . VAL B 1 34 ? -30.375 -20.047 42.25 1 25.58 34 VAL B CA 1
ATOM 5901 C C . VAL B 1 34 ? -28.938 -19.656 41.906 1 25.58 34 VAL B C 1
ATOM 5903 O O . VAL B 1 34 ? -27.984 -20.219 42.469 1 25.58 34 VAL B O 1
ATOM 5906 N N . ILE B 1 35 ? -28.641 -19.375 40.625 1 24.19 35 ILE B N 1
ATOM 5907 C CA . ILE B 1 35 ? -27.344 -18.891 40.156 1 24.19 35 ILE B CA 1
ATOM 5908 C C . ILE B 1 35 ? -26.906 -17.719 41.031 1 24.19 35 ILE B C 1
ATOM 5910 O O . ILE B 1 35 ? -27.531 -16.656 41.031 1 24.19 35 ILE B O 1
ATOM 5914 N N . GLU B 1 36 ? -26.562 -18 42.281 1 25.27 36 GLU B N 1
ATOM 5915 C CA . GLU B 1 36 ? -25.828 -17.031 43.062 1 25.27 36 GLU B CA 1
ATOM 5916 C C . GLU B 1 36 ? -24.531 -16.625 42.375 1 25.27 36 GLU B C 1
ATOM 5918 O O . GLU B 1 36 ? -23.609 -17.422 42.219 1 25.27 36 GLU B O 1
ATOM 5923 N N . ASP B 1 37 ? -24.656 -15.953 41.25 1 22.59 37 ASP B N 1
ATOM 5924 C CA . ASP B 1 37 ? -23.406 -15.422 40.719 1 22.59 37 ASP B CA 1
ATOM 5925 C C . ASP B 1 37 ? -22.719 -14.516 41.75 1 22.59 37 ASP B C 1
ATOM 5927 O O . ASP B 1 37 ? -23.266 -13.484 42.125 1 22.59 37 ASP B O 1
ATOM 5931 N N . PRO B 1 38 ? -21.922 -15.047 42.656 1 25.11 38 PRO B N 1
ATOM 5932 C CA . PRO B 1 38 ? -21.203 -14.305 43.688 1 25.11 38 PRO B CA 1
ATOM 5933 C C . PRO B 1 38 ? -20.422 -13.117 43.125 1 25.11 38 PRO B C 1
ATOM 5935 O O . PRO B 1 38 ? -19.922 -12.289 43.875 1 25.11 38 PRO B O 1
ATOM 5938 N N . ASP B 1 39 ? -19.938 -13.195 41.906 1 24 39 ASP B N 1
ATOM 5939 C CA . ASP B 1 39 ? -18.734 -12.383 41.688 1 24 39 ASP B CA 1
ATOM 5940 C C . ASP B 1 39 ? -19.094 -10.898 41.594 1 24 39 ASP B C 1
ATOM 5942 O O . ASP B 1 39 ? -18.25 -10.078 41.25 1 24 39 ASP B O 1
ATOM 5946 N N . LYS B 1 40 ? -20.234 -10.461 41.25 1 27.92 40 LYS B N 1
ATOM 5947 C CA . LYS B 1 40 ? -20.25 -9.008 41.125 1 27.92 40 LYS B CA 1
ATOM 5948 C C . LYS B 1 40 ? -20.125 -8.344 42.5 1 27.92 40 LYS B C 1
ATOM 5950 O O . LYS B 1 40 ? -21.078 -8.289 43.25 1 27.92 40 LYS B O 1
ATOM 5955 N N . SER B 1 41 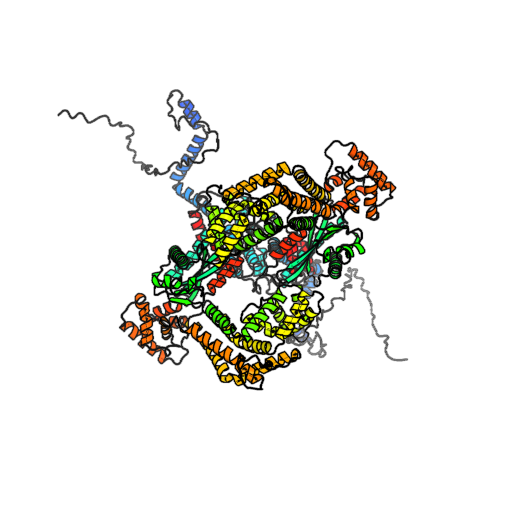? -19.047 -8.414 43.094 1 24.66 41 SER B N 1
ATOM 5956 C CA . SER B 1 41 ? -18.719 -7.859 44.406 1 24.66 41 SER B CA 1
ATOM 5957 C C . SER B 1 41 ? -19.219 -6.426 44.531 1 24.66 41 SER B C 1
ATOM 5959 O O . SER B 1 41 ? -19.766 -6.051 45.562 1 24.66 41 SER B O 1
ATOM 5961 N N . ASP B 1 42 ? -18.703 -5.438 43.719 1 24.14 42 ASP B N 1
ATOM 5962 C CA . ASP B 1 42 ? -18.484 -4.133 44.344 1 24.14 42 ASP B CA 1
ATOM 5963 C C . ASP B 1 42 ? -19.734 -3.266 44.281 1 24.14 42 ASP B C 1
ATOM 5965 O O . ASP B 1 42 ? -19.672 -2.062 44.531 1 24.14 42 ASP B O 1
ATOM 5969 N N . ALA B 1 43 ? -20.672 -3.496 43.281 1 23.78 43 ALA B N 1
ATOM 5970 C CA . ALA B 1 43 ? -21.641 -2.4 43.281 1 23.78 43 ALA B CA 1
ATOM 5971 C C . ALA B 1 43 ? -22.328 -2.285 44.656 1 23.78 43 ALA B C 1
ATOM 5973 O O . ALA B 1 43 ? -22.828 -3.279 45.188 1 23.78 43 ALA B O 1
ATOM 5974 N N . LYS B 1 44 ? -22.062 -1.253 45.406 1 27.59 44 LYS B N 1
ATOM 5975 C CA . LYS B 1 44 ? -22.594 -0.794 46.688 1 27.59 44 LYS B CA 1
ATOM 5976 C C . LYS B 1 44 ? -24.109 -0.774 46.656 1 27.59 44 LYS B C 1
ATOM 5978 O O . LYS B 1 44 ? -24.719 0.292 46.562 1 27.59 44 LYS B O 1
ATOM 5983 N N . ILE B 1 45 ? -24.844 -1.611 45.688 1 26.5 45 ILE B N 1
ATOM 5984 C CA . ILE B 1 45 ? -26.281 -1.448 45.844 1 26.5 45 ILE B CA 1
ATOM 5985 C C . ILE B 1 45 ? -26.672 -1.662 47.312 1 26.5 45 ILE B C 1
ATOM 5987 O O . ILE B 1 45 ? -26.266 -2.645 47.938 1 26.5 45 ILE B O 1
ATOM 5991 N N . HIS B 1 46 ? -26.984 -0.558 47.969 1 28.64 46 HIS B N 1
ATOM 5992 C CA . HIS B 1 46 ? -27.562 -0.663 49.312 1 28.64 46 HIS B CA 1
ATOM 5993 C C . HIS B 1 46 ? -28.578 -1.802 49.375 1 28.64 46 HIS B C 1
ATOM 5995 O O . HIS B 1 46 ? -29.375 -1.993 48.469 1 28.64 46 HIS B O 1
ATOM 6001 N N . PRO B 1 47 ? -28.172 -2.883 50.031 1 30.97 47 PRO B N 1
ATOM 6002 C CA . PRO B 1 47 ? -29.016 -4.059 50.219 1 30.97 47 PRO B CA 1
ATOM 6003 C C . PRO B 1 47 ? -30.484 -3.695 50.5 1 30.97 47 PRO B C 1
ATOM 6005 O O . PRO B 1 47 ? -30.75 -2.799 51.312 1 30.97 47 PRO B O 1
ATOM 6008 N N . PRO B 1 48 ? -31.359 -3.574 49.344 1 32.59 48 PRO B N 1
ATOM 6009 C CA . PRO B 1 48 ? -32.719 -3.318 49.812 1 32.59 48 PRO B CA 1
ATOM 6010 C C . PRO B 1 48 ? -33 -3.889 51.219 1 32.59 48 PRO B C 1
ATOM 6012 O O . PRO B 1 48 ? -32.25 -4.762 51.688 1 32.59 48 PRO B O 1
ATOM 6015 N N . GLU B 1 49 ? -33.875 -3.346 51.969 1 34.41 49 GLU B N 1
ATOM 6016 C CA . GLU B 1 49 ? -34.344 -3.766 53.281 1 34.41 49 GLU B CA 1
ATOM 6017 C C . GLU B 1 49 ? -34.406 -5.289 53.375 1 34.41 49 GLU B C 1
ATOM 6019 O O . GLU B 1 49 ? -34.688 -5.977 52.406 1 34.41 49 GLU B O 1
ATOM 6024 N N . VAL B 1 50 ? -33.75 -5.824 54.375 1 35.88 50 VAL B N 1
ATOM 6025 C CA . VAL B 1 50 ? -33.531 -7.164 54.906 1 35.88 50 VAL B CA 1
ATOM 6026 C C . VAL B 1 50 ? -34.844 -7.953 54.844 1 35.88 50 VAL B C 1
ATOM 6028 O O . VAL B 1 50 ? -35.844 -7.594 55.469 1 35.88 50 VAL B O 1
ATOM 6031 N N . LEU B 1 51 ? -35.312 -8.391 53.625 1 41.5 51 LEU B N 1
ATOM 6032 C CA . LEU B 1 51 ? -36.375 -9.391 53.531 1 41.5 51 LEU B CA 1
ATOM 6033 C C . LEU B 1 51 ? -36.25 -10.453 54.625 1 41.5 51 LEU B C 1
ATOM 6035 O O . LEU B 1 51 ? -35.594 -11.477 54.406 1 41.5 51 LEU B O 1
ATOM 6039 N N . LYS B 1 52 ? -36.031 -9.953 55.906 1 45.62 52 LYS B N 1
ATOM 6040 C CA . LYS B 1 52 ? -35.688 -10.852 57 1 45.62 52 LYS B CA 1
ATOM 6041 C C . LYS B 1 52 ? -36.781 -11.891 57.219 1 45.62 52 LYS B C 1
ATOM 6043 O O . LYS B 1 52 ? -36.531 -13.094 57.188 1 45.62 52 LYS B O 1
ATOM 6048 N N . MET B 1 53 ? -38 -11.328 57.594 1 49.28 53 MET B N 1
ATOM 6049 C CA . MET B 1 53 ? -39.031 -12.148 58.188 1 49.28 53 MET B CA 1
ATOM 6050 C C . MET B 1 53 ? -39.969 -12.727 57.125 1 49.28 53 MET B C 1
ATOM 6052 O O . MET B 1 53 ? -40.344 -12.023 56.188 1 49.28 53 MET B O 1
ATOM 6056 N N . PHE B 1 54 ? -40.219 -13.883 57 1 53.16 54 PHE B N 1
ATOM 6057 C CA . PHE B 1 54 ? -41.062 -14.758 56.188 1 53.16 54 PHE B CA 1
ATOM 6058 C C . PHE B 1 54 ? -40.312 -15.258 54.969 1 53.16 54 PHE B C 1
ATOM 6060 O O . PHE B 1 54 ? -40.812 -16.109 54.219 1 53.16 54 PHE B O 1
ATOM 6067 N N . VAL B 1 55 ? -39.125 -14.516 54.75 1 51.81 55 VAL B N 1
ATOM 6068 C CA . VAL B 1 55 ? -38.312 -15.047 53.656 1 51.81 55 VAL B CA 1
ATOM 6069 C C . VAL B 1 55 ? -37.125 -15.82 54.25 1 51.81 55 VAL B C 1
ATOM 6071 O O . VAL B 1 55 ? -36.875 -16.984 53.875 1 51.81 55 VAL B O 1
ATOM 6074 N N . LYS B 1 56 ? -36.156 -15.172 55.094 1 53.38 56 LYS B N 1
ATOM 6075 C CA . LYS B 1 56 ? -34.969 -15.859 55.625 1 53.38 56 LYS B CA 1
ATOM 6076 C C . LYS B 1 56 ? -35.188 -16.188 57.125 1 53.38 56 LYS B C 1
ATOM 6078 O O . LYS B 1 56 ? -34.562 -17.125 57.625 1 53.38 56 LYS B O 1
ATOM 6083 N N . GLU B 1 57 ? -35.938 -15.289 57.906 1 55.06 57 GLU B N 1
ATOM 6084 C CA . GLU B 1 57 ? -36.125 -15.523 59.344 1 55.06 57 GLU B CA 1
ATOM 6085 C C . GLU B 1 57 ? -37.531 -15.93 59.688 1 55.06 57 GLU B C 1
ATOM 6087 O O . GLU B 1 57 ? -38.5 -15.398 59.125 1 55.06 57 GLU B O 1
ATOM 6092 N N . PRO B 1 58 ? -37.719 -17.047 60.438 1 51.94 58 PRO B N 1
ATOM 6093 C CA . PRO B 1 58 ? -39.062 -17.5 60.812 1 51.94 58 PRO B CA 1
ATOM 6094 C C . PRO B 1 58 ? -39.812 -16.469 61.688 1 51.94 58 PRO B C 1
ATOM 6096 O O . PRO B 1 58 ? -39.188 -15.648 62.344 1 51.94 58 PRO B O 1
ATOM 6099 N N . LEU B 1 59 ? -40.969 -16.188 61.469 1 54.62 59 LEU B N 1
ATOM 6100 C CA . LEU B 1 59 ? -41.781 -15.406 62.375 1 54.62 59 LEU B CA 1
ATOM 6101 C C . LEU B 1 59 ? -41.844 -16.094 63.75 1 54.62 59 LEU B C 1
ATOM 6103 O O . LEU B 1 59 ? -42.344 -17.219 63.844 1 54.62 59 LEU B O 1
ATOM 6107 N N . THR B 1 60 ? -41.031 -15.711 64.625 1 56.19 60 THR B N 1
ATOM 6108 C CA . THR B 1 60 ? -41.062 -16.266 66 1 56.19 60 THR B CA 1
ATOM 6109 C C . THR B 1 60 ? -42.156 -15.625 66.812 1 56.19 60 THR B C 1
ATOM 6111 O O . THR B 1 60 ? -42.594 -16.188 67.812 1 56.19 60 THR B O 1
ATOM 6114 N N . ASN B 1 61 ? -42.5 -14.32 66.625 1 55.28 61 ASN B N 1
ATOM 6115 C CA . ASN B 1 61 ? -43.5 -13.688 67.5 1 55.28 61 ASN B CA 1
ATOM 6116 C C . ASN B 1 61 ? -44.875 -13.758 66.812 1 55.28 61 ASN B C 1
ATOM 6118 O O . ASN B 1 61 ? -45.219 -12.938 66 1 55.28 61 ASN B O 1
ATOM 6122 N N . TYR B 1 62 ? -45.625 -14.797 67.062 1 52.78 62 TYR B N 1
ATOM 6123 C CA . TYR B 1 62 ? -46.906 -15.219 66.5 1 52.78 62 TYR B CA 1
ATOM 6124 C C . TYR B 1 62 ? -48.031 -14.25 66.875 1 52.78 62 TYR B C 1
ATOM 6126 O O . TYR B 1 62 ? -49.094 -14.242 66.25 1 52.78 62 TYR B O 1
ATOM 6134 N N . LYS B 1 63 ? -47.812 -13.492 68 1 61.69 63 LYS B N 1
ATOM 6135 C CA . LYS B 1 63 ? -48.906 -12.648 68.438 1 61.69 63 LYS B CA 1
ATOM 6136 C C . LYS B 1 63 ? -49.219 -11.57 67.375 1 61.69 63 LYS B C 1
ATOM 6138 O O . LYS B 1 63 ? -50.375 -11.195 67.188 1 61.69 63 LYS B O 1
ATOM 6143 N N . LYS B 1 64 ? -48.156 -10.992 66.812 1 62.03 64 LYS B N 1
ATOM 6144 C CA . LYS B 1 64 ? -48.406 -9.914 65.875 1 62.03 64 LYS B CA 1
ATOM 6145 C C . LYS B 1 64 ? -48.344 -10.438 64.438 1 62.03 64 LYS B C 1
ATOM 6147 O O . LYS B 1 64 ? -48.188 -9.656 63.469 1 62.03 64 LYS B O 1
ATOM 6152 N N . ALA B 1 65 ? -48.469 -11.773 64.312 1 59.41 65 ALA B N 1
ATOM 6153 C CA . ALA B 1 65 ? -48.406 -12.469 63.031 1 59.41 65 ALA B CA 1
ATOM 6154 C C . ALA B 1 65 ? -49.469 -11.945 62.062 1 59.41 65 ALA B C 1
ATOM 6156 O O . ALA B 1 65 ? -49.156 -11.703 60.875 1 59.41 65 ALA B O 1
ATOM 6157 N N . PRO B 1 66 ? -50.688 -11.695 62.531 1 62.22 66 PRO B N 1
ATOM 6158 C CA . PRO B 1 66 ? -51.656 -11.25 61.531 1 62.22 66 PRO B CA 1
ATOM 6159 C C . PRO B 1 66 ? -51.312 -9.906 60.906 1 62.22 66 PRO B C 1
ATOM 6161 O O . PRO B 1 66 ? -51.594 -9.688 59.719 1 62.22 66 PRO B O 1
ATOM 6164 N N . GLU B 1 67 ? -50.719 -8.938 61.719 1 65.44 67 GLU B N 1
ATOM 6165 C CA . GLU B 1 67 ? -50.344 -7.633 61.188 1 65.44 67 GLU B CA 1
ATOM 6166 C C . GLU B 1 67 ? -49.188 -7.766 60.188 1 65.44 67 GLU B C 1
ATOM 6168 O O . GLU B 1 67 ? -49.188 -7.094 59.156 1 65.44 67 GLU B O 1
ATOM 6173 N N . PHE B 1 68 ? -48.25 -8.734 60.5 1 64.06 68 PHE B N 1
ATOM 6174 C CA . PHE B 1 68 ? -47.125 -8.93 59.594 1 64.06 68 PHE B CA 1
ATOM 6175 C C . PHE B 1 68 ? -47.562 -9.57 58.281 1 64.06 68 PHE B C 1
ATOM 6177 O O . PHE B 1 68 ? -47.094 -9.195 57.219 1 64.06 68 PHE B O 1
ATOM 6184 N N . LEU B 1 69 ? -48.531 -10.5 58.438 1 62 69 LEU B N 1
ATOM 6185 C CA . LEU B 1 69 ? -49.062 -11.18 57.281 1 62 69 LEU B CA 1
ATOM 6186 C C . LEU B 1 69 ? -49.875 -10.219 56.406 1 62 69 LEU B C 1
ATOM 6188 O O . LEU B 1 69 ? -49.812 -10.266 55.188 1 62 69 LEU B O 1
ATOM 6192 N N . LYS B 1 70 ? -50.625 -9.297 57.031 1 66.88 70 LYS B N 1
ATOM 6193 C CA . LYS B 1 70 ? -51.375 -8.281 56.281 1 66.88 70 LYS B CA 1
ATOM 6194 C C . LYS B 1 70 ? -50.438 -7.332 55.562 1 66.88 70 LYS B C 1
ATOM 6196 O O . LYS B 1 70 ? -50.656 -6.957 54.438 1 66.88 70 LYS B O 1
ATOM 6201 N N . HIS B 1 71 ? -49.312 -6.914 56.312 1 68.31 71 HIS B N 1
ATOM 6202 C CA . HIS B 1 71 ? -48.312 -6.059 55.656 1 68.31 71 HIS B CA 1
ATOM 6203 C C . HIS B 1 71 ? -47.562 -6.805 54.562 1 68.31 71 HIS B C 1
ATOM 6205 O O . HIS B 1 71 ? -47.281 -6.242 53.5 1 68.31 71 HIS B O 1
ATOM 6211 N N . HIS B 1 72 ? -47.219 -8.07 54.812 1 64.06 72 HIS B N 1
ATOM 6212 C CA . HIS B 1 72 ? -46.531 -8.891 53.844 1 64.06 72 HIS B CA 1
ATOM 6213 C C . HIS B 1 72 ? -47.406 -9.078 52.594 1 64.06 72 HIS B C 1
ATOM 6215 O O . HIS B 1 72 ? -46.906 -9.031 51.469 1 64.06 72 HIS B O 1
ATOM 6221 N N . ALA B 1 73 ? -48.719 -9.289 52.812 1 64.25 73 ALA B N 1
ATOM 6222 C CA . ALA B 1 73 ? -49.656 -9.484 51.719 1 64.25 73 ALA B CA 1
ATOM 6223 C C . ALA B 1 73 ? -49.75 -8.242 50.812 1 64.25 73 ALA B C 1
ATOM 6225 O O . ALA B 1 73 ? -50.031 -8.336 49.625 1 64.25 73 ALA B O 1
ATOM 6226 N N . SER B 1 74 ? -49.406 -7.027 51.406 1 64.75 74 SER B N 1
ATOM 6227 C CA . SER B 1 74 ? -49.5 -5.77 50.688 1 64.75 74 SER B CA 1
ATOM 6228 C C . SER B 1 74 ? -48.125 -5.391 50.094 1 64.75 74 SER B C 1
ATOM 6230 O O . SER B 1 74 ? -48.031 -4.383 49.406 1 64.75 74 SER B O 1
ATOM 6232 N N . THR B 1 75 ? -47.062 -6.145 50.469 1 62.41 75 THR B N 1
ATOM 6233 C CA . THR B 1 75 ? -45.781 -5.793 49.938 1 62.41 75 THR B CA 1
ATOM 6234 C C . THR B 1 75 ? -45.688 -6.148 48.438 1 62.41 75 THR B C 1
ATOM 6236 O O . THR B 1 75 ? -46.344 -7.09 48 1 62.41 75 THR B O 1
ATOM 6239 N N . GLN B 1 76 ? -44.906 -5.363 47.625 1 62.34 76 GLN B N 1
ATOM 6240 C CA . GLN B 1 76 ? -44.781 -5.461 46.188 1 62.34 76 GLN B CA 1
ATOM 6241 C C . GLN B 1 76 ? -44.25 -6.828 45.75 1 62.34 76 GLN B C 1
ATOM 6243 O O . GLN B 1 76 ? -44.688 -7.391 44.75 1 62.34 76 GLN B O 1
ATOM 6248 N N . TYR B 1 77 ? -43.406 -7.371 46.594 1 59.28 77 TYR B N 1
ATOM 6249 C CA . TYR B 1 77 ? -42.844 -8.664 46.188 1 59.28 77 TYR B CA 1
ATOM 6250 C C . TYR B 1 77 ? -43.875 -9.766 46.344 1 59.28 77 TYR B C 1
ATOM 6252 O O . TYR B 1 77 ? -43.938 -10.688 45.531 1 59.28 77 TYR B O 1
ATOM 6260 N N . HIS B 1 78 ? -44.75 -9.766 47.312 1 60.47 78 HIS B N 1
ATOM 6261 C CA . HIS B 1 78 ? -45.812 -10.742 47.469 1 60.47 78 HIS B CA 1
ATOM 6262 C C . HIS B 1 78 ? -46.844 -10.594 46.344 1 60.47 78 HIS B C 1
ATOM 6264 O O . HIS B 1 78 ? -47.312 -11.594 45.781 1 60.47 78 HIS B O 1
ATOM 6270 N N . LEU B 1 79 ? -47.219 -9.328 46.031 1 62.38 79 LEU B N 1
ATOM 6271 C CA . LEU B 1 79 ? -48.156 -9.094 44.969 1 62.38 79 LEU B CA 1
ATOM 6272 C C . LEU B 1 79 ? -47.594 -9.586 43.625 1 62.38 79 LEU B C 1
ATOM 6274 O O . LEU B 1 79 ? -48.312 -10.203 42.844 1 62.38 79 LEU B O 1
ATOM 6278 N N . LEU B 1 80 ? -46.281 -9.32 43.438 1 61.06 80 LEU B N 1
ATOM 6279 C CA . LEU B 1 80 ? -45.625 -9.812 42.219 1 61.06 80 LEU B CA 1
ATOM 6280 C C . LEU B 1 80 ? -45.562 -11.336 42.219 1 61.06 80 LEU B C 1
ATOM 6282 O O . LEU B 1 80 ? -45.812 -11.969 41.188 1 61.06 80 LEU B O 1
ATOM 6286 N N . ALA B 1 81 ? -45.312 -11.953 43.344 1 60.03 81 ALA B N 1
ATOM 6287 C CA . ALA B 1 81 ? -45.281 -13.414 43.438 1 60.03 81 ALA B CA 1
ATOM 6288 C C . ALA B 1 81 ? -46.656 -14.008 43.219 1 60.03 81 ALA B C 1
ATOM 6290 O O . ALA B 1 81 ? -46.812 -15.023 42.562 1 60.03 81 ALA B O 1
ATOM 6291 N N . THR B 1 82 ? -47.688 -13.375 43.781 1 60.06 82 THR B N 1
ATOM 6292 C CA . THR B 1 82 ? -49.062 -13.836 43.594 1 60.06 82 THR B CA 1
ATOM 6293 C C . THR B 1 82 ? -49.469 -13.695 42.125 1 60.06 82 THR B C 1
ATOM 6295 O O . THR B 1 82 ? -50.156 -14.562 41.594 1 60.06 82 THR B O 1
ATOM 6298 N N . GLU B 1 83 ? -49.031 -12.586 41.5 1 61 83 GLU B N 1
ATOM 6299 C CA . GLU B 1 83 ? -49.312 -12.422 40.094 1 61 83 GLU B CA 1
ATOM 6300 C C . GLU B 1 83 ? -48.594 -13.492 39.281 1 61 83 GLU B C 1
ATOM 6302 O O . GLU B 1 83 ? -49.156 -14.039 38.312 1 61 83 GLU B O 1
ATOM 6307 N N . LYS B 1 84 ? -47.406 -13.789 39.656 1 60.5 84 LYS B N 1
ATOM 6308 C CA . LYS B 1 84 ? -46.656 -14.852 39 1 60.5 84 LYS B CA 1
ATOM 6309 C C . LYS B 1 84 ? -47.344 -16.203 39.188 1 60.5 8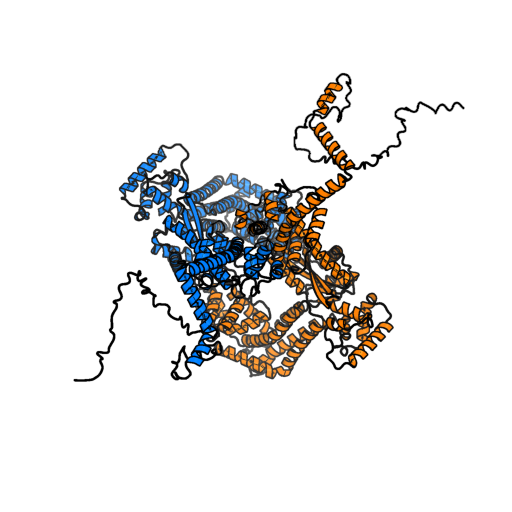4 LYS B C 1
ATOM 6311 O O . LYS B 1 84 ? -47.406 -17.016 38.281 1 60.5 84 LYS B O 1
ATOM 6316 N N . ILE B 1 85 ? -47.844 -16.484 40.344 1 55.81 85 ILE B N 1
ATOM 6317 C CA . ILE B 1 85 ? -48.531 -17.719 40.625 1 55.81 85 ILE B CA 1
ATOM 6318 C C . ILE B 1 85 ? -49.875 -17.766 39.875 1 55.81 85 ILE B C 1
ATOM 6320 O O . ILE B 1 85 ? -50.219 -18.797 39.312 1 55.81 85 ILE B O 1
ATOM 6324 N N . SER B 1 86 ? -50.625 -16.656 39.875 1 58.12 86 SER B N 1
ATOM 6325 C CA . SER B 1 86 ? -51.875 -16.609 39.125 1 58.12 86 SER B CA 1
ATOM 6326 C C . SER B 1 86 ? -51.625 -16.828 37.656 1 58.12 86 SER B C 1
ATOM 6328 O O . SER B 1 86 ? -52.375 -17.547 36.969 1 58.12 86 SER B O 1
ATOM 6330 N N . ALA B 1 87 ? -50.625 -16.172 37.156 1 55.16 87 ALA B N 1
ATOM 6331 C CA . ALA B 1 87 ? -50.25 -16.375 35.781 1 55.16 87 ALA B CA 1
ATOM 6332 C C . ALA B 1 87 ? -49.812 -17.828 35.531 1 55.16 87 ALA B C 1
ATOM 6334 O O . ALA B 1 87 ? -50.156 -18.422 34.5 1 55.16 87 ALA B O 1
ATOM 6335 N N . PHE B 1 88 ? -49.125 -18.391 36.469 1 53.28 88 PHE B N 1
ATOM 6336 C CA . PHE B 1 88 ? -48.75 -19.797 36.406 1 53.28 88 PHE B CA 1
ATOM 6337 C C . PHE B 1 88 ? -49.969 -20.688 36.406 1 53.28 88 PHE B C 1
ATOM 6339 O O . PHE B 1 88 ? -50.094 -21.609 35.625 1 53.28 88 PHE B O 1
ATOM 6346 N N . ILE B 1 89 ? -50.875 -20.469 37.312 1 53.62 89 ILE B N 1
ATOM 6347 C CA . ILE B 1 89 ? -52.094 -21.266 37.438 1 53.62 89 ILE B CA 1
ATOM 6348 C C . ILE B 1 89 ? -52.938 -21.125 36.156 1 53.62 89 ILE B C 1
ATOM 6350 O O . ILE B 1 89 ? -53.469 -22.109 35.656 1 53.62 89 ILE B O 1
ATOM 6354 N N . GLN B 1 90 ? -53.125 -19.875 35.719 1 52.75 90 GLN B N 1
ATOM 6355 C CA . GLN B 1 90 ? -53.844 -19.703 34.469 1 52.75 90 GLN B CA 1
ATOM 6356 C C . GLN B 1 90 ? -53.188 -20.438 33.312 1 52.75 90 GLN B C 1
ATOM 6358 O O . GLN B 1 90 ? -53.844 -21.078 32.5 1 52.75 90 GLN B O 1
ATOM 6363 N N . SER B 1 91 ? -51.875 -20.312 33.219 1 50.44 91 SER B N 1
ATOM 6364 C CA . SER B 1 91 ? -51.156 -21.047 32.188 1 50.44 91 SER B CA 1
ATOM 6365 C C . SER B 1 91 ? -51.281 -22.562 32.406 1 50.44 91 SER B C 1
ATOM 6367 O O . SER B 1 91 ? -51.375 -23.312 31.422 1 50.44 91 SER B O 1
ATOM 6369 N N . PHE B 1 92 ? -51.219 -23.016 33.531 1 46.88 92 PHE B N 1
ATOM 6370 C CA . PHE B 1 92 ? -51.438 -24.438 33.812 1 46.88 92 PHE B CA 1
ATOM 6371 C C . PHE B 1 92 ? -52.844 -24.875 33.406 1 46.88 92 PHE B C 1
ATOM 6373 O O . PHE B 1 92 ? -53 -25.969 32.875 1 46.88 92 PHE B O 1
ATOM 6380 N N . LYS B 1 93 ? -53.875 -24.203 33.781 1 45.88 93 LYS B N 1
ATOM 6381 C CA . LYS B 1 93 ? -55.25 -24.562 33.406 1 45.88 93 LYS B CA 1
ATOM 6382 C C . LYS B 1 93 ? -55.438 -24.5 31.891 1 45.88 93 LYS B C 1
ATOM 6384 O O . LYS B 1 93 ? -56.156 -25.312 31.312 1 45.88 93 LYS B O 1
ATOM 6389 N N . THR B 1 94 ? -55.219 -23.266 31.375 1 46.59 94 THR B N 1
ATOM 6390 C CA . THR B 1 94 ? -55.531 -23.172 29.953 1 46.59 94 THR B CA 1
ATOM 6391 C C . THR B 1 94 ? -54.531 -24.016 29.141 1 46.59 94 THR B C 1
ATOM 6393 O O . THR B 1 94 ? -54.688 -24.156 27.938 1 46.59 94 THR B O 1
ATOM 6396 N N . GLY B 1 95 ? -54.031 -25.234 29.672 1 44.09 95 GLY B N 1
ATOM 6397 C CA . GLY B 1 95 ? -53.188 -26.25 29.078 1 44.09 95 GLY B CA 1
ATOM 6398 C C . GLY B 1 95 ? -51.969 -25.656 28.359 1 44.09 95 GLY B C 1
ATOM 6399 O O . GLY B 1 95 ? -51.25 -26.375 27.656 1 44.09 95 GLY B O 1
ATOM 6400 N N . GLU B 1 96 ? -52.125 -24.531 27.781 1 43.56 96 GLU B N 1
ATOM 6401 C CA . GLU B 1 96 ? -50.969 -23.969 27.062 1 43.56 96 GLU B CA 1
ATOM 6402 C C . GLU B 1 96 ? -49.812 -23.703 28 1 43.56 96 GLU B C 1
ATOM 6404 O O . GLU B 1 96 ? -49.938 -22.906 28.938 1 43.56 96 GLU B O 1
ATOM 6409 N N . SER B 1 97 ? -49.125 -24.719 28.375 1 41.38 97 SER B N 1
ATOM 6410 C CA . SER B 1 97 ? -48.062 -24.734 29.391 1 41.38 97 SER B CA 1
ATOM 6411 C C . SER B 1 97 ? -47.219 -23.469 29.328 1 41.38 97 SER B C 1
ATOM 6413 O O . SER B 1 97 ? -47 -22.922 28.234 1 41.38 97 SER B O 1
ATOM 6415 N N . VAL B 1 98 ? -47.156 -22.625 30.359 1 44.91 98 VAL B N 1
ATOM 6416 C CA . VAL B 1 98 ? -46.219 -21.516 30.578 1 44.91 98 VAL B CA 1
ATOM 6417 C C . VAL B 1 98 ? -44.906 -21.828 29.859 1 44.91 98 VAL B C 1
ATOM 6419 O O . VAL B 1 98 ? -44.281 -20.922 29.312 1 44.91 98 VAL B O 1
ATOM 6422 N N . GLU B 1 99 ? -44.562 -23.109 29.922 1 43.75 99 GLU B N 1
ATOM 6423 C CA . GLU B 1 99 ? -43.344 -23.547 29.25 1 43.75 99 GLU B CA 1
ATOM 6424 C C . GLU B 1 99 ? -43.438 -23.297 27.734 1 43.75 99 GLU B C 1
ATOM 6426 O O . GLU B 1 99 ? -42.438 -22.875 27.125 1 43.75 99 GLU B O 1
ATOM 6431 N N . ILE B 1 100 ? -44.594 -23.609 27.266 1 48 100 ILE B N 1
ATOM 6432 C CA . ILE B 1 100 ? -44.75 -23.422 25.828 1 48 100 ILE B CA 1
ATOM 6433 C C . ILE B 1 100 ? -44.812 -21.938 25.5 1 48 100 ILE B C 1
ATOM 6435 O O . ILE B 1 100 ? -44.219 -21.484 24.516 1 48 100 ILE B O 1
ATOM 6439 N N . MET B 1 101 ? -45.594 -21.219 26.344 1 49.25 101 MET B N 1
ATOM 6440 C CA . MET B 1 101 ? -45.625 -19.766 26.141 1 49.25 101 MET B CA 1
ATOM 6441 C C . MET B 1 101 ? -44.25 -19.156 26.297 1 49.25 101 MET B C 1
ATOM 6443 O O . MET B 1 101 ? -43.875 -18.266 25.531 1 49.25 101 MET B O 1
ATOM 6447 N N . LEU B 1 102 ? -43.625 -19.578 27.422 1 48.31 102 LEU B N 1
ATOM 6448 C CA . LEU B 1 102 ? -42.25 -19.156 27.625 1 48.31 102 LEU B CA 1
ATOM 6449 C C . LEU B 1 102 ? -41.375 -19.594 26.469 1 48.31 102 LEU B C 1
ATOM 6451 O O . LEU B 1 102 ? -40.5 -18.844 26.016 1 48.31 102 LEU B O 1
ATOM 6455 N N . ASN B 1 103 ? -41.75 -20.828 26.141 1 55.5 103 ASN B N 1
ATOM 6456 C CA . ASN B 1 103 ? -41 -21.344 25 1 55.5 103 ASN B CA 1
ATOM 6457 C C . ASN B 1 103 ? -41.312 -20.578 23.719 1 55.5 103 ASN B C 1
ATOM 6459 O O . ASN B 1 103 ? -40.438 -20.328 22.891 1 55.5 103 ASN B O 1
ATOM 6463 N N . ASN B 1 104 ? -42.594 -20.203 23.625 1 60.69 104 ASN B N 1
ATOM 6464 C CA . ASN B 1 104 ? -43 -19.438 22.453 1 60.69 104 ASN B CA 1
ATOM 6465 C C . ASN B 1 104 ? -42.438 -18.031 22.484 1 60.69 104 ASN B C 1
ATOM 6467 O O . ASN B 1 104 ? -42 -17.484 21.469 1 60.69 104 ASN B O 1
ATOM 6471 N N . LYS B 1 105 ? -42.531 -17.422 23.641 1 61.97 105 LYS B N 1
ATOM 6472 C CA . LYS B 1 105 ? -41.969 -16.094 23.781 1 61.97 105 LYS B CA 1
ATOM 6473 C C . LYS B 1 105 ? -40.469 -16.109 23.531 1 61.97 105 LYS B C 1
ATOM 6475 O O . LYS B 1 105 ? -39.906 -15.234 22.875 1 61.97 105 LYS B O 1
ATOM 6480 N N . VAL B 1 106 ? -39.906 -17.094 24.234 1 67.06 106 VAL B N 1
ATOM 6481 C CA . VAL B 1 106 ? -38.469 -17.25 24.016 1 67.06 106 VAL B CA 1
ATOM 6482 C C . VAL B 1 106 ? -38.188 -17.469 22.531 1 67.06 106 VAL B C 1
ATOM 6484 O O . VAL B 1 106 ? -37.25 -16.891 21.984 1 67.06 106 VAL B O 1
ATOM 6487 N N . SER B 1 107 ? -39.062 -18.234 21.969 1 73.94 107 SER B N 1
ATOM 6488 C CA . SER B 1 107 ? -38.906 -18.5 20.531 1 73.94 107 SER B CA 1
ATOM 6489 C C . SER B 1 107 ? -39.094 -17.234 19.703 1 73.94 107 SER B C 1
ATOM 6491 O O . SER B 1 107 ? -38.375 -17 18.734 1 73.94 107 SER B O 1
ATOM 6493 N N . SER B 1 108 ? -40.062 -16.453 20.125 1 77.88 108 SER B N 1
ATOM 6494 C CA . SER B 1 108 ? -40.344 -15.219 19.406 1 77.88 108 SER B CA 1
ATOM 6495 C C . SER B 1 108 ? -39.188 -14.219 19.578 1 77.88 108 SER B C 1
ATOM 6497 O O . SER B 1 108 ? -38.844 -13.508 18.641 1 77.88 108 SER B O 1
ATOM 6499 N N . ILE B 1 109 ? -38.75 -14.156 20.781 1 75.56 109 ILE B N 1
ATOM 6500 C CA . ILE B 1 109 ? -37.625 -13.266 21.047 1 75.56 109 ILE B CA 1
ATOM 6501 C C . ILE B 1 109 ? -36.406 -13.727 20.25 1 75.56 109 ILE B C 1
ATOM 6503 O O . ILE B 1 109 ? -35.688 -12.898 19.672 1 75.56 109 ILE B O 1
ATOM 6507 N N . MET B 1 110 ? -36.25 -14.953 20.281 1 77.06 110 MET B N 1
ATOM 6508 C CA . MET B 1 110 ? -35.125 -15.508 19.547 1 77.06 110 MET B CA 1
ATOM 6509 C C . MET B 1 110 ? -35.25 -15.195 18.062 1 77.06 110 MET B C 1
ATOM 6511 O O . MET B 1 110 ? -34.25 -14.852 17.406 1 77.06 110 MET B O 1
ATOM 6515 N N . GLU B 1 111 ? -36.406 -15.367 17.609 1 81.81 111 GLU B N 1
ATOM 6516 C CA . GLU B 1 111 ? -36.625 -15.086 16.188 1 81.81 111 GLU B CA 1
ATOM 6517 C C . GLU B 1 111 ? -36.438 -13.609 15.875 1 81.81 111 GLU B C 1
ATOM 6519 O O . GLU B 1 111 ? -35.875 -13.258 14.828 1 81.81 111 GLU B O 1
ATOM 6524 N N . SER B 1 112 ? -36.844 -12.836 16.766 1 81.69 112 SER B N 1
ATOM 6525 C CA . SER B 1 112 ? -36.656 -11.398 16.578 1 81.69 112 SER B CA 1
ATOM 6526 C C . SER B 1 112 ? -35.188 -11.031 16.609 1 81.69 112 SER B C 1
ATOM 6528 O O . SER B 1 112 ? -34.719 -10.211 15.805 1 81.69 112 SER B O 1
ATOM 6530 N N . ASN B 1 113 ? -34.531 -11.586 17.531 1 82 113 ASN B N 1
ATOM 6531 C CA . ASN B 1 113 ? -33.094 -11.328 17.625 1 82 113 ASN B CA 1
ATOM 6532 C C . ASN B 1 113 ? -32.344 -11.844 16.406 1 82 113 ASN B C 1
ATOM 6534 O O . ASN B 1 113 ? -31.391 -11.219 15.945 1 82 113 ASN B O 1
ATOM 6538 N N . ARG B 1 114 ? -32.812 -12.883 15.938 1 85.38 114 ARG B N 1
ATOM 6539 C CA . ARG B 1 114 ? -32.219 -13.461 14.734 1 85.38 114 ARG B CA 1
ATOM 6540 C C . ARG B 1 114 ? -32.344 -12.516 13.547 1 85.38 114 ARG B C 1
ATOM 6542 O O . ARG B 1 114 ? -31.391 -12.312 12.797 1 85.38 114 ARG B O 1
ATOM 6549 N N . LYS B 1 115 ? -33.469 -11.984 13.445 1 87.19 115 LYS B N 1
ATOM 6550 C CA . LYS B 1 115 ? -33.719 -11.062 12.344 1 87.19 115 LYS B CA 1
ATOM 6551 C C . LYS B 1 115 ? -32.844 -9.812 12.461 1 87.19 115 LYS B C 1
ATOM 6553 O O . LYS B 1 115 ? -32.406 -9.258 11.445 1 87.19 115 LYS B O 1
ATOM 6558 N N . ARG B 1 116 ? -32.625 -9.461 13.641 1 88.12 116 ARG B N 1
ATOM 6559 C CA . ARG B 1 116 ? -31.828 -8.266 13.898 1 88.12 116 ARG B CA 1
ATOM 6560 C C . ARG B 1 116 ? -30.359 -8.492 13.562 1 88.12 116 ARG B C 1
ATOM 6562 O O . ARG B 1 116 ? -29.641 -7.551 13.219 1 88.12 116 ARG B O 1
ATOM 6569 N N . LEU B 1 117 ? -29.969 -9.695 13.594 1 90.94 117 LEU B N 1
ATOM 6570 C CA . LEU B 1 117 ? -28.562 -10.023 13.406 1 90.94 117 LEU B CA 1
ATOM 6571 C C . LEU B 1 117 ? -28.234 -10.188 11.922 1 90.94 117 LEU B C 1
ATOM 6573 O O . LEU B 1 117 ? -27.078 -10.07 11.516 1 90.94 117 LEU B O 1
ATOM 6577 N N . VAL B 1 118 ? -29.188 -10.453 11.117 1 93.38 118 VAL B N 1
ATOM 6578 C CA . VAL B 1 118 ? -28.984 -10.812 9.719 1 93.38 118 VAL B CA 1
ATOM 6579 C C . VAL B 1 118 ? -28.312 -9.664 8.977 1 93.38 118 VAL B C 1
ATOM 6581 O O . VAL B 1 118 ? -27.281 -9.867 8.32 1 93.38 118 VAL B O 1
ATOM 6584 N N . PRO B 1 119 ? -28.812 -8.414 9.156 1 94.5 119 PRO B N 1
ATOM 6585 C CA . PRO B 1 119 ? -28.156 -7.328 8.422 1 94.5 119 PRO B CA 1
ATOM 6586 C C . PRO B 1 119 ? -26.719 -7.102 8.875 1 94.5 119 PRO B C 1
ATOM 6588 O O . PRO B 1 119 ? -25.875 -6.711 8.062 1 94.5 119 PRO B O 1
ATOM 6591 N N . ILE B 1 120 ? -26.453 -7.336 10.094 1 94.12 120 ILE B N 1
ATOM 6592 C CA . ILE B 1 120 ? -25.109 -7.141 10.633 1 94.12 120 ILE B CA 1
ATOM 6593 C C . ILE B 1 120 ? -24.172 -8.18 10.047 1 94.12 120 ILE B C 1
ATOM 6595 O O . ILE B 1 120 ? -23.078 -7.848 9.586 1 94.12 120 ILE B O 1
ATOM 6599 N N . ILE B 1 121 ? -24.594 -9.398 10 1 95.31 121 ILE B N 1
ATOM 6600 C CA . ILE B 1 121 ? -23.781 -10.484 9.469 1 95.31 121 ILE B CA 1
ATOM 6601 C C . ILE B 1 121 ? -23.562 -10.281 7.973 1 95.31 121 ILE B C 1
ATOM 6603 O O . ILE B 1 121 ? -22.453 -10.469 7.473 1 95.31 121 ILE B O 1
ATOM 6607 N N . LYS B 1 122 ? -24.609 -9.891 7.285 1 95.12 122 LYS B N 1
ATOM 6608 C CA . LYS B 1 122 ? -24.5 -9.625 5.852 1 95.12 122 LYS B CA 1
ATOM 6609 C C . LYS B 1 122 ? -23.484 -8.523 5.574 1 95.12 122 LYS B C 1
ATOM 6611 O O . LYS B 1 122 ? -22.766 -8.57 4.578 1 95.12 122 LYS B O 1
ATOM 6616 N N . THR B 1 123 ? -23.484 -7.523 6.422 1 95.81 123 THR B N 1
ATOM 6617 C CA . THR B 1 123 ? -22.547 -6.418 6.254 1 95.81 123 THR B CA 1
ATOM 6618 C C . THR B 1 123 ? -21.109 -6.891 6.469 1 95.81 123 THR B C 1
ATOM 6620 O O . THR B 1 123 ? -20.203 -6.48 5.742 1 95.81 123 THR B O 1
ATOM 6623 N N . ILE B 1 124 ? -20.906 -7.75 7.445 1 96.06 124 ILE B N 1
ATOM 6624 C CA . ILE B 1 124 ? -19.578 -8.289 7.711 1 96.06 124 ILE B CA 1
ATOM 6625 C C . ILE B 1 124 ? -19.125 -9.148 6.531 1 96.06 124 ILE B C 1
ATOM 6627 O O . ILE B 1 124 ? -17.969 -9.055 6.102 1 96.06 124 ILE B O 1
ATOM 6631 N N . ILE B 1 125 ? -19.969 -9.969 6 1 96.44 125 ILE B N 1
ATOM 6632 C CA . ILE B 1 125 ? -19.672 -10.805 4.844 1 96.44 125 ILE B CA 1
ATOM 6633 C C . ILE B 1 125 ? -19.312 -9.922 3.652 1 96.44 125 ILE B C 1
ATOM 6635 O O . ILE B 1 125 ? -18.344 -10.203 2.93 1 96.44 125 ILE B O 1
ATOM 6639 N N . PHE B 1 126 ? -20.094 -8.852 3.508 1 95.56 126 PHE B N 1
ATOM 6640 C CA . PHE B 1 126 ? -19.828 -7.922 2.418 1 95.56 126 PHE B CA 1
ATOM 6641 C C . PHE B 1 126 ? -18.438 -7.332 2.537 1 95.56 126 PHE B C 1
ATOM 6643 O O . PHE B 1 126 ? -17.703 -7.242 1.545 1 95.56 126 PHE B O 1
ATOM 6650 N N . CYS B 1 127 ? -18.047 -6.926 3.725 1 95.31 127 CYS B N 1
ATOM 6651 C CA . CYS B 1 127 ? -16.734 -6.367 3.961 1 95.31 127 CYS B CA 1
ATOM 6652 C C . CYS B 1 127 ? -15.641 -7.395 3.656 1 95.31 127 CYS B C 1
ATOM 6654 O O . CYS B 1 127 ? -14.641 -7.074 3.018 1 95.31 127 CYS B O 1
ATOM 6656 N N . GLY B 1 128 ? -15.805 -8.602 4.094 1 95 128 GLY B N 1
ATOM 6657 C CA . GLY B 1 128 ? -14.828 -9.656 3.85 1 95 128 GLY B CA 1
ATOM 6658 C C . GLY B 1 128 ? -14.672 -9.992 2.381 1 95 128 GLY B C 1
ATOM 6659 O O . GLY B 1 128 ? -13.555 -10.148 1.89 1 95 128 GLY B O 1
ATOM 6660 N N . HIS B 1 129 ? -15.75 -10.086 1.674 1 94.88 129 HIS B N 1
ATOM 6661 C CA . HIS B 1 129 ? -15.742 -10.445 0.26 1 94.88 129 HIS B CA 1
ATOM 6662 C C . HIS B 1 129 ? -15.055 -9.375 -0.577 1 94.88 129 HIS B C 1
ATOM 6664 O O . HIS B 1 129 ? -14.406 -9.68 -1.579 1 94.88 129 HIS B O 1
ATOM 6670 N N . ASN B 1 130 ? -15.203 -8.125 -0.144 1 92.44 130 ASN B N 1
ATOM 6671 C CA . ASN B 1 130 ? -14.664 -7.016 -0.921 1 92.44 130 ASN B CA 1
ATOM 6672 C C . ASN B 1 130 ? -13.375 -6.48 -0.31 1 92.44 130 ASN B C 1
ATOM 6674 O O . ASN B 1 130 ? -12.859 -5.441 -0.737 1 92.44 130 ASN B O 1
ATOM 6678 N N . ASN B 1 131 ? -12.875 -7.137 0.676 1 91.25 131 ASN B N 1
ATOM 6679 C CA . ASN B 1 131 ? -11.625 -6.773 1.335 1 91.25 131 ASN B CA 1
ATOM 6680 C C . ASN B 1 131 ? -11.672 -5.344 1.869 1 91.25 131 ASN B C 1
ATOM 6682 O O . ASN B 1 131 ? -10.75 -4.562 1.635 1 91.25 131 ASN B O 1
ATOM 6686 N N . LEU B 1 132 ? -12.734 -4.973 2.496 1 92.69 132 LEU B N 1
ATOM 6687 C CA . LEU B 1 132 ? -12.883 -3.66 3.119 1 92.69 132 LEU B CA 1
ATOM 6688 C C . LEU B 1 132 ? -12.492 -3.715 4.594 1 92.69 132 LEU B C 1
ATOM 6690 O O . LEU B 1 132 ? -12.82 -4.676 5.293 1 92.69 132 LEU B O 1
ATOM 6694 N N . PRO B 1 133 ? -11.758 -2.713 4.984 1 89.25 133 PRO B N 1
ATOM 6695 C CA . PRO B 1 133 ? -11.43 -2.682 6.41 1 89.25 133 PRO B CA 1
ATOM 6696 C C . PRO B 1 133 ? -12.648 -2.428 7.297 1 89.25 133 PRO B C 1
ATOM 6698 O O . PRO B 1 133 ? -13.453 -1.548 7 1 89.25 133 PRO B O 1
ATOM 6701 N N . LEU B 1 134 ? -12.836 -3.201 8.242 1 83.94 134 LEU B N 1
ATOM 6702 C CA . LEU B 1 134 ? -13.984 -3.018 9.125 1 83.94 134 LEU B CA 1
ATOM 6703 C C . LEU B 1 134 ? -13.734 -1.884 10.109 1 83.94 134 LEU B C 1
ATOM 6705 O O . LEU B 1 134 ? -14.523 -0.939 10.188 1 83.94 134 LEU B O 1
ATOM 6709 N N . ARG B 1 135 ? -12.688 -1.958 10.859 1 68.69 135 ARG B N 1
ATOM 6710 C CA . ARG B 1 135 ? -12.555 -1.038 11.984 1 68.69 135 ARG B CA 1
ATOM 6711 C C . ARG B 1 135 ? -11.547 0.064 11.672 1 68.69 135 ARG B C 1
ATOM 6713 O O . ARG B 1 135 ? -10.57 -0.165 10.945 1 68.69 135 ARG B O 1
ATOM 6720 N N . GLY B 1 136 ? -12.102 1.248 11.914 1 63.41 136 GLY B N 1
ATOM 6721 C CA . GLY B 1 136 ? -11.188 2.379 11.969 1 63.41 136 GLY B CA 1
ATOM 6722 C C . GLY B 1 136 ? -10.695 2.684 13.367 1 63.41 136 GLY B C 1
ATOM 6723 O O . GLY B 1 136 ? -11.023 1.964 14.32 1 63.41 136 GLY B O 1
ATOM 6724 N N . HIS B 1 137 ? -9.844 3.484 13.719 1 57.03 137 HIS B N 1
ATOM 6725 C CA . HIS B 1 137 ? -9.266 3.881 15 1 57.03 137 HIS B CA 1
ATOM 6726 C C . HIS B 1 137 ? -10.359 4.211 16.016 1 57.03 137 HIS B C 1
ATOM 6728 O O . HIS B 1 137 ? -10.18 3.998 17.219 1 57.03 137 HIS B O 1
ATOM 6734 N N . ARG B 1 138 ? -11.516 4.777 15.602 1 57.94 138 ARG B N 1
ATOM 6735 C CA . ARG B 1 138 ? -12.469 5.348 16.547 1 57.94 138 ARG B CA 1
ATOM 6736 C C . ARG B 1 138 ? -13.836 4.684 16.422 1 57.94 138 ARG B C 1
ATOM 6738 O O . ARG B 1 138 ? -14.859 5.363 16.438 1 57.94 138 ARG B O 1
ATOM 6745 N N . ASP B 1 139 ? -13.883 3.367 16.312 1 72.44 139 ASP B N 1
ATOM 6746 C CA . ASP B 1 139 ? -15.172 2.754 16.016 1 72.44 139 ASP B CA 1
ATOM 6747 C C . ASP B 1 139 ? -15.836 2.23 17.281 1 72.44 139 ASP B C 1
ATOM 6749 O O . ASP B 1 139 ? -16.016 1.021 17.453 1 72.44 139 ASP B O 1
ATOM 6753 N N . ASP B 1 140 ? -15.828 3.084 18.297 1 73.62 140 ASP B N 1
ATOM 6754 C CA . ASP B 1 140 ? -16.5 2.576 19.484 1 73.62 140 ASP B CA 1
ATOM 6755 C C . ASP B 1 140 ? -17.703 3.447 19.844 1 73.62 140 ASP B C 1
ATOM 6757 O O . ASP B 1 140 ? -17.844 4.562 19.344 1 73.62 140 ASP B O 1
ATOM 6761 N N . GLY B 1 141 ? -18.656 2.875 20.5 1 76.12 141 GLY B N 1
ATOM 6762 C CA . GLY B 1 141 ? -19.781 3.627 21.031 1 76.12 141 GLY B CA 1
ATOM 6763 C C . GLY B 1 141 ? -21.031 3.496 20.172 1 76.12 141 GLY B C 1
ATOM 6764 O O . GLY B 1 141 ? -21.188 2.52 19.438 1 76.12 141 GLY B O 1
ATOM 6765 N N . ILE B 1 142 ? -21.906 4.457 20.281 1 80.31 142 ILE B N 1
ATOM 6766 C CA . ILE B 1 142 ? -23.219 4.434 19.625 1 80.31 142 ILE B CA 1
ATOM 6767 C C . ILE B 1 142 ? -23.047 4.824 18.156 1 80.31 142 ILE B C 1
ATOM 6769 O O . ILE B 1 142 ? -22.203 5.668 17.828 1 80.31 142 ILE B O 1
ATOM 6773 N N . LEU B 1 143 ? -23.797 4.102 17.406 1 87.5 143 LEU B N 1
ATOM 6774 C CA . LEU B 1 143 ? -23.75 4.398 15.977 1 87.5 143 LEU B CA 1
ATOM 6775 C C . LEU B 1 143 ? -24.484 5.699 15.672 1 87.5 143 LEU B C 1
ATOM 6777 O O . LEU B 1 143 ? -25.703 5.793 15.867 1 87.5 143 LEU B O 1
ATOM 6781 N N . ASP B 1 144 ? -23.703 6.688 15.328 1 86.56 144 ASP B N 1
ATOM 6782 C CA . ASP B 1 144 ? -24.297 7.91 14.797 1 86.56 144 ASP B CA 1
ATOM 6783 C C . ASP B 1 144 ? -24.484 7.82 13.289 1 86.56 144 ASP B C 1
ATOM 6785 O O . ASP B 1 144 ? -23.516 7.965 12.531 1 86.56 144 ASP B O 1
ATOM 6789 N N . ILE B 1 145 ? -25.703 7.648 12.867 1 89.5 145 ILE B N 1
ATOM 6790 C CA . ILE B 1 145 ? -26.031 7.344 11.484 1 89.5 145 ILE B CA 1
ATOM 6791 C C . ILE B 1 145 ? -25.547 8.469 10.578 1 89.5 145 ILE B C 1
ATOM 6793 O O . ILE B 1 145 ? -24.922 8.219 9.547 1 89.5 145 ILE B O 1
ATOM 6797 N N . ASP B 1 146 ? -25.703 9.672 10.922 1 86.69 146 ASP B N 1
ATOM 6798 C CA . ASP B 1 146 ? -25.375 10.805 10.07 1 86.69 146 ASP B CA 1
ATOM 6799 C C . ASP B 1 146 ? -23.859 10.953 9.93 1 86.69 146 ASP B C 1
ATOM 6801 O O . ASP B 1 146 ? -23.344 11.172 8.828 1 86.69 146 ASP B O 1
ATOM 6805 N N . SER B 1 147 ? -23.25 10.805 10.992 1 86.62 147 SER B N 1
ATOM 6806 C CA . SER B 1 147 ? -21.797 10.922 10.969 1 86.62 147 SER B CA 1
ATOM 6807 C C . SER B 1 147 ? -21.156 9.734 10.25 1 86.62 147 SER B C 1
ATOM 6809 O O . SER B 1 147 ? -20.141 9.891 9.562 1 86.62 147 SER B O 1
ATOM 6811 N N . ALA B 1 148 ? -21.781 8.617 10.383 1 88.12 148 ALA B N 1
ATOM 6812 C CA . ALA B 1 148 ? -21.234 7.41 9.758 1 88.12 148 ALA B CA 1
ATOM 6813 C C . ALA B 1 148 ? -21.422 7.449 8.242 1 88.12 148 ALA B C 1
ATOM 6815 O O . ALA B 1 148 ? -20.547 6.98 7.5 1 88.12 148 ALA B O 1
ATOM 6816 N N . LEU B 1 149 ? -22.484 8.031 7.867 1 88.19 149 LEU B N 1
ATOM 6817 C CA . LEU B 1 149 ? -22.781 8.078 6.438 1 88.19 149 LEU B CA 1
ATOM 6818 C C . LEU B 1 149 ? -21.781 8.969 5.707 1 88.19 149 LEU B C 1
ATOM 6820 O O . LEU B 1 149 ? -21.5 8.758 4.523 1 88.19 149 LEU B O 1
ATOM 6824 N N . VAL B 1 150 ? -21.219 9.906 6.465 1 86.75 150 VAL B N 1
ATOM 6825 C CA . VAL B 1 150 ? -20.297 10.867 5.848 1 86.75 150 VAL B CA 1
ATOM 6826 C C . VAL B 1 150 ? -18.875 10.328 5.895 1 86.75 150 VAL B C 1
ATOM 6828 O O . VAL B 1 150 ? -17.953 10.953 5.367 1 86.75 150 VAL B O 1
ATOM 6831 N N . GLY B 1 151 ? -18.641 9.203 6.43 1 82.5 151 GLY B N 1
ATOM 6832 C CA . GLY B 1 151 ? -17.359 8.539 6.359 1 82.5 151 GLY B CA 1
ATOM 6833 C C . GLY B 1 151 ? -16.422 8.922 7.5 1 82.5 151 GLY B C 1
ATOM 6834 O O . GLY B 1 151 ? -15.203 8.828 7.375 1 82.5 151 GLY B O 1
ATOM 6835 N N . THR B 1 152 ? -16.906 9.422 8.586 1 83.19 152 THR B N 1
ATOM 6836 C CA . THR B 1 152 ? -16.078 9.828 9.719 1 83.19 152 THR B CA 1
ATOM 6837 C C . THR B 1 152 ? -15.812 8.641 10.641 1 83.19 152 THR B C 1
ATOM 6839 O O . THR B 1 152 ? -14.977 8.727 11.547 1 83.19 152 THR B O 1
ATOM 6842 N N . GLN B 1 153 ? -16.562 7.633 10.391 1 87.31 153 GLN B N 1
ATOM 6843 C CA . GLN B 1 153 ? -16.359 6.422 11.18 1 87.31 153 GLN B CA 1
ATOM 6844 C C . GLN B 1 153 ? -15.812 5.289 10.32 1 87.31 153 GLN B C 1
ATOM 6846 O O . GLN B 1 153 ? -15.562 5.477 9.133 1 87.31 153 GLN B O 1
ATOM 6851 N N . GLY B 1 154 ? -15.625 4.168 10.984 1 88.38 154 GLY B N 1
ATOM 6852 C CA . GLY B 1 154 ? -15.109 3.02 10.258 1 88.38 154 GLY B CA 1
ATOM 6853 C C . GLY B 1 154 ? -16.047 2.545 9.156 1 88.38 154 GLY B C 1
ATOM 6854 O O . GLY B 1 154 ? -17.234 2.887 9.148 1 88.38 154 GLY B O 1
ATOM 6855 N N . ILE B 1 155 ? -15.523 1.853 8.242 1 92.25 155 ILE B N 1
ATOM 6856 C CA . ILE B 1 155 ? -16.25 1.427 7.055 1 92.25 155 ILE B CA 1
ATOM 6857 C C . ILE B 1 155 ? -17.438 0.548 7.465 1 92.25 155 ILE B C 1
ATOM 6859 O O . ILE B 1 155 ? -18.516 0.62 6.863 1 92.25 155 ILE B O 1
ATOM 6863 N N . PHE B 1 156 ? -17.25 -0.281 8.516 1 94 156 PHE B N 1
ATOM 6864 C CA . PHE B 1 156 ? -18.328 -1.151 8.977 1 94 156 PHE B CA 1
ATOM 6865 C C . PHE B 1 156 ? -19.531 -0.333 9.438 1 94 156 PHE B C 1
ATOM 6867 O O . PHE B 1 156 ? -20.656 -0.578 8.992 1 94 156 PHE B O 1
ATOM 6874 N N . ARG B 1 157 ? -19.266 0.59 10.234 1 93 157 ARG B N 1
ATOM 6875 C CA . ARG B 1 157 ? -20.328 1.462 10.734 1 93 157 ARG B CA 1
ATOM 6876 C C . ARG B 1 157 ? -20.922 2.293 9.609 1 93 157 ARG B C 1
ATOM 6878 O O . ARG B 1 157 ? -22.141 2.518 9.578 1 93 157 ARG B O 1
ATOM 6885 N N . SER B 1 158 ? -20.062 2.744 8.711 1 93.62 158 SER B N 1
ATOM 6886 C CA . SER B 1 158 ? -20.547 3.506 7.562 1 93.62 158 SER B CA 1
ATOM 6887 C C . SER B 1 158 ? -21.469 2.666 6.684 1 93.62 158 SER B C 1
ATOM 6889 O O . SER B 1 158 ? -22.453 3.17 6.148 1 93.62 158 SER B O 1
ATOM 6891 N N . LEU B 1 159 ? -21.125 1.425 6.527 1 95.19 159 LEU B N 1
ATOM 6892 C CA . LEU B 1 159 ? -21.938 0.532 5.703 1 95.19 159 LEU B CA 1
ATOM 6893 C C . LEU B 1 159 ? -23.281 0.241 6.375 1 95.19 159 LEU B C 1
ATOM 6895 O O . LEU B 1 159 ? -24.297 0.091 5.695 1 95.19 159 LEU B O 1
ATOM 6899 N N . LEU B 1 160 ? -23.266 0.123 7.711 1 94.56 160 LEU B N 1
ATOM 6900 C CA . LEU B 1 160 ? -24.531 -0.044 8.422 1 94.56 160 LEU B CA 1
ATOM 6901 C C . LEU B 1 160 ? -25.438 1.159 8.195 1 94.56 160 LEU B C 1
ATOM 6903 O O . LEU B 1 160 ? -26.641 0.999 7.938 1 94.56 160 LEU B O 1
ATOM 6907 N N . ALA B 1 161 ? -24.828 2.326 8.352 1 94.69 161 ALA B N 1
ATOM 6908 C CA . ALA B 1 161 ? -25.594 3.547 8.086 1 94.69 161 ALA B CA 1
ATOM 6909 C C . ALA B 1 161 ? -26.078 3.586 6.641 1 94.69 161 ALA B C 1
ATOM 6911 O O . ALA B 1 161 ? -27.188 4.059 6.367 1 94.69 161 ALA B O 1
ATOM 6912 N N . PHE B 1 162 ? -25.281 3.1 5.746 1 95.06 162 PHE B N 1
ATOM 6913 C CA . PHE B 1 162 ? -25.609 3.035 4.328 1 95.06 162 PHE B CA 1
ATOM 6914 C C . PHE B 1 162 ? -26.797 2.115 4.09 1 95.06 162 PHE B C 1
ATOM 6916 O O . PHE B 1 162 ? -27.656 2.414 3.262 1 95.06 162 PHE B O 1
ATOM 6923 N N . ARG B 1 163 ? -26.844 1.001 4.789 1 95.38 163 ARG B N 1
ATOM 6924 C CA . ARG B 1 163 ? -27.984 0.082 4.715 1 95.38 163 ARG B CA 1
ATOM 6925 C C . ARG B 1 163 ? -29.266 0.748 5.207 1 95.38 163 ARG B C 1
ATOM 6927 O O . ARG B 1 163 ? -30.328 0.578 4.609 1 95.38 163 ARG B O 1
ATOM 6934 N N . ILE B 1 164 ? -29.125 1.474 6.25 1 94.81 164 ILE B N 1
ATOM 6935 C CA . ILE B 1 164 ? -30.281 2.166 6.812 1 94.81 164 ILE B CA 1
ATOM 6936 C C . ILE B 1 164 ? -30.781 3.223 5.828 1 94.81 164 ILE B C 1
ATOM 6938 O O . ILE B 1 164 ? -31.984 3.338 5.59 1 94.81 164 ILE B O 1
ATOM 6942 N N . ASP B 1 165 ? -29.797 3.918 5.273 1 93.69 165 ASP B N 1
ATOM 6943 C CA . ASP B 1 165 ? -30.125 4.934 4.277 1 93.69 165 ASP B CA 1
ATOM 6944 C C . ASP B 1 165 ? -30.812 4.309 3.064 1 93.69 165 ASP B C 1
ATOM 6946 O O . ASP B 1 165 ? -31.609 4.961 2.389 1 93.69 165 ASP B O 1
ATOM 6950 N N . SER B 1 166 ? -30.578 3.025 2.754 1 94.12 166 SER B N 1
ATOM 6951 C CA . SER B 1 166 ? -31.125 2.324 1.597 1 94.12 166 SER B CA 1
ATOM 6952 C C . SER B 1 166 ? -32.5 1.752 1.898 1 94.12 166 SER B C 1
ATOM 6954 O O . SER B 1 166 ? -33.156 1.22 1.007 1 94.12 166 SER B O 1
ATOM 6956 N N . GLY B 1 167 ? -32.906 1.746 3.205 1 92.06 167 GLY B N 1
ATOM 6957 C CA . GLY B 1 167 ? -34.281 1.346 3.529 1 92.06 167 GLY B CA 1
ATOM 6958 C C . GLY B 1 167 ? -34.344 0.041 4.301 1 92.06 167 GLY B C 1
ATOM 6959 O O . GLY B 1 167 ? -35.375 -0.637 4.293 1 92.06 167 GLY B O 1
ATOM 6960 N N . ASP B 1 168 ? -33.281 -0.353 4.875 1 94.44 168 ASP B N 1
ATOM 6961 C CA . ASP B 1 168 ? -33.312 -1.571 5.68 1 94.44 168 ASP B CA 1
ATOM 6962 C C . ASP B 1 168 ? -34.125 -1.379 6.953 1 94.44 168 ASP B C 1
ATOM 6964 O O . ASP B 1 168 ? -33.625 -0.872 7.953 1 94.44 168 ASP B O 1
ATOM 6968 N N . LYS B 1 169 ? -35.281 -1.855 7.008 1 91.94 169 LYS B N 1
ATOM 6969 C CA . LYS B 1 169 ? -36.219 -1.633 8.102 1 91.94 169 LYS B CA 1
ATOM 6970 C C . LYS B 1 169 ? -35.812 -2.404 9.352 1 91.94 169 LYS B C 1
ATOM 6972 O O . LYS B 1 169 ? -35.938 -1.896 10.469 1 91.94 169 LYS B O 1
ATOM 6977 N N . GLU B 1 170 ? -35.312 -3.588 9.109 1 91.19 170 GLU B N 1
ATOM 6978 C CA . GLU B 1 170 ? -34.938 -4.43 10.234 1 91.19 170 GLU B CA 1
ATOM 6979 C C . GLU B 1 170 ? -33.781 -3.812 11.008 1 91.19 170 GLU B C 1
ATOM 6981 O O . GLU B 1 170 ? -33.781 -3.764 12.242 1 91.19 170 GLU B O 1
ATOM 6986 N N . LEU B 1 171 ? -32.844 -3.338 10.328 1 92.69 171 LEU B N 1
ATOM 6987 C CA . LEU B 1 171 ? -31.672 -2.738 10.969 1 92.69 171 LEU B CA 1
ATOM 6988 C C . LEU B 1 171 ? -32.031 -1.417 11.641 1 92.69 171 LEU B C 1
ATOM 6990 O O . LEU B 1 171 ? -31.531 -1.102 12.719 1 92.69 171 LEU B O 1
ATOM 6994 N N . THR B 1 172 ? -32.875 -0.645 10.969 1 92.56 172 THR B N 1
ATOM 6995 C CA . THR B 1 172 ? -33.344 0.621 11.539 1 92.56 172 THR B CA 1
ATOM 6996 C C . THR B 1 172 ? -34.031 0.394 12.883 1 92.56 172 THR B C 1
ATOM 6998 O O . THR B 1 172 ? -33.75 1.102 13.852 1 92.56 172 THR B O 1
ATOM 7001 N N . ASN B 1 173 ? -34.875 -0.588 12.844 1 89 173 ASN B N 1
ATOM 7002 C CA . ASN B 1 173 ? -35.562 -0.925 14.07 1 89 173 ASN B CA 1
ATOM 7003 C C . ASN B 1 173 ? -34.625 -1.394 15.164 1 89 173 ASN B C 1
ATOM 7005 O O . ASN B 1 173 ? -34.812 -1.064 16.344 1 89 173 ASN B O 1
ATOM 7009 N N . HIS B 1 174 ? -33.688 -2.096 14.812 1 89.75 174 HIS B N 1
ATOM 7010 C CA . HIS B 1 174 ? -32.719 -2.607 15.773 1 89.75 174 HIS B CA 1
ATOM 7011 C C . HIS B 1 174 ? -31.922 -1.472 16.406 1 89.75 174 HIS B C 1
ATOM 7013 O O . HIS B 1 174 ? -31.812 -1.398 17.641 1 89.75 174 HIS B O 1
ATOM 7019 N N . ILE B 1 175 ? -31.406 -0.538 15.641 1 88.88 175 ILE B N 1
ATOM 7020 C CA . ILE B 1 175 ? -30.531 0.526 16.125 1 88.88 175 ILE B CA 1
ATOM 7021 C C . ILE B 1 175 ? -31.344 1.499 16.984 1 88.88 175 ILE B C 1
ATOM 7023 O O . ILE B 1 175 ? -30.828 2.027 17.984 1 88.88 175 ILE B O 1
ATOM 7027 N N . ARG B 1 176 ? -32.531 1.68 16.641 1 84.69 176 ARG B N 1
ATOM 7028 C CA . ARG B 1 176 ? -33.375 2.623 17.375 1 84.69 176 ARG B CA 1
ATOM 7029 C C . ARG B 1 176 ? -33.844 2.027 18.688 1 84.69 176 ARG B C 1
ATOM 7031 O O . ARG B 1 176 ? -34.031 2.748 19.672 1 84.69 176 ARG B O 1
ATOM 7038 N N . SER B 1 177 ? -34.031 0.724 18.703 1 83.75 177 SER B N 1
ATOM 7039 C CA . SER B 1 177 ? -34.688 0.118 19.844 1 83.75 177 SER B CA 1
ATOM 7040 C C . SER B 1 177 ? -33.719 -0.688 20.688 1 83.75 177 SER B C 1
ATOM 7042 O O . SER B 1 177 ? -34.062 -1.179 21.766 1 83.75 177 SER B O 1
ATOM 7044 N N . CYS B 1 178 ? -32.594 -0.816 20.25 1 81.25 178 CYS B N 1
ATOM 7045 C CA . CYS B 1 178 ? -31.672 -1.699 20.969 1 81.25 178 CYS B CA 1
ATOM 7046 C C . CYS B 1 178 ? -31.125 -1.025 22.219 1 81.25 178 CYS B C 1
ATOM 7048 O O . CYS B 1 178 ? -31.016 0.201 22.266 1 81.25 178 CYS B O 1
ATOM 7050 N N . LYS B 1 179 ? -30.859 -1.872 23.188 1 76.25 179 LYS B N 1
ATOM 7051 C CA . LYS B 1 179 ? -30.203 -1.394 24.406 1 76.25 179 LYS B CA 1
ATOM 7052 C C . LYS B 1 179 ? -28.75 -1.019 24.125 1 76.25 179 LYS B C 1
ATOM 7054 O O . LYS B 1 179 ? -28.156 -1.491 23.141 1 76.25 179 LYS B O 1
ATOM 7059 N N . LYS B 1 180 ? -28.203 -0.218 24.891 1 73.62 180 LYS B N 1
ATOM 7060 C CA . LYS B 1 180 ? -26.859 0.307 24.703 1 73.62 180 LYS B CA 1
ATOM 7061 C C . LYS B 1 180 ? -25.828 -0.821 24.641 1 73.62 180 LYS B C 1
ATOM 7063 O O . LYS B 1 180 ? -24.859 -0.745 23.891 1 73.62 180 LYS B O 1
ATOM 7068 N N . ASN B 1 181 ? -26.094 -1.854 25.406 1 71.56 181 ASN B N 1
ATOM 7069 C CA . ASN B 1 181 ? -25.109 -2.938 25.484 1 71.56 181 ASN B CA 1
ATOM 7070 C C . ASN B 1 181 ? -25.453 -4.066 24.516 1 71.56 181 ASN B C 1
ATOM 7072 O O . ASN B 1 181 ? -24.766 -5.09 24.484 1 71.56 181 ASN B O 1
ATOM 7076 N N . SER B 1 182 ? -26.531 -3.865 23.656 1 78.44 182 SER B N 1
ATOM 7077 C CA . SER B 1 182 ? -26.938 -4.938 22.75 1 78.44 182 SER B CA 1
ATOM 7078 C C . SER B 1 182 ? -26.969 -4.453 21.312 1 78.44 182 SER B C 1
ATOM 7080 O O . SER B 1 182 ? -27.859 -4.84 20.547 1 78.44 182 SER B O 1
ATOM 7082 N N . THR B 1 183 ? -26.109 -3.605 21 1 82.19 183 THR B N 1
ATOM 7083 C CA . THR B 1 183 ? -26.094 -3.09 19.641 1 82.19 183 THR B CA 1
ATOM 7084 C C . THR B 1 183 ? -25.547 -4.133 18.672 1 82.19 183 THR B C 1
ATOM 7086 O O . THR B 1 183 ? -25.828 -4.086 17.469 1 82.19 183 THR B O 1
ATOM 7089 N N . MET B 1 184 ? -24.734 -5.066 19.125 1 84.94 184 MET B N 1
ATOM 7090 C CA . MET B 1 184 ? -24.156 -6.184 18.375 1 84.94 184 MET B CA 1
ATOM 7091 C C . MET B 1 184 ? -23.203 -5.684 17.297 1 84.94 184 MET B C 1
ATOM 7093 O O . MET B 1 184 ? -23.094 -6.293 16.234 1 84.94 184 MET B O 1
ATOM 7097 N N . ILE B 1 185 ? -22.641 -4.484 17.5 1 88.44 185 ILE B N 1
ATOM 7098 C CA . ILE B 1 185 ? -21.734 -3.922 16.484 1 88.44 185 ILE B CA 1
ATOM 7099 C C . ILE B 1 185 ? -20.344 -3.748 17.078 1 88.44 185 ILE B C 1
ATOM 7101 O O . ILE B 1 185 ? -19.453 -3.186 16.422 1 88.44 185 ILE B O 1
ATOM 7105 N N . SER B 1 186 ? -20.141 -4.195 18.25 1 87.19 186 SER B N 1
ATOM 7106 C CA . SER B 1 186 ? -18.875 -4.023 18.922 1 87.19 186 SER B CA 1
ATOM 7107 C C . SER B 1 186 ? -17.766 -4.832 18.25 1 87.19 186 SER B C 1
ATOM 7109 O O . SER B 1 186 ? -18.047 -5.73 17.453 1 87.19 186 SER B O 1
ATOM 7111 N N . LYS B 1 187 ? -16.562 -4.527 18.562 1 87.81 187 LYS B N 1
ATOM 7112 C CA . LYS B 1 187 ? -15.398 -5.207 18 1 87.81 187 LYS B CA 1
ATOM 7113 C C . LYS B 1 187 ? -15.406 -6.695 18.359 1 87.81 187 LYS B C 1
ATOM 7115 O O . LYS B 1 187 ? -15.047 -7.535 17.531 1 87.81 187 LYS B O 1
ATOM 7120 N N . THR B 1 188 ? -15.773 -6.984 19.5 1 88 188 THR B N 1
ATOM 7121 C CA . THR B 1 188 ? -15.797 -8.367 19.969 1 88 188 THR B CA 1
ATOM 7122 C C . THR B 1 188 ? -16.797 -9.195 19.156 1 88 188 THR B C 1
ATOM 7124 O O . THR B 1 188 ? -16.484 -10.312 18.75 1 88 188 THR B O 1
ATOM 7127 N N . ILE B 1 189 ? -17.984 -8.641 18.953 1 89 189 ILE B N 1
ATOM 7128 C CA . ILE B 1 189 ? -19.016 -9.336 18.203 1 89 189 ILE B CA 1
ATOM 7129 C C . ILE B 1 189 ? -18.547 -9.539 16.75 1 89 189 ILE B C 1
ATOM 7131 O O . ILE B 1 189 ? -18.766 -10.602 16.172 1 89 189 ILE B O 1
ATOM 7135 N N . GLN B 1 190 ? -17.953 -8.5 16.188 1 91.94 190 GLN B N 1
ATOM 7136 C CA . GLN B 1 190 ? -17.438 -8.609 14.828 1 91.94 190 GLN B CA 1
ATOM 7137 C C . GLN B 1 190 ? -16.453 -9.766 14.711 1 91.94 190 GLN B C 1
ATOM 7139 O O . GLN B 1 190 ? -16.547 -10.586 13.797 1 91.94 190 GLN B O 1
ATOM 7144 N N . ASN B 1 191 ? -15.531 -9.844 15.664 1 92.5 191 ASN B N 1
ATOM 7145 C CA . ASN B 1 191 ? -14.516 -10.883 15.633 1 92.5 191 ASN B CA 1
ATOM 7146 C C . ASN B 1 191 ? -15.125 -12.273 15.82 1 92.5 191 ASN B C 1
ATOM 7148 O O . ASN B 1 191 ? -14.68 -13.242 15.195 1 92.5 191 ASN B O 1
ATOM 7152 N N . ASP B 1 192 ? -16.109 -12.297 16.609 1 93 192 ASP B N 1
ATOM 7153 C CA . ASP B 1 192 ? -16.781 -13.57 16.812 1 93 192 ASP B CA 1
ATOM 7154 C C . ASP B 1 192 ? -17.453 -14.047 15.531 1 93 192 ASP B C 1
ATOM 7156 O O . ASP B 1 192 ? -17.328 -15.219 15.156 1 93 192 ASP B O 1
ATOM 7160 N N . ILE B 1 193 ? -18.125 -13.172 14.945 1 94.19 193 ILE B N 1
ATOM 7161 C CA . ILE B 1 193 ? -18.828 -13.523 13.711 1 94.19 193 ILE B CA 1
ATOM 7162 C C . ILE B 1 193 ? -17.812 -13.914 12.633 1 94.19 193 ILE B C 1
ATOM 7164 O O . ILE B 1 193 ? -18.016 -14.883 11.906 1 94.19 193 ILE B O 1
ATOM 7168 N N . ILE B 1 194 ? -16.734 -13.172 12.492 1 96.12 194 ILE B N 1
ATOM 7169 C CA . ILE B 1 194 ? -15.688 -13.469 11.516 1 96.12 194 ILE B CA 1
ATOM 7170 C C . ILE B 1 194 ? -15.102 -14.859 11.789 1 96.12 194 ILE B C 1
ATOM 7172 O O . ILE B 1 194 ? -14.883 -15.641 10.859 1 96.12 194 ILE B O 1
ATOM 7176 N N . ASN B 1 195 ? -14.875 -15.141 13.055 1 95.62 195 ASN B N 1
ATOM 7177 C CA . ASN B 1 195 ? -14.344 -16.453 13.422 1 95.62 195 ASN B CA 1
ATOM 7178 C C . ASN B 1 195 ? -15.305 -17.562 13.062 1 95.62 195 ASN B C 1
ATOM 7180 O O . ASN B 1 195 ? -14.883 -18.641 12.625 1 95.62 195 ASN B O 1
ATOM 7184 N N . ILE B 1 196 ? -16.547 -17.312 13.32 1 95.62 196 ILE B N 1
ATOM 7185 C CA . ILE B 1 196 ? -17.562 -18.297 12.992 1 95.62 196 ILE B CA 1
ATOM 7186 C C . ILE B 1 196 ? -17.609 -18.516 11.484 1 95.62 196 ILE B C 1
ATOM 7188 O O . ILE B 1 196 ? -17.672 -19.656 11.008 1 95.62 196 ILE B O 1
ATOM 7192 N N . LEU B 1 197 ? -17.625 -17.438 10.75 1 96.62 197 LEU B N 1
ATOM 7193 C CA . LEU B 1 197 ? -17.609 -17.531 9.297 1 96.62 197 LEU B CA 1
ATOM 7194 C C . LEU B 1 197 ? -16.391 -18.312 8.812 1 96.62 197 LEU B C 1
ATOM 7196 O O . LEU B 1 197 ? -16.484 -19.125 7.898 1 96.62 197 LEU B O 1
ATOM 7200 N N . HIS B 1 198 ? -15.227 -18.016 9.43 1 96.88 198 HIS B N 1
ATOM 7201 C CA . HIS B 1 198 ? -13.992 -18.75 9.141 1 96.88 198 HIS B CA 1
ATOM 7202 C C . HIS B 1 198 ? -14.188 -20.25 9.328 1 96.88 198 HIS B C 1
ATOM 7204 O O . HIS B 1 198 ? -13.844 -21.031 8.445 1 96.88 198 HIS B O 1
ATOM 7210 N N . LYS B 1 199 ? -14.766 -20.594 10.383 1 94.81 199 LYS B N 1
ATOM 7211 C CA . LYS B 1 199 ? -14.961 -22 10.727 1 94.81 199 LYS B CA 1
ATOM 7212 C C . LYS B 1 199 ? -15.914 -22.672 9.75 1 94.81 199 LYS B C 1
ATOM 7214 O O . LYS B 1 199 ? -15.664 -23.797 9.305 1 94.81 199 LYS B O 1
ATOM 7219 N N . VAL B 1 200 ? -16.969 -22.016 9.453 1 95.25 200 VAL B N 1
ATOM 7220 C CA . VAL B 1 200 ? -17.984 -22.562 8.57 1 95.25 200 VAL B CA 1
ATOM 7221 C C . VAL B 1 200 ? -17.375 -22.844 7.195 1 95.25 200 VAL B C 1
ATOM 7223 O O . VAL B 1 200 ? -17.609 -23.891 6.605 1 95.25 200 VAL B O 1
ATOM 7226 N N . ILE B 1 201 ? -16.641 -21.969 6.648 1 96.56 201 ILE B N 1
ATOM 7227 C CA . ILE B 1 201 ? -16.047 -22.094 5.32 1 96.56 201 ILE B CA 1
ATOM 7228 C C . ILE B 1 201 ? -15.008 -23.219 5.332 1 96.56 201 ILE B C 1
ATOM 7230 O O . ILE B 1 201 ? -15 -24.062 4.441 1 96.56 201 ILE B O 1
ATOM 7234 N N . ILE B 1 202 ? -14.133 -23.234 6.352 1 96.88 202 ILE B N 1
ATOM 7235 C CA . ILE B 1 202 ? -13.094 -24.25 6.449 1 96.88 202 ILE B CA 1
ATOM 7236 C C . ILE B 1 202 ? -13.727 -25.641 6.582 1 96.88 202 ILE B C 1
ATOM 7238 O O . ILE B 1 202 ? -13.281 -26.594 5.953 1 96.88 202 ILE B O 1
ATOM 7242 N N . GLU B 1 203 ? -14.781 -25.703 7.348 1 95.12 203 GLU B N 1
ATOM 7243 C CA . GLU B 1 203 ? -15.469 -26.969 7.527 1 95.12 203 GLU B CA 1
ATOM 7244 C C . GLU B 1 203 ? -16.062 -27.469 6.215 1 95.12 203 GLU B C 1
ATOM 7246 O O . GLU B 1 203 ? -16.047 -28.672 5.938 1 95.12 203 GLU B O 1
ATOM 7251 N N . THR B 1 204 ? -16.578 -26.578 5.516 1 94.75 204 THR B N 1
ATOM 7252 C CA . THR B 1 204 ? -17.125 -26.953 4.219 1 94.75 204 THR B CA 1
ATOM 7253 C C . THR B 1 204 ? -16.047 -27.5 3.299 1 94.75 204 THR B C 1
ATOM 7255 O O . THR B 1 204 ? -16.234 -28.531 2.639 1 94.75 204 THR B O 1
ATOM 7258 N N . ILE B 1 205 ? -14.922 -26.906 3.25 1 96.25 205 ILE B N 1
ATOM 7259 C CA . ILE B 1 205 ? -13.82 -27.328 2.396 1 96.25 205 ILE B CA 1
ATOM 7260 C C . ILE B 1 205 ? -13.281 -28.672 2.879 1 96.25 205 ILE B C 1
ATOM 7262 O O . ILE B 1 205 ? -13.078 -29.594 2.08 1 96.25 205 ILE B O 1
ATOM 7266 N N . VAL B 1 206 ? -13.086 -28.797 4.164 1 96.94 206 VAL B N 1
ATOM 7267 C CA . VAL B 1 206 ? -12.5 -29.984 4.75 1 96.94 206 VAL B CA 1
ATOM 7268 C C . VAL B 1 206 ? -13.445 -31.172 4.551 1 96.94 206 VAL B C 1
ATOM 7270 O O . VAL B 1 206 ? -13 -32.312 4.305 1 96.94 206 VAL B O 1
ATOM 7273 N N . THR B 1 207 ? -14.703 -30.922 4.652 1 95.44 207 THR B N 1
ATOM 7274 C CA . THR B 1 207 ? -15.688 -31.969 4.414 1 95.44 207 THR B CA 1
ATOM 7275 C C . THR B 1 207 ? -15.578 -32.5 2.982 1 95.44 207 THR B C 1
ATOM 7277 O O . THR B 1 207 ? -15.656 -33.719 2.748 1 95.44 207 THR B O 1
ATOM 7280 N N . ASN B 1 208 ? -15.383 -31.641 2.086 1 94.25 208 ASN B N 1
ATOM 7281 C CA . ASN B 1 208 ? -15.203 -32.031 0.695 1 94.25 208 ASN B CA 1
ATOM 7282 C C . ASN B 1 208 ? -13.906 -32.812 0.495 1 94.25 208 ASN B C 1
ATOM 7284 O O . ASN B 1 208 ? -13.875 -33.812 -0.245 1 94.25 208 ASN B O 1
ATOM 7288 N N . VAL B 1 209 ? -12.867 -32.469 1.115 1 96.06 209 VAL B N 1
ATOM 7289 C CA . VAL B 1 209 ? -11.578 -33.125 1 1 96.06 209 VAL B CA 1
ATOM 7290 C C . VAL B 1 209 ? -11.672 -34.531 1.586 1 96.06 209 VAL B C 1
ATOM 7292 O O . VAL B 1 209 ? -11.156 -35.5 1 1 96.06 209 VAL B O 1
ATOM 7295 N N . LYS B 1 210 ? -12.367 -34.625 2.715 1 95.06 210 LYS B N 1
ATOM 7296 C CA . LYS B 1 210 ? -12.523 -35.906 3.363 1 95.06 210 LYS B CA 1
ATOM 7297 C C . LYS B 1 210 ? -13.391 -36.844 2.523 1 95.06 210 LYS B C 1
ATOM 7299 O O . LYS B 1 210 ? -13.156 -38.062 2.48 1 95.06 210 LYS B O 1
ATOM 7304 N N . LYS B 1 211 ? -14.352 -36.219 1.935 1 94 211 LYS B N 1
ATOM 7305 C CA . LYS B 1 211 ? -15.266 -37 1.1 1 94 211 LYS B CA 1
ATOM 7306 C C . LYS B 1 211 ? -14.523 -37.719 -0.023 1 94 211 LYS B C 1
ATOM 7308 O O . LYS B 1 211 ? -14.836 -38.875 -0.353 1 94 211 LYS B O 1
ATOM 7313 N N . TYR B 1 212 ? -13.445 -37.156 -0.554 1 92.31 212 TYR B N 1
ATOM 7314 C CA . TYR B 1 212 ? -12.75 -37.688 -1.707 1 92.31 212 TYR B CA 1
ATOM 7315 C C . TYR B 1 212 ? -11.406 -38.281 -1.298 1 92.31 212 TYR B C 1
ATOM 7317 O O . TYR B 1 212 ? -10.641 -38.75 -2.146 1 92.31 212 TYR B O 1
ATOM 7325 N N . LYS B 1 213 ? -11 -38.219 -0.077 1 92.12 213 LYS B N 1
ATOM 7326 C CA . LYS B 1 213 ? -9.992 -39 0.642 1 92.12 213 LYS B CA 1
ATOM 7327 C C . LYS B 1 213 ? -8.594 -38.469 0.358 1 92.12 213 LYS B C 1
ATOM 7329 O O . LYS B 1 213 ? -7.922 -37.969 1.257 1 92.12 213 LYS B O 1
ATOM 7334 N N . TYR B 1 214 ? -8.172 -38.531 -1 1 96.12 214 TYR B N 1
ATOM 7335 C CA . TYR B 1 214 ? -6.781 -38.219 -1.312 1 96.12 214 TYR B CA 1
ATOM 7336 C C . TYR B 1 214 ? -6.609 -36.719 -1.514 1 96.12 214 TYR B C 1
ATOM 7338 O O . TYR B 1 214 ? -7.461 -36.062 -2.115 1 96.12 214 TYR B O 1
ATOM 7346 N N . PHE B 1 215 ? -5.551 -36.125 -0.979 1 97.31 215 PHE B N 1
ATOM 7347 C CA . PHE B 1 215 ? -5.285 -34.688 -1.159 1 97.31 215 PHE B CA 1
ATOM 7348 C C . PHE B 1 215 ? -3.789 -34.406 -1.104 1 97.31 215 PHE B C 1
ATOM 7350 O O . PHE B 1 215 ? -2.998 -35.281 -0.763 1 97.31 215 PHE B O 1
ATOM 7357 N N . SER B 1 216 ? -3.379 -33.281 -1.543 1 96.94 216 SER B N 1
ATOM 7358 C CA . SER B 1 216 ? -2.016 -32.75 -1.461 1 96.94 216 SER B CA 1
ATOM 7359 C C . SER B 1 216 ? -1.985 -31.391 -0.802 1 96.94 216 SER B C 1
ATOM 7361 O O . SER B 1 216 ? -3.016 -30.719 -0.704 1 96.94 216 SER B O 1
ATOM 7363 N N . ILE B 1 217 ? -0.835 -31.016 -0.297 1 96.44 217 ILE B N 1
ATOM 7364 C CA . ILE B 1 217 ? -0.712 -29.719 0.358 1 96.44 217 ILE B CA 1
ATOM 7365 C C . ILE B 1 217 ? 0.226 -28.812 -0.446 1 96.44 217 ILE B C 1
ATOM 7367 O O . ILE B 1 217 ? 1.214 -29.297 -1.014 1 96.44 217 ILE B O 1
ATOM 7371 N N . LEU B 1 218 ? -0.098 -27.625 -0.548 1 95.38 218 LEU B N 1
ATOM 7372 C CA . LEU B 1 218 ? 0.691 -26.578 -1.176 1 95.38 218 LEU B CA 1
ATOM 7373 C C . LEU B 1 218 ? 1.043 -25.484 -0.168 1 95.38 218 LEU B C 1
ATOM 7375 O O . LEU B 1 218 ? 0.156 -24.812 0.35 1 95.38 218 LEU B O 1
ATOM 7379 N N . CYS B 1 219 ? 2.322 -25.297 0.096 1 94.19 219 CYS B N 1
ATOM 7380 C CA . CYS B 1 219 ? 2.742 -24.344 1.107 1 94.19 219 CYS B CA 1
ATOM 7381 C C . CYS B 1 219 ? 3.912 -23.5 0.607 1 94.19 219 CYS B C 1
ATOM 7383 O O . CYS B 1 219 ? 4.676 -23.938 -0.253 1 94.19 219 CYS B O 1
ATOM 7385 N N . ASP B 1 220 ? 3.938 -22.344 1.023 1 90.75 220 ASP B N 1
ATOM 7386 C CA . ASP B 1 220 ? 5.012 -21.391 0.769 1 90.75 220 ASP B CA 1
ATOM 7387 C C . ASP B 1 220 ? 5.105 -20.359 1.891 1 90.75 220 ASP B C 1
ATOM 7389 O O . ASP B 1 220 ? 4.164 -20.188 2.666 1 90.75 220 ASP B O 1
ATOM 7393 N N . GLU B 1 221 ? 6.27 -19.766 2 1 89.94 221 GLU B N 1
ATOM 7394 C CA . GLU B 1 221 ? 6.48 -18.797 3.084 1 89.94 221 GLU B CA 1
ATOM 7395 C C . GLU B 1 221 ? 6.727 -17.391 2.539 1 89.94 221 GLU B C 1
ATOM 7397 O O . GLU B 1 221 ? 7.234 -17.234 1.429 1 89.94 221 GLU B O 1
ATOM 7402 N N . THR B 1 222 ? 6.281 -16.391 3.26 1 87.94 222 THR B N 1
ATOM 7403 C CA . THR B 1 222 ? 6.57 -15 2.953 1 87.94 222 THR B CA 1
ATOM 7404 C C . THR B 1 222 ? 6.602 -14.156 4.227 1 87.94 222 THR B C 1
ATOM 7406 O O . THR B 1 222 ? 6.09 -14.578 5.266 1 87.94 222 THR B O 1
ATOM 7409 N N . THR B 1 223 ? 7.254 -13.055 4.219 1 87.56 223 THR B N 1
ATOM 7410 C CA . THR B 1 223 ? 7.25 -12.109 5.324 1 87.56 223 THR B CA 1
ATOM 7411 C C . THR B 1 223 ? 6.191 -11.031 5.105 1 87.56 223 THR B C 1
ATOM 7413 O O . THR B 1 223 ? 6.141 -10.406 4.043 1 87.56 223 THR B O 1
ATOM 7416 N N . ASP B 1 224 ? 5.359 -10.852 6.02 1 87.56 224 ASP B N 1
ATOM 7417 C CA . ASP B 1 224 ? 4.309 -9.844 5.863 1 87.56 224 ASP B CA 1
ATOM 7418 C C . ASP B 1 224 ? 4.816 -8.453 6.234 1 87.56 224 ASP B C 1
ATOM 7420 O O . ASP B 1 224 ? 5.996 -8.281 6.543 1 87.56 224 ASP B O 1
ATOM 7424 N N . ILE B 1 225 ? 3.992 -7.426 6.152 1 84.25 225 ILE B N 1
ATOM 7425 C CA . ILE B 1 225 ? 4.359 -6.023 6.32 1 84.25 225 ILE B CA 1
ATOM 7426 C C . ILE B 1 225 ? 4.809 -5.777 7.758 1 84.25 225 ILE B C 1
ATOM 7428 O O . ILE B 1 225 ? 5.566 -4.84 8.023 1 84.25 225 ILE B O 1
ATOM 7432 N N . SER B 1 226 ? 4.348 -6.559 8.719 1 80.06 226 SER B N 1
ATOM 7433 C CA . SER B 1 226 ? 4.734 -6.43 10.125 1 80.06 226 SER B CA 1
ATOM 7434 C C . SER B 1 226 ? 5.984 -7.25 10.43 1 80.06 226 SER B C 1
ATOM 7436 O O . SER B 1 226 ? 6.289 -7.516 11.594 1 80.06 226 SER B O 1
ATOM 7438 N N . THR B 1 227 ? 6.578 -7.789 9.391 1 80.25 227 THR B N 1
ATOM 7439 C CA . THR B 1 227 ? 7.82 -8.555 9.477 1 80.25 227 THR B CA 1
ATOM 7440 C C . THR B 1 227 ? 7.594 -9.875 10.211 1 80.25 227 THR B C 1
ATOM 7442 O O . THR B 1 227 ? 8.406 -10.273 11.047 1 80.25 227 THR B O 1
ATOM 7445 N N . LYS B 1 228 ? 6.504 -10.375 10.031 1 85.75 228 LYS B N 1
ATOM 7446 C CA . LYS B 1 228 ? 6.188 -11.711 10.523 1 85.75 228 LYS B CA 1
ATOM 7447 C C . LYS B 1 228 ? 6.23 -12.734 9.391 1 85.75 228 LYS B C 1
ATOM 7449 O O . LYS B 1 228 ? 5.789 -12.453 8.273 1 85.75 228 LYS B O 1
ATOM 7454 N N . GLU B 1 229 ? 6.785 -13.875 9.703 1 89.12 229 GLU B N 1
ATOM 7455 C CA . GLU B 1 229 ? 6.824 -14.938 8.695 1 89.12 229 GLU B CA 1
ATOM 7456 C C . GLU B 1 229 ? 5.488 -15.672 8.609 1 89.12 229 GLU B C 1
ATOM 7458 O O . GLU B 1 229 ? 5.008 -16.203 9.609 1 89.12 229 GLU B O 1
ATOM 7463 N N . GLN B 1 230 ? 4.902 -15.633 7.441 1 93 230 GLN B N 1
ATOM 7464 C CA . GLN B 1 230 ? 3.613 -16.266 7.199 1 93 230 GLN B CA 1
ATOM 7465 C C . GLN B 1 230 ? 3.744 -17.406 6.195 1 93 230 GLN B C 1
ATOM 7467 O O . GLN B 1 230 ? 4.344 -17.234 5.129 1 93 230 GLN B O 1
ATOM 7472 N N . MET B 1 231 ? 3.281 -18.531 6.543 1 94.94 231 MET B N 1
ATOM 7473 C CA . MET B 1 231 ? 3.188 -19.656 5.609 1 94.94 231 MET B CA 1
ATOM 7474 C C . MET B 1 231 ? 1.751 -19.859 5.141 1 94.94 231 MET B C 1
ATOM 7476 O O . MET B 1 231 ? 0.821 -19.828 5.945 1 94.94 231 MET B O 1
ATOM 7480 N N . THR B 1 232 ? 1.585 -19.891 3.859 1 95.94 232 THR B N 1
ATOM 7481 C CA . THR B 1 232 ? 0.263 -20.172 3.311 1 95.94 232 THR B CA 1
ATOM 7482 C C . THR B 1 232 ? 0.008 -21.672 3.27 1 95.94 232 THR B C 1
ATOM 7484 O O . THR B 1 232 ? 0.935 -22.469 3.07 1 95.94 232 THR B O 1
ATOM 7487 N N . PHE B 1 233 ? -1.174 -22.078 3.561 1 96.44 233 PHE B N 1
ATOM 7488 C CA . PHE B 1 233 ? -1.581 -23.484 3.58 1 96.44 233 PHE B CA 1
ATOM 7489 C C . PHE B 1 233 ? -2.77 -23.719 2.654 1 96.44 233 PHE B C 1
ATOM 7491 O O . PHE B 1 233 ? -3.873 -23.234 2.92 1 96.44 233 PHE B O 1
ATOM 7498 N N . SER B 1 234 ? -2.543 -24.406 1.542 1 96.12 234 SER B N 1
ATOM 7499 C CA . SER B 1 234 ? -3.594 -24.75 0.591 1 96.12 234 SER B CA 1
ATOM 7500 C C . SER B 1 234 ? -3.645 -26.25 0.351 1 96.12 234 SER B C 1
ATOM 7502 O O . SER B 1 234 ? -2.656 -26.953 0.573 1 96.12 234 SER B O 1
ATOM 7504 N N . VAL B 1 235 ? -4.797 -26.734 -0.072 1 96.44 235 VAL B N 1
ATOM 7505 C CA . VAL B 1 235 ? -4.98 -28.156 -0.344 1 96.44 235 VAL B CA 1
ATOM 7506 C C . VAL B 1 235 ? -5.457 -28.344 -1.782 1 96.44 235 VAL B C 1
ATOM 7508 O O . VAL B 1 235 ? -6.199 -27.516 -2.314 1 96.44 235 VAL B O 1
ATOM 7511 N N . ARG B 1 236 ? -4.945 -29.328 -2.369 1 96.19 236 ARG B N 1
ATOM 7512 C CA . ARG B 1 236 ? -5.352 -29.734 -3.709 1 96.19 236 ARG B CA 1
ATOM 7513 C C . ARG B 1 236 ? -6.062 -31.094 -3.676 1 96.19 236 ARG B C 1
ATOM 7515 O O . ARG B 1 236 ? -5.582 -32.031 -3.043 1 96.19 236 ARG B O 1
ATOM 7522 N N . TYR B 1 237 ? -7.238 -31.203 -4.238 1 96.06 237 TYR B N 1
ATOM 7523 C CA . TYR B 1 237 ? -7.992 -32.438 -4.305 1 96.06 237 TYR B CA 1
ATOM 7524 C C . TYR B 1 237 ? -8.875 -32.469 -5.543 1 96.06 237 TYR B C 1
ATOM 7526 O O . TYR B 1 237 ? -8.961 -31.5 -6.281 1 96.06 237 TYR B O 1
ATOM 7534 N N . ILE B 1 238 ? -9.406 -33.625 -5.812 1 95 238 ILE B N 1
ATOM 7535 C CA . ILE B 1 238 ? -10.289 -33.781 -6.965 1 95 238 ILE B CA 1
ATOM 7536 C C . ILE B 1 238 ? -11.734 -33.906 -6.496 1 95 238 ILE B C 1
ATOM 7538 O O . ILE B 1 238 ? -12.055 -34.75 -5.66 1 95 238 ILE B O 1
ATOM 7542 N N . ASP B 1 239 ? -12.531 -32.969 -6.992 1 93.12 239 ASP B N 1
ATOM 7543 C CA . ASP B 1 239 ? -13.969 -33.094 -6.773 1 93.12 239 ASP B CA 1
ATOM 7544 C C . ASP B 1 239 ? -14.594 -34.125 -7.727 1 93.12 239 ASP B C 1
ATOM 7546 O O . ASP B 1 239 ? -14.828 -33.812 -8.898 1 93.12 239 ASP B O 1
ATOM 7550 N N . MET B 1 240 ? -14.938 -35.25 -7.305 1 89.5 240 MET B N 1
ATOM 7551 C CA . MET B 1 240 ? -15.391 -36.375 -8.125 1 89.5 240 MET B CA 1
ATOM 7552 C C . MET B 1 240 ? -16.797 -36.125 -8.648 1 89.5 240 MET B C 1
ATOM 7554 O O . MET B 1 240 ? -17.219 -36.719 -9.641 1 89.5 240 MET B O 1
ATOM 7558 N N . GLU B 1 241 ? -17.469 -35.188 -7.996 1 87.56 241 GLU B N 1
ATOM 7559 C CA . GLU B 1 241 ? -18.812 -34.875 -8.469 1 87.56 241 GLU B CA 1
ATOM 7560 C C . GLU B 1 241 ? -18.766 -33.938 -9.672 1 87.56 241 GLU B C 1
ATOM 7562 O O . GLU B 1 241 ? -19.422 -34.188 -10.68 1 87.56 241 GLU B O 1
ATOM 7567 N N . GLU B 1 242 ? -17.953 -33 -9.594 1 88.12 242 GLU B N 1
ATOM 7568 C CA . GLU B 1 242 ? -17.812 -32.031 -10.695 1 88.12 242 GLU B CA 1
ATOM 7569 C C . GLU B 1 242 ? -16.656 -32.438 -11.625 1 88.12 242 GLU B C 1
ATOM 7571 O O . GLU B 1 242 ? -16.547 -31.922 -12.734 1 88.12 242 GLU B O 1
ATOM 7576 N N . MET B 1 243 ? -15.898 -33.406 -11.258 1 89.06 243 MET B N 1
ATOM 7577 C CA . MET B 1 243 ? -14.742 -33.906 -12.016 1 89.06 243 MET B CA 1
ATOM 7578 C C . MET B 1 243 ? -13.797 -32.75 -12.352 1 89.06 243 MET B C 1
ATOM 7580 O O . MET B 1 243 ? -13.453 -32.562 -13.516 1 89.06 243 MET B O 1
ATOM 7584 N N . LYS B 1 244 ? -13.43 -32.031 -11.32 1 92 244 LYS B N 1
ATOM 7585 C CA . LYS B 1 244 ? -12.516 -30.891 -11.453 1 92 244 LYS B CA 1
ATOM 7586 C C . LYS B 1 244 ? -11.461 -30.906 -10.352 1 92 244 LYS B C 1
ATOM 7588 O O . LYS B 1 244 ? -11.734 -31.312 -9.219 1 92 244 LYS B O 1
ATOM 7593 N N . ILE B 1 245 ? -10.297 -30.547 -10.742 1 93.38 245 ILE B N 1
ATOM 7594 C CA . ILE B 1 245 ? -9.234 -30.359 -9.766 1 93.38 245 ILE B CA 1
ATOM 7595 C C . ILE B 1 245 ? -9.438 -29.047 -9.023 1 93.38 245 ILE B C 1
ATOM 7597 O O . ILE B 1 245 ? -9.664 -28 -9.641 1 93.38 245 ILE B O 1
ATOM 7601 N N . LYS B 1 246 ? -9.422 -29.109 -7.73 1 93.62 246 LYS B N 1
ATOM 7602 C CA . LYS B 1 246 ? -9.625 -27.922 -6.918 1 93.62 246 LYS B CA 1
ATOM 7603 C C . LYS B 1 246 ? -8.422 -27.672 -6.008 1 93.62 246 LYS B C 1
ATOM 7605 O O . LYS B 1 246 ? -7.863 -28.609 -5.438 1 93.62 246 LYS B O 1
ATOM 7610 N N . GLU B 1 247 ? -7.938 -26.516 -6.004 1 95 247 GLU B N 1
ATOM 7611 C CA . GLU B 1 247 ? -6.969 -26.031 -5.027 1 95 247 GLU B CA 1
ATOM 7612 C C . GLU B 1 247 ? -7.59 -24.984 -4.102 1 95 247 GLU B C 1
ATOM 7614 O O . GLU B 1 247 ? -8.031 -23.938 -4.559 1 95 247 GLU B O 1
ATOM 7619 N N . GLU B 1 248 ? -7.633 -25.281 -2.908 1 96 248 GLU B N 1
ATOM 7620 C CA . GLU B 1 248 ? -8.359 -24.406 -1.981 1 96 248 GLU B CA 1
ATOM 7621 C C . GLU B 1 248 ? -7.445 -23.891 -0.876 1 96 248 GLU B C 1
ATOM 7623 O O . GLU B 1 248 ? -6.672 -24.656 -0.296 1 96 248 GLU B O 1
ATOM 7628 N N . PHE B 1 249 ? -7.641 -22.688 -0.606 1 96.75 249 PHE B N 1
ATOM 7629 C CA . PHE B 1 249 ? -6.898 -22 0.441 1 96.75 249 PHE B CA 1
ATOM 7630 C C . PHE B 1 249 ? -7.523 -22.25 1.808 1 96.75 249 PHE B C 1
ATOM 7632 O O . PHE B 1 249 ? -8.727 -22.047 1.995 1 96.75 249 PHE B O 1
ATOM 7639 N N . LEU B 1 250 ? -6.645 -22.594 2.807 1 97.12 250 LEU B N 1
ATOM 7640 C CA . LEU B 1 250 ? -7.188 -22.875 4.129 1 97.12 250 LEU B CA 1
ATOM 7641 C C . LEU B 1 250 ? -6.812 -21.781 5.121 1 97.12 250 LEU B C 1
ATOM 7643 O O . LEU B 1 250 ? -7.547 -21.531 6.078 1 97.12 250 LEU B O 1
ATOM 7647 N N . GLY B 1 251 ? -5.648 -21.188 4.941 1 96.88 251 GLY B N 1
ATOM 7648 C CA . GLY B 1 251 ? -5.281 -20.109 5.844 1 96.88 251 GLY B CA 1
ATOM 7649 C C . GLY B 1 251 ? -3.789 -19.828 5.867 1 96.88 251 GLY B C 1
ATOM 7650 O O . GLY B 1 251 ? -3.016 -20.516 5.188 1 96.88 251 GLY B O 1
ATOM 7651 N N . PHE B 1 252 ? -3.41 -18.812 6.613 1 96.94 252 PHE B N 1
ATOM 7652 C CA . PHE B 1 252 ? -2.021 -18.453 6.895 1 96.94 252 PHE B CA 1
ATOM 7653 C C . PHE B 1 252 ? -1.609 -18.938 8.281 1 96.94 252 PHE B C 1
ATOM 7655 O O . PHE B 1 252 ? -2.412 -18.906 9.211 1 96.94 252 PHE B O 1
ATOM 7662 N N . ILE B 1 253 ? -0.354 -19.344 8.367 1 96 253 ILE B N 1
ATOM 7663 C CA . ILE B 1 253 ? 0.191 -19.797 9.648 1 96 253 ILE B CA 1
ATOM 7664 C C . ILE B 1 253 ? 1.443 -18.984 9.984 1 96 253 ILE B C 1
ATOM 7666 O O . ILE B 1 253 ? 2.367 -18.891 9.172 1 96 253 ILE B O 1
ATOM 7670 N N . GLU B 1 254 ? 1.413 -18.375 11.117 1 93.5 254 GLU B N 1
ATOM 7671 C CA . GLU B 1 254 ? 2.594 -17.641 11.562 1 93.5 254 GLU B CA 1
ATOM 7672 C C . GLU B 1 254 ? 3.699 -18.594 12.008 1 93.5 254 GLU B C 1
ATOM 7674 O O . GLU B 1 254 ? 3.453 -19.516 12.781 1 93.5 254 GLU B O 1
ATOM 7679 N N . LEU B 1 255 ? 4.883 -18.422 11.461 1 91.38 255 LEU B N 1
ATOM 7680 C CA . LEU B 1 255 ? 6.016 -19.281 11.789 1 91.38 255 LEU B CA 1
ATOM 7681 C C . LEU B 1 255 ? 6.965 -18.578 12.758 1 91.38 255 LEU B C 1
ATOM 7683 O O . LEU B 1 255 ? 7.359 -17.438 12.523 1 91.38 255 LEU B O 1
ATOM 7687 N N . ASN B 1 256 ? 7.32 -19.172 13.773 1 82.38 256 ASN B N 1
ATOM 7688 C CA . ASN B 1 256 ? 8.281 -18.641 14.734 1 82.38 256 ASN B CA 1
ATOM 7689 C C . ASN B 1 256 ? 9.703 -19.047 14.391 1 82.38 256 ASN B C 1
ATOM 7691 O O . ASN B 1 256 ? 10.664 -18.406 14.812 1 82.38 256 ASN B O 1
ATOM 7695 N N . SER B 1 257 ? 9.75 -20.219 13.742 1 82.31 257 SER B N 1
ATOM 7696 C CA . SER B 1 257 ? 11.039 -20.734 13.273 1 82.31 257 SER B CA 1
ATOM 7697 C C . SER B 1 257 ? 10.961 -21.172 11.82 1 82.31 257 SER B C 1
ATOM 7699 O O . SER B 1 257 ? 9.93 -21.672 11.367 1 82.31 257 SER B O 1
ATOM 7701 N N . THR B 1 258 ? 12.07 -21.016 11.133 1 81.56 258 THR B N 1
ATOM 7702 C CA . THR B 1 258 ? 12.07 -21.328 9.711 1 81.56 258 THR B CA 1
ATOM 7703 C C . THR B 1 258 ? 12.906 -22.578 9.438 1 81.56 258 THR B C 1
ATOM 7705 O O . THR B 1 258 ? 13.305 -22.828 8.297 1 81.56 258 THR B O 1
ATOM 7708 N N . THR B 1 259 ? 13.133 -23.328 10.477 1 85.94 259 THR B N 1
ATOM 7709 C CA . THR B 1 259 ? 13.844 -24.594 10.273 1 85.94 259 THR B CA 1
ATOM 7710 C C . THR B 1 259 ? 12.898 -25.656 9.711 1 85.94 259 THR B C 1
ATOM 7712 O O . THR B 1 259 ? 11.703 -25.641 10 1 85.94 259 THR B O 1
ATOM 7715 N N . GLY B 1 260 ? 13.469 -26.578 8.961 1 90 260 GLY B N 1
ATOM 7716 C CA . GLY B 1 260 ? 12.672 -27.641 8.359 1 90 260 GLY B CA 1
ATOM 7717 C C . GLY B 1 260 ? 11.867 -28.422 9.367 1 90 260 GLY B C 1
ATOM 7718 O O . GLY B 1 260 ? 10.68 -28.703 9.156 1 90 260 GLY B O 1
ATOM 7719 N N . SER B 1 261 ? 12.461 -28.719 10.461 1 92.25 261 SER B N 1
ATOM 7720 C CA . SER B 1 261 ? 11.781 -29.5 11.484 1 92.25 261 SER B CA 1
ATOM 7721 C C . SER B 1 261 ? 10.633 -28.734 12.117 1 92.25 261 SER B C 1
ATOM 7723 O O . SER B 1 261 ? 9.547 -29.281 12.336 1 92.25 261 SER B O 1
ATOM 7725 N N . ALA B 1 262 ? 10.922 -27.5 12.391 1 91.44 262 ALA B N 1
ATOM 7726 C CA . ALA B 1 262 ? 9.891 -26.656 13.008 1 91.44 262 ALA B CA 1
ATOM 7727 C C . ALA B 1 262 ? 8.711 -26.453 12.062 1 91.44 262 ALA B C 1
ATOM 7729 O O . ALA B 1 262 ? 7.555 -26.516 12.492 1 91.44 262 ALA B O 1
ATOM 7730 N N . ILE B 1 263 ? 9 -26.219 10.836 1 94.31 263 ILE B N 1
ATOM 7731 C CA . ILE B 1 263 ? 7.953 -26.016 9.836 1 94.31 263 ILE B CA 1
ATOM 7732 C C . ILE B 1 263 ? 7.125 -27.297 9.688 1 94.31 263 ILE B C 1
ATOM 7734 O O . ILE B 1 263 ? 5.895 -27.234 9.664 1 94.31 263 ILE B O 1
ATOM 7738 N N . LYS B 1 264 ? 7.82 -28.422 9.625 1 94.75 264 LYS B N 1
ATOM 7739 C CA . LYS B 1 264 ? 7.141 -29.703 9.508 1 94.75 264 LYS B CA 1
ATOM 7740 C C . LYS B 1 264 ? 6.195 -29.938 10.68 1 94.75 264 LYS B C 1
ATOM 7742 O O . LYS B 1 264 ? 5.039 -30.328 10.484 1 94.75 264 LYS B O 1
ATOM 7747 N N . ASP B 1 265 ? 6.648 -29.656 11.828 1 94.62 265 ASP B N 1
ATOM 7748 C CA . ASP B 1 265 ? 5.824 -29.844 13.016 1 94.62 265 ASP B CA 1
ATOM 7749 C C . ASP B 1 265 ? 4.594 -28.953 12.992 1 94.62 265 ASP B C 1
ATOM 7751 O O . ASP B 1 265 ? 3.494 -29.375 13.344 1 94.62 265 ASP B O 1
ATOM 7755 N N . THR B 1 266 ? 4.84 -27.766 12.586 1 94.69 266 THR B N 1
ATOM 7756 C CA . THR B 1 266 ? 3.738 -26.812 12.492 1 94.69 266 THR B CA 1
ATOM 7757 C C . THR B 1 266 ? 2.717 -27.281 11.453 1 94.69 266 THR B C 1
ATOM 7759 O O . THR B 1 266 ? 1.509 -27.156 11.672 1 94.69 266 THR B O 1
ATOM 7762 N N . MET B 1 267 ? 3.141 -27.797 10.367 1 95.25 267 MET B N 1
ATOM 7763 C CA . MET B 1 267 ? 2.27 -28.281 9.297 1 95.25 267 MET B CA 1
ATOM 7764 C C . MET B 1 267 ? 1.438 -29.469 9.758 1 95.25 267 MET B C 1
ATOM 7766 O O . MET B 1 267 ? 0.234 -29.531 9.5 1 95.25 267 MET B O 1
ATOM 7770 N N . VAL B 1 268 ? 2.102 -30.391 10.43 1 95.44 268 VAL B N 1
ATOM 7771 C CA . VAL B 1 268 ? 1.418 -31.594 10.898 1 95.44 268 VAL B CA 1
ATOM 7772 C C . VAL B 1 268 ? 0.37 -31.219 11.945 1 95.44 268 VAL B C 1
ATOM 7774 O O . VAL B 1 268 ? -0.746 -31.734 11.93 1 95.44 268 VAL B O 1
ATOM 7777 N N . LYS B 1 269 ? 0.769 -30.297 12.766 1 94.94 269 LYS B N 1
ATOM 7778 C CA . LYS B 1 269 ? -0.18 -29.812 13.766 1 94.94 269 LYS B CA 1
ATOM 7779 C C . LYS B 1 269 ? -1.39 -29.156 13.109 1 94.94 269 LYS B C 1
ATOM 7781 O O . LYS B 1 269 ? -2.523 -29.344 13.555 1 94.94 269 LYS B O 1
ATOM 7786 N N . GLN B 1 270 ? -1.163 -28.438 12.102 1 95 270 GLN B N 1
ATOM 7787 C CA . GLN B 1 270 ? -2.24 -27.75 11.391 1 95 270 GLN B CA 1
ATOM 7788 C C . GLN B 1 270 ? -3.156 -28.75 10.688 1 95 270 GLN B C 1
ATOM 7790 O O . GLN B 1 270 ? -4.371 -28.547 10.633 1 95 270 GLN B O 1
ATOM 7795 N N . LEU B 1 271 ? -2.605 -29.781 10.094 1 96.38 271 LEU B N 1
ATOM 7796 C CA . LEU B 1 271 ? -3.4 -30.828 9.469 1 96.38 271 LEU B CA 1
ATOM 7797 C C . LEU B 1 271 ? -4.316 -31.5 10.484 1 96.38 271 LEU B C 1
ATOM 7799 O O . LEU B 1 271 ? -5.484 -31.781 10.188 1 96.38 271 LEU B O 1
ATOM 7803 N N . GLU B 1 272 ? -3.777 -31.656 11.648 1 95.12 272 GLU B N 1
ATOM 7804 C CA . GLU B 1 272 ? -4.582 -32.219 12.719 1 95.12 272 GLU B CA 1
ATOM 7805 C C . GLU B 1 272 ? -5.719 -31.297 13.125 1 95.12 272 GLU B C 1
ATOM 7807 O O . GLU B 1 272 ? -6.84 -31.734 13.367 1 95.12 272 GLU B O 1
ATOM 7812 N N . CYS B 1 273 ? -5.363 -30.047 13.148 1 93.94 273 CYS B N 1
ATOM 7813 C CA . CYS B 1 273 ? -6.375 -29.062 13.492 1 93.94 273 CYS B CA 1
ATOM 7814 C C . CYS B 1 273 ? -7.512 -29.062 12.477 1 93.94 273 CYS B C 1
ATOM 7816 O O . CYS B 1 273 ? -8.672 -28.859 12.844 1 93.94 273 CYS B O 1
ATOM 7818 N N . TYR B 1 274 ? -7.164 -29.328 11.211 1 95.19 274 TYR B N 1
ATOM 7819 C CA . TYR B 1 274 ? -8.164 -29.375 10.156 1 95.19 274 TYR B CA 1
ATOM 7820 C C . TYR B 1 274 ? -8.828 -30.75 10.102 1 95.19 274 TYR B C 1
ATOM 7822 O O . TYR B 1 274 ? -9.734 -30.984 9.297 1 95.19 274 TYR B O 1
ATOM 7830 N N . GLN B 1 275 ? -8.336 -31.672 10.898 1 94.12 275 GLN B N 1
ATOM 7831 C CA . GLN B 1 275 ? -8.836 -33.031 10.93 1 94.12 275 GLN B CA 1
ATOM 7832 C C . GLN B 1 275 ? -8.555 -33.75 9.609 1 94.12 275 GLN B C 1
ATOM 7834 O O . GLN B 1 275 ? -9.406 -34.469 9.094 1 94.12 275 GLN B O 1
ATOM 7839 N N . LEU B 1 276 ? -7.488 -33.438 9.031 1 95.94 276 LEU B N 1
ATOM 7840 C CA . LEU B 1 276 ? -7.02 -34.125 7.832 1 95.94 276 LEU B CA 1
ATOM 7841 C C . LEU B 1 276 ? -5.898 -35.125 8.18 1 95.94 276 LEU B C 1
ATOM 7843 O O . LEU B 1 276 ? -4.902 -34.719 8.789 1 95.94 276 LEU B O 1
ATOM 7847 N N . SER B 1 277 ? -6.043 -36.281 7.793 1 94.19 277 SER B N 1
ATOM 7848 C CA . SER B 1 277 ? -5.098 -37.312 8.164 1 94.19 277 SER B CA 1
ATOM 7849 C C . SER B 1 277 ? -3.877 -37.312 7.246 1 94.19 277 SER B C 1
ATOM 7851 O O . SER B 1 277 ? -4.012 -37.219 6.023 1 94.19 277 SER B O 1
ATOM 7853 N N . LEU B 1 278 ? -2.777 -37.469 7.82 1 94.5 278 LEU B N 1
ATOM 7854 C CA . LEU B 1 278 ? -1.52 -37.562 7.086 1 94.5 278 LEU B CA 1
ATOM 7855 C C . LEU B 1 278 ? -1.496 -38.781 6.195 1 94.5 278 LEU B C 1
ATOM 7857 O O . LEU B 1 278 ? -0.806 -38.812 5.176 1 94.5 278 LEU B O 1
ATOM 7861 N N . LYS B 1 279 ? -2.236 -39.75 6.52 1 93.56 279 LYS B N 1
ATOM 7862 C CA . LYS B 1 279 ? -2.268 -41.031 5.797 1 93.56 279 LYS B CA 1
ATOM 7863 C C . LYS B 1 279 ? -2.842 -40.844 4.395 1 93.56 279 LYS B C 1
ATOM 7865 O O . LYS B 1 279 ? -2.535 -41.625 3.488 1 93.56 279 LYS B O 1
ATOM 7870 N N . ASN B 1 280 ? -3.656 -39.844 4.227 1 95.94 280 ASN B N 1
ATOM 7871 C CA . ASN B 1 280 ? -4.32 -39.625 2.945 1 95.94 280 ASN B CA 1
ATOM 7872 C C . ASN B 1 280 ? -3.576 -38.594 2.09 1 95.94 280 ASN B C 1
ATOM 7874 O O . ASN B 1 280 ? -4.023 -38.281 0.992 1 95.94 280 ASN B O 1
ATOM 7878 N N . LEU B 1 281 ? -2.469 -38.156 2.621 1 96.88 281 LEU B N 1
ATOM 7879 C CA . LEU B 1 281 ? -1.639 -37.219 1.881 1 96.88 281 LEU B CA 1
ATOM 7880 C C . LEU B 1 281 ? -0.878 -37.938 0.763 1 96.88 281 LEU B C 1
ATOM 7882 O O . LEU B 1 281 ? -0.179 -38.906 1.009 1 96.88 281 LEU B O 1
ATOM 7886 N N . ARG B 1 282 ? -1.003 -37.5 -0.43 1 95.75 282 ARG B N 1
ATOM 7887 C CA . ARG B 1 282 ? -0.39 -38.219 -1.561 1 95.75 282 ARG B CA 1
ATOM 7888 C C . ARG B 1 282 ? 0.587 -37.281 -2.295 1 95.75 282 ARG B C 1
ATOM 7890 O O . ARG B 1 282 ? 1.33 -37.75 -3.168 1 95.75 282 ARG B O 1
ATOM 7897 N N . GLY B 1 283 ? 0.585 -36.062 -1.952 1 94.25 283 GLY B N 1
ATOM 7898 C CA . GLY B 1 283 ? 1.505 -35.125 -2.592 1 94.25 283 GLY B CA 1
ATOM 7899 C C . GLY B 1 283 ? 1.812 -33.906 -1.742 1 94.25 283 GLY B C 1
ATOM 7900 O O . GLY B 1 283 ? 1.042 -33.562 -0.843 1 94.25 283 GLY B O 1
ATOM 7901 N N . GLN B 1 284 ? 2.916 -33.281 -1.958 1 94.81 284 GLN B N 1
ATOM 7902 C CA . GLN B 1 284 ? 3.328 -32.031 -1.319 1 94.81 284 GLN B CA 1
ATOM 7903 C C . GLN B 1 284 ? 4.078 -31.125 -2.297 1 94.81 284 GLN B C 1
ATOM 7905 O O . GLN B 1 284 ? 4.902 -31.609 -3.08 1 94.81 284 GLN B O 1
ATOM 7910 N N . GLY B 1 285 ? 3.662 -29.906 -2.396 1 92.81 285 GLY B N 1
ATOM 7911 C CA . GLY B 1 285 ? 4.273 -28.938 -3.297 1 92.81 285 GLY B CA 1
ATOM 7912 C C . GLY B 1 285 ? 4.797 -27.703 -2.582 1 92.81 285 GLY B C 1
ATOM 7913 O O . GLY B 1 285 ? 4.066 -27.062 -1.827 1 92.81 285 GLY B O 1
ATOM 7914 N N . TYR B 1 286 ? 6.078 -27.438 -2.734 1 91 286 TYR B N 1
ATOM 7915 C CA . TYR B 1 286 ? 6.742 -26.266 -2.154 1 91 286 TYR B CA 1
ATOM 7916 C C . TYR B 1 286 ? 7.648 -25.594 -3.176 1 91 286 TYR B C 1
ATOM 7918 O O . TYR B 1 286 ? 7.84 -26.109 -4.281 1 91 286 TYR B O 1
ATOM 7926 N N . ASP B 1 287 ? 8.109 -24.469 -2.748 1 82.62 287 ASP B N 1
ATOM 7927 C CA . ASP B 1 287 ? 9.141 -23.844 -3.566 1 82.62 287 ASP B CA 1
ATOM 7928 C C . ASP B 1 287 ? 10.508 -24.469 -3.314 1 82.62 287 ASP B C 1
ATOM 7930 O O . ASP B 1 287 ? 10.602 -25.5 -2.639 1 82.62 287 ASP B O 1
ATOM 7934 N N . GLY B 1 288 ? 11.57 -24.062 -3.855 1 72 288 GLY B N 1
ATOM 7935 C CA . GLY B 1 288 ? 12.875 -24.703 -3.826 1 72 288 GLY B CA 1
ATOM 7936 C C . GLY B 1 288 ? 13.758 -24.203 -2.703 1 72 288 GLY B C 1
ATOM 7937 O O . GLY B 1 288 ? 14.961 -24.453 -2.684 1 72 288 GLY B O 1
ATOM 7938 N N . GLY B 1 289 ? 13.109 -23.469 -1.741 1 77.31 289 GLY B N 1
ATOM 7939 C CA . GLY B 1 289 ? 13.93 -23.047 -0.624 1 77.31 289 GLY B CA 1
ATOM 7940 C C . GLY B 1 289 ? 14.531 -24.203 0.16 1 77.31 289 GLY B C 1
ATOM 7941 O O . GLY B 1 289 ? 13.914 -25.25 0.279 1 77.31 289 GLY B O 1
ATOM 7942 N N . SER B 1 290 ? 15.688 -24.094 0.607 1 75.81 290 SER B N 1
ATOM 7943 C CA . SER B 1 290 ? 16.438 -25.156 1.247 1 75.81 290 SER B CA 1
ATOM 7944 C C . SER B 1 290 ? 15.68 -25.734 2.434 1 75.81 290 SER B C 1
ATOM 7946 O O . SER B 1 290 ? 15.688 -26.953 2.654 1 75.81 290 SER B O 1
ATOM 7948 N N . ASN B 1 291 ? 15.023 -24.906 3.141 1 83.81 291 ASN B N 1
ATOM 7949 C CA . ASN B 1 291 ? 14.289 -25.375 4.309 1 83.81 291 ASN B CA 1
ATOM 7950 C C . ASN B 1 291 ? 13.094 -26.234 3.906 1 83.81 291 ASN B C 1
ATOM 7952 O O . ASN B 1 291 ? 12.648 -27.094 4.68 1 83.81 291 ASN B O 1
ATOM 7956 N N . MET B 1 292 ? 12.648 -25.984 2.73 1 86.25 292 MET B N 1
ATOM 7957 C CA . MET B 1 292 ? 11.477 -26.719 2.26 1 86.25 292 MET B CA 1
ATOM 7958 C C . MET B 1 292 ? 11.891 -27.938 1.441 1 86.25 292 MET B C 1
ATOM 7960 O O . MET B 1 292 ? 11.414 -29.047 1.69 1 86.25 292 MET B O 1
ATOM 7964 N N . SER B 1 293 ? 12.891 -27.734 0.545 1 82.44 293 SER B N 1
ATOM 7965 C CA . SER B 1 293 ? 13.18 -28.75 -0.467 1 82.44 293 SER B CA 1
ATOM 7966 C C . SER B 1 293 ? 14.438 -29.531 -0.116 1 82.44 293 SER B C 1
ATOM 7968 O O . SER B 1 293 ? 14.773 -30.516 -0.791 1 82.44 293 SER B O 1
ATOM 7970 N N . GLY B 1 294 ? 15.055 -29.219 1.007 1 79.44 294 GLY B N 1
ATOM 7971 C CA . GLY B 1 294 ? 16.281 -29.906 1.368 1 79.44 294 GLY B CA 1
ATOM 7972 C C . GLY B 1 294 ? 16.141 -31.422 1.409 1 79.44 294 GLY B C 1
ATOM 7973 O O . GLY B 1 294 ? 15.102 -31.938 1.841 1 79.44 294 GLY B O 1
ATOM 7974 N N . ARG B 1 295 ? 17.109 -32.156 1.028 1 80.62 295 ARG B N 1
ATOM 7975 C CA . ARG B 1 295 ? 17.047 -33.594 0.837 1 80.62 295 ARG B CA 1
ATOM 7976 C C . ARG B 1 295 ? 17.031 -34.344 2.176 1 80.62 295 ARG B C 1
ATOM 7978 O O . ARG B 1 295 ? 16.406 -35.375 2.309 1 80.62 295 ARG B O 1
ATOM 7985 N N . ASN B 1 296 ? 17.625 -33.719 3.098 1 83 296 ASN B N 1
ATOM 7986 C CA . ASN B 1 296 ? 17.75 -34.438 4.352 1 83 296 ASN B CA 1
ATOM 7987 C C . ASN B 1 296 ? 16.922 -33.812 5.461 1 83 296 ASN B C 1
ATOM 7989 O O . ASN B 1 296 ? 16.172 -34.5 6.16 1 83 296 ASN B O 1
ATOM 7993 N N . ASN B 1 297 ? 17.031 -32.5 5.523 1 85.75 297 ASN B N 1
ATOM 7994 C CA . ASN B 1 297 ? 16.406 -31.844 6.656 1 85.75 297 ASN B CA 1
ATOM 7995 C C . ASN B 1 297 ? 15.336 -30.844 6.203 1 85.75 297 ASN B C 1
ATOM 7997 O O . ASN B 1 297 ? 14.828 -30.062 7.004 1 85.75 297 ASN B O 1
ATOM 8001 N N . GLY B 1 298 ? 15.055 -31 4.93 1 90.38 298 GLY B N 1
ATOM 8002 C CA . GLY B 1 298 ? 13.984 -30.156 4.441 1 90.38 298 GLY B CA 1
ATOM 8003 C C . GLY B 1 298 ? 12.602 -30.656 4.828 1 90.38 298 GLY B C 1
ATOM 8004 O O . GLY B 1 298 ? 12.438 -31.828 5.176 1 90.38 298 GLY B O 1
ATOM 8005 N N . VAL B 1 299 ? 11.68 -29.828 4.801 1 93.25 299 VAL B N 1
ATOM 8006 C CA . VAL B 1 299 ? 10.312 -30.156 5.156 1 93.25 299 VAL B CA 1
ATOM 8007 C C . VAL B 1 299 ? 9.836 -31.359 4.336 1 93.25 299 VAL B C 1
ATOM 8009 O O . VAL B 1 299 ? 9.227 -32.281 4.867 1 93.25 299 VAL B O 1
ATOM 8012 N N . GLN B 1 300 ? 10.086 -31.344 2.994 1 92.62 300 GLN B N 1
ATOM 8013 C CA . GLN B 1 300 ? 9.633 -32.406 2.117 1 92.62 300 GLN B CA 1
ATOM 8014 C C . GLN B 1 300 ? 10.203 -33.75 2.553 1 92.62 300 GLN B C 1
ATOM 8016 O O . GLN B 1 300 ? 9.5 -34.781 2.551 1 92.62 300 GLN B O 1
ATOM 8021 N N . ALA B 1 301 ? 11.5 -33.812 2.949 1 93.06 301 ALA B N 1
ATOM 8022 C CA . ALA B 1 301 ? 12.148 -35.062 3.365 1 93.06 301 ALA B CA 1
ATOM 8023 C C . ALA B 1 301 ? 11.57 -35.562 4.684 1 93.06 301 ALA B C 1
ATOM 8025 O O . ALA B 1 301 ? 11.383 -36.781 4.863 1 93.06 301 ALA B O 1
ATOM 8026 N N . LEU B 1 302 ? 11.312 -34.656 5.508 1 95 302 LEU B N 1
ATOM 8027 C CA . LEU B 1 302 ? 10.781 -35 6.816 1 95 302 LEU B CA 1
ATOM 8028 C C . LEU B 1 302 ? 9.359 -35.562 6.703 1 95 302 LEU B C 1
ATOM 8030 O O . LEU B 1 302 ? 8.984 -36.5 7.402 1 95 302 LEU B O 1
ATOM 8034 N N . ILE B 1 303 ? 8.562 -35 5.871 1 94.75 303 ILE B N 1
ATOM 8035 C CA . ILE B 1 303 ? 7.203 -35.469 5.645 1 94.75 303 ILE B CA 1
ATOM 8036 C C . ILE B 1 303 ? 7.23 -36.812 4.957 1 94.75 303 ILE B C 1
ATOM 8038 O O . ILE B 1 303 ? 6.434 -37.719 5.285 1 94.75 303 ILE B O 1
ATOM 8042 N N . LEU B 1 304 ? 8.172 -37 4.027 1 93.56 304 LEU B N 1
ATOM 8043 C CA . LEU B 1 304 ? 8.312 -38.25 3.314 1 93.56 304 LEU B CA 1
ATOM 8044 C C . LEU B 1 304 ? 8.672 -39.375 4.277 1 93.56 304 LEU B C 1
ATOM 8046 O O . LEU B 1 304 ? 8.297 -40.531 4.059 1 93.56 304 LEU B O 1
ATOM 8050 N N . LYS B 1 305 ? 9.375 -39.031 5.309 1 93.44 305 LYS B N 1
ATOM 8051 C CA . LYS B 1 305 ? 9.719 -40.031 6.32 1 93.44 305 LYS B CA 1
ATOM 8052 C C . LYS B 1 305 ? 8.469 -40.531 7.047 1 93.44 305 LYS B C 1
ATOM 8054 O O . LYS B 1 305 ? 8.344 -41.719 7.34 1 93.44 305 LYS B O 1
ATOM 8059 N N . ASP B 1 306 ? 7.562 -39.625 7.273 1 93.56 306 ASP B N 1
ATOM 8060 C CA . ASP B 1 306 ? 6.332 -39.969 7.984 1 93.56 306 ASP B CA 1
ATOM 8061 C C . ASP B 1 306 ? 5.301 -40.594 7.031 1 93.56 306 ASP B C 1
ATOM 8063 O O . ASP B 1 306 ? 4.535 -41.469 7.422 1 93.56 306 ASP B O 1
ATOM 8067 N N . GLN B 1 307 ? 5.262 -40.062 5.836 1 94.75 307 GLN B N 1
ATOM 8068 C CA . GLN B 1 307 ? 4.336 -40.5 4.793 1 94.75 307 GLN B CA 1
ATOM 8069 C C . GLN B 1 307 ? 5.035 -40.625 3.445 1 94.75 307 GLN B C 1
ATOM 8071 O O . GLN B 1 307 ? 4.973 -39.688 2.627 1 94.75 307 GLN B O 1
ATOM 8076 N N . PRO B 1 308 ? 5.504 -41.781 3.127 1 92.31 308 PRO B N 1
ATOM 8077 C CA . PRO B 1 308 ? 6.312 -42 1.925 1 92.31 308 PRO B CA 1
ATOM 8078 C C . PRO B 1 308 ? 5.52 -41.781 0.637 1 92.31 308 PRO B C 1
ATOM 8080 O O . PRO B 1 308 ? 6.105 -41.594 -0.432 1 92.31 308 PRO B O 1
ATOM 8083 N N . LEU B 1 309 ? 4.188 -41.844 0.74 1 93.38 309 LEU B N 1
ATOM 8084 C CA . LEU B 1 309 ? 3.367 -41.719 -0.458 1 93.38 309 LEU B CA 1
ATOM 8085 C C . LEU B 1 309 ? 3.143 -40.25 -0.81 1 93.38 309 LEU B C 1
ATOM 8087 O O . LEU B 1 309 ? 2.576 -39.938 -1.86 1 93.38 309 LEU B O 1
ATOM 8091 N N . ALA B 1 310 ? 3.555 -39.344 0.101 1 93.94 310 ALA B N 1
ATOM 8092 C CA . ALA B 1 310 ? 3.414 -37.906 -0.149 1 93.94 310 ALA B CA 1
ATOM 8093 C C . ALA B 1 310 ? 4.547 -37.406 -1.03 1 93.94 310 ALA B C 1
ATOM 8095 O O . ALA B 1 310 ? 5.438 -36.688 -0.555 1 93.94 310 ALA B O 1
ATOM 8096 N N . VAL B 1 311 ? 4.441 -37.625 -2.254 1 91.88 311 VAL B N 1
ATOM 8097 C CA . VAL B 1 311 ? 5.496 -37.312 -3.217 1 91.88 311 VAL B CA 1
ATOM 8098 C C . VAL B 1 311 ? 5.707 -35.781 -3.277 1 91.88 311 VAL B C 1
ATOM 8100 O O . VAL B 1 311 ? 4.742 -35.031 -3.283 1 91.88 311 VAL B O 1
ATOM 8103 N N . TYR B 1 312 ? 6.957 -35.406 -3.305 1 91.62 312 TYR B N 1
ATOM 8104 C CA . TYR B 1 312 ? 7.32 -34 -3.348 1 91.62 312 TYR B CA 1
ATOM 8105 C C . TYR B 1 312 ? 7.434 -33.531 -4.785 1 91.62 312 TYR B C 1
ATOM 8107 O O . TYR B 1 312 ? 8.062 -34.156 -5.621 1 91.62 312 TYR B O 1
ATOM 8115 N N . THR B 1 313 ? 6.828 -32.406 -5.02 1 89.81 313 THR B N 1
ATOM 8116 C CA . THR B 1 313 ? 6.984 -31.75 -6.301 1 89.81 313 THR B CA 1
ATOM 8117 C C . THR B 1 313 ? 7.547 -30.344 -6.113 1 89.81 313 THR B C 1
ATOM 8119 O O . THR B 1 313 ? 6.949 -29.516 -5.414 1 89.81 313 THR B O 1
ATOM 8122 N N . HIS B 1 314 ? 8.656 -30.094 -6.664 1 89.94 314 HIS B N 1
ATOM 8123 C CA . HIS B 1 314 ? 9.172 -28.734 -6.75 1 89.94 314 HIS B CA 1
ATOM 8124 C C . HIS B 1 314 ? 8.375 -27.906 -7.75 1 89.94 314 HIS B C 1
ATOM 8126 O O . HIS B 1 314 ? 8.211 -28.297 -8.906 1 89.94 314 HIS B O 1
ATOM 8132 N N . CYS B 1 315 ? 7.906 -26.828 -7.328 1 89.88 315 CYS B N 1
ATOM 8133 C CA . CYS B 1 315 ? 7.074 -25.969 -8.18 1 89.88 315 CYS B CA 1
ATOM 8134 C C . CYS B 1 315 ? 7.715 -25.781 -9.547 1 89.88 315 CYS B C 1
ATOM 8136 O O . CYS B 1 315 ? 8.852 -25.297 -9.641 1 89.88 315 CYS B O 1
ATOM 8138 N N . PHE B 1 316 ? 6.996 -26.109 -10.586 1 89.25 316 PHE B N 1
ATOM 8139 C CA . PHE B 1 316 ? 7.508 -26.047 -11.945 1 89.25 316 PHE B CA 1
ATOM 8140 C C . PHE B 1 316 ? 7.863 -24.609 -12.32 1 89.25 316 PHE B C 1
ATOM 8142 O O . PHE B 1 316 ? 8.82 -24.391 -13.07 1 89.25 316 PHE B O 1
ATOM 8149 N N . ASN B 1 317 ? 7.125 -23.688 -11.844 1 88.44 317 ASN B N 1
ATOM 8150 C CA . ASN B 1 317 ? 7.434 -22.297 -12.133 1 88.44 317 ASN B CA 1
ATOM 8151 C C . ASN B 1 317 ? 8.758 -21.875 -11.508 1 88.44 317 ASN B C 1
ATOM 8153 O O . ASN B 1 317 ? 9.523 -21.109 -12.109 1 88.44 317 ASN B O 1
ATOM 8157 N N . HIS B 1 318 ? 8.969 -22.297 -10.359 1 86.69 318 HIS B N 1
ATOM 8158 C CA . HIS B 1 318 ? 10.234 -22 -9.703 1 86.69 318 HIS B CA 1
ATOM 8159 C C . HIS B 1 318 ? 11.398 -22.688 -10.406 1 86.69 318 HIS B C 1
ATOM 8161 O O . HIS B 1 318 ? 12.492 -22.125 -10.5 1 86.69 318 HIS B O 1
ATOM 8167 N N . LYS B 1 319 ? 11.148 -23.891 -10.789 1 88.62 319 LYS B N 1
ATOM 8168 C CA . LYS B 1 319 ? 12.164 -24.609 -11.555 1 88.62 319 LYS B CA 1
ATOM 8169 C C . LYS B 1 319 ? 12.523 -23.859 -12.836 1 88.62 319 LYS B C 1
ATOM 8171 O O . LYS B 1 319 ? 13.695 -23.719 -13.172 1 88.62 319 LYS B O 1
ATOM 8176 N N . LEU B 1 320 ? 11.477 -23.438 -13.461 1 89.44 320 LEU B N 1
ATOM 8177 C CA . LEU B 1 320 ? 11.688 -22.688 -14.703 1 89.44 320 LEU B CA 1
ATOM 8178 C C . LEU B 1 320 ? 12.5 -21.422 -14.453 1 89.44 320 LEU B C 1
ATOM 8180 O O . LEU B 1 320 ? 13.414 -21.109 -15.211 1 89.44 320 LEU B O 1
ATOM 8184 N N . ASN B 1 321 ? 12.219 -20.75 -13.43 1 86.62 321 ASN B N 1
ATOM 8185 C CA . ASN B 1 321 ? 12.953 -19.531 -13.086 1 86.62 321 ASN B CA 1
ATOM 8186 C C . ASN B 1 321 ? 14.422 -19.828 -12.789 1 86.62 321 ASN B C 1
ATOM 8188 O O . ASN B 1 321 ? 15.297 -19.031 -13.133 1 86.62 321 ASN B O 1
ATOM 8192 N N . LEU B 1 322 ? 14.633 -20.906 -12.125 1 85.94 322 LEU B N 1
ATOM 8193 C CA . LEU B 1 322 ? 16 -21.312 -11.836 1 85.94 322 LEU B CA 1
ATOM 8194 C C . LEU B 1 322 ? 16.75 -21.641 -13.125 1 85.94 322 LEU B C 1
ATOM 8196 O O . LEU B 1 322 ? 17.938 -21.328 -13.258 1 85.94 322 LEU B O 1
ATOM 8200 N N . CYS B 1 323 ? 16.047 -22.312 -14.008 1 89.06 323 CYS B N 1
ATOM 8201 C CA . CYS B 1 323 ? 16.625 -22.625 -15.305 1 89.06 323 CYS B CA 1
ATOM 8202 C C . CYS B 1 323 ? 17.047 -21.359 -16.031 1 89.06 323 CYS B C 1
ATOM 8204 O O . CYS B 1 323 ? 18.172 -21.266 -16.516 1 89.06 323 CYS B O 1
ATOM 8206 N N . ILE B 1 324 ? 16.188 -20.391 -16 1 87.56 324 ILE B N 1
ATOM 8207 C CA . ILE B 1 324 ? 16.438 -19.141 -16.703 1 87.56 324 ILE B CA 1
ATOM 8208 C C . ILE B 1 324 ? 17.578 -18.391 -16.031 1 87.56 324 ILE B C 1
ATOM 8210 O O . ILE B 1 324 ? 18.484 -17.891 -16.703 1 87.56 324 ILE B O 1
ATOM 8214 N N . SER B 1 325 ? 17.578 -18.359 -14.75 1 85.5 325 SER B N 1
ATOM 8215 C CA . SER B 1 325 ? 18.625 -17.672 -14 1 85.5 325 SER B CA 1
ATOM 8216 C C . SER B 1 325 ? 19.984 -18.281 -14.266 1 85.5 325 SER B C 1
ATOM 8218 O O . SER B 1 325 ? 20.969 -17.562 -14.461 1 85.5 325 SER B O 1
ATOM 8220 N N . LYS B 1 326 ? 20.062 -19.578 -14.305 1 87.5 326 LYS B N 1
ATOM 8221 C CA . LYS B 1 326 ? 21.328 -20.266 -14.539 1 87.5 326 LYS B CA 1
ATOM 8222 C C . LYS B 1 326 ? 21.781 -20.094 -15.984 1 87.5 326 LYS B C 1
ATOM 8224 O O . LYS B 1 326 ? 22.984 -19.984 -16.25 1 87.5 326 LYS B O 1
ATOM 8229 N N . ALA B 1 327 ? 20.828 -20.141 -16.812 1 87.81 327 ALA B N 1
ATOM 8230 C CA . ALA B 1 327 ? 21.156 -19.969 -18.234 1 87.81 327 ALA B CA 1
ATOM 8231 C C . ALA B 1 327 ? 21.75 -18.594 -18.5 1 87.81 327 ALA B C 1
ATOM 8233 O O . ALA B 1 327 ? 22.547 -18.422 -19.422 1 87.81 327 ALA B O 1
ATOM 8234 N N . CYS B 1 328 ? 21.391 -17.625 -17.719 1 87.38 328 CYS B N 1
ATOM 8235 C CA . CYS B 1 328 ? 21.828 -16.25 -17.906 1 87.38 328 CYS B CA 1
ATOM 8236 C C . CYS B 1 328 ? 23.219 -16.031 -17.312 1 87.38 328 CYS B C 1
ATOM 8238 O O . CYS B 1 328 ? 23.719 -14.898 -17.312 1 87.38 328 CYS B O 1
ATOM 8240 N N . GLU B 1 329 ? 23.875 -17.078 -16.906 1 86.62 329 GLU B N 1
ATOM 8241 C CA . GLU B 1 329 ? 25.188 -16.938 -16.266 1 86.62 329 GLU B CA 1
ATOM 8242 C C . GLU B 1 329 ? 26.281 -16.734 -17.297 1 86.62 329 GLU B C 1
ATOM 8244 O O . GLU B 1 329 ? 27.391 -16.312 -16.953 1 86.62 329 GLU B O 1
ATOM 8249 N N . ILE B 1 330 ? 25.953 -16.938 -18.578 1 85.56 330 ILE B N 1
ATOM 8250 C CA . ILE B 1 330 ? 26.922 -16.641 -19.625 1 85.56 330 ILE B CA 1
ATOM 8251 C C . ILE B 1 330 ? 27.281 -15.156 -19.578 1 85.56 330 ILE B C 1
ATOM 8253 O O . ILE B 1 330 ? 26.406 -14.305 -19.438 1 85.56 330 ILE B O 1
ATOM 8257 N N . GLN B 1 331 ? 28.438 -14.891 -19.703 1 85.19 331 GLN B N 1
ATOM 8258 C CA . GLN B 1 331 ? 28.984 -13.562 -19.453 1 85.19 331 GLN B CA 1
ATOM 8259 C C . GLN B 1 331 ? 28.203 -12.492 -20.219 1 85.19 331 GLN B C 1
ATOM 8261 O O . GLN B 1 331 ? 27.766 -11.5 -19.641 1 85.19 331 GLN B O 1
ATOM 8266 N N . ALA B 1 332 ? 28.109 -12.695 -21.547 1 87.25 332 ALA B N 1
ATOM 8267 C CA . ALA B 1 332 ? 27.453 -11.695 -22.391 1 87.25 332 ALA B CA 1
ATOM 8268 C C . ALA B 1 332 ? 26.016 -11.477 -21.938 1 87.25 332 ALA B C 1
ATOM 8270 O O . ALA B 1 332 ? 25.531 -10.344 -21.938 1 87.25 332 ALA B O 1
ATOM 8271 N N . ILE B 1 333 ? 25.422 -12.516 -21.562 1 91 333 ILE B N 1
ATOM 8272 C CA . ILE B 1 333 ? 24 -12.445 -21.172 1 91 333 ILE B CA 1
ATOM 8273 C C . ILE B 1 333 ? 23.875 -11.883 -19.766 1 91 333 ILE B C 1
ATOM 8275 O O . ILE B 1 333 ? 22.969 -11.102 -19.469 1 91 333 ILE B O 1
ATOM 8279 N N . ARG B 1 334 ? 24.766 -12.266 -18.953 1 87.25 334 ARG B N 1
ATOM 8280 C CA . ARG B 1 334 ? 24.812 -11.727 -17.594 1 87.25 334 ARG B CA 1
ATOM 8281 C C . ARG B 1 334 ? 24.953 -10.211 -17.625 1 87.25 334 ARG B C 1
ATOM 8283 O O . ARG B 1 334 ? 24.266 -9.508 -16.875 1 87.25 334 ARG B O 1
ATOM 8290 N N . ASN B 1 335 ? 25.812 -9.773 -18.422 1 87.88 335 ASN B N 1
ATOM 8291 C CA . ASN B 1 335 ? 26 -8.336 -18.578 1 87.88 335 ASN B CA 1
ATOM 8292 C C . ASN B 1 335 ? 24.734 -7.656 -19.109 1 87.88 335 ASN B C 1
ATOM 8294 O O . ASN B 1 335 ? 24.391 -6.562 -18.656 1 87.88 335 ASN B O 1
ATOM 8298 N N . LEU B 1 336 ? 24.172 -8.289 -20.031 1 90.5 336 LEU B N 1
ATOM 8299 C CA . LEU B 1 336 ? 22.922 -7.758 -20.594 1 90.5 336 LEU B CA 1
ATOM 8300 C C . LEU B 1 336 ? 21.875 -7.566 -19.5 1 90.5 336 LEU B C 1
ATOM 8302 O O . LEU B 1 336 ? 21.266 -6.5 -19.406 1 90.5 336 LEU B O 1
ATOM 8306 N N . VAL B 1 337 ? 21.719 -8.602 -18.688 1 87.5 337 VAL B N 1
ATOM 8307 C CA . VAL B 1 337 ? 20.719 -8.57 -17.641 1 87.5 337 VAL B CA 1
ATOM 8308 C C . VAL B 1 337 ? 21.047 -7.484 -16.625 1 87.5 337 VAL B C 1
ATOM 8310 O O . VAL B 1 337 ? 20.156 -6.758 -16.156 1 87.5 337 VAL B O 1
ATOM 8313 N N . GLY B 1 338 ? 22.266 -7.336 -16.328 1 82.94 338 GLY B N 1
ATOM 8314 C CA . GLY B 1 338 ? 22.703 -6.301 -15.398 1 82.94 338 GLY B CA 1
ATOM 8315 C C . GLY B 1 338 ? 22.453 -4.895 -15.914 1 82.94 338 GLY B C 1
ATOM 8316 O O . GLY B 1 338 ? 21.984 -4.031 -15.164 1 82.94 338 GLY B O 1
ATOM 8317 N N . ILE B 1 339 ? 22.719 -4.707 -17.141 1 87.75 339 ILE B N 1
ATOM 8318 C CA . ILE B 1 339 ? 22.547 -3.395 -17.75 1 87.75 339 ILE B CA 1
ATOM 8319 C C . ILE B 1 339 ? 21.062 -3.043 -17.828 1 87.75 339 ILE B C 1
ATOM 8321 O O . ILE B 1 339 ? 20.672 -1.929 -17.484 1 87.75 339 ILE B O 1
ATOM 8325 N N . VAL B 1 340 ? 20.328 -4.02 -18.234 1 88.31 340 VAL B N 1
ATOM 8326 C CA . VAL B 1 340 ? 18.891 -3.807 -18.328 1 88.31 340 VAL B CA 1
ATOM 8327 C C . VAL B 1 340 ? 18.312 -3.471 -16.953 1 88.31 340 VAL B C 1
ATOM 8329 O O . VAL B 1 340 ? 17.5 -2.551 -16.828 1 88.31 340 VAL B O 1
ATOM 8332 N N . GLY B 1 341 ? 18.75 -4.207 -15.961 1 84.19 341 GLY B N 1
ATOM 8333 C CA . GLY B 1 341 ? 18.312 -3.945 -14.602 1 84.19 341 GLY B CA 1
ATOM 8334 C C . GLY B 1 341 ? 18.703 -2.564 -14.102 1 84.19 341 GLY B C 1
ATOM 8335 O O . GLY B 1 341 ? 17.875 -1.864 -13.508 1 84.19 341 GLY B O 1
ATOM 8336 N N . SER B 1 342 ? 19.875 -2.125 -14.375 1 84.19 342 SER B N 1
ATOM 8337 C CA . SER B 1 342 ? 20.375 -0.832 -13.93 1 84.19 342 SER B CA 1
ATOM 8338 C C . SER B 1 342 ? 19.625 0.317 -14.602 1 84.19 342 SER B C 1
ATOM 8340 O O . SER B 1 342 ? 19.312 1.317 -13.953 1 84.19 342 SER B O 1
ATOM 8342 N N . ILE B 1 343 ? 19.359 0.169 -15.812 1 87.75 343 ILE B N 1
ATOM 8343 C CA . ILE B 1 343 ? 18.656 1.21 -16.562 1 87.75 343 ILE B CA 1
ATOM 8344 C C . ILE B 1 343 ? 17.219 1.304 -16.094 1 87.75 343 ILE B C 1
ATOM 8346 O O . ILE B 1 343 ? 16.656 2.4 -15.969 1 87.75 343 ILE B O 1
ATOM 8350 N N . SER B 1 344 ? 16.688 0.153 -15.867 1 84.81 344 SER B N 1
ATOM 8351 C CA . SER B 1 344 ? 15.305 0.116 -15.383 1 84.81 344 SER B CA 1
ATOM 8352 C C . SER B 1 344 ? 15.164 0.868 -14.062 1 84.81 344 SER B C 1
ATOM 8354 O O . SER B 1 344 ? 14.242 1.669 -13.891 1 84.81 344 SER B O 1
ATOM 8356 N N . VAL B 1 345 ? 16.078 0.638 -13.203 1 82.19 345 VAL B N 1
ATOM 8357 C CA . VAL B 1 345 ? 16.062 1.301 -11.906 1 82.19 345 VAL B CA 1
ATOM 8358 C C . VAL B 1 345 ? 16.312 2.795 -12.078 1 82.19 345 VAL B C 1
ATOM 8360 O O . VAL B 1 345 ? 15.664 3.625 -11.445 1 82.19 345 VAL B O 1
ATOM 8363 N N . PHE B 1 346 ? 17.234 3.188 -12.906 1 87.88 346 PHE B N 1
ATOM 8364 C CA . PHE B 1 346 ? 17.609 4.57 -13.18 1 87.88 346 PHE B CA 1
ATOM 8365 C C . PHE B 1 346 ? 16.406 5.367 -13.672 1 87.88 346 PHE B C 1
ATOM 8367 O O . PHE B 1 346 ? 16.188 6.5 -13.234 1 87.88 346 PHE B O 1
ATOM 8374 N N . LEU B 1 347 ? 15.641 4.77 -14.484 1 85.31 347 LEU B N 1
ATOM 8375 C CA . LEU B 1 347 ? 14.523 5.473 -15.117 1 85.31 347 LEU B CA 1
ATOM 8376 C C . LEU B 1 347 ? 13.297 5.457 -14.211 1 85.31 347 LEU B C 1
ATOM 8378 O O . LEU B 1 347 ? 12.57 6.449 -14.133 1 85.31 347 LEU B O 1
ATOM 8382 N N . SER B 1 348 ? 13.062 4.371 -13.5 1 81.19 348 SER B N 1
ATOM 8383 C CA . SER B 1 348 ? 11.828 4.195 -12.742 1 81.19 348 SER B CA 1
ATOM 8384 C C . SER B 1 348 ? 11.883 4.945 -11.414 1 81.19 348 SER B C 1
ATOM 8386 O O . SER B 1 348 ? 10.852 5.25 -10.82 1 81.19 348 SER B O 1
ATOM 8388 N N . THR B 1 349 ? 13.023 5.277 -10.883 1 79.06 349 THR B N 1
ATOM 8389 C CA . THR B 1 349 ? 13.172 5.875 -9.562 1 79.06 349 THR B CA 1
ATOM 8390 C C . THR B 1 349 ? 12.961 7.383 -9.625 1 79.06 349 THR B C 1
ATOM 8392 O O . THR B 1 349 ? 12.781 8.031 -8.594 1 79.06 349 THR B O 1
ATOM 8395 N N . SER B 1 350 ? 13 7.953 -10.852 1 79 350 SER B N 1
ATOM 8396 C CA . SER B 1 350 ? 12.852 9.398 -11.008 1 79 350 SER B CA 1
ATOM 8397 C C . SER B 1 350 ? 11.633 9.734 -11.867 1 79 350 SER B C 1
ATOM 8399 O O . SER B 1 350 ? 11.523 9.273 -13.008 1 79 350 SER B O 1
ATOM 8401 N N . ALA B 1 351 ? 10.789 10.539 -11.281 1 78.19 351 ALA B N 1
ATOM 8402 C CA . ALA B 1 351 ? 9.602 10.977 -12.016 1 78.19 351 ALA B CA 1
ATOM 8403 C C . ALA B 1 351 ? 9.992 11.797 -13.242 1 78.19 351 ALA B C 1
ATOM 8405 O O . ALA B 1 351 ? 9.359 11.68 -14.297 1 78.19 351 ALA B O 1
ATOM 8406 N N . LYS B 1 352 ? 10.977 12.609 -13.07 1 80.38 352 LYS B N 1
ATOM 8407 C CA . LYS B 1 352 ? 11.43 13.453 -14.172 1 80.38 352 LYS B CA 1
ATOM 8408 C C . LYS B 1 352 ? 11.906 12.609 -15.352 1 80.38 352 LYS B C 1
ATOM 8410 O O . LYS B 1 352 ? 11.531 12.875 -16.5 1 80.38 352 LYS B O 1
ATOM 8415 N N . ARG B 1 353 ? 12.703 11.617 -15.078 1 85.31 353 ARG B N 1
ATOM 8416 C CA . ARG B 1 353 ? 13.258 10.773 -16.141 1 85.31 353 ARG B CA 1
ATOM 8417 C C . ARG B 1 353 ? 12.156 9.945 -16.797 1 85.31 353 ARG B C 1
ATOM 8419 O O . ARG B 1 353 ? 12.156 9.789 -18.031 1 85.31 353 ARG B O 1
ATOM 8426 N N . THR B 1 354 ? 11.242 9.484 -16 1 83.5 354 THR B N 1
ATOM 8427 C CA . THR B 1 354 ? 10.125 8.719 -16.531 1 83.5 354 THR B CA 1
ATOM 8428 C C . THR B 1 354 ? 9.266 9.586 -17.453 1 83.5 354 THR B C 1
ATOM 8430 O O . THR B 1 354 ? 8.82 9.133 -18.516 1 83.5 354 THR B O 1
ATOM 8433 N N . ASN B 1 355 ? 9.086 10.766 -17.047 1 82.56 355 ASN B N 1
ATOM 8434 C CA . ASN B 1 355 ? 8.258 11.672 -17.828 1 82.56 355 ASN B CA 1
ATOM 8435 C C . ASN B 1 355 ? 8.898 11.977 -19.188 1 82.56 355 ASN B C 1
ATOM 8437 O O . ASN B 1 355 ? 8.203 12.125 -20.188 1 82.56 355 ASN B O 1
ATOM 8441 N N . ILE B 1 356 ? 10.117 12.133 -19.156 1 86.5 356 ILE B N 1
ATOM 8442 C CA . ILE B 1 356 ? 10.836 12.391 -20.391 1 86.5 356 ILE B CA 1
ATOM 8443 C C . ILE B 1 356 ? 10.625 11.227 -21.359 1 86.5 356 ILE B C 1
ATOM 8445 O O . ILE B 1 356 ? 10.367 11.438 -22.547 1 86.5 356 ILE B O 1
ATOM 8449 N N . MET B 1 357 ? 10.727 10.094 -20.891 1 88.25 357 MET B N 1
ATOM 8450 C CA . MET B 1 357 ? 10.539 8.906 -21.719 1 88.25 357 MET B CA 1
ATOM 8451 C C . MET B 1 357 ? 9.117 8.844 -22.266 1 88.25 357 MET B C 1
ATOM 8453 O O . MET B 1 357 ? 8.906 8.562 -23.453 1 88.25 357 MET B O 1
ATOM 8457 N N . LEU B 1 358 ? 8.164 9.07 -21.438 1 85.62 358 LEU B N 1
ATOM 8458 C CA . LEU B 1 358 ? 6.762 9.031 -21.844 1 85.62 358 LEU B CA 1
ATOM 8459 C C . LEU B 1 358 ? 6.477 10.094 -22.906 1 85.62 358 LEU B C 1
ATOM 8461 O O . LEU B 1 358 ? 5.703 9.859 -23.828 1 85.62 358 LEU B O 1
ATOM 8465 N N . GLU B 1 359 ? 7.062 11.227 -22.688 1 85.56 359 GLU B N 1
ATOM 8466 C CA . GLU B 1 359 ? 6.898 12.297 -23.656 1 85.56 359 GLU B CA 1
ATOM 8467 C C . GLU B 1 359 ? 7.477 11.906 -25.016 1 85.56 359 GLU B C 1
ATOM 8469 O O . GLU B 1 359 ? 6.906 12.234 -26.062 1 85.56 359 GLU B O 1
ATOM 8474 N N . ILE B 1 360 ? 8.531 11.273 -24.984 1 88.94 360 ILE B N 1
ATOM 8475 C CA . ILE B 1 360 ? 9.18 10.836 -26.219 1 88.94 360 ILE B CA 1
ATOM 8476 C C . ILE B 1 360 ? 8.289 9.82 -26.938 1 88.94 360 ILE B C 1
ATOM 8478 O O . ILE B 1 360 ? 8.141 9.867 -28.156 1 88.94 360 ILE B O 1
ATOM 8482 N N . ILE B 1 361 ? 7.723 8.953 -26.188 1 87.94 361 ILE B N 1
ATOM 8483 C CA . ILE B 1 361 ? 6.824 7.953 -26.766 1 87.94 361 ILE B CA 1
ATOM 8484 C C . ILE B 1 361 ? 5.586 8.641 -27.328 1 87.94 361 ILE B C 1
ATOM 8486 O O . ILE B 1 361 ? 5.121 8.289 -28.422 1 87.94 361 ILE B O 1
ATOM 8490 N N . SER B 1 362 ? 5.152 9.594 -26.641 1 84.75 362 SER B N 1
ATOM 8491 C CA . SER B 1 362 ? 3.949 10.305 -27.047 1 84.75 362 SER B CA 1
ATOM 8492 C C . SER B 1 362 ? 4.195 11.102 -28.328 1 84.75 362 SER B C 1
ATOM 8494 O O . SER B 1 362 ? 3.287 11.281 -29.141 1 84.75 362 SER B O 1
ATOM 8496 N N . LYS B 1 363 ? 5.355 11.594 -28.453 1 85.62 363 LYS B N 1
ATOM 8497 C CA . LYS B 1 363 ? 5.695 12.461 -29.578 1 85.62 363 LYS B CA 1
ATOM 8498 C C . LYS B 1 363 ? 6 11.641 -30.828 1 85.62 363 LYS B C 1
ATOM 8500 O O . LYS B 1 363 ? 6.082 12.188 -31.938 1 85.62 363 LYS B O 1
ATOM 8505 N N . ASP B 1 364 ? 6.152 10.32 -30.625 1 84.25 364 ASP B N 1
ATOM 8506 C CA . ASP B 1 364 ? 6.449 9.477 -31.781 1 84.25 364 ASP B CA 1
ATOM 8507 C C . ASP B 1 364 ? 5.215 9.305 -32.656 1 84.25 364 ASP B C 1
ATOM 8509 O O . ASP B 1 364 ? 4.336 8.5 -32.344 1 84.25 364 ASP B O 1
ATOM 8513 N N . ASP B 1 365 ? 5.133 9.977 -33.594 1 77.44 365 ASP B N 1
ATOM 8514 C CA . ASP B 1 365 ? 3.963 9.992 -34.469 1 77.44 365 ASP B CA 1
ATOM 8515 C C . ASP B 1 365 ? 3.932 8.75 -35.375 1 77.44 365 ASP B C 1
ATOM 8517 O O . ASP B 1 365 ? 2.92 8.469 -36 1 77.44 365 ASP B O 1
ATOM 8521 N N . SER B 1 366 ? 5.059 7.977 -35.406 1 76.88 366 SER B N 1
ATOM 8522 C CA . SER B 1 366 ? 5.117 6.801 -36.281 1 76.88 366 SER B CA 1
ATOM 8523 C C . SER B 1 366 ? 4.348 5.633 -35.688 1 76.88 366 SER B C 1
ATOM 8525 O O . SER B 1 366 ? 4.023 4.668 -36.375 1 76.88 366 SER B O 1
ATOM 8527 N N . VAL B 1 367 ? 4.008 5.648 -34.5 1 79.5 367 VAL B N 1
ATOM 8528 C CA . VAL B 1 367 ? 3.355 4.547 -33.812 1 79.5 367 VAL B CA 1
ATOM 8529 C C . VAL B 1 367 ? 1.912 4.922 -33.469 1 79.5 367 VAL B C 1
ATOM 8531 O O . VAL B 1 367 ? 1.641 6.043 -33.031 1 79.5 367 VAL B O 1
ATOM 8534 N N . PRO B 1 368 ? 1.085 3.994 -33.875 1 76.19 368 PRO B N 1
ATOM 8535 C CA . PRO B 1 368 ? -0.321 4.277 -33.594 1 76.19 368 PRO B CA 1
ATOM 8536 C C . PRO B 1 368 ? -0.592 4.418 -32.094 1 76.19 368 PRO B C 1
ATOM 8538 O O . PRO B 1 368 ? 0.196 3.941 -31.266 1 76.19 368 PRO B O 1
ATOM 8541 N N . VAL B 1 369 ? -1.602 5.066 -31.766 1 69.69 369 VAL B N 1
ATOM 8542 C CA . VAL B 1 369 ? -1.965 5.473 -30.422 1 69.69 369 VAL B CA 1
ATOM 8543 C C . VAL B 1 369 ? -2.107 4.238 -29.531 1 69.69 369 VAL B C 1
ATOM 8545 O O . VAL B 1 369 ? -1.578 4.203 -28.406 1 69.69 369 VAL B O 1
ATOM 8548 N N . PRO B 1 370 ? -2.725 3.146 -30 1 66.31 370 PRO B N 1
ATOM 8549 C CA . PRO B 1 370 ? -2.857 1.985 -29.125 1 66.31 370 PRO B CA 1
ATOM 8550 C C . PRO B 1 370 ? -1.51 1.377 -28.734 1 66.31 370 PRO B C 1
ATOM 8552 O O . PRO B 1 370 ? -1.343 0.895 -27.609 1 66.31 370 PRO B O 1
ATOM 8555 N N . GLN B 1 371 ? -0.688 1.48 -29.672 1 74.25 371 GLN B N 1
ATOM 8556 C CA . GLN B 1 371 ? 0.638 0.938 -29.406 1 74.25 371 GLN B CA 1
ATOM 8557 C C . GLN B 1 371 ? 1.408 1.833 -28.438 1 74.25 371 GLN B C 1
ATOM 8559 O O . GLN B 1 371 ? 2.174 1.344 -27.594 1 74.25 371 GLN B O 1
ATOM 8564 N N . LYS B 1 372 ? 1.151 3.039 -28.625 1 72.25 372 LYS B N 1
ATOM 8565 C CA . LYS B 1 372 ? 1.785 3.969 -27.688 1 72.25 372 LYS B CA 1
ATOM 8566 C C . LYS B 1 372 ? 1.331 3.707 -26.266 1 72.25 372 LYS B C 1
ATOM 8568 O O . LYS B 1 372 ? 2.143 3.727 -25.328 1 72.25 372 LYS B O 1
ATOM 8573 N N . LYS B 1 373 ? 0.105 3.424 -26.156 1 70.06 373 LYS B N 1
ATOM 8574 C CA . LYS B 1 373 ? -0.443 3.139 -24.844 1 70.06 373 LYS B CA 1
ATOM 8575 C C . LYS B 1 373 ? 0.183 1.88 -24.234 1 70.06 373 LYS B C 1
ATOM 8577 O O . LYS B 1 373 ? 0.485 1.836 -23.047 1 70.06 373 LYS B O 1
ATOM 8582 N N . LYS B 1 374 ? 0.352 1.027 -25.047 1 70.62 374 LYS B N 1
ATOM 8583 C CA . LYS B 1 374 ? 0.976 -0.217 -24.609 1 70.62 374 LYS B CA 1
ATOM 8584 C C . LYS B 1 374 ? 2.416 0.019 -24.156 1 70.62 374 LYS B C 1
ATOM 8586 O O . LYS B 1 374 ? 2.846 -0.511 -23.125 1 70.62 374 LYS B O 1
ATOM 8591 N N . LEU B 1 375 ? 3.027 0.783 -24.938 1 72.44 375 LEU B N 1
ATOM 8592 C CA . LEU B 1 375 ? 4.422 1.078 -24.641 1 72.44 375 LEU B CA 1
ATOM 8593 C C . LEU B 1 375 ? 4.543 1.831 -23.312 1 72.44 375 LEU B C 1
ATOM 8595 O O . LEU B 1 375 ? 5.426 1.539 -22.5 1 72.44 375 LEU B O 1
ATOM 8599 N N . LYS B 1 376 ? 3.645 2.682 -23.156 1 70.56 376 LYS B N 1
ATOM 8600 C CA . LYS B 1 376 ? 3.646 3.459 -21.922 1 70.56 376 LYS B CA 1
ATOM 8601 C C . LYS B 1 376 ? 3.342 2.574 -20.719 1 70.56 376 LYS B C 1
ATOM 8603 O O . LYS B 1 376 ? 3.938 2.742 -19.656 1 70.56 376 LYS B O 1
ATOM 8608 N N . ALA B 1 377 ? 2.557 1.639 -20.969 1 66.56 377 ALA B N 1
ATOM 8609 C CA . ALA B 1 377 ? 2.205 0.712 -19.891 1 66.56 377 ALA B CA 1
ATOM 8610 C C . ALA B 1 377 ? 3.404 -0.141 -19.5 1 66.56 377 ALA B C 1
ATOM 8612 O O . ALA B 1 377 ? 3.566 -0.482 -18.312 1 66.56 377 ALA B O 1
ATOM 8613 N N . LEU B 1 378 ? 4.219 -0.369 -20.469 1 67.06 378 LEU B N 1
ATOM 8614 C CA . LEU B 1 378 ? 5.41 -1.179 -20.219 1 67.06 378 LEU B CA 1
ATOM 8615 C C . LEU B 1 378 ? 6.418 -0.419 -19.359 1 67.06 378 LEU B C 1
ATOM 8617 O O . LEU B 1 378 ? 7.199 -1.028 -18.625 1 67.06 378 LEU B O 1
ATOM 8621 N N . CYS B 1 379 ? 6.332 0.864 -19.484 1 64.94 379 CYS B N 1
ATOM 8622 C CA . CYS B 1 379 ? 7.27 1.699 -18.75 1 64.94 379 CYS B CA 1
ATOM 8623 C C . CYS B 1 379 ? 6.977 1.652 -17.25 1 64.94 379 CYS B C 1
ATOM 8625 O O . CYS B 1 379 ? 7.879 1.837 -16.438 1 64.94 379 CYS B O 1
ATOM 8627 N N . ALA B 1 380 ? 5.805 1.342 -16.984 1 60.72 380 ALA B N 1
ATOM 8628 C CA . ALA B 1 380 ? 5.371 1.392 -15.594 1 60.72 380 ALA B CA 1
ATOM 8629 C C . ALA B 1 380 ? 5.773 0.122 -14.844 1 60.72 380 ALA B C 1
ATOM 8631 O O . ALA B 1 380 ? 5.805 0.102 -13.617 1 60.72 380 ALA B O 1
ATOM 8632 N N . THR B 1 381 ? 6.215 -0.874 -15.578 1 56.88 381 THR B N 1
ATOM 8633 C CA . THR B 1 381 ? 6.52 -2.152 -14.945 1 56.88 381 THR B CA 1
ATOM 8634 C C . THR B 1 381 ? 7.996 -2.221 -14.562 1 56.88 381 THR B C 1
ATOM 8636 O O . THR B 1 381 ? 8.852 -1.657 -15.25 1 56.88 381 THR B O 1
ATOM 8639 N N . ARG B 1 382 ? 8.281 -2.529 -13.289 1 54.66 382 ARG B N 1
ATOM 8640 C CA . ARG B 1 382 ? 9.672 -2.783 -12.938 1 54.66 382 ARG B CA 1
ATOM 8641 C C . ARG B 1 382 ? 10.234 -3.947 -13.742 1 54.66 382 ARG B C 1
ATOM 8643 O O . ARG B 1 382 ? 9.688 -5.051 -13.711 1 54.66 382 ARG B O 1
ATOM 8650 N N . TRP B 1 383 ? 11.242 -3.613 -14.641 1 53.69 383 TRP B N 1
ATOM 8651 C CA . TRP B 1 383 ? 11.844 -4.609 -15.523 1 53.69 383 TRP B CA 1
ATOM 8652 C C . TRP B 1 383 ? 12.82 -5.492 -14.75 1 53.69 383 TRP B C 1
ATOM 8654 O O . TRP B 1 383 ? 14.039 -5.328 -14.875 1 53.69 383 TRP B O 1
ATOM 8664 N N . VAL B 1 384 ? 12.477 -6.109 -13.633 1 49.19 384 VAL B N 1
ATOM 8665 C CA . VAL B 1 384 ? 13.359 -6.984 -12.867 1 49.19 384 VAL B CA 1
ATOM 8666 C C . VAL B 1 384 ? 13.398 -8.367 -13.508 1 49.19 384 VAL B C 1
ATOM 8668 O O . VAL B 1 384 ? 12.414 -8.812 -14.102 1 49.19 384 VAL B O 1
ATOM 8671 N N . GLU B 1 385 ? 14.609 -9.016 -13.547 1 55 385 GLU B N 1
ATOM 8672 C CA . GLU B 1 385 ? 15.172 -10.289 -13.977 1 55 385 GLU B CA 1
ATOM 8673 C C . GLU B 1 385 ? 14.07 -11.273 -14.359 1 55 385 GLU B C 1
ATOM 8675 O O . GLU B 1 385 ? 14 -12.375 -13.812 1 55 385 GLU B O 1
ATOM 8680 N N . ARG B 1 386 ? 13.164 -10.727 -15.141 1 63.78 386 ARG B N 1
ATOM 8681 C CA . ARG B 1 386 ? 12.094 -11.594 -15.609 1 63.78 386 ARG B CA 1
ATOM 8682 C C . ARG B 1 386 ? 12.031 -11.625 -17.141 1 63.78 386 ARG B C 1
ATOM 8684 O O . ARG B 1 386 ? 12.539 -10.719 -17.797 1 63.78 386 ARG B O 1
ATOM 8691 N N . HIS B 1 387 ? 11.711 -12.75 -17.609 1 74.94 387 HIS B N 1
ATOM 8692 C CA . HIS B 1 387 ? 11.5 -12.93 -19.047 1 74.94 387 HIS B CA 1
ATOM 8693 C C . HIS B 1 387 ? 10.758 -11.734 -19.641 1 74.94 387 HIS B C 1
ATOM 8695 O O . HIS B 1 387 ? 11.117 -11.25 -20.703 1 74.94 387 HIS B O 1
ATOM 8701 N N . ASP B 1 388 ? 10.016 -11.164 -18.906 1 76.88 388 ASP B N 1
ATOM 8702 C CA . ASP B 1 388 ? 9.164 -10.102 -19.422 1 76.88 388 ASP B CA 1
ATOM 8703 C C . ASP B 1 388 ? 9.914 -8.773 -19.5 1 76.88 388 ASP B C 1
ATOM 8705 O O . ASP B 1 388 ? 9.672 -7.969 -20.406 1 76.88 388 ASP B O 1
ATOM 8709 N N . SER B 1 389 ? 10.836 -8.664 -18.672 1 81.44 389 SER B N 1
ATOM 8710 C CA . SER B 1 389 ? 11.57 -7.402 -18.609 1 81.44 389 SER B CA 1
ATOM 8711 C C . SER B 1 389 ? 12.461 -7.223 -19.844 1 81.44 389 SER B C 1
ATOM 8713 O O . SER B 1 389 ? 12.539 -6.125 -20.391 1 81.44 389 SER B O 1
ATOM 8715 N N . ILE B 1 390 ? 13.109 -8.258 -20.312 1 86 390 ILE B N 1
ATOM 8716 C CA . ILE B 1 390 ? 14.016 -8.188 -21.453 1 86 390 ILE B CA 1
ATOM 8717 C C . ILE B 1 390 ? 13.219 -7.988 -22.75 1 86 390 ILE B C 1
ATOM 8719 O O . ILE B 1 390 ? 13.617 -7.211 -23.609 1 86 390 ILE B O 1
ATOM 8723 N N . ILE B 1 391 ? 12.117 -8.672 -22.797 1 85.56 391 ILE B N 1
ATOM 8724 C CA . ILE B 1 391 ? 11.25 -8.531 -23.969 1 85.56 391 ILE B CA 1
ATOM 8725 C C . ILE B 1 391 ? 10.734 -7.098 -24.062 1 85.56 391 ILE B C 1
ATOM 8727 O O . ILE B 1 391 ? 10.734 -6.5 -25.141 1 85.56 391 ILE B O 1
ATOM 8731 N N . THR B 1 392 ? 10.328 -6.562 -22.922 1 84.25 392 THR B N 1
ATOM 8732 C CA . THR B 1 392 ? 9.836 -5.191 -22.859 1 84.25 392 THR B CA 1
ATOM 8733 C C . THR B 1 392 ? 10.945 -4.203 -23.234 1 84.25 392 THR B C 1
ATOM 8735 O O . THR B 1 392 ? 10.703 -3.229 -23.938 1 84.25 392 THR B O 1
ATOM 8738 N N . PHE B 1 393 ? 12.133 -4.48 -22.734 1 88.44 393 PHE B N 1
ATOM 8739 C CA . PHE B 1 393 ? 13.273 -3.617 -23.031 1 88.44 393 PHE B CA 1
ATOM 8740 C C . PHE B 1 393 ? 13.547 -3.576 -24.531 1 88.44 393 PHE B C 1
ATOM 8742 O O . PHE B 1 393 ? 13.828 -2.514 -25.094 1 88.44 393 PHE B O 1
ATOM 8749 N N . ARG B 1 394 ? 13.469 -4.684 -25.156 1 89.56 394 ARG B N 1
ATOM 8750 C CA . ARG B 1 394 ? 13.695 -4.777 -26.609 1 89.56 394 ARG B CA 1
ATOM 8751 C C . ARG B 1 394 ? 12.672 -3.945 -27.375 1 89.56 394 ARG B C 1
ATOM 8753 O O . ARG B 1 394 ? 13.023 -3.246 -28.328 1 89.56 394 ARG B O 1
ATOM 8760 N N . GLU B 1 395 ? 11.484 -4.027 -26.906 1 85.19 395 GLU B N 1
ATOM 8761 C CA . GLU B 1 395 ? 10.414 -3.277 -27.562 1 85.19 395 GLU B CA 1
ATOM 8762 C C . GLU B 1 395 ? 10.602 -1.774 -27.375 1 85.19 395 GLU B C 1
ATOM 8764 O O . GLU B 1 395 ? 10.281 -0.988 -28.266 1 85.19 395 GLU B O 1
ATOM 8769 N N . LEU B 1 396 ? 11.133 -1.391 -26.234 1 88.44 396 LEU B N 1
ATOM 8770 C CA . LEU B 1 396 ? 11.289 0.02 -25.891 1 88.44 396 LEU B CA 1
ATOM 8771 C C . LEU B 1 396 ? 12.688 0.512 -26.234 1 88.44 396 LEU B C 1
ATOM 8773 O O . LEU B 1 396 ? 13.039 1.66 -25.953 1 88.44 396 LEU B O 1
ATOM 8777 N N . TYR B 1 397 ? 13.492 -0.313 -26.875 1 91.44 397 TYR B N 1
ATOM 8778 C CA . TYR B 1 397 ? 14.914 -0.048 -27.047 1 91.44 397 TYR B CA 1
ATOM 8779 C C . TYR B 1 397 ? 15.141 1.318 -27.688 1 91.44 397 TYR B C 1
ATOM 8781 O O . TYR B 1 397 ? 15.906 2.133 -27.156 1 91.44 397 TYR B O 1
ATOM 8789 N N . SER B 1 398 ? 14.445 1.644 -28.781 1 89.94 398 SER B N 1
ATOM 8790 C CA . SER B 1 398 ? 14.664 2.891 -29.5 1 89.94 398 SER B CA 1
ATOM 8791 C C . SER B 1 398 ? 14.305 4.098 -28.641 1 89.94 398 SER B C 1
ATOM 8793 O O . SER B 1 398 ? 15.008 5.105 -28.656 1 89.94 398 SER B O 1
ATOM 8795 N N . TYR B 1 399 ? 13.266 3.984 -27.891 1 89.75 399 TYR B N 1
ATOM 8796 C CA . TYR B 1 399 ? 12.812 5.078 -27.047 1 89.75 399 TYR B CA 1
ATOM 8797 C C . TYR B 1 399 ? 13.758 5.289 -25.859 1 89.75 399 TYR B C 1
ATOM 8799 O O . TYR B 1 399 ? 13.969 6.418 -25.422 1 89.75 399 TYR B O 1
ATOM 8807 N N . ILE B 1 400 ? 14.312 4.168 -25.344 1 92.19 400 ILE B N 1
ATOM 8808 C CA . ILE B 1 400 ? 15.25 4.25 -24.234 1 92.19 400 ILE B CA 1
ATOM 8809 C C . ILE B 1 400 ? 16.531 4.961 -24.688 1 92.19 400 ILE B C 1
ATOM 8811 O O . ILE B 1 400 ? 17.062 5.797 -23.953 1 92.19 400 ILE B O 1
ATOM 8815 N N . VAL B 1 401 ? 16.969 4.672 -25.906 1 92.31 401 VAL B N 1
ATOM 8816 C CA . VAL B 1 401 ? 18.172 5.285 -26.453 1 92.31 401 VAL B CA 1
ATOM 8817 C C . VAL B 1 401 ? 17.969 6.793 -26.578 1 92.31 401 VAL B C 1
ATOM 8819 O O . VAL B 1 401 ? 18.828 7.578 -26.156 1 92.31 401 VAL B O 1
ATOM 8822 N N . ILE B 1 402 ? 16.797 7.191 -27.094 1 91.88 402 ILE B N 1
ATOM 8823 C CA . ILE B 1 402 ? 16.5 8.609 -27.281 1 91.88 402 ILE B CA 1
ATOM 8824 C C . ILE B 1 402 ? 16.391 9.297 -25.938 1 91.88 402 ILE B C 1
ATOM 8826 O O . ILE B 1 402 ? 16.844 10.438 -25.766 1 91.88 402 ILE B O 1
ATOM 8830 N N . THR B 1 403 ? 15.773 8.602 -25 1 92.81 403 THR B N 1
ATOM 8831 C CA . THR B 1 403 ? 15.617 9.156 -23.672 1 92.81 403 THR B CA 1
ATOM 8832 C C . THR B 1 403 ? 16.984 9.398 -23.016 1 92.81 403 THR B C 1
ATOM 8834 O O . THR B 1 403 ? 17.203 10.461 -22.438 1 92.81 403 THR B O 1
ATOM 8837 N N . LEU B 1 404 ? 17.875 8.398 -23.141 1 92.19 404 LEU B N 1
ATOM 8838 C CA . LEU B 1 404 ? 19.203 8.523 -22.562 1 92.19 404 LEU B CA 1
ATOM 8839 C C . LEU B 1 404 ? 20 9.656 -23.219 1 92.19 404 LEU B C 1
ATOM 8841 O O . LEU B 1 404 ? 20.734 10.375 -22.547 1 92.19 404 LEU B O 1
ATOM 8845 N N . GLU B 1 405 ? 19.797 9.867 -24.453 1 90.38 405 GLU B N 1
ATOM 8846 C CA . GLU B 1 405 ? 20.453 10.961 -25.172 1 90.38 405 GLU B CA 1
ATOM 8847 C C . GLU B 1 405 ? 19.953 12.32 -24.688 1 90.38 405 GLU B C 1
ATOM 8849 O O . GLU B 1 405 ? 20.734 13.266 -24.562 1 90.38 405 GLU B O 1
ATOM 8854 N N . GLU B 1 406 ? 18.672 12.344 -24.422 1 90.81 406 GLU B N 1
ATOM 8855 C CA . GLU B 1 406 ? 18.109 13.586 -23.906 1 90.81 406 GLU B CA 1
ATOM 8856 C C . GLU B 1 406 ? 18.594 13.875 -22.484 1 90.81 406 GLU B C 1
ATOM 8858 O O . GLU B 1 406 ? 18.828 15.031 -22.125 1 90.81 406 GLU B O 1
ATOM 8863 N N . LEU B 1 407 ? 18.719 12.859 -21.734 1 91.12 407 LEU B N 1
ATOM 8864 C CA . LEU B 1 407 ? 19.172 13 -20.344 1 91.12 407 LEU B CA 1
ATOM 8865 C C . LEU B 1 407 ? 20.641 13.398 -20.281 1 91.12 407 LEU B C 1
ATOM 8867 O O . LEU B 1 407 ? 21.078 14.016 -19.312 1 91.12 407 LEU B O 1
ATOM 8871 N N . GLU B 1 408 ? 21.375 13.07 -21.344 1 85.75 408 GLU B N 1
ATOM 8872 C CA . GLU B 1 408 ? 22.797 13.43 -21.422 1 85.75 408 GLU B CA 1
ATOM 8873 C C . GLU B 1 408 ? 22.969 14.945 -21.484 1 85.75 408 GLU B C 1
ATOM 8875 O O . GLU B 1 408 ? 23.984 15.477 -21.047 1 85.75 408 GLU B O 1
ATOM 8880 N N . LYS B 1 409 ? 21.938 15.617 -21.875 1 84.19 409 LYS B N 1
ATOM 8881 C CA . LYS B 1 409 ? 22 17.062 -22.078 1 84.19 409 LYS B CA 1
ATOM 8882 C C . LYS B 1 409 ? 21.531 17.812 -20.844 1 84.19 409 LYS B C 1
ATOM 8884 O O . LYS B 1 409 ? 21.625 19.047 -20.781 1 84.19 409 LYS B O 1
ATOM 8889 N N . MET B 1 410 ? 21.188 17.094 -19.922 1 80.62 410 MET B N 1
ATOM 8890 C CA . MET B 1 410 ? 20.641 17.734 -18.734 1 80.62 410 MET B CA 1
ATOM 8891 C C . MET B 1 410 ? 21.75 18.375 -17.891 1 80.62 410 MET B C 1
ATOM 8893 O O . MET B 1 410 ? 22.906 17.953 -17.969 1 80.62 410 MET B O 1
ATOM 8897 N N . SER B 1 411 ? 21.422 19.312 -17.047 1 71.44 411 SER B N 1
ATOM 8898 C CA . SER B 1 411 ? 22.375 20.078 -16.25 1 71.44 411 SER B CA 1
ATOM 8899 C C . SER B 1 411 ? 22.859 19.297 -15.047 1 71.44 411 SER B C 1
ATOM 8901 O O . SER B 1 411 ? 23.969 19.516 -14.555 1 71.44 411 SER B O 1
ATOM 8903 N N . ASP B 1 412 ? 22.047 18.359 -14.562 1 76.94 412 ASP B N 1
ATOM 8904 C CA . ASP B 1 412 ? 22.438 17.547 -13.43 1 76.94 412 ASP B CA 1
ATOM 8905 C C . ASP B 1 412 ? 23.578 16.594 -13.812 1 76.94 412 ASP B C 1
ATOM 8907 O O . ASP B 1 412 ? 23.359 15.641 -14.562 1 76.94 412 ASP B O 1
ATOM 8911 N N . SER B 1 413 ? 24.75 16.859 -13.273 1 74.25 413 SER B N 1
ATOM 8912 C CA . SER B 1 413 ? 25.953 16.156 -13.688 1 74.25 413 SER B CA 1
ATOM 8913 C C . SER B 1 413 ? 25.844 14.664 -13.414 1 74.25 413 SER B C 1
ATOM 8915 O O . SER B 1 413 ? 26.297 13.852 -14.219 1 74.25 413 SER B O 1
ATOM 8917 N N . GLU B 1 414 ? 25.281 14.281 -12.312 1 81 414 GLU B N 1
ATOM 8918 C CA . GLU B 1 414 ? 25.188 12.859 -11.977 1 81 414 GLU B CA 1
ATOM 8919 C C . GLU B 1 414 ? 24.297 12.117 -12.961 1 81 414 GLU B C 1
ATOM 8921 O O . GLU B 1 414 ? 24.656 11.047 -13.445 1 81 414 GLU B O 1
ATOM 8926 N N . THR B 1 415 ? 23.156 12.68 -13.25 1 86.12 415 THR B N 1
ATOM 8927 C CA . THR B 1 415 ? 22.219 12.078 -14.188 1 86.12 415 THR B CA 1
ATOM 8928 C C . THR B 1 415 ? 22.812 12.031 -15.594 1 86.12 415 THR B C 1
ATOM 8930 O O . THR B 1 415 ? 22.703 11.016 -16.281 1 86.12 415 THR B O 1
ATOM 8933 N N . ALA B 1 416 ? 23.469 13.031 -15.961 1 84.38 416 ALA B N 1
ATOM 8934 C CA . ALA B 1 416 ? 24.047 13.117 -17.297 1 84.38 416 ALA B CA 1
ATOM 8935 C C . ALA B 1 416 ? 25.156 12.086 -17.469 1 84.38 416 ALA B C 1
ATOM 8937 O O . ALA B 1 416 ? 25.234 11.422 -18.516 1 84.38 416 ALA B O 1
ATOM 8938 N N . CYS B 1 417 ? 25.922 11.969 -16.453 1 79.81 417 CYS B N 1
ATOM 8939 C CA . CYS B 1 417 ? 27.031 11.023 -16.5 1 79.81 417 CYS B CA 1
ATOM 8940 C C . CYS B 1 417 ? 26.516 9.594 -16.609 1 79.81 417 CYS B C 1
ATOM 8942 O O . CYS B 1 417 ? 27.016 8.805 -17.406 1 79.81 417 CYS B O 1
ATOM 8944 N N . LYS B 1 418 ? 25.594 9.266 -15.812 1 88.44 418 LYS B N 1
ATOM 8945 C CA . LYS B 1 418 ? 25.031 7.918 -15.844 1 88.44 418 LYS B CA 1
ATOM 8946 C C . LYS B 1 418 ? 24.344 7.641 -17.172 1 88.44 418 LYS B C 1
ATOM 8948 O O . LYS B 1 418 ? 24.453 6.539 -17.719 1 88.44 418 LYS B O 1
ATOM 8953 N N . ALA B 1 419 ? 23.672 8.602 -17.719 1 90.12 419 ALA B N 1
ATOM 8954 C CA . ALA B 1 419 ? 22.984 8.461 -19 1 90.12 419 ALA B CA 1
ATOM 8955 C C . ALA B 1 419 ? 23.969 8.164 -20.125 1 90.12 419 ALA B C 1
ATOM 8957 O O . ALA B 1 419 ? 23.703 7.332 -20.984 1 90.12 419 ALA B O 1
ATOM 8958 N N . VAL B 1 420 ? 25.125 8.836 -20.062 1 86.25 420 VAL B N 1
ATOM 8959 C CA . VAL B 1 420 ? 26.156 8.609 -21.062 1 86.25 420 VAL B CA 1
ATOM 8960 C C . VAL B 1 420 ? 26.672 7.176 -20.969 1 86.25 420 VAL B C 1
ATOM 8962 O O . VAL B 1 420 ? 26.812 6.496 -21.984 1 86.25 420 VAL B O 1
ATOM 8965 N N . GLY B 1 421 ? 26.922 6.754 -19.766 1 85.94 421 GLY B N 1
ATOM 8966 C CA . GLY B 1 421 ? 27.375 5.391 -19.547 1 85.94 421 GLY B CA 1
ATOM 8967 C C . GLY B 1 421 ? 26.391 4.348 -20.031 1 85.94 421 GLY B C 1
ATOM 8968 O O . GLY B 1 421 ? 26.766 3.379 -20.688 1 85.94 421 GLY B O 1
ATOM 8969 N N . PHE B 1 422 ? 25.156 4.523 -19.719 1 92 422 PHE B N 1
ATOM 8970 C CA . PHE B 1 422 ? 24.109 3.592 -20.125 1 92 422 PHE B CA 1
ATOM 8971 C C . PHE B 1 422 ? 23.938 3.604 -21.641 1 92 422 PHE B C 1
ATOM 8973 O O . PHE B 1 422 ? 23.781 2.549 -22.25 1 92 422 PHE B O 1
ATOM 8980 N N . SER B 1 423 ? 23.969 4.812 -22.188 1 91 423 SER B N 1
ATOM 8981 C CA . SER B 1 423 ? 23.812 4.945 -23.641 1 91 423 SER B CA 1
ATOM 8982 C C . SER B 1 423 ? 24.922 4.223 -24.375 1 91 423 SER B C 1
ATOM 8984 O O . SER B 1 423 ? 24.672 3.539 -25.375 1 91 423 SER B O 1
ATOM 8986 N N . ALA B 1 424 ? 26.047 4.301 -23.844 1 87.88 424 ALA B N 1
ATOM 8987 C CA . ALA B 1 424 ? 27.188 3.635 -24.469 1 87.88 424 ALA B CA 1
ATOM 8988 C C . ALA B 1 424 ? 27.078 2.119 -24.328 1 87.88 424 ALA B C 1
ATOM 8990 O O . ALA B 1 424 ? 27.438 1.378 -25.25 1 87.88 424 ALA B O 1
ATOM 8991 N N . SER B 1 425 ? 26.609 1.694 -23.312 1 90.94 425 SER B N 1
ATOM 8992 C CA . SER B 1 425 ? 26.547 0.267 -23.016 1 90.94 425 SER B CA 1
ATOM 8993 C C . SER B 1 425 ? 25.5 -0.427 -23.891 1 90.94 425 SER B C 1
ATOM 8995 O O . SER B 1 425 ? 25.719 -1.559 -24.328 1 90.94 425 SER B O 1
ATOM 8997 N N . ILE B 1 426 ? 24.375 0.245 -24.188 1 93.56 426 ILE B N 1
ATOM 8998 C CA . ILE B 1 426 ? 23.281 -0.431 -24.875 1 93.56 426 ILE B CA 1
ATOM 8999 C C . ILE B 1 426 ? 23.453 -0.302 -26.391 1 93.56 426 ILE B C 1
ATOM 9001 O O . ILE B 1 426 ? 22.734 -0.934 -27.156 1 93.56 426 ILE B O 1
ATOM 9005 N N . LYS B 1 427 ? 24.453 0.462 -26.781 1 90.81 427 LYS B N 1
ATOM 9006 C CA . LYS B 1 427 ? 24.75 0.611 -28.203 1 90.81 427 LYS B CA 1
ATOM 9007 C C . LYS B 1 427 ? 25.844 -0.361 -28.656 1 90.81 427 LYS B C 1
ATOM 9009 O O . LYS B 1 427 ? 26.094 -0.502 -29.844 1 90.81 427 LYS B O 1
ATOM 9014 N N . ARG B 1 428 ? 26.344 -1.078 -27.719 1 89.19 428 ARG B N 1
ATOM 9015 C CA . ARG B 1 428 ? 27.406 -2.039 -28.031 1 89.19 428 ARG B CA 1
ATOM 9016 C C . ARG B 1 428 ? 26.844 -3.221 -28.828 1 89.19 428 ARG B C 1
ATOM 9018 O O . ARG B 1 428 ? 25.703 -3.646 -28.594 1 89.19 428 ARG B O 1
ATOM 9025 N N . SER B 1 429 ? 27.625 -3.828 -29.688 1 91.19 429 SER B N 1
ATOM 9026 C CA . SER B 1 429 ? 27.234 -4.949 -30.531 1 91.19 429 SER B CA 1
ATOM 9027 C C . SER B 1 429 ? 26.859 -6.168 -29.688 1 91.19 429 SER B C 1
ATOM 9029 O O . SER B 1 429 ? 25.844 -6.824 -29.953 1 91.19 429 SER B O 1
ATOM 9031 N N . GLU B 1 430 ? 27.672 -6.395 -28.75 1 90.75 430 GLU B N 1
ATOM 9032 C CA . GLU B 1 430 ? 27.422 -7.555 -27.891 1 90.75 430 GLU B CA 1
ATOM 9033 C C . GLU B 1 430 ? 26.078 -7.441 -27.188 1 90.75 430 GLU B C 1
ATOM 9035 O O . GLU B 1 430 ? 25.359 -8.438 -27.031 1 90.75 430 GLU B O 1
ATOM 9040 N N . PHE B 1 431 ? 25.75 -6.242 -26.75 1 94.19 431 PHE B N 1
ATOM 9041 C CA . PHE B 1 431 ? 24.484 -6.012 -26.078 1 94.19 431 PHE B CA 1
ATOM 9042 C C . PHE B 1 431 ? 23.312 -6.23 -27.016 1 94.19 431 PHE B C 1
ATOM 9044 O O . PHE B 1 431 ? 22.344 -6.914 -26.672 1 94.19 431 PHE B O 1
ATOM 9051 N N . LEU B 1 432 ? 23.422 -5.754 -28.172 1 95 432 LEU B N 1
ATOM 9052 C CA . LEU B 1 432 ? 22.328 -5.816 -29.125 1 95 432 LEU B CA 1
ATOM 9053 C C . LEU B 1 432 ? 22.062 -7.254 -29.562 1 95 432 LEU B C 1
ATOM 9055 O O . LEU B 1 432 ? 20.906 -7.68 -29.656 1 95 432 LEU B O 1
ATOM 9059 N N . ILE B 1 433 ? 23.109 -7.965 -29.797 1 94.75 433 ILE B N 1
ATOM 9060 C CA . ILE B 1 433 ? 22.984 -9.359 -30.203 1 94.75 433 ILE B CA 1
ATOM 9061 C C . ILE B 1 433 ? 22.391 -10.18 -29.062 1 94.75 433 ILE B C 1
ATOM 9063 O O . ILE B 1 433 ? 21.469 -10.969 -29.281 1 94.75 433 ILE B O 1
ATOM 9067 N N . SER B 1 434 ? 22.953 -9.969 -27.922 1 95 434 SER B N 1
ATOM 9068 C CA . SER B 1 434 ? 22.453 -10.688 -26.75 1 95 434 SER B CA 1
ATOM 9069 C C . SER B 1 434 ? 20.984 -10.375 -26.5 1 95 434 SER B C 1
ATOM 9071 O O . SER B 1 434 ? 20.219 -11.266 -26.141 1 95 434 SER B O 1
ATOM 9073 N N . LEU B 1 435 ? 20.609 -9.117 -26.625 1 94.38 435 LEU B N 1
ATOM 9074 C CA . LEU B 1 435 ? 19.234 -8.688 -26.406 1 94.38 435 LEU B CA 1
ATOM 9075 C C . LEU B 1 435 ? 18.281 -9.414 -27.359 1 94.38 435 LEU B C 1
ATOM 9077 O O . LEU B 1 435 ? 17.234 -9.906 -26.938 1 94.38 435 LEU B O 1
ATOM 9081 N N . GLU B 1 436 ? 18.656 -9.516 -28.547 1 94 436 GLU B N 1
ATOM 9082 C CA . GLU B 1 436 ? 17.812 -10.164 -29.531 1 94 436 GLU B CA 1
ATOM 9083 C C . GLU B 1 436 ? 17.703 -11.664 -29.281 1 94 436 GLU B C 1
ATOM 9085 O O . GLU B 1 436 ? 16.625 -12.242 -29.422 1 94 436 GLU B O 1
ATOM 9090 N N . ILE B 1 437 ? 18.844 -12.266 -28.984 1 94.75 437 ILE B N 1
ATOM 9091 C CA . ILE B 1 437 ? 18.875 -13.695 -28.719 1 94.75 437 ILE B CA 1
ATOM 9092 C C . ILE B 1 437 ? 17.969 -14.016 -27.516 1 94.75 437 ILE B C 1
ATOM 9094 O O . ILE B 1 437 ? 17.078 -14.867 -27.625 1 94.75 437 ILE B O 1
ATOM 9098 N N . VAL B 1 438 ? 18.156 -13.336 -26.453 1 93.62 438 VAL B N 1
ATOM 9099 C CA . VAL B 1 438 ? 17.484 -13.633 -25.188 1 93.62 438 VAL B CA 1
ATOM 9100 C C . VAL B 1 438 ? 15.992 -13.289 -25.312 1 93.62 438 VAL B C 1
ATOM 9102 O O . VAL B 1 438 ? 15.141 -14.039 -24.828 1 93.62 438 VAL B O 1
ATOM 9105 N N . ALA B 1 439 ? 15.68 -12.18 -25.938 1 91.81 439 ALA B N 1
ATOM 9106 C CA . ALA B 1 439 ? 14.289 -11.773 -26.109 1 91.81 439 ALA B CA 1
ATOM 9107 C C . ALA B 1 439 ? 13.5 -12.82 -26.891 1 91.81 439 ALA B C 1
ATOM 9109 O O . ALA B 1 439 ? 12.359 -13.141 -26.531 1 91.81 439 ALA B O 1
ATOM 9110 N N . ASN B 1 440 ? 14.086 -13.352 -27.859 1 90.94 440 ASN B N 1
ATOM 9111 C CA . ASN B 1 440 ? 13.398 -14.336 -28.688 1 90.94 440 ASN B CA 1
ATOM 9112 C C . ASN B 1 440 ? 13.242 -15.664 -27.969 1 90.94 440 ASN B C 1
ATOM 9114 O O . ASN B 1 440 ? 12.164 -16.266 -27.984 1 90.94 440 ASN B O 1
ATOM 9118 N N . LEU B 1 441 ? 14.273 -16.094 -27.406 1 91.69 441 LEU B N 1
ATOM 9119 C CA . LEU B 1 441 ? 14.203 -17.375 -26.703 1 91.69 441 LEU B CA 1
ATOM 9120 C C . LEU B 1 441 ? 13.305 -17.281 -25.484 1 91.69 441 LEU B C 1
ATOM 9122 O O . LEU B 1 441 ? 12.57 -18.219 -25.172 1 91.69 441 LEU B O 1
ATOM 9126 N N . PHE B 1 442 ? 13.312 -16.172 -24.766 1 90.5 442 PHE B N 1
ATOM 9127 C CA . PHE B 1 442 ? 12.531 -15.984 -23.547 1 90.5 442 PHE B CA 1
ATOM 9128 C C . PHE B 1 442 ? 11.047 -15.844 -23.891 1 90.5 442 PHE B C 1
ATOM 9130 O O . PHE B 1 442 ? 10.195 -16.016 -23.016 1 90.5 442 PHE B O 1
ATOM 9137 N N . SER B 1 443 ? 10.719 -15.516 -25.109 1 88.75 443 SER B N 1
ATOM 9138 C CA . SER B 1 443 ? 9.32 -15.484 -25.516 1 88.75 443 SER B CA 1
ATOM 9139 C C . SER B 1 443 ? 8.672 -16.859 -25.375 1 88.75 443 SER B C 1
ATOM 9141 O O . SER B 1 443 ? 7.496 -16.953 -25.016 1 88.75 443 SER B O 1
ATOM 9143 N N . TYR B 1 444 ? 9.492 -17.891 -25.609 1 89.69 444 TYR B N 1
ATOM 9144 C CA . TYR B 1 444 ? 8.984 -19.25 -25.469 1 89.69 444 TYR B CA 1
ATOM 9145 C C . TYR B 1 444 ? 8.828 -19.641 -24 1 89.69 444 TYR B C 1
ATOM 9147 O O . TYR B 1 444 ? 7.84 -20.266 -23.625 1 89.69 444 TYR B O 1
ATOM 9155 N N . THR B 1 445 ? 9.734 -19.266 -23.25 1 89.56 445 THR B N 1
ATOM 9156 C CA . THR B 1 445 ? 9.672 -19.609 -21.828 1 89.56 445 THR B CA 1
ATOM 9157 C C . THR B 1 445 ? 8.609 -18.781 -21.109 1 89.56 445 THR B C 1
ATOM 9159 O O . THR B 1 445 ? 8.039 -19.219 -20.109 1 89.56 445 THR B O 1
ATOM 9162 N N . LYS B 1 446 ? 8.367 -17.547 -21.594 1 87.56 446 LYS B N 1
ATOM 9163 C CA . LYS B 1 446 ? 7.301 -16.719 -21.031 1 87.56 446 LYS B CA 1
ATOM 9164 C C . LYS B 1 446 ? 5.941 -17.391 -21.188 1 87.56 446 LYS B C 1
ATOM 9166 O O . LYS B 1 446 ? 5.148 -17.422 -20.25 1 87.56 446 LYS B O 1
ATOM 9171 N N . THR B 1 447 ? 5.688 -17.922 -22.266 1 87.44 447 THR B N 1
ATOM 9172 C CA . THR B 1 447 ? 4.441 -18.625 -22.531 1 87.44 447 THR B CA 1
ATOM 9173 C C . THR B 1 447 ? 4.312 -19.844 -21.609 1 87.44 447 THR B C 1
ATOM 9175 O O . THR B 1 447 ? 3.229 -20.125 -21.094 1 87.44 447 THR B O 1
ATOM 9178 N N . LEU B 1 448 ? 5.406 -20.531 -21.5 1 89.12 448 LEU B N 1
ATOM 9179 C CA . LEU B 1 448 ? 5.414 -21.688 -20.609 1 89.12 448 LEU B CA 1
ATOM 9180 C C . LEU B 1 448 ? 5.09 -21.266 -19.188 1 89.12 448 LEU B C 1
ATOM 9182 O O . LEU B 1 448 ? 4.301 -21.922 -18.5 1 89.12 448 LEU B O 1
ATOM 9186 N N . SER B 1 449 ? 5.672 -20.219 -18.766 1 87.62 449 SER B N 1
ATOM 9187 C CA . SER B 1 449 ? 5.445 -19.719 -17.422 1 87.62 449 SER B CA 1
ATOM 9188 C C . SER B 1 449 ? 3.973 -19.391 -17.188 1 87.62 449 SER B C 1
ATOM 9190 O O . SER B 1 449 ? 3.426 -19.672 -16.125 1 87.62 449 SER B O 1
ATOM 9192 N N . LEU B 1 450 ? 3.277 -18.828 -18.141 1 86.25 450 LEU B N 1
ATOM 9193 C CA . LEU B 1 450 ? 1.87 -18.469 -18.031 1 86.25 450 LEU B CA 1
ATOM 9194 C C . LEU B 1 450 ? 0.985 -19.703 -17.953 1 86.25 450 LEU B C 1
ATOM 9196 O O . LEU B 1 450 ? 0.051 -19.75 -17.156 1 86.25 450 LEU B O 1
ATOM 9200 N N . VAL B 1 451 ? 1.312 -20.656 -18.688 1 87.56 451 VAL B N 1
ATOM 9201 C CA . VAL B 1 451 ? 0.513 -21.875 -18.75 1 87.56 451 VAL B CA 1
ATOM 9202 C C . VAL B 1 451 ? 0.669 -22.656 -17.438 1 87.56 451 VAL B C 1
ATOM 9204 O O . VAL B 1 451 ? -0.291 -23.25 -16.938 1 87.56 451 VAL B O 1
ATOM 9207 N N . LEU B 1 452 ? 1.84 -22.609 -16.906 1 88.06 452 LEU B N 1
ATOM 9208 C CA . LEU B 1 452 ? 2.137 -23.359 -15.695 1 88.06 452 LEU B CA 1
ATOM 9209 C C . LEU B 1 452 ? 1.425 -22.766 -14.484 1 88.06 452 LEU B C 1
ATOM 9211 O O . LEU B 1 452 ? 1.288 -23.422 -13.453 1 88.06 452 LEU B O 1
ATOM 9215 N N . GLN B 1 453 ? 0.924 -21.594 -14.578 1 84.94 453 GLN B N 1
ATOM 9216 C CA . GLN B 1 453 ? 0.31 -20.906 -13.438 1 84.94 453 GLN B CA 1
ATOM 9217 C C . GLN B 1 453 ? -1.157 -21.297 -13.297 1 84.94 453 GLN B C 1
ATOM 9219 O O . GLN B 1 453 ? -1.807 -20.938 -12.312 1 84.94 453 GLN B O 1
ATOM 9224 N N . SER B 1 454 ? -1.652 -22.094 -14.102 1 82.94 454 SER B N 1
ATOM 9225 C CA . SER B 1 454 ? -3.055 -22.484 -14.031 1 82.94 454 SER B CA 1
ATOM 9226 C C . SER B 1 454 ? -3.305 -23.438 -12.859 1 82.94 454 SER B C 1
ATOM 9228 O O . SER B 1 454 ? -2.564 -24.406 -12.672 1 82.94 454 SER B O 1
ATOM 9230 N N . PRO B 1 455 ? -4.367 -23.234 -12.109 1 80.06 455 PRO B N 1
ATOM 9231 C CA . PRO B 1 455 ? -4.668 -24.109 -10.977 1 80.06 455 PRO B CA 1
ATOM 9232 C C . PRO B 1 455 ? -5.242 -25.453 -11.406 1 80.06 455 PRO B C 1
ATOM 9234 O O . PRO B 1 455 ? -5.309 -26.391 -10.602 1 80.06 455 PRO B O 1
ATOM 9237 N N . LYS B 1 456 ? -5.652 -25.594 -12.625 1 82.44 456 LYS B N 1
ATOM 9238 C CA . LYS B 1 456 ? -6.27 -26.828 -13.102 1 82.44 456 LYS B CA 1
ATOM 9239 C C . LYS B 1 456 ? -5.266 -27.688 -13.875 1 82.44 456 LYS B C 1
ATOM 9241 O O . LYS B 1 456 ? -5.613 -28.75 -14.375 1 82.44 456 LYS B O 1
ATOM 9246 N N . LEU B 1 457 ? -4.066 -27.25 -13.789 1 86.75 457 LEU B N 1
ATOM 9247 C CA . LEU B 1 457 ? -3.045 -27.922 -14.594 1 86.75 457 LEU B CA 1
ATOM 9248 C C . LEU B 1 457 ? -2.67 -29.266 -13.984 1 86.75 457 LEU B C 1
ATOM 9250 O O . LEU B 1 457 ? -2.52 -29.375 -12.766 1 86.75 457 LEU B O 1
ATOM 9254 N N . GLU B 1 458 ? -2.646 -30.25 -14.852 1 89.69 458 GLU B N 1
ATOM 9255 C CA . GLU B 1 458 ? -2.25 -31.594 -14.461 1 89.69 458 GLU B CA 1
ATOM 9256 C C . GLU B 1 458 ? -0.771 -31.844 -14.742 1 89.69 458 GLU B C 1
ATOM 9258 O O . GLU B 1 458 ? -0.167 -31.156 -15.562 1 89.69 458 GLU B O 1
ATOM 9263 N N . LEU B 1 459 ? -0.257 -32.781 -14.086 1 87.56 459 LEU B N 1
ATOM 9264 C CA . LEU B 1 459 ? 1.167 -33.094 -14.156 1 87.56 459 LEU B CA 1
ATOM 9265 C C . LEU B 1 459 ? 1.569 -33.469 -15.57 1 87.56 459 LEU B C 1
ATOM 9267 O O . LEU B 1 459 ? 2.576 -33 -16.094 1 87.56 459 LEU B O 1
ATOM 9271 N N . SER B 1 460 ? 0.764 -34.312 -16.188 1 86.06 460 SER B N 1
ATOM 9272 C CA . SER B 1 460 ? 1.084 -34.781 -17.531 1 86.06 460 SER B CA 1
ATOM 9273 C C . SER B 1 460 ? 1.113 -33.625 -18.531 1 86.06 460 SER B C 1
ATOM 9275 O O . SER B 1 460 ? 2.018 -33.562 -19.375 1 86.06 460 SER B O 1
ATOM 9277 N N . LYS B 1 461 ? 0.13 -32.844 -18.406 1 87.56 461 LYS B N 1
ATOM 9278 C CA . LYS B 1 461 ? 0.056 -31.703 -19.312 1 87.56 461 LYS B CA 1
ATOM 9279 C C . LYS B 1 461 ? 1.209 -30.734 -19.062 1 87.56 461 LYS B C 1
ATOM 9281 O O . LYS B 1 461 ? 1.729 -30.141 -20.016 1 87.56 461 LYS B O 1
ATOM 9286 N N . ALA B 1 462 ? 1.55 -30.547 -17.859 1 89.25 462 ALA B N 1
ATOM 9287 C CA . ALA B 1 462 ? 2.668 -29.672 -17.516 1 89.25 462 ALA B CA 1
ATOM 9288 C C . ALA B 1 462 ? 3.963 -30.172 -18.156 1 89.25 462 ALA B C 1
ATOM 9290 O O . ALA B 1 462 ? 4.691 -29.391 -18.781 1 89.25 462 ALA B O 1
ATOM 9291 N N . PHE B 1 463 ? 4.203 -31.453 -18.078 1 87.06 463 PHE B N 1
ATOM 9292 C CA . PHE B 1 463 ? 5.402 -32.031 -18.688 1 87.06 463 PHE B CA 1
ATOM 9293 C C . PHE B 1 463 ? 5.352 -31.938 -20.203 1 87.06 463 PHE B C 1
ATOM 9295 O O . PHE B 1 463 ? 6.371 -31.703 -20.844 1 87.06 463 PHE B O 1
ATOM 9302 N N . SER B 1 464 ? 4.215 -32.125 -20.672 1 86.62 464 SER B N 1
ATOM 9303 C CA . SER B 1 464 ? 4.059 -32.031 -22.109 1 86.62 464 SER B CA 1
ATOM 9304 C C . SER B 1 464 ? 4.398 -30.625 -22.594 1 86.62 464 SER B C 1
ATOM 9306 O O . SER B 1 464 ? 5.066 -30.453 -23.625 1 86.62 464 SER B O 1
ATOM 9308 N N . HIS B 1 465 ? 3.936 -29.656 -21.875 1 90.06 465 HIS B N 1
ATOM 9309 C CA . HIS B 1 465 ? 4.223 -28.281 -22.234 1 90.06 465 HIS B CA 1
ATOM 9310 C C . HIS B 1 465 ? 5.719 -27.984 -22.141 1 90.06 465 HIS B C 1
ATOM 9312 O O . HIS B 1 465 ? 6.273 -27.297 -23 1 90.06 465 HIS B O 1
ATOM 9318 N N . VAL B 1 466 ? 6.359 -28.484 -21.141 1 90.88 466 VAL B N 1
ATOM 9319 C CA . VAL B 1 466 ? 7.797 -28.297 -20.969 1 90.88 466 VAL B CA 1
ATOM 9320 C C . VAL B 1 466 ? 8.539 -28.953 -22.141 1 90.88 466 VAL B C 1
ATOM 9322 O O . VAL B 1 466 ? 9.43 -28.328 -22.734 1 90.88 466 VAL B O 1
ATOM 9325 N N . ASN B 1 467 ? 8.133 -30.125 -22.469 1 89.38 467 ASN B N 1
ATOM 9326 C CA . ASN B 1 467 ? 8.773 -30.844 -23.562 1 89.38 467 ASN B CA 1
ATOM 9327 C C . ASN B 1 467 ? 8.547 -30.156 -24.906 1 89.38 467 ASN B C 1
ATOM 9329 O O . ASN B 1 467 ? 9.422 -30.156 -25.781 1 89.38 467 ASN B O 1
ATOM 9333 N N . ASP B 1 468 ? 7.398 -29.641 -25.031 1 91.44 468 ASP B N 1
ATOM 9334 C CA . ASP B 1 468 ? 7.125 -28.891 -26.25 1 91.44 468 ASP B CA 1
ATOM 9335 C C . ASP B 1 468 ? 8.094 -27.719 -26.406 1 91.44 468 ASP B C 1
ATOM 9337 O O . ASP B 1 468 ? 8.609 -27.469 -27.5 1 91.44 468 ASP B O 1
ATOM 9341 N N . VAL B 1 469 ? 8.273 -27.047 -25.328 1 92.88 469 VAL B N 1
ATOM 9342 C CA . VAL B 1 469 ? 9.172 -25.906 -25.344 1 92.88 469 VAL B CA 1
ATOM 9343 C C . VAL B 1 469 ? 10.602 -26.375 -25.609 1 92.88 469 VAL B C 1
ATOM 9345 O O . VAL B 1 469 ? 11.328 -25.766 -26.391 1 92.88 469 VAL B O 1
ATOM 9348 N N . ILE B 1 470 ? 11.039 -27.469 -25.016 1 93.56 470 ILE B N 1
ATOM 9349 C CA . ILE B 1 470 ? 12.375 -28.016 -25.234 1 93.56 470 ILE B CA 1
ATOM 9350 C C . ILE B 1 470 ? 12.547 -28.406 -26.703 1 93.56 470 ILE B C 1
ATOM 9352 O O . ILE B 1 470 ? 13.57 -28.094 -27.312 1 93.56 470 ILE B O 1
ATOM 9356 N N . ASN B 1 471 ? 11.555 -28.969 -27.234 1 93.38 471 ASN B N 1
ATOM 9357 C CA . ASN B 1 471 ? 11.609 -29.391 -28.641 1 93.38 471 ASN B CA 1
ATOM 9358 C C . ASN B 1 471 ? 11.727 -28.203 -29.578 1 93.38 471 ASN B C 1
ATOM 9360 O O . ASN B 1 471 ? 12.469 -28.25 -30.562 1 93.38 471 ASN B O 1
ATOM 9364 N N . VAL B 1 472 ? 11.016 -27.219 -29.25 1 93.5 472 VAL B N 1
ATOM 9365 C CA . VAL B 1 472 ? 11.07 -26.016 -30.078 1 93.5 472 VAL B CA 1
ATOM 9366 C C . VAL B 1 472 ? 12.469 -25.406 -30.016 1 93.5 472 VAL B C 1
ATOM 9368 O O . VAL B 1 472 ? 13.039 -25.016 -31.031 1 93.5 472 VAL B O 1
ATOM 9371 N N . ILE B 1 473 ? 13.016 -25.328 -28.859 1 94.75 473 ILE B N 1
ATOM 9372 C CA . ILE B 1 473 ? 14.328 -24.719 -28.672 1 94.75 473 ILE B CA 1
ATOM 9373 C C . ILE B 1 473 ? 15.398 -25.609 -29.297 1 94.75 473 ILE B C 1
ATOM 9375 O O . ILE B 1 473 ? 16.375 -25.109 -29.875 1 94.75 473 ILE B O 1
ATOM 9379 N N . GLU B 1 474 ? 15.172 -26.891 -29.25 1 95.25 474 GLU B N 1
ATOM 9380 C CA . GLU B 1 474 ? 16.094 -27.828 -29.891 1 95.25 474 GLU B CA 1
ATOM 9381 C C . GLU B 1 474 ? 16.031 -27.688 -31.406 1 95.25 474 GLU B C 1
ATOM 9383 O O . GLU B 1 474 ? 17.062 -27.797 -32.094 1 95.25 474 GLU B O 1
ATOM 9388 N N . ASN B 1 475 ? 14.891 -27.484 -31.844 1 93.81 475 ASN B N 1
ATOM 9389 C CA . ASN B 1 475 ? 14.75 -27.25 -33.281 1 93.81 475 ASN B CA 1
ATOM 9390 C C . ASN B 1 475 ? 15.477 -25.969 -33.719 1 93.81 475 ASN B C 1
ATOM 9392 O O . ASN B 1 475 ? 16.047 -25.922 -34.781 1 93.81 475 ASN B O 1
ATOM 9396 N N . ILE B 1 476 ? 15.406 -24.969 -32.875 1 93.94 476 ILE B N 1
ATOM 9397 C CA . ILE B 1 476 ? 16.125 -23.734 -33.156 1 93.94 476 ILE B CA 1
ATOM 9398 C C . ILE B 1 476 ? 17.625 -23.984 -33.125 1 93.94 476 ILE B C 1
ATOM 9400 O O . ILE B 1 476 ? 18.359 -23.453 -33.969 1 93.94 476 ILE B O 1
ATOM 9404 N N . ARG B 1 477 ? 18.047 -24.812 -32.219 1 95.06 477 ARG B N 1
ATOM 9405 C CA . ARG B 1 477 ? 19.453 -25.156 -32.125 1 95.06 477 ARG B CA 1
ATOM 9406 C C . ARG B 1 477 ? 19.938 -25.922 -33.344 1 95.06 477 ARG B C 1
ATOM 9408 O O . ARG B 1 477 ? 21.031 -25.656 -33.844 1 95.06 477 ARG B O 1
ATOM 9415 N N . GLU B 1 478 ? 19.094 -26.812 -33.812 1 94.5 478 GLU B N 1
ATOM 9416 C CA . GLU B 1 478 ? 19.422 -27.594 -35 1 94.5 478 GLU B CA 1
ATOM 9417 C C . GLU B 1 478 ? 19.484 -26.734 -36.25 1 94.5 478 GLU B C 1
ATOM 9419 O O . GLU B 1 478 ? 20.312 -26.953 -37.125 1 94.5 478 GLU B O 1
ATOM 9424 N N . ASN B 1 479 ? 18.672 -25.734 -36.312 1 93.75 479 ASN B N 1
ATOM 9425 C CA . ASN B 1 479 ? 18.656 -24.781 -37.406 1 93.75 479 ASN B CA 1
ATOM 9426 C C . ASN B 1 479 ? 19.281 -23.453 -37.031 1 93.75 479 ASN B C 1
ATOM 9428 O O . ASN B 1 479 ? 18.75 -22.391 -37.344 1 93.75 479 ASN B O 1
ATOM 9432 N N . SER B 1 480 ? 20.297 -23.547 -36.25 1 93 480 SER B N 1
ATOM 9433 C CA . SER B 1 480 ? 20.891 -22.391 -35.625 1 93 480 SER B CA 1
ATOM 9434 C C . SER B 1 480 ? 21.359 -21.359 -36.656 1 93 480 SER B C 1
ATOM 9436 O O . SER B 1 480 ? 21.297 -20.156 -36.406 1 93 480 SER B O 1
ATOM 9438 N N . THR B 1 481 ? 21.828 -21.812 -37.812 1 91.56 481 THR B N 1
ATOM 9439 C CA . THR B 1 481 ? 22.375 -20.891 -38.812 1 91.56 481 THR B CA 1
ATOM 9440 C C . THR B 1 481 ? 21.266 -20.031 -39.406 1 91.56 481 THR B C 1
ATOM 9442 O O . THR B 1 481 ? 21.406 -18.797 -39.469 1 91.56 481 THR B O 1
ATOM 9445 N N . SER B 1 482 ? 20.234 -20.641 -39.75 1 92.19 482 SER B N 1
ATOM 9446 C CA . SER B 1 482 ? 19.125 -19.891 -40.344 1 92.19 482 SER B CA 1
ATOM 9447 C C . SER B 1 482 ? 18.438 -19.016 -39.312 1 92.19 482 SER B C 1
ATOM 9449 O O . SER B 1 482 ? 18.109 -17.859 -39.594 1 92.19 482 SER B O 1
ATOM 9451 N N . ARG B 1 483 ? 18.234 -19.5 -38.125 1 91.94 483 ARG B N 1
ATOM 9452 C CA . ARG B 1 483 ? 17.516 -18.766 -37.094 1 91.94 483 ARG B CA 1
ATOM 9453 C C . ARG B 1 483 ? 18.359 -17.594 -36.594 1 91.94 483 ARG B C 1
ATOM 9455 O O . ARG B 1 483 ? 17.828 -16.5 -36.312 1 91.94 483 ARG B O 1
ATOM 9462 N N . PHE B 1 484 ? 19.609 -17.812 -36.469 1 94.88 484 PHE B N 1
ATOM 9463 C CA . PHE B 1 484 ? 20.469 -16.75 -35.969 1 94.88 484 PHE B CA 1
ATOM 9464 C C . PHE B 1 484 ? 20.609 -15.633 -37 1 94.88 484 PHE B C 1
ATOM 9466 O O . PHE B 1 484 ? 20.797 -14.469 -36.656 1 94.88 484 PHE B O 1
ATOM 9473 N N . GLU B 1 485 ? 20.531 -16.016 -38.25 1 93.56 485 GLU B N 1
ATOM 9474 C CA . GLU B 1 485 ? 20.562 -14.984 -39.281 1 93.56 485 GLU B CA 1
ATOM 9475 C C . GLU B 1 485 ? 19.453 -13.953 -39.062 1 93.56 485 GLU B C 1
ATOM 9477 O O . GLU B 1 485 ? 19.656 -12.758 -39.281 1 93.56 485 GLU B O 1
ATOM 9482 N N . THR B 1 486 ? 18.391 -14.477 -38.688 1 92.94 486 THR B N 1
ATOM 9483 C CA . THR B 1 486 ? 17.266 -13.586 -38.438 1 92.94 486 THR B CA 1
ATOM 9484 C C . THR B 1 486 ? 17.547 -12.695 -37.219 1 92.94 486 THR B C 1
ATOM 9486 O O . THR B 1 486 ? 17.266 -11.5 -37.25 1 92.94 486 THR B O 1
ATOM 9489 N N . TYR B 1 487 ? 18.109 -13.297 -36.156 1 94.31 487 TYR B N 1
ATOM 9490 C CA . TYR B 1 487 ? 18.438 -12.531 -34.969 1 94.31 487 TYR B CA 1
ATOM 9491 C C . TYR B 1 487 ? 19.484 -11.469 -35.281 1 94.31 487 TYR B C 1
ATOM 9493 O O . TYR B 1 487 ? 19.391 -10.336 -34.781 1 94.31 487 TYR B O 1
ATOM 9501 N N . PHE B 1 488 ? 20.406 -11.883 -36.062 1 94.81 488 PHE B N 1
ATOM 9502 C CA . PHE B 1 488 ? 21.484 -10.977 -36.438 1 94.81 488 PHE B CA 1
ATOM 9503 C C . PHE B 1 488 ? 20.953 -9.812 -37.281 1 94.81 488 PHE B C 1
ATOM 9505 O O . PHE B 1 488 ? 21.375 -8.664 -37.062 1 94.81 488 PHE B O 1
ATOM 9512 N N . LYS B 1 489 ? 20.094 -10.125 -38.156 1 93.44 489 LYS B N 1
ATOM 9513 C CA . LYS B 1 489 ? 19.5 -9.07 -39 1 93.44 489 LYS B CA 1
ATOM 9514 C C . LYS B 1 489 ? 18.719 -8.086 -38.125 1 93.44 489 LYS B C 1
ATOM 9516 O O . LYS B 1 489 ? 18.812 -6.871 -38.312 1 93.44 489 LYS B O 1
ATOM 9521 N N . ASN B 1 490 ? 17.953 -8.617 -37.25 1 93.75 490 ASN B N 1
ATOM 9522 C CA . ASN B 1 490 ? 17.188 -7.766 -36.344 1 93.75 490 ASN B CA 1
ATOM 9523 C C . ASN B 1 490 ? 18.094 -6.883 -35.5 1 93.75 490 ASN B C 1
ATOM 9525 O O . ASN B 1 490 ? 17.812 -5.703 -35.281 1 93.75 490 ASN B O 1
ATOM 9529 N N . ALA B 1 491 ? 19.141 -7.484 -35 1 94.38 491 ALA B N 1
ATOM 9530 C CA . ALA B 1 491 ? 20.109 -6.734 -34.188 1 94.38 491 ALA B CA 1
ATOM 9531 C C . ALA B 1 491 ? 20.797 -5.652 -35.031 1 94.38 491 ALA B C 1
ATOM 9533 O O . ALA B 1 491 ? 21.062 -4.555 -34.531 1 94.38 491 ALA B O 1
ATOM 9534 N N . SER B 1 492 ? 21.062 -6.004 -36.25 1 93.69 492 SER B N 1
ATOM 9535 C CA . SER B 1 492 ? 21.688 -5.047 -37.188 1 93.69 492 SER B CA 1
ATOM 9536 C C . SER B 1 492 ? 20.75 -3.885 -37.469 1 93.69 492 SER B C 1
ATOM 9538 O O . SER B 1 492 ? 21.188 -2.74 -37.594 1 93.69 492 SER B O 1
ATOM 9540 N N . ASP B 1 493 ? 19.531 -4.199 -37.625 1 92.5 493 ASP B N 1
ATOM 9541 C CA . ASP B 1 493 ? 18.531 -3.154 -37.812 1 92.5 493 ASP B CA 1
ATOM 9542 C C . ASP B 1 493 ? 18.469 -2.213 -36.625 1 92.5 493 ASP B C 1
ATOM 9544 O O . ASP B 1 493 ? 18.344 -0.997 -36.781 1 92.5 493 ASP B O 1
ATOM 9548 N N . MET B 1 494 ? 18.547 -2.766 -35.5 1 92.12 494 MET B N 1
ATOM 9549 C CA . MET B 1 494 ? 18.531 -1.964 -34.281 1 92.12 494 MET B CA 1
ATOM 9550 C C . MET B 1 494 ? 19.781 -1.09 -34.188 1 92.12 494 MET B C 1
ATOM 9552 O O . MET B 1 494 ? 19.703 0.065 -33.75 1 92.12 494 MET B O 1
ATOM 9556 N N . ALA B 1 495 ? 20.828 -1.719 -34.531 1 91 495 ALA B N 1
ATOM 9557 C CA . ALA B 1 495 ? 22.094 -0.979 -34.531 1 91 495 ALA B CA 1
ATOM 9558 C C . ALA B 1 495 ? 22.047 0.178 -35.531 1 91 495 ALA B C 1
ATOM 9560 O O . ALA B 1 495 ? 22.562 1.264 -35.25 1 91 495 ALA B O 1
ATOM 9561 N N . ALA B 1 496 ? 21.453 -0.053 -36.594 1 90.25 496 ALA B N 1
ATOM 9562 C CA . ALA B 1 496 ? 21.344 0.967 -37.656 1 90.25 496 ALA B CA 1
ATOM 9563 C C . ALA B 1 496 ? 20.516 2.152 -37.188 1 90.25 496 ALA B C 1
ATOM 9565 O O . ALA B 1 496 ? 20.766 3.297 -37.562 1 90.25 496 ALA B O 1
ATOM 9566 N N . LEU B 1 497 ? 19.562 1.87 -36.406 1 86.25 497 LEU B N 1
ATOM 9567 C CA . LEU B 1 497 ? 18.703 2.92 -35.875 1 86.25 497 LEU B CA 1
ATOM 9568 C C . LEU B 1 497 ? 19.516 3.9 -35 1 86.25 497 LEU B C 1
ATOM 9570 O O . LEU B 1 497 ? 19.156 5.078 -34.906 1 86.25 497 LEU B O 1
ATOM 9574 N N . VAL B 1 498 ? 20.578 3.385 -34.438 1 85.81 498 VAL B N 1
ATOM 9575 C CA . VAL B 1 498 ? 21.344 4.227 -33.531 1 85.81 498 VAL B CA 1
ATOM 9576 C C . VAL B 1 498 ? 22.672 4.625 -34.188 1 85.81 498 VAL B C 1
ATOM 9578 O O . VAL B 1 498 ? 23.547 5.203 -33.531 1 85.81 498 VAL B O 1
ATOM 9581 N N . GLY B 1 499 ? 22.797 4.301 -35.375 1 82.06 499 GLY B N 1
ATOM 9582 C CA . GLY B 1 499 ? 23.969 4.715 -36.125 1 82.06 499 GLY B CA 1
ATOM 9583 C C . GLY B 1 499 ? 25.203 3.877 -35.844 1 82.06 499 GLY B C 1
ATOM 9584 O O . GLY B 1 499 ? 26.328 4.375 -35.938 1 82.06 499 GLY B O 1
ATOM 9585 N N . GLU B 1 500 ? 24.969 2.682 -35.406 1 83.88 500 GLU B N 1
ATOM 9586 C CA . GLU B 1 500 ? 26.078 1.784 -35.125 1 83.88 500 GLU B CA 1
ATOM 9587 C C . GLU B 1 500 ? 26.031 0.545 -36 1 83.88 500 GLU B C 1
ATOM 9589 O O . GLU B 1 500 ? 25 0.231 -36.594 1 83.88 500 GLU B O 1
ATOM 9594 N N . ASP B 1 501 ? 27.156 -0.074 -36.219 1 86.94 501 ASP B N 1
ATOM 9595 C CA . ASP B 1 501 ? 27.266 -1.354 -36.906 1 86.94 501 ASP B CA 1
ATOM 9596 C C . ASP B 1 501 ? 27.75 -2.453 -35.969 1 86.94 501 ASP B C 1
ATOM 9598 O O . ASP B 1 501 ? 28.453 -2.178 -34.969 1 86.94 501 ASP B O 1
ATOM 9602 N N . ILE B 1 502 ? 27.297 -3.584 -36.312 1 90.31 502 ILE B N 1
ATOM 9603 C CA . ILE B 1 502 ? 27.719 -4.711 -35.469 1 90.31 502 ILE B CA 1
ATOM 9604 C C . ILE B 1 502 ? 29.141 -5.109 -35.844 1 90.31 502 ILE B C 1
ATOM 9606 O O . ILE B 1 502 ? 29.438 -5.391 -37.031 1 90.31 502 ILE B O 1
ATOM 9610 N N . ARG B 1 503 ? 30 -5.02 -34.906 1 85.12 503 ARG B N 1
ATOM 9611 C CA . ARG B 1 503 ? 31.406 -5.344 -35.094 1 85.12 503 ARG B CA 1
ATOM 9612 C C . ARG B 1 503 ? 31.891 -6.363 -34.062 1 85.12 503 ARG B C 1
ATOM 9614 O O . ARG B 1 503 ? 31.312 -6.484 -33 1 85.12 503 ARG B O 1
ATOM 9621 N N . ILE B 1 504 ? 32.875 -7.215 -34.562 1 81.31 504 ILE B N 1
ATOM 9622 C CA . ILE B 1 504 ? 33.531 -8.148 -33.656 1 81.31 504 ILE B CA 1
ATOM 9623 C C . ILE B 1 504 ? 34.438 -7.383 -32.688 1 81.31 504 ILE B C 1
ATOM 9625 O O . ILE B 1 504 ? 35.094 -6.43 -33.094 1 81.31 504 ILE B O 1
ATOM 9629 N N . PRO B 1 505 ? 34.281 -7.668 -31.422 1 75.31 505 PRO B N 1
ATOM 9630 C CA . PRO B 1 505 ? 35.156 -6.957 -30.484 1 75.31 505 PRO B CA 1
ATOM 9631 C C . PRO B 1 505 ? 36.625 -7.094 -30.844 1 75.31 505 PRO B C 1
ATOM 9633 O O . PRO B 1 505 ? 37.062 -8.117 -31.406 1 75.31 505 PRO B O 1
ATOM 9636 N N . ARG B 1 506 ? 37.375 -5.953 -30.828 1 59.34 506 ARG B N 1
ATOM 9637 C CA . ARG B 1 506 ? 38.812 -5.945 -31.156 1 59.34 506 ARG B CA 1
ATOM 9638 C C . ARG B 1 506 ? 39.562 -6.938 -30.297 1 59.34 506 ARG B C 1
ATOM 9640 O O . ARG B 1 506 ? 39.344 -7.023 -29.078 1 59.34 506 ARG B O 1
ATOM 9647 N N . ILE B 1 507 ? 39.969 -8.047 -30.781 1 50.44 507 ILE B N 1
ATOM 9648 C CA . ILE B 1 507 ? 40.812 -9.008 -30.078 1 50.44 507 ILE B CA 1
ATOM 9649 C C . ILE B 1 507 ? 42.094 -8.336 -29.641 1 50.44 507 ILE B C 1
ATOM 9651 O O . ILE B 1 507 ? 42.844 -7.805 -30.469 1 50.44 507 ILE B O 1
ATOM 9655 N N . CYS B 1 508 ? 42.125 -7.66 -28.641 1 41.09 508 CYS B N 1
ATOM 9656 C CA . CYS B 1 508 ? 43.438 -7.18 -28.234 1 41.09 508 CYS B CA 1
ATOM 9657 C C . CYS B 1 508 ? 44.406 -8.336 -28.031 1 41.09 508 CYS B C 1
ATOM 9659 O O . CYS B 1 508 ? 44 -9.453 -27.734 1 41.09 508 CYS B O 1
ATOM 9661 N N . GLY B 1 509 ? 45.594 -8.352 -28.5 1 41.72 509 GLY B N 1
ATOM 9662 C CA . GLY B 1 509 ? 46.688 -9.305 -28.297 1 41.72 509 GLY B CA 1
ATOM 9663 C C . GLY B 1 509 ? 46.719 -9.898 -26.906 1 41.72 509 GLY B C 1
ATOM 9664 O O . GLY B 1 509 ? 47.25 -10.984 -26.703 1 41.72 509 GLY B O 1
ATOM 9665 N N . ARG B 1 510 ? 46.5 -9.125 -25.906 1 40.34 510 ARG B N 1
ATOM 9666 C CA . ARG B 1 510 ? 46.688 -9.688 -24.578 1 40.34 510 ARG B CA 1
ATOM 9667 C C . ARG B 1 510 ? 45.562 -10.625 -24.188 1 40.34 510 ARG B C 1
ATOM 9669 O O . ARG B 1 510 ? 45.594 -11.227 -23.125 1 40.34 510 ARG B O 1
ATOM 9676 N N . GLN B 1 511 ? 44.469 -10.414 -24.75 1 41.97 511 GLN B N 1
ATOM 9677 C CA . GLN B 1 511 ? 43.312 -11.156 -24.25 1 41.97 511 GLN B CA 1
ATOM 9678 C C . GLN B 1 511 ? 43.312 -12.586 -24.781 1 41.97 511 GLN B C 1
ATOM 9680 O O . GLN B 1 511 ? 42.812 -12.844 -25.875 1 41.97 511 GLN B O 1
ATOM 9685 N N . THR B 1 512 ? 44.188 -13.359 -24.422 1 40.59 512 THR B N 1
ATOM 9686 C CA . THR B 1 512 ? 44.406 -14.758 -24.781 1 40.59 512 THR B CA 1
ATOM 9687 C C . THR B 1 512 ? 43.188 -15.602 -24.406 1 40.59 512 THR B C 1
ATOM 9689 O O . THR B 1 512 ? 43.094 -16.766 -24.812 1 40.59 512 THR B O 1
ATOM 9692 N N . THR B 1 513 ? 42.594 -15.273 -23.344 1 39.47 513 THR B N 1
ATOM 9693 C CA . THR B 1 513 ? 41.656 -16.25 -22.797 1 39.47 513 THR B CA 1
ATOM 9694 C C . THR B 1 513 ? 40.344 -16.188 -23.531 1 39.47 513 THR B C 1
ATOM 9696 O O . THR B 1 513 ? 39.375 -16.844 -23.141 1 39.47 513 THR B O 1
ATOM 9699 N N . ARG B 1 514 ? 40.25 -15.141 -24.312 1 48 514 ARG B N 1
ATOM 9700 C CA . ARG B 1 514 ? 38.938 -15.141 -24.969 1 48 514 ARG B CA 1
ATOM 9701 C C . ARG B 1 514 ? 38.844 -16.25 -26.016 1 48 514 ARG B C 1
ATOM 9703 O O . ARG B 1 514 ? 39.875 -16.719 -26.516 1 48 514 ARG B O 1
ATOM 9710 N N . CYS B 1 515 ? 37.656 -16.812 -26.328 1 48.59 515 CYS B N 1
ATOM 9711 C CA . CYS B 1 515 ? 37.375 -17.891 -27.25 1 48.59 515 CYS B CA 1
ATOM 9712 C C . CYS B 1 515 ? 37.969 -17.609 -28.625 1 48.59 515 CYS B C 1
ATOM 9714 O O . CYS B 1 515 ? 37.656 -16.578 -29.234 1 48.59 515 CYS B O 1
ATOM 9716 N N . ASN B 1 516 ? 39.188 -17.953 -28.922 1 52.66 516 ASN B N 1
ATOM 9717 C CA . ASN B 1 516 ? 40 -17.828 -30.125 1 52.66 516 ASN B CA 1
ATOM 9718 C C . ASN B 1 516 ? 39.25 -18.359 -31.359 1 52.66 516 ASN B C 1
ATOM 9720 O O . ASN B 1 516 ? 39.5 -19.484 -31.797 1 52.66 516 ASN B O 1
ATOM 9724 N N . ILE B 1 517 ? 38.031 -18 -31.516 1 60.97 517 ILE B N 1
ATOM 9725 C CA . ILE B 1 517 ? 37.375 -18.469 -32.719 1 60.97 517 ILE B CA 1
ATOM 9726 C C . ILE B 1 517 ? 37.844 -17.656 -33.938 1 60.97 517 ILE B C 1
ATOM 9728 O O . ILE B 1 517 ? 37.844 -16.422 -33.906 1 60.97 517 ILE B O 1
ATOM 9732 N N . GLN B 1 518 ? 38.531 -18.234 -34.844 1 65.12 518 GLN B N 1
ATOM 9733 C CA . GLN B 1 518 ? 39.188 -17.656 -36 1 65.12 518 GLN B CA 1
ATOM 9734 C C . GLN B 1 518 ? 38.188 -17.359 -37.125 1 65.12 518 GLN B C 1
ATOM 9736 O O . GLN B 1 518 ? 38.031 -18.125 -38.062 1 65.12 518 GLN B O 1
ATOM 9741 N N . THR B 1 519 ? 37.094 -16.703 -36.906 1 71.19 519 THR B N 1
ATOM 9742 C CA . THR B 1 519 ? 36.219 -16.281 -38 1 71.19 519 THR B CA 1
ATOM 9743 C C . THR B 1 519 ? 36.188 -14.758 -38.125 1 71.19 519 THR B C 1
ATOM 9745 O O . THR B 1 519 ? 36.281 -14.047 -37.125 1 71.19 519 THR B O 1
ATOM 9748 N N . THR B 1 520 ? 36.219 -14.25 -39.406 1 77.19 520 THR B N 1
ATOM 9749 C CA . THR B 1 520 ? 36.188 -12.82 -39.656 1 77.19 520 THR B CA 1
ATOM 9750 C C . THR B 1 520 ? 34.75 -12.344 -39.844 1 77.19 520 THR B C 1
ATOM 9752 O O . THR B 1 520 ? 34.5 -11.141 -39.906 1 77.19 520 THR B O 1
ATOM 9755 N N . ASP B 1 521 ? 33.75 -13.188 -39.875 1 86.31 521 ASP B N 1
ATOM 9756 C CA . ASP B 1 521 ? 32.375 -12.812 -40.094 1 86.31 521 ASP B CA 1
ATOM 9757 C C . ASP B 1 521 ? 31.672 -12.586 -38.75 1 86.31 521 ASP B C 1
ATOM 9759 O O . ASP B 1 521 ? 31.609 -13.492 -37.906 1 86.31 521 ASP B O 1
ATOM 9763 N N . PRO B 1 522 ? 31.141 -11.367 -38.5 1 89.81 522 PRO B N 1
ATOM 9764 C CA . PRO B 1 522 ? 30.484 -11.055 -37.25 1 89.81 522 PRO B CA 1
ATOM 9765 C C . PRO B 1 522 ? 29.312 -11.984 -36.938 1 89.81 522 PRO B C 1
ATOM 9767 O O . PRO B 1 522 ? 29.094 -12.359 -35.781 1 89.81 522 PRO B O 1
ATOM 9770 N N . MET B 1 523 ? 28.609 -12.32 -37.938 1 91.62 523 MET B N 1
ATOM 9771 C CA . MET B 1 523 ? 27.453 -13.195 -37.75 1 91.62 523 MET B CA 1
ATOM 9772 C C . MET B 1 523 ? 27.891 -14.547 -37.188 1 91.62 523 MET B C 1
ATOM 9774 O O . MET B 1 523 ? 27.312 -15.031 -36.219 1 91.62 523 MET B O 1
ATOM 9778 N N . GLU B 1 524 ? 28.875 -15.07 -37.812 1 91.38 524 GLU B N 1
ATOM 9779 C CA . GLU B 1 524 ? 29.344 -16.375 -37.375 1 91.38 524 GLU B CA 1
ATOM 9780 C C . GLU B 1 524 ? 30.031 -16.297 -36 1 91.38 524 GLU B C 1
ATOM 9782 O O . GLU B 1 524 ? 29.953 -17.219 -35.188 1 91.38 524 GLU B O 1
ATOM 9787 N N . TRP B 1 525 ? 30.641 -15.234 -35.844 1 89.94 525 TRP B N 1
ATOM 9788 C CA . TRP B 1 525 ? 31.344 -15.055 -34.562 1 89.94 525 TRP B CA 1
ATOM 9789 C C . TRP B 1 525 ? 30.375 -15.031 -33.406 1 89.94 525 TRP B C 1
ATOM 9791 O O . TRP B 1 525 ? 30.562 -15.742 -32.406 1 89.94 525 TRP B O 1
ATOM 9801 N N . TYR B 1 526 ? 29.375 -14.266 -33.469 1 93.12 526 TYR B N 1
ATOM 9802 C CA . TYR B 1 526 ? 28.422 -14.117 -32.375 1 93.12 526 TYR B CA 1
ATOM 9803 C C . TYR B 1 526 ? 27.562 -15.359 -32.25 1 93.12 526 TYR B C 1
ATOM 9805 O O . TYR B 1 526 ? 27.094 -15.688 -31.156 1 93.12 526 TYR B O 1
ATOM 9813 N N . ARG B 1 527 ? 27.297 -16.047 -33.344 1 94.69 527 ARG B N 1
ATOM 9814 C CA . ARG B 1 527 ? 26.547 -17.297 -33.281 1 94.69 527 ARG B CA 1
ATOM 9815 C C . ARG B 1 527 ? 27.266 -18.328 -32.438 1 94.69 527 ARG B C 1
ATOM 9817 O O . ARG B 1 527 ? 26.656 -18.969 -31.578 1 94.69 527 ARG B O 1
ATOM 9824 N N . ILE B 1 528 ? 28.562 -18.391 -32.594 1 92.12 528 ILE B N 1
ATOM 9825 C CA . ILE B 1 528 ? 29.359 -19.406 -31.938 1 92.12 528 ILE B CA 1
ATOM 9826 C C . ILE B 1 528 ? 29.672 -18.984 -30.5 1 92.12 528 ILE B C 1
ATOM 9828 O O . ILE B 1 528 ? 29.688 -19.812 -29.594 1 92.12 528 ILE B O 1
ATOM 9832 N N . THR B 1 529 ? 29.797 -17.688 -30.312 1 89.62 529 THR B N 1
ATOM 9833 C CA . THR B 1 529 ? 30.297 -17.234 -29.031 1 89.62 529 THR B CA 1
ATOM 9834 C C . THR B 1 529 ? 29.156 -16.984 -28.047 1 89.62 529 THR B C 1
ATOM 9836 O O . THR B 1 529 ? 29.328 -17.109 -26.828 1 89.62 529 THR B O 1
ATOM 9839 N N . ILE B 1 530 ? 28.031 -16.625 -28.562 1 93.25 530 ILE B N 1
ATOM 9840 C CA . ILE B 1 530 ? 26.969 -16.234 -27.641 1 93.25 530 ILE B CA 1
ATOM 9841 C C . ILE B 1 530 ? 25.75 -17.125 -27.859 1 93.25 530 ILE B C 1
ATOM 9843 O O . ILE B 1 530 ? 25.266 -17.766 -26.938 1 93.25 530 ILE B O 1
ATOM 9847 N N . PHE B 1 531 ? 25.328 -17.281 -29.078 1 95.31 531 PHE B N 1
ATOM 9848 C CA . PHE B 1 531 ? 24.047 -17.922 -29.375 1 95.31 531 PHE B CA 1
ATOM 9849 C C . PHE B 1 531 ? 24.094 -19.406 -29 1 95.31 531 PHE B C 1
ATOM 9851 O O . PHE B 1 531 ? 23.25 -19.891 -28.25 1 95.31 531 PHE B O 1
ATOM 9858 N N . LEU B 1 532 ? 25.062 -20.078 -29.5 1 95.31 532 LEU B N 1
ATOM 9859 C CA . LEU B 1 532 ? 25.125 -21.531 -29.312 1 95.31 532 LEU B CA 1
ATOM 9860 C C . LEU B 1 532 ? 25.359 -21.875 -27.859 1 95.31 532 LEU B C 1
ATOM 9862 O O . LEU B 1 532 ? 24.672 -22.75 -27.297 1 95.31 532 LEU B O 1
ATOM 9866 N N . PRO B 1 533 ? 26.281 -21.219 -27.234 1 93.75 533 PRO B N 1
ATOM 9867 C CA . PRO B 1 533 ? 26.438 -21.531 -25.812 1 93.75 533 PRO B CA 1
ATOM 9868 C C . PRO B 1 533 ? 25.188 -21.25 -25 1 93.75 533 PRO B C 1
ATOM 9870 O O . PRO B 1 533 ? 24.859 -22 -24.078 1 93.75 533 PRO B O 1
ATOM 9873 N N . PHE B 1 534 ? 24.516 -20.25 -25.281 1 94.75 534 PHE B N 1
ATOM 9874 C CA . PHE B 1 534 ? 23.312 -19.875 -24.531 1 94.75 534 PHE B CA 1
ATOM 9875 C C . PHE B 1 534 ? 22.203 -20.891 -24.75 1 94.75 534 PHE B C 1
ATOM 9877 O O . PHE B 1 534 ? 21.578 -21.344 -23.797 1 94.75 534 PHE B O 1
ATOM 9884 N N . ILE B 1 535 ? 21.938 -21.219 -25.969 1 95.56 535 ILE B N 1
ATOM 9885 C CA . ILE B 1 535 ? 20.859 -22.141 -26.297 1 95.56 535 ILE B CA 1
ATOM 9886 C C . ILE B 1 535 ? 21.156 -23.531 -25.734 1 95.56 535 ILE B C 1
ATOM 9888 O O . ILE B 1 535 ? 20.266 -24.219 -25.25 1 95.56 535 ILE B O 1
ATOM 9892 N N . ASP B 1 536 ? 22.391 -23.938 -25.812 1 95.44 536 ASP B N 1
ATOM 9893 C CA . ASP B 1 536 ? 22.781 -25.234 -25.25 1 95.44 536 ASP B CA 1
ATOM 9894 C C . ASP B 1 536 ? 22.609 -25.266 -23.734 1 95.44 536 ASP B C 1
ATOM 9896 O O . ASP B 1 536 ? 22.125 -26.26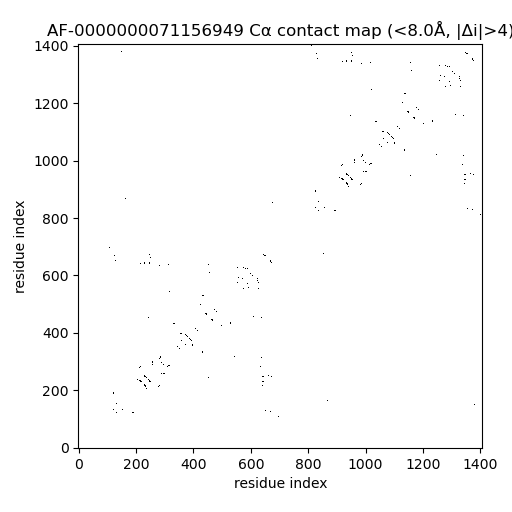6 -23.188 1 95.44 536 ASP B O 1
ATOM 9900 N N . HIS B 1 537 ? 23.062 -24.203 -23.266 1 94.56 537 HIS B N 1
ATOM 9901 C CA . HIS B 1 537 ? 22.938 -24.125 -21.812 1 94.56 537 HIS B CA 1
ATOM 9902 C C . HIS B 1 537 ? 21.469 -24.125 -21.391 1 94.56 537 HIS B C 1
ATOM 9904 O O . HIS B 1 537 ? 21.109 -24.75 -20.391 1 94.56 537 HIS B O 1
ATOM 9910 N N . LEU B 1 538 ? 20.656 -23.391 -22.062 1 94.19 538 LEU B N 1
ATOM 9911 C CA . LEU B 1 538 ? 19.234 -23.328 -21.766 1 94.19 538 LEU B CA 1
ATOM 9912 C C . LEU B 1 538 ? 18.578 -24.703 -21.891 1 94.19 538 LEU B C 1
ATOM 9914 O O . LEU B 1 538 ? 17.828 -25.125 -21.016 1 94.19 538 LEU B O 1
ATOM 9918 N N . ILE B 1 539 ? 18.922 -25.438 -22.938 1 94.81 539 ILE B N 1
ATOM 9919 C CA . ILE B 1 539 ? 18.375 -26.766 -23.172 1 94.81 539 ILE B CA 1
ATOM 9920 C C . ILE B 1 539 ? 18.844 -27.719 -22.078 1 94.81 539 ILE B C 1
ATOM 9922 O O . ILE B 1 539 ? 18.047 -28.484 -21.531 1 94.81 539 ILE B O 1
ATOM 9926 N N . SER B 1 540 ? 20.047 -27.594 -21.781 1 94.06 540 SER B N 1
ATOM 9927 C CA . SER B 1 540 ? 20.609 -28.469 -20.766 1 94.06 540 SER B CA 1
ATOM 9928 C C . SER B 1 540 ? 19.938 -28.25 -19.422 1 94.06 540 SER B C 1
ATOM 9930 O O . SER B 1 540 ? 19.609 -29.203 -18.719 1 94.06 540 SER B O 1
ATOM 9932 N N . GLN B 1 541 ? 19.719 -27.031 -19.078 1 91.75 541 GLN B N 1
ATOM 9933 C CA . GLN B 1 541 ? 19.094 -26.703 -17.812 1 91.75 541 GLN B CA 1
ATOM 9934 C C . GLN B 1 541 ? 17.641 -27.188 -17.766 1 91.75 541 GLN B C 1
ATOM 9936 O O . GLN B 1 541 ? 17.188 -27.719 -16.75 1 91.75 541 GLN B O 1
ATOM 9941 N N . LEU B 1 542 ? 16.953 -27.016 -18.812 1 91.94 542 LEU B N 1
ATOM 9942 C CA . LEU B 1 542 ? 15.562 -27.453 -18.891 1 91.94 542 LEU B CA 1
ATOM 9943 C C . LEU B 1 542 ? 15.469 -28.984 -18.75 1 91.94 542 LEU B C 1
ATOM 9945 O O . LEU B 1 542 ? 14.617 -29.484 -18.016 1 91.94 542 LEU B O 1
ATOM 9949 N N . LYS B 1 543 ? 16.359 -29.641 -19.344 1 90.31 543 LYS B N 1
ATOM 9950 C CA . LYS B 1 543 ? 16.328 -31.109 -19.328 1 90.31 543 LYS B CA 1
ATOM 9951 C C . LYS B 1 543 ? 16.734 -31.641 -17.953 1 90.31 543 LYS B C 1
ATOM 9953 O O . LYS B 1 543 ? 16.141 -32.594 -17.453 1 90.31 543 LYS B O 1
ATOM 9958 N N . ILE B 1 544 ? 17.641 -31.031 -17.359 1 87.44 544 ILE B N 1
ATOM 9959 C CA . ILE B 1 544 ? 18.156 -31.484 -16.062 1 87.44 544 ILE B CA 1
ATOM 9960 C C . ILE B 1 544 ? 17.109 -31.25 -14.984 1 87.44 544 ILE B C 1
ATOM 9962 O O . ILE B 1 544 ? 16.875 -32.094 -14.133 1 87.44 544 ILE B O 1
ATOM 9966 N N . ARG B 1 545 ? 16.484 -30.234 -14.961 1 86 545 ARG B N 1
ATOM 9967 C CA . ARG B 1 545 ? 15.648 -29.828 -13.836 1 86 545 ARG B CA 1
ATOM 9968 C C . ARG B 1 545 ? 14.266 -30.469 -13.93 1 86 545 ARG B C 1
ATOM 9970 O O . ARG B 1 545 ? 13.641 -30.766 -12.914 1 86 545 ARG B O 1
ATOM 9977 N N . PHE B 1 546 ? 13.703 -30.719 -15.047 1 85.38 546 PHE B N 1
ATOM 9978 C CA . PHE B 1 546 ? 12.359 -31.266 -15.164 1 85.38 546 PHE B CA 1
ATOM 9979 C C . PHE B 1 546 ? 12.398 -32.781 -15.359 1 85.38 546 PHE B C 1
ATOM 9981 O O . PHE B 1 546 ? 11.352 -33.438 -15.336 1 85.38 546 PHE B O 1
ATOM 9988 N N . ASN B 1 547 ? 13.391 -33.531 -15.477 1 69.12 547 ASN B N 1
ATOM 9989 C CA . ASN B 1 547 ? 13.469 -34.969 -15.727 1 69.12 547 ASN B CA 1
ATOM 9990 C C . ASN B 1 547 ? 13.547 -35.75 -14.422 1 69.12 547 ASN B C 1
ATOM 9992 O O . ASN B 1 547 ? 13.055 -36.875 -14.352 1 69.12 547 ASN B O 1
ATOM 9996 N N . GLU B 1 548 ? 14.039 -35.406 -13.305 1 61.16 548 GLU B N 1
ATOM 9997 C CA . GLU B 1 548 ? 14.602 -36.312 -12.312 1 61.16 548 GLU B CA 1
ATOM 9998 C C . GLU B 1 548 ? 13.547 -36.75 -11.305 1 61.16 548 GLU B C 1
ATOM 10000 O O . GLU B 1 548 ? 13.406 -37.938 -11.031 1 61.16 548 GLU B O 1
ATOM 10005 N N . LYS B 1 549 ? 12.734 -36 -10.617 1 62.03 549 LYS B N 1
ATOM 10006 C CA . LYS B 1 549 ? 12.305 -36.406 -9.281 1 62.03 549 LYS B CA 1
ATOM 10007 C C . LYS B 1 549 ? 10.961 -37.125 -9.344 1 62.03 549 LYS B C 1
ATOM 10009 O O . LYS B 1 549 ? 10.602 -37.875 -8.422 1 62.03 549 LYS B O 1
ATOM 10014 N N . LEU B 1 550 ? 10.219 -37.156 -10.438 1 78.06 550 LEU B N 1
ATOM 10015 C CA . LEU B 1 550 ? 8.898 -37.781 -10.43 1 78.06 550 LEU B CA 1
ATOM 10016 C C . LEU B 1 550 ? 8.898 -39.062 -11.273 1 78.06 550 LEU B C 1
ATOM 10018 O O . LEU B 1 550 ? 7.84 -39.5 -11.703 1 78.06 550 LEU B O 1
ATOM 10022 N N . SER B 1 551 ? 10.031 -39.688 -11.289 1 77.25 551 SER B N 1
ATOM 10023 C CA . SER B 1 551 ? 10.227 -40.781 -12.211 1 77.25 551 SER B CA 1
ATOM 10024 C C . SER B 1 551 ? 9.484 -42.031 -11.734 1 77.25 551 SER B C 1
ATOM 10026 O O . SER B 1 551 ? 9.023 -42.844 -12.555 1 77.25 551 SER B O 1
ATOM 10028 N N . GLU B 1 552 ? 9.328 -42.094 -10.445 1 83.25 552 GLU B N 1
ATOM 10029 C CA . GLU B 1 552 ? 8.703 -43.312 -9.914 1 83.25 552 GLU B CA 1
ATOM 10030 C C . GLU B 1 552 ? 7.191 -43.281 -10.141 1 83.25 552 GLU B C 1
ATOM 10032 O O . GLU B 1 552 ? 6.57 -44.344 -10.297 1 83.25 552 GLU B O 1
ATOM 10037 N N . VAL B 1 553 ? 6.609 -42.188 -10.219 1 89.19 553 VAL B N 1
ATOM 10038 C CA . VAL B 1 553 ? 5.152 -42.125 -10.297 1 89.19 553 VAL B CA 1
ATOM 10039 C C . VAL B 1 553 ? 4.727 -41.75 -11.711 1 89.19 553 VAL B C 1
ATOM 10041 O O . VAL B 1 553 ? 3.594 -42.031 -12.117 1 89.19 553 VAL B O 1
ATOM 10044 N N . MET B 1 554 ? 5.547 -41.312 -12.5 1 89.06 554 MET B N 1
ATOM 10045 C CA . MET B 1 554 ? 5.234 -40.781 -13.828 1 89.06 554 MET B CA 1
ATOM 10046 C C . MET B 1 554 ? 4.688 -41.875 -14.742 1 89.06 554 MET B C 1
ATOM 10048 O O . MET B 1 554 ? 3.848 -41.594 -15.602 1 89.06 554 MET B O 1
ATOM 10052 N N . PRO B 1 555 ? 5.082 -43.094 -14.555 1 91.31 555 PRO B N 1
ATOM 10053 C CA . PRO B 1 555 ? 4.555 -44.125 -15.445 1 91.31 555 PRO B CA 1
ATOM 10054 C C . PRO B 1 555 ? 3.041 -44.312 -15.32 1 91.31 555 PRO B C 1
ATOM 10056 O O . PRO B 1 555 ? 2.41 -44.906 -16.188 1 91.31 555 PRO B O 1
ATOM 10059 N N . LEU B 1 556 ? 2.467 -43.812 -14.258 1 92.31 556 LEU B N 1
ATOM 10060 C CA . LEU B 1 556 ? 1.014 -43.844 -14.133 1 92.31 556 LEU B CA 1
ATOM 10061 C C . LEU B 1 556 ? 0.351 -43.031 -15.258 1 92.31 556 LEU B C 1
ATOM 10063 O O . LEU B 1 556 ? -0.839 -43.219 -15.523 1 92.31 556 LEU B O 1
ATOM 10067 N N . GLU B 1 557 ? 1.095 -42.188 -15.805 1 91.62 557 GLU B N 1
ATOM 10068 C CA . GLU B 1 557 ? 0.626 -41.438 -16.969 1 91.62 557 GLU B CA 1
ATOM 10069 C C . GLU B 1 557 ? 0.222 -42.375 -18.109 1 91.62 557 GLU B C 1
ATOM 10071 O O . GLU B 1 557 ? -0.61 -42.031 -18.938 1 91.62 557 GLU B O 1
ATOM 10076 N N . GLY B 1 558 ? 0.771 -43.562 -18.094 1 90.81 558 GLY B N 1
ATOM 10077 C CA . GLY B 1 558 ? 0.466 -44.562 -19.109 1 90.81 558 GLY B CA 1
ATOM 10078 C C . GLY B 1 558 ? -0.963 -45.062 -19.031 1 90.81 558 GLY B C 1
ATOM 10079 O O . GLY B 1 558 ? -1.442 -45.719 -19.953 1 90.81 558 GLY B O 1
ATOM 10080 N N . LEU B 1 559 ? -1.621 -44.75 -17.953 1 92.75 559 LEU B N 1
ATOM 10081 C CA . LEU B 1 559 ? -3.02 -45.125 -17.812 1 92.75 559 LEU B CA 1
ATOM 10082 C C . LEU B 1 559 ? -3.928 -44.188 -18.594 1 92.75 559 LEU B C 1
ATOM 10084 O O . LEU B 1 559 ? -5.102 -44.5 -18.828 1 92.75 559 LEU B O 1
ATOM 10088 N N . ILE B 1 560 ? -3.418 -43.062 -19 1 91.88 560 ILE B N 1
ATOM 10089 C CA . ILE B 1 560 ? -4.145 -42.125 -19.859 1 91.88 560 ILE B CA 1
ATOM 10090 C C . ILE B 1 560 ? -4.086 -42.594 -21.312 1 91.88 560 ILE B C 1
ATOM 10092 O O . ILE B 1 560 ? -3.002 -42.781 -21.859 1 91.88 560 ILE B O 1
ATOM 10096 N N . PRO B 1 561 ? -5.137 -42.688 -21.891 1 90.69 561 PRO B N 1
ATOM 10097 C CA . PRO B 1 561 ? -5.199 -43.312 -23.219 1 90.69 561 PRO B CA 1
ATOM 10098 C C . PRO B 1 561 ? -4.273 -42.625 -24.219 1 90.69 561 PRO B C 1
ATOM 10100 O O . PRO B 1 561 ? -3.676 -43.281 -25.078 1 90.69 561 PRO B O 1
ATOM 10103 N N . ALA B 1 562 ? -4.086 -41.375 -24.141 1 87.44 562 ALA B N 1
ATOM 10104 C CA . ALA B 1 562 ? -3.23 -40.656 -25.078 1 87.44 562 ALA B CA 1
ATOM 10105 C C . ALA B 1 562 ? -1.767 -41.031 -24.906 1 87.44 562 ALA B C 1
ATOM 10107 O O . ALA B 1 562 ? -0.969 -40.906 -25.828 1 87.44 562 ALA B O 1
ATOM 10108 N N . TYR B 1 563 ? -1.446 -41.625 -23.703 1 87.75 563 TYR B N 1
ATOM 10109 C CA . TYR B 1 563 ? -0.052 -41.938 -23.406 1 87.75 563 TYR B CA 1
ATOM 10110 C C . TYR B 1 563 ? 0.139 -43.406 -23.125 1 87.75 563 TYR B C 1
ATOM 10112 O O . TYR B 1 563 ? 1.088 -43.812 -22.438 1 87.75 563 TYR B O 1
ATOM 10120 N N . ILE B 1 564 ? -0.694 -44.188 -23.578 1 84.69 564 ILE B N 1
ATOM 10121 C CA . ILE B 1 564 ? -0.728 -45.625 -23.281 1 84.69 564 ILE B CA 1
ATOM 10122 C C . ILE B 1 564 ? 0.535 -46.281 -23.812 1 84.69 564 ILE B C 1
ATOM 10124 O O . ILE B 1 564 ? 1.036 -47.25 -23.203 1 84.69 564 ILE B O 1
ATOM 10128 N N . ASP B 1 565 ? 1.11 -45.719 -24.875 1 83.25 565 ASP B N 1
ATOM 10129 C CA . ASP B 1 565 ? 2.244 -46.344 -25.531 1 83.25 565 ASP B CA 1
ATOM 10130 C C . ASP B 1 565 ? 3.568 -45.781 -25.031 1 83.25 565 ASP B C 1
ATOM 10132 O O . ASP B 1 565 ? 4.641 -46.25 -25.406 1 83.25 565 ASP B O 1
ATOM 10136 N N . LYS B 1 566 ? 3.494 -44.875 -24.172 1 85.88 566 LYS B N 1
ATOM 10137 C CA . LYS B 1 566 ? 4.703 -44.219 -23.719 1 85.88 566 LYS B CA 1
ATOM 10138 C C . LYS B 1 566 ? 5.465 -45.062 -22.703 1 85.88 566 LYS B C 1
ATOM 10140 O O . LYS B 1 566 ? 6.688 -44.969 -22.594 1 85.88 566 LYS B O 1
ATOM 10145 N N . TYR B 1 567 ? 4.668 -45.875 -21.953 1 88.06 567 TYR B N 1
ATOM 10146 C CA . TYR B 1 567 ? 5.293 -46.656 -20.891 1 88.06 567 TYR B CA 1
ATOM 10147 C C . TYR B 1 567 ? 5.016 -48.156 -21.047 1 88.06 567 TYR B C 1
ATOM 10149 O O . TYR B 1 567 ? 3.967 -48.531 -21.578 1 88.06 567 TYR B O 1
ATOM 10157 N N . ASP B 1 568 ? 5.988 -48.875 -20.562 1 88.94 568 ASP B N 1
ATOM 10158 C CA . ASP B 1 568 ? 5.805 -50.344 -20.547 1 88.94 568 ASP B CA 1
ATOM 10159 C C . ASP B 1 568 ? 4.883 -50.75 -19.406 1 88.94 568 ASP B C 1
ATOM 10161 O O . ASP B 1 568 ? 4.816 -50.094 -18.375 1 88.94 568 ASP B O 1
ATOM 10165 N N . GLU B 1 569 ? 4.164 -51.844 -19.672 1 89.25 569 GLU B N 1
ATOM 10166 C CA . GLU B 1 569 ? 3.221 -52.344 -18.672 1 89.25 569 GLU B CA 1
ATOM 10167 C C . GLU B 1 569 ? 3.92 -52.625 -17.359 1 89.25 569 GLU B C 1
ATOM 10169 O O . GLU B 1 569 ? 3.352 -52.406 -16.281 1 89.25 569 GLU B O 1
ATOM 10174 N N . SER B 1 570 ? 5.125 -53.062 -17.5 1 90.44 570 SER B N 1
ATOM 10175 C CA . SER B 1 570 ? 5.875 -53.406 -16.297 1 90.44 570 SER B CA 1
ATOM 10176 C C . SER B 1 570 ? 6.145 -52.156 -15.445 1 90.44 570 SER B C 1
ATOM 10178 O O . SER B 1 570 ? 6.078 -52.219 -14.211 1 90.44 570 SER B O 1
ATOM 10180 N N . ASN B 1 571 ? 6.406 -51.031 -16.109 1 92.19 571 ASN B N 1
ATOM 10181 C CA . ASN B 1 571 ? 6.664 -49.781 -15.414 1 92.19 571 ASN B CA 1
ATOM 10182 C C . ASN B 1 571 ? 5.395 -49.25 -14.773 1 92.19 571 ASN B C 1
ATOM 10184 O O . ASN B 1 571 ? 5.445 -48.656 -13.68 1 92.19 571 ASN B O 1
ATOM 10188 N N . ILE B 1 572 ? 4.336 -49.438 -15.422 1 93.31 572 ILE B N 1
ATOM 10189 C CA . ILE B 1 572 ? 3.053 -48.969 -14.906 1 93.31 572 ILE B CA 1
ATOM 10190 C C . ILE B 1 572 ? 2.684 -49.75 -13.656 1 93.31 572 ILE B C 1
ATOM 10192 O O . ILE B 1 572 ? 2.215 -49.188 -12.664 1 93.31 572 ILE B O 1
ATOM 10196 N N . ILE B 1 573 ? 2.955 -51.031 -13.75 1 91.81 573 ILE B N 1
ATOM 10197 C CA . ILE B 1 573 ? 2.637 -51.906 -12.625 1 91.81 573 ILE B CA 1
ATOM 10198 C C . ILE B 1 573 ? 3.529 -51.562 -11.438 1 91.81 573 ILE B C 1
ATOM 10200 O O . ILE B 1 573 ? 3.068 -51.531 -10.297 1 91.81 573 ILE B O 1
ATOM 10204 N N . LYS B 1 574 ? 4.742 -51.281 -11.727 1 91.56 574 LYS B N 1
ATOM 10205 C CA . LYS B 1 574 ? 5.664 -50.906 -10.664 1 91.56 574 LYS B CA 1
ATOM 10206 C C . LYS B 1 574 ? 5.191 -49.625 -9.961 1 91.56 574 LYS B C 1
ATOM 10208 O O . LYS B 1 574 ? 5.25 -49.531 -8.734 1 91.56 574 LYS B O 1
ATOM 10213 N N . ALA B 1 575 ? 4.801 -48.656 -10.727 1 92.56 575 ALA B N 1
ATOM 10214 C CA . ALA B 1 575 ? 4.289 -47.406 -10.18 1 92.56 575 ALA B CA 1
ATOM 10215 C C . ALA B 1 575 ? 2.994 -47.625 -9.406 1 92.56 575 ALA B C 1
ATOM 10217 O O . ALA B 1 575 ? 2.768 -47 -8.367 1 92.56 575 ALA B O 1
ATOM 10218 N N . ALA B 1 576 ? 2.156 -48.469 -9.914 1 92.44 576 ALA B N 1
ATOM 10219 C CA . ALA B 1 576 ? 0.884 -48.781 -9.266 1 92.44 576 ALA B CA 1
ATOM 10220 C C . ALA B 1 576 ? 1.104 -49.469 -7.91 1 92.44 576 ALA B C 1
ATOM 10222 O O . ALA B 1 576 ? 0.325 -49.25 -6.977 1 92.44 576 ALA B O 1
ATOM 10223 N N . MET B 1 577 ? 2.176 -50.125 -7.867 1 91.62 577 MET B N 1
ATOM 10224 C CA . MET B 1 577 ? 2.455 -50.906 -6.656 1 91.62 577 MET B CA 1
ATOM 10225 C C . MET B 1 577 ? 2.908 -49.969 -5.523 1 91.62 577 MET B C 1
ATOM 10227 O O . MET B 1 577 ? 2.822 -50.344 -4.352 1 91.62 577 MET B O 1
ATOM 10231 N N . ILE B 1 578 ? 3.373 -48.844 -5.863 1 91 578 ILE B N 1
ATOM 10232 C CA . ILE B 1 578 ? 3.723 -47.875 -4.848 1 91 578 ILE B CA 1
ATOM 10233 C C . ILE B 1 578 ? 2.488 -47.531 -4.016 1 91 578 ILE B C 1
ATOM 10235 O O . ILE B 1 578 ? 2.588 -47.312 -2.805 1 91 578 ILE B O 1
ATOM 10239 N N . TYR B 1 579 ? 1.352 -47.562 -4.68 1 93.44 579 TYR B N 1
ATOM 10240 C CA . TYR B 1 579 ? 0.098 -47.219 -4.027 1 93.44 579 TYR B CA 1
ATOM 10241 C C . TYR B 1 579 ? -0.743 -48.438 -3.738 1 93.44 579 TYR B C 1
ATOM 10243 O O . TYR B 1 579 ? -1.972 -48.406 -3.832 1 93.44 579 TYR B O 1
ATOM 10251 N N . ASN B 1 580 ? -0.119 -49.5 -3.447 1 91 580 ASN B N 1
ATOM 10252 C CA . ASN B 1 580 ? -0.795 -50.75 -3.227 1 91 580 ASN B CA 1
ATOM 10253 C C . ASN B 1 580 ? -1.765 -50.688 -2.051 1 91 580 ASN B C 1
ATOM 10255 O O . ASN B 1 580 ? -2.75 -51.406 -2.004 1 91 580 ASN B O 1
ATOM 10259 N N . GLU B 1 581 ? -1.546 -49.75 -1.185 1 88.25 581 GLU B N 1
ATOM 10260 C CA . GLU B 1 581 ? -2.402 -49.594 -0.013 1 88.25 581 GLU B CA 1
ATOM 10261 C C . GLU B 1 581 ? -3.721 -48.938 -0.377 1 88.25 581 GLU B C 1
ATOM 10263 O O . GLU B 1 581 ? -4.703 -49.031 0.363 1 88.25 581 GLU B O 1
ATOM 10268 N N . ASP B 1 582 ? -3.84 -48.281 -1.49 1 90.69 582 ASP B N 1
ATOM 10269 C CA . ASP B 1 582 ? -4.988 -47.469 -1.86 1 90.69 582 ASP B CA 1
ATOM 10270 C C . ASP B 1 582 ? -6.016 -48.281 -2.646 1 90.69 582 ASP B C 1
ATOM 10272 O O . ASP B 1 582 ? -7.156 -47.844 -2.822 1 90.69 582 ASP B O 1
ATOM 10276 N N . TRP B 1 583 ? -5.609 -49.375 -3.178 1 87.19 583 TRP B N 1
ATOM 10277 C CA . TRP B 1 583 ? -6.539 -50.219 -3.936 1 87.19 583 TRP B CA 1
ATOM 10278 C C . TRP B 1 583 ? -6.512 -51.656 -3.439 1 87.19 583 TRP B C 1
ATOM 10280 O O . TRP B 1 583 ? -5.535 -52.094 -2.828 1 87.19 583 TRP B O 1
ATOM 10290 N N . SER B 1 584 ? -7.672 -52.281 -3.594 1 84.94 584 SER B N 1
ATOM 10291 C CA . SER B 1 584 ? -7.828 -53.656 -3.117 1 84.94 584 SER B CA 1
ATOM 10292 C C . SER B 1 584 ? -7.578 -54.656 -4.234 1 84.94 584 SER B C 1
ATOM 10294 O O . SER B 1 584 ? -7.977 -54.438 -5.379 1 84.94 584 SER B O 1
ATOM 10296 N N . GLY B 1 585 ? -6.742 -55.656 -3.957 1 82.12 585 GLY B N 1
ATOM 10297 C CA . GLY B 1 585 ? -6.512 -56.719 -4.938 1 82.12 585 GLY B CA 1
ATOM 10298 C C . GLY B 1 585 ? -5.074 -57.188 -4.965 1 82.12 585 GLY B C 1
ATOM 10299 O O . GLY B 1 585 ? -4.266 -56.812 -4.121 1 82.12 585 GLY B O 1
ATOM 10300 N N . GLN B 1 586 ? -4.867 -58.125 -5.836 1 83.81 586 GLN B N 1
ATOM 10301 C CA . GLN B 1 586 ? -3.535 -58.719 -6.023 1 83.81 586 GLN B CA 1
ATOM 10302 C C . GLN B 1 586 ? -2.893 -58.188 -7.309 1 83.81 586 GLN B C 1
ATOM 10304 O O . GLN B 1 586 ? -3.533 -57.469 -8.086 1 83.81 586 GLN B O 1
ATOM 10309 N N . ILE B 1 587 ? -1.758 -58.438 -7.367 1 87.38 587 ILE B N 1
ATOM 10310 C CA . ILE B 1 587 ? -0.979 -58 -8.516 1 87.38 587 ILE B CA 1
ATOM 10311 C C . ILE B 1 587 ? -1.628 -58.5 -9.805 1 87.38 587 ILE B C 1
ATOM 10313 O O . ILE B 1 587 ? -1.619 -57.812 -10.828 1 87.38 587 ILE B O 1
ATOM 10317 N N . MET B 1 588 ? -2.215 -59.625 -9.742 1 87.25 588 MET B N 1
ATOM 10318 C CA . MET B 1 588 ? -2.852 -60.219 -10.93 1 87.25 588 MET B CA 1
ATOM 10319 C C . MET B 1 588 ? -4.07 -59.406 -11.336 1 87.25 588 MET B C 1
ATOM 10321 O O . MET B 1 588 ? -4.375 -59.281 -12.531 1 87.25 588 MET B O 1
ATOM 10325 N N . ASP B 1 589 ? -4.645 -58.844 -10.352 1 89.12 589 ASP B N 1
ATOM 10326 C CA . ASP B 1 589 ? -5.836 -58.031 -10.617 1 89.12 589 ASP B CA 1
ATOM 10327 C C . ASP B 1 589 ? -5.484 -56.781 -11.406 1 89.12 589 ASP B C 1
ATOM 10329 O O . ASP B 1 589 ? -6.188 -56.406 -12.352 1 89.12 589 ASP B O 1
ATOM 10333 N N . ILE B 1 590 ? -4.434 -56.188 -11 1 89.88 590 ILE B N 1
ATOM 10334 C CA . ILE B 1 590 ? -4.047 -54.938 -11.664 1 89.88 590 ILE B CA 1
ATOM 10335 C C . ILE B 1 590 ? -3.531 -55.25 -13.07 1 89.88 590 ILE B C 1
ATOM 10337 O O . ILE B 1 590 ? -3.781 -54.469 -14.008 1 89.88 590 ILE B O 1
ATOM 10341 N N . GLN B 1 591 ? -2.83 -56.312 -13.219 1 90.44 591 GLN B N 1
ATOM 10342 C CA . GLN B 1 591 ? -2.332 -56.719 -14.539 1 90.44 591 GLN B CA 1
ATOM 10343 C C . GLN B 1 591 ? -3.482 -56.969 -15.508 1 90.44 591 GLN B C 1
ATOM 10345 O O . GLN B 1 591 ? -3.436 -56.531 -16.656 1 90.44 591 GLN B O 1
ATOM 10350 N N . SER B 1 592 ? -4.422 -57.656 -14.992 1 89.5 592 SER B N 1
ATOM 10351 C CA . SER B 1 592 ? -5.586 -57.969 -15.82 1 89.5 592 SER B CA 1
ATOM 10352 C C . SER B 1 592 ? -6.332 -56.688 -16.203 1 89.5 592 SER B C 1
ATOM 10354 O O . SER B 1 592 ? -6.723 -56.5 -17.359 1 89.5 592 SER B O 1
ATOM 10356 N N . GLU B 1 593 ? -6.492 -55.875 -15.203 1 91.31 593 GLU B N 1
ATOM 10357 C CA . GLU B 1 593 ? -7.215 -54.625 -15.453 1 91.31 593 GLU B CA 1
ATOM 10358 C C . GLU B 1 593 ? -6.484 -53.75 -16.469 1 91.31 593 GLU B C 1
ATOM 10360 O O . GLU B 1 593 ? -7.109 -53.156 -17.359 1 91.31 593 GLU B O 1
ATOM 10365 N N . ILE B 1 594 ? -5.207 -53.688 -16.328 1 90.38 594 ILE B N 1
ATOM 10366 C CA . ILE B 1 594 ? -4.395 -52.875 -17.234 1 90.38 594 ILE B CA 1
ATOM 10367 C C . ILE B 1 594 ? -4.457 -53.438 -18.641 1 90.38 594 ILE B C 1
ATOM 10369 O O . ILE B 1 594 ? -4.559 -52.719 -19.625 1 90.38 594 ILE B O 1
ATOM 10373 N N . SER B 1 595 ? -4.449 -54.719 -18.719 1 88.06 595 SER B N 1
ATOM 10374 C CA . SER B 1 595 ? -4.496 -55.375 -20.031 1 88.06 595 SER B CA 1
ATOM 10375 C C . SER B 1 595 ? -5.824 -55.094 -20.734 1 88.06 595 SER B C 1
ATOM 10377 O O . SER B 1 595 ? -5.852 -54.812 -21.922 1 88.06 595 SER B O 1
ATOM 10379 N N . ILE B 1 596 ? -6.836 -55.25 -20 1 88.25 596 ILE B N 1
ATOM 10380 C CA . ILE B 1 596 ? -8.164 -55 -20.562 1 88.25 596 ILE B CA 1
ATOM 10381 C C . ILE B 1 596 ? -8.281 -53.5 -20.953 1 88.25 596 ILE B C 1
ATOM 10383 O O . ILE B 1 596 ? -8.836 -53.188 -22.016 1 88.25 596 ILE B O 1
ATOM 10387 N N . TRP B 1 597 ? -7.789 -52.688 -20.078 1 91.12 597 TRP B N 1
ATOM 10388 C CA . TRP B 1 597 ? -7.82 -51.25 -20.312 1 91.12 597 TRP B CA 1
ATOM 10389 C C . TRP B 1 597 ? -7.055 -50.906 -21.578 1 91.12 597 TRP B C 1
ATOM 10391 O O . TRP B 1 597 ? -7.543 -50.125 -22.406 1 91.12 597 TRP B O 1
ATOM 10401 N N . LYS B 1 598 ? -5.918 -51.469 -21.766 1 87.44 598 LYS B N 1
ATOM 10402 C CA . LYS B 1 598 ? -5.098 -51.188 -22.938 1 87.44 598 LYS B CA 1
ATOM 10403 C C . LYS B 1 598 ? -5.785 -51.688 -24.219 1 87.44 598 LYS B C 1
ATOM 10405 O O . LYS B 1 598 ? -5.73 -51.031 -25.25 1 87.44 598 LYS B O 1
ATOM 10410 N N . ASN B 1 599 ? -6.375 -52.844 -24.109 1 85.19 599 ASN B N 1
ATOM 10411 C CA . ASN B 1 599 ? -7.078 -53.406 -25.266 1 85.19 599 ASN B CA 1
ATOM 10412 C C . ASN B 1 599 ? -8.281 -52.531 -25.656 1 85.19 599 ASN B C 1
ATOM 10414 O O . ASN B 1 599 ? -8.578 -52.406 -26.844 1 85.19 599 ASN B O 1
ATOM 10418 N N . LYS B 1 600 ? -8.898 -52.062 -24.641 1 86.25 600 LYS B N 1
ATOM 10419 C CA . LYS B 1 600 ? -10.055 -51.188 -24.875 1 86.25 600 LYS B CA 1
ATOM 10420 C C . LYS B 1 600 ? -9.68 -49.969 -25.688 1 86.25 600 LYS B C 1
ATOM 10422 O O . LYS B 1 600 ? -10.406 -49.562 -26.594 1 86.25 600 LYS B O 1
ATOM 10427 N N . TRP B 1 601 ? -8.609 -49.375 -25.406 1 88.06 601 TRP B N 1
ATOM 10428 C CA . TRP B 1 601 ? -8.258 -48.062 -25.984 1 88.06 601 TRP B CA 1
ATOM 10429 C C . TRP B 1 601 ? -7.355 -48.25 -27.203 1 88.06 601 TRP B C 1
ATOM 10431 O O . TRP B 1 601 ? -7.211 -47.344 -28.016 1 88.06 601 TRP B O 1
ATOM 10441 N N . SER B 1 602 ? -6.688 -49.344 -27.344 1 79.56 602 SER B N 1
ATOM 10442 C CA . SER B 1 602 ? -5.848 -49.562 -28.516 1 79.56 602 SER B CA 1
ATOM 10443 C C . SER B 1 602 ? -6.684 -49.656 -29.797 1 79.56 602 SER B C 1
ATOM 10445 O O . SER B 1 602 ? -6.211 -49.281 -30.875 1 79.56 602 SER B O 1
ATOM 10447 N N . ASN B 1 603 ? -7.867 -50.062 -29.688 1 73.06 603 ASN B N 1
ATOM 10448 C CA . ASN B 1 603 ? -8.703 -50.281 -30.875 1 73.06 603 ASN B CA 1
ATOM 10449 C C . ASN B 1 603 ? -9.492 -49 -31.234 1 73.06 603 ASN B C 1
ATOM 10451 O O . ASN B 1 603 ? -10.164 -48.969 -32.25 1 73.06 603 ASN B O 1
ATOM 10455 N N . ILE B 1 604 ? -9.414 -48.062 -30.344 1 73.5 604 ILE B N 1
ATOM 10456 C CA . ILE B 1 604 ? -10.234 -46.875 -30.578 1 73.5 604 ILE B CA 1
ATOM 10457 C C . ILE B 1 604 ? -9.445 -45.844 -31.375 1 73.5 604 ILE B C 1
ATOM 10459 O O . ILE B 1 604 ? -8.328 -45.469 -31 1 73.5 604 ILE B O 1
ATOM 10463 N N . GLN B 1 605 ? -9.789 -45.562 -32.656 1 67.81 605 GLN B N 1
ATOM 10464 C CA . GLN B 1 605 ? -9.148 -44.594 -33.531 1 67.81 605 GLN B CA 1
ATOM 10465 C C . GLN B 1 605 ? -9.594 -43.156 -33.25 1 67.81 605 GLN B C 1
ATOM 10467 O O . GLN B 1 605 ? -8.984 -42.219 -33.719 1 67.81 605 GLN B O 1
ATOM 10472 N N . THR B 1 606 ? -10.547 -43.031 -32.406 1 67.94 606 THR B N 1
ATOM 10473 C CA . THR B 1 606 ? -11.094 -41.719 -32.156 1 67.94 606 THR B CA 1
ATOM 10474 C C . THR B 1 606 ? -10.219 -40.938 -31.188 1 67.94 606 THR B C 1
ATOM 10476 O O . THR B 1 606 ? -9.164 -41.438 -30.766 1 67.94 606 THR B O 1
ATOM 10479 N N . ILE B 1 607 ? -10.641 -39.781 -30.812 1 78.12 607 ILE B N 1
ATOM 10480 C CA . ILE B 1 607 ? -9.953 -38.844 -29.953 1 78.12 607 ILE B CA 1
ATOM 10481 C C . ILE B 1 607 ? -9.852 -39.406 -28.531 1 78.12 607 ILE B C 1
ATOM 10483 O O . ILE B 1 607 ? -10.867 -39.688 -27.906 1 78.12 607 ILE B O 1
ATOM 10487 N N . LYS B 1 608 ? -8.609 -39.844 -28.172 1 88.38 608 LYS B N 1
ATOM 10488 C CA . LYS B 1 608 ? -8.312 -40.375 -26.844 1 88.38 608 LYS B CA 1
ATOM 10489 C C . LYS B 1 608 ? -8.172 -39.25 -25.828 1 88.38 608 LYS B C 1
ATOM 10491 O O . LYS B 1 608 ? -7.641 -38.188 -26.125 1 88.38 608 LYS B O 1
ATOM 10496 N N . PRO B 1 609 ? -8.781 -39.531 -24.688 1 89.31 609 PRO B N 1
ATOM 10497 C CA . PRO B 1 609 ? -8.57 -38.531 -23.641 1 89.31 609 PRO B CA 1
ATOM 10498 C C . PRO B 1 609 ? -7.094 -38.312 -23.344 1 89.31 609 PRO B C 1
ATOM 10500 O O . PRO B 1 609 ? -6.301 -39.25 -23.328 1 89.31 609 PRO B O 1
ATOM 10503 N N . ASP B 1 610 ? -6.746 -37.062 -23.156 1 87.88 610 ASP B N 1
ATOM 10504 C CA . ASP B 1 610 ? -5.344 -36.719 -22.938 1 87.88 610 ASP B CA 1
ATOM 10505 C C . ASP B 1 610 ? -5.125 -36.156 -21.531 1 87.88 610 ASP B C 1
ATOM 10507 O O . ASP B 1 610 ? -4.023 -35.688 -21.203 1 87.88 610 ASP B O 1
ATOM 10511 N N . THR B 1 611 ? -6.254 -36.094 -20.797 1 90.56 611 THR B N 1
ATOM 10512 C CA . THR B 1 611 ? -6.133 -35.656 -19.422 1 90.56 611 THR B CA 1
ATOM 10513 C C . THR B 1 611 ? -6.648 -36.688 -18.438 1 90.56 611 THR B C 1
ATOM 10515 O O . THR B 1 611 ? -7.395 -37.594 -18.844 1 90.56 611 THR B O 1
ATOM 10518 N N . VAL B 1 612 ? -6.16 -36.625 -17.25 1 92.69 612 VAL B N 1
ATOM 10519 C CA . VAL B 1 612 ? -6.566 -37.562 -16.234 1 92.69 612 VAL B CA 1
ATOM 10520 C C . VAL B 1 612 ? -8.062 -37.438 -15.953 1 92.69 612 VAL B C 1
ATOM 10522 O O . VAL B 1 612 ? -8.773 -38.438 -15.828 1 92.69 612 VAL B O 1
ATOM 10525 N N . ILE B 1 613 ? -8.531 -36.188 -15.906 1 91 613 ILE B N 1
ATOM 10526 C CA . ILE B 1 613 ? -9.922 -35.906 -15.562 1 91 613 ILE B CA 1
ATOM 10527 C C . ILE B 1 613 ? -10.844 -36.438 -16.656 1 91 613 ILE B C 1
ATOM 10529 O O . ILE B 1 613 ? -11.867 -37.062 -16.359 1 91 613 ILE B O 1
ATOM 10533 N N . GLU B 1 614 ? -10.477 -36.312 -17.844 1 90.06 614 GLU B N 1
ATOM 10534 C CA . GLU B 1 614 ? -11.266 -36.844 -18.953 1 90.06 614 GLU B CA 1
ATOM 10535 C C . GLU B 1 614 ? -11.266 -38.375 -18.953 1 90.06 614 GLU B C 1
ATOM 10537 O O . GLU B 1 614 ? -12.273 -39 -19.281 1 90.06 614 GLU B O 1
ATOM 10542 N N . THR B 1 615 ? -10.148 -38.875 -18.609 1 92.19 615 THR B N 1
ATOM 10543 C CA . THR B 1 615 ? -10.008 -40.312 -18.578 1 92.19 615 THR B CA 1
ATOM 10544 C C . THR B 1 615 ? -10.875 -40.906 -17.469 1 92.19 615 THR B C 1
ATOM 10546 O O . THR B 1 615 ? -11.508 -41.969 -17.656 1 92.19 615 THR B O 1
ATOM 10549 N N . MET B 1 616 ? -10.898 -40.281 -16.391 1 91.25 616 MET B N 1
ATOM 10550 C CA . MET B 1 616 ? -11.641 -40.75 -15.227 1 91.25 616 MET B CA 1
ATOM 10551 C C . MET B 1 616 ? -13.133 -40.812 -15.523 1 91.25 616 MET B C 1
ATOM 10553 O O . MET B 1 616 ? -13.852 -41.656 -14.969 1 91.25 616 MET B O 1
ATOM 10557 N N . LYS B 1 617 ? -13.562 -39.969 -16.375 1 88 617 LYS B N 1
ATOM 10558 C CA . LYS B 1 617 ? -14.969 -39.969 -16.766 1 88 617 LYS B CA 1
ATOM 10559 C C . LYS B 1 617 ? -15.328 -41.281 -17.5 1 88 617 LYS B C 1
ATOM 10561 O O . LYS B 1 617 ? -16.484 -41.688 -17.484 1 88 617 LYS B O 1
ATOM 10566 N N . HIS B 1 618 ? -14.289 -41.844 -18.047 1 86 618 HIS B N 1
ATOM 10567 C CA . HIS B 1 618 ? -14.516 -43.062 -18.828 1 86 618 HIS B CA 1
ATOM 10568 C C . HIS B 1 618 ? -14.266 -44.281 -17.969 1 86 618 HIS B C 1
ATOM 10570 O O . HIS B 1 618 ? -14.469 -45.406 -18.438 1 86 618 HIS B O 1
ATOM 10576 N N . CYS B 1 619 ? -13.742 -44.062 -16.812 1 86.56 619 CYS B N 1
ATOM 10577 C CA . CYS B 1 619 ? -13.477 -45.188 -15.922 1 86.56 619 CYS B CA 1
ATOM 10578 C C . CYS B 1 619 ? -14.742 -45.656 -15.219 1 86.56 619 CYS B C 1
ATOM 10580 O O . CYS B 1 619 ? -15.227 -45 -14.305 1 86.56 619 CYS B O 1
ATOM 10582 N N . ASP B 1 620 ? -15.414 -46.625 -15.734 1 79.94 620 ASP B N 1
ATOM 10583 C CA . ASP B 1 620 ? -16.625 -47.188 -15.141 1 79.94 620 ASP B CA 1
ATOM 10584 C C . ASP B 1 620 ? -16.297 -48.094 -13.977 1 79.94 620 ASP B C 1
ATOM 10586 O O . ASP B 1 620 ? -15.133 -48.25 -13.594 1 79.94 620 ASP B O 1
ATOM 10590 N N . GLU B 1 621 ? -17.25 -48.75 -13.406 1 81.5 621 GLU B N 1
ATOM 10591 C CA . GLU B 1 621 ? -17.141 -49.625 -12.242 1 81.5 621 GLU B CA 1
ATOM 10592 C C . GLU B 1 621 ? -16.312 -50.875 -12.57 1 81.5 621 GLU B C 1
ATOM 10594 O O . GLU B 1 621 ? -15.828 -51.562 -11.672 1 81.5 621 GLU B O 1
ATOM 10599 N N . PHE B 1 622 ? -15.984 -51 -13.844 1 83.38 622 PHE B N 1
ATOM 10600 C CA . PHE B 1 622 ? -15.25 -52.156 -14.297 1 83.38 622 PHE B CA 1
ATOM 10601 C C . PHE B 1 622 ? -13.758 -52 -14.055 1 83.38 622 PHE B C 1
ATOM 10603 O O . PHE B 1 622 ? -13.008 -52.969 -14.031 1 83.38 622 PHE B O 1
ATOM 10610 N N . PHE B 1 623 ? -13.328 -50.75 -13.797 1 90.62 623 PHE B N 1
ATOM 10611 C CA . PHE B 1 623 ? -11.906 -50.469 -13.625 1 90.62 623 PHE B CA 1
ATOM 10612 C C . PHE B 1 623 ? -11.641 -49.75 -12.32 1 90.62 623 PHE B C 1
ATOM 10614 O O . PHE B 1 623 ? -11.117 -48.625 -12.32 1 90.62 623 PHE B O 1
ATOM 10621 N N . PRO B 1 624 ? -11.836 -50.344 -11.203 1 89.94 624 PRO B N 1
ATOM 10622 C CA . PRO B 1 624 ? -11.719 -49.625 -9.914 1 89.94 624 PRO B CA 1
ATOM 10623 C C . PRO B 1 624 ? -10.281 -49.281 -9.57 1 89.94 624 PRO B C 1
ATOM 10625 O O . PRO B 1 624 ? -10.023 -48.219 -8.992 1 89.94 624 PRO B O 1
ATOM 10628 N N . ILE B 1 625 ? -9.367 -50.156 -9.859 1 92.88 625 ILE B N 1
ATOM 10629 C CA . ILE B 1 625 ? -7.973 -49.906 -9.531 1 92.88 625 ILE B CA 1
ATOM 10630 C C . ILE B 1 625 ? -7.438 -48.75 -10.375 1 92.88 625 ILE B C 1
ATOM 10632 O O . ILE B 1 625 ? -6.781 -47.875 -9.859 1 92.88 625 ILE B O 1
ATOM 10636 N N . ILE B 1 626 ? -7.754 -48.812 -11.641 1 93.31 626 ILE B N 1
ATOM 10637 C CA . ILE B 1 626 ? -7.305 -47.75 -12.547 1 93.31 626 ILE B CA 1
ATOM 10638 C C . ILE B 1 626 ? -7.898 -46.406 -12.117 1 93.31 626 ILE B C 1
ATOM 10640 O O . ILE B 1 626 ? -7.211 -45.406 -12.117 1 93.31 626 ILE B O 1
ATOM 10644 N N . LYS B 1 627 ? -9.125 -46.406 -11.703 1 92.44 627 LYS B N 1
ATOM 10645 C CA . LYS B 1 627 ? -9.797 -45.188 -11.25 1 92.44 627 LYS B CA 1
ATOM 10646 C C . LYS B 1 627 ? -9.094 -44.625 -10.023 1 92.44 627 LYS B C 1
ATOM 10648 O O . LYS B 1 627 ? -8.883 -43.406 -9.938 1 92.44 627 LYS B O 1
ATOM 10653 N N . THR B 1 628 ? -8.758 -45.469 -9.141 1 92.88 628 THR B N 1
ATOM 10654 C CA . THR B 1 628 ? -8.086 -45.031 -7.922 1 92.88 628 THR B CA 1
ATOM 10655 C C . THR B 1 628 ? -6.699 -44.469 -8.234 1 92.88 628 THR B C 1
ATOM 10657 O O . THR B 1 628 ? -6.293 -43.469 -7.668 1 92.88 628 THR B O 1
ATOM 10660 N N . LEU B 1 629 ? -6.039 -45.125 -9.125 1 94.19 629 LEU B N 1
ATOM 10661 C CA . LEU B 1 629 ? -4.688 -44.719 -9.477 1 94.19 629 LEU B CA 1
ATOM 10662 C C . LEU B 1 629 ? -4.715 -43.375 -10.203 1 94.19 629 LEU B C 1
ATOM 10664 O O . LEU B 1 629 ? -3.861 -42.5 -9.961 1 94.19 629 LEU B O 1
ATOM 10668 N N . LEU B 1 630 ? -5.676 -43.25 -11.039 1 94.19 630 LEU B N 1
ATOM 10669 C CA . LEU B 1 630 ? -5.824 -41.969 -11.727 1 94.19 630 LEU B CA 1
ATOM 10670 C C . LEU B 1 630 ? -6.191 -40.844 -10.75 1 94.19 630 LEU B C 1
ATOM 10672 O O . LEU B 1 630 ? -5.73 -39.719 -10.891 1 94.19 630 LEU B O 1
ATOM 10676 N N . HIS B 1 631 ? -6.992 -41.188 -9.797 1 94 631 HIS B N 1
ATOM 10677 C CA . HIS B 1 631 ? -7.371 -40.25 -8.758 1 94 631 HIS B CA 1
ATOM 10678 C C . HIS B 1 631 ? -6.152 -39.75 -7.977 1 94 631 HIS B C 1
ATOM 10680 O O . HIS B 1 631 ? -5.973 -38.562 -7.777 1 94 631 HIS B O 1
ATOM 10686 N N . VAL B 1 632 ? -5.32 -40.625 -7.613 1 94.44 632 VAL B N 1
ATOM 10687 C CA . VAL B 1 632 ? -4.109 -40.312 -6.867 1 94.44 632 VAL B CA 1
ATOM 10688 C C . VAL B 1 632 ? -3.164 -39.469 -7.742 1 94.44 632 VAL B C 1
ATOM 10690 O O . VAL B 1 632 ? -2.59 -38.5 -7.289 1 94.44 632 VAL B O 1
ATOM 10693 N N . PHE B 1 633 ? -3.059 -39.875 -8.953 1 93.75 633 PHE B N 1
ATOM 10694 C CA . PHE B 1 633 ? -2.152 -39.188 -9.883 1 93.75 633 PHE B CA 1
ATOM 10695 C C . PHE B 1 633 ? -2.576 -37.75 -10.109 1 93.75 633 PHE B C 1
ATOM 10697 O O . PHE B 1 633 ? -1.729 -36.875 -10.211 1 93.75 633 PHE B O 1
ATOM 10704 N N . ALA B 1 634 ? -3.832 -37.531 -10.148 1 93 634 ALA B N 1
ATOM 10705 C CA . ALA B 1 634 ? -4.371 -36.219 -10.406 1 93 634 ALA B CA 1
ATOM 10706 C C . ALA B 1 634 ? -4.176 -35.281 -9.203 1 93 634 ALA B C 1
ATOM 10708 O O . ALA B 1 634 ? -4.207 -34.062 -9.328 1 93 634 ALA B O 1
ATOM 10709 N N . THR B 1 635 ? -3.992 -35.812 -8.047 1 94.12 635 THR B N 1
ATOM 10710 C CA . THR B 1 635 ? -3.854 -35 -6.828 1 94.12 635 THR B CA 1
ATOM 10711 C C . THR B 1 635 ? -2.438 -34.469 -6.699 1 94.12 635 THR B C 1
ATOM 10713 O O . THR B 1 635 ? -2.197 -33.531 -5.93 1 94.12 635 THR B O 1
ATOM 10716 N N . ILE B 1 636 ? -1.468 -35.031 -7.43 1 92.38 636 ILE B N 1
ATOM 10717 C CA . ILE B 1 636 ? -0.083 -34.594 -7.344 1 92.38 636 ILE B CA 1
ATOM 10718 C C . ILE B 1 636 ? 0.032 -33.156 -7.902 1 92.38 636 ILE B C 1
ATOM 10720 O O . ILE B 1 636 ? -0.38 -32.906 -9.031 1 92.38 636 ILE B O 1
ATOM 10724 N N . PRO B 1 637 ? 0.566 -32.25 -7.086 1 91.88 637 PRO B N 1
ATOM 10725 C CA . PRO B 1 637 ? 0.601 -30.844 -7.516 1 91.88 637 PRO B CA 1
ATOM 10726 C C . PRO B 1 637 ? 1.69 -30.562 -8.555 1 91.88 637 PRO B C 1
ATOM 10728 O O . PRO B 1 637 ? 2.658 -31.328 -8.648 1 91.88 637 PRO B O 1
ATOM 10731 N N . VAL B 1 638 ? 1.494 -29.547 -9.305 1 89.19 638 VAL B N 1
ATOM 10732 C CA . VAL B 1 638 ? 2.447 -29.156 -10.336 1 89.19 638 VAL B CA 1
ATOM 10733 C C . VAL B 1 638 ? 3.139 -27.859 -9.922 1 89.19 638 VAL B C 1
ATOM 10735 O O . VAL B 1 638 ? 4.363 -27.734 -10.016 1 89.19 638 VAL B O 1
ATOM 10738 N N . THR B 1 639 ? 2.289 -26.938 -9.539 1 89.62 639 THR B N 1
ATOM 10739 C CA . THR B 1 639 ? 2.826 -25.625 -9.172 1 89.62 639 THR B CA 1
ATOM 10740 C C . THR B 1 639 ? 2.264 -25.172 -7.824 1 89.62 639 THR B C 1
ATOM 10742 O O . THR B 1 639 ? 1.354 -25.797 -7.281 1 89.62 639 THR B O 1
ATOM 10745 N N . THR B 1 64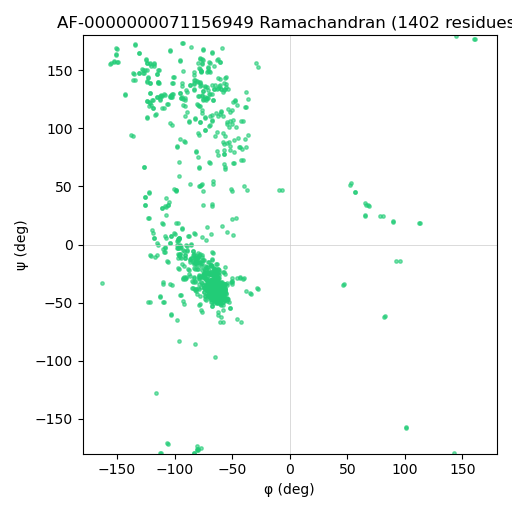0 ? 2.91 -24.172 -7.281 1 88.81 640 THR B N 1
ATOM 10746 C CA . THR B 1 640 ? 2.43 -23.531 -6.062 1 88.81 640 THR B CA 1
ATOM 10747 C C . THR B 1 640 ? 1.87 -22.141 -6.359 1 88.81 640 THR B C 1
ATOM 10749 O O . THR B 1 640 ? 2.039 -21.219 -5.566 1 88.81 640 THR B O 1
ATOM 10752 N N . ALA B 1 641 ? 1.287 -21.953 -7.488 1 86.44 641 ALA B N 1
ATOM 10753 C CA . ALA B 1 641 ? 0.735 -20.656 -7.91 1 86.44 641 ALA B CA 1
ATOM 10754 C C . ALA B 1 641 ? -0.393 -20.219 -6.984 1 86.44 641 ALA B C 1
ATOM 10756 O O . ALA B 1 641 ? -0.563 -19.031 -6.73 1 86.44 641 ALA B O 1
ATOM 10757 N N . SER B 1 642 ? -1.156 -21.203 -6.52 1 88.69 642 SER B N 1
ATOM 10758 C CA . SER B 1 642 ? -2.236 -20.891 -5.59 1 88.69 642 SER B CA 1
ATOM 10759 C C . SER B 1 642 ? -1.699 -20.266 -4.309 1 88.69 642 SER B C 1
ATOM 10761 O O . SER B 1 642 ? -2.326 -19.375 -3.738 1 88.69 642 SER B O 1
ATOM 10763 N N . ALA B 1 643 ? -0.578 -20.766 -3.904 1 88.06 643 ALA B N 1
ATOM 10764 C CA . ALA B 1 643 ? 0.07 -20.188 -2.73 1 88.06 643 ALA B CA 1
ATOM 10765 C C . ALA B 1 643 ? 0.469 -18.734 -2.988 1 88.06 643 ALA B C 1
ATOM 10767 O O . ALA B 1 643 ? 0.265 -17.859 -2.135 1 88.06 643 ALA B O 1
ATOM 10768 N N . GLU B 1 644 ? 0.95 -18.453 -4.125 1 85.81 644 GLU B N 1
ATOM 10769 C CA . GLU B 1 644 ? 1.358 -17.109 -4.48 1 85.81 644 GLU B CA 1
ATOM 10770 C C . GLU B 1 644 ? 0.158 -16.156 -4.539 1 85.81 644 GLU B C 1
ATOM 10772 O O . GLU B 1 644 ? 0.258 -14.992 -4.156 1 85.81 644 GLU B O 1
ATOM 10777 N N . ARG B 1 645 ? -0.886 -16.672 -5.051 1 88.75 645 ARG B N 1
ATOM 10778 C CA . ARG B 1 645 ? -2.109 -15.875 -5.113 1 88.75 645 ARG B CA 1
ATOM 10779 C C . ARG B 1 645 ? -2.592 -15.5 -3.717 1 88.75 645 ARG B C 1
ATOM 10781 O O . ARG B 1 645 ? -3.098 -14.398 -3.506 1 88.75 645 ARG B O 1
ATOM 10788 N N . SER B 1 646 ? -2.455 -16.438 -2.867 1 93.12 646 SER B N 1
ATOM 10789 C CA . SER B 1 646 ? -2.854 -16.156 -1.489 1 93.12 646 SER B CA 1
ATOM 10790 C C . SER B 1 646 ? -1.999 -15.055 -0.878 1 93.12 646 SER B C 1
ATOM 10792 O O . SER B 1 646 ? -2.479 -14.281 -0.047 1 93.12 646 SER B O 1
ATOM 10794 N N . PHE B 1 647 ? -0.734 -14.977 -1.277 1 91.31 647 PHE B N 1
ATOM 10795 C CA . PHE B 1 647 ? 0.134 -13.93 -0.765 1 91.31 647 PHE B CA 1
ATOM 10796 C C . PHE B 1 647 ? -0.309 -12.562 -1.279 1 91.31 647 PHE B C 1
ATOM 10798 O O . PHE B 1 647 ? -0.159 -11.555 -0.587 1 91.31 647 PHE B O 1
ATOM 10805 N N . SER B 1 648 ? -0.833 -12.539 -2.484 1 89.56 648 SER B N 1
ATOM 10806 C CA . SER B 1 648 ? -1.414 -11.297 -2.982 1 89.56 648 SER B CA 1
ATOM 10807 C C . SER B 1 648 ? -2.562 -10.828 -2.098 1 89.56 648 SER B C 1
ATOM 10809 O O . SER B 1 648 ? -2.688 -9.633 -1.812 1 89.56 648 SER B O 1
ATOM 10811 N N . THR B 1 649 ? -3.352 -11.758 -1.72 1 93.06 649 THR B N 1
ATOM 10812 C CA . THR B 1 649 ? -4.438 -11.453 -0.797 1 93.06 649 THR B CA 1
ATOM 10813 C C . THR B 1 649 ? -3.895 -10.953 0.538 1 93.06 649 THR B C 1
ATOM 10815 O O . THR B 1 649 ? -4.43 -10.008 1.119 1 93.06 649 THR B O 1
ATOM 10818 N N . LEU B 1 650 ? -2.848 -11.594 0.987 1 94.5 650 LEU B N 1
ATOM 10819 C CA . LEU B 1 650 ? -2.215 -11.195 2.24 1 94.5 650 LEU B CA 1
ATOM 10820 C C . LEU B 1 650 ? -1.763 -9.742 2.182 1 94.5 650 LEU B C 1
ATOM 10822 O O . LEU B 1 650 ? -2.01 -8.969 3.111 1 94.5 650 LEU B O 1
ATOM 10826 N N . ARG B 1 651 ? -1.206 -9.414 1.1 1 89.88 651 ARG B N 1
ATOM 10827 C CA . ARG B 1 651 ? -0.684 -8.062 0.919 1 89.88 651 ARG B CA 1
ATOM 10828 C C . ARG B 1 651 ? -1.813 -7.035 0.896 1 89.88 651 ARG B C 1
ATOM 10830 O O . ARG B 1 651 ? -1.657 -5.918 1.396 1 89.88 651 ARG B O 1
ATOM 10837 N N . ARG B 1 652 ? -2.895 -7.379 0.322 1 90.62 652 ARG B N 1
ATOM 10838 C CA . ARG B 1 652 ? -4.035 -6.473 0.233 1 90.62 652 ARG B CA 1
ATOM 10839 C C . ARG B 1 652 ? -4.719 -6.316 1.588 1 90.62 652 ARG B C 1
ATOM 10841 O O . ARG B 1 652 ? -5.215 -5.238 1.918 1 90.62 652 ARG B O 1
ATOM 10848 N N . LEU B 1 653 ? -4.746 -7.363 2.273 1 92.56 653 LEU B N 1
ATOM 10849 C CA . LEU B 1 653 ? -5.441 -7.379 3.557 1 92.56 653 LEU B CA 1
ATOM 10850 C C . LEU B 1 653 ? -4.594 -6.723 4.641 1 92.56 653 LEU B C 1
ATOM 10852 O O . LEU B 1 653 ? -5.086 -5.879 5.395 1 92.56 653 LEU B O 1
ATOM 10856 N N . LYS B 1 654 ? -3.379 -7.184 4.734 1 90.75 654 LYS B N 1
ATOM 10857 C CA . LYS B 1 654 ? -2.467 -6.66 5.746 1 90.75 654 LYS B CA 1
ATOM 10858 C C . LYS B 1 654 ? -1.543 -5.598 5.156 1 90.75 654 LYS B C 1
ATOM 10860 O O . LYS B 1 654 ? -0.426 -5.902 4.734 1 90.75 654 LYS B O 1
ATOM 10865 N N . ASN B 1 655 ? -1.984 -4.434 5.105 1 86.62 655 ASN B N 1
ATOM 10866 C CA . ASN B 1 655 ? -1.219 -3.305 4.594 1 86.62 655 ASN B CA 1
ATOM 10867 C C . ASN B 1 655 ? -0.748 -2.387 5.719 1 86.62 655 ASN B C 1
ATOM 10869 O O . ASN B 1 655 ? -0.885 -2.723 6.895 1 86.62 655 ASN B O 1
ATOM 10873 N N . TYR B 1 656 ? -0.201 -1.239 5.406 1 80.5 656 TYR B N 1
ATOM 10874 C CA . TYR B 1 656 ? 0.434 -0.388 6.406 1 80.5 656 TYR B CA 1
ATOM 10875 C C . TYR B 1 656 ? -0.6 0.194 7.363 1 80.5 656 TYR B C 1
ATOM 10877 O O . TYR B 1 656 ? -0.28 0.526 8.508 1 80.5 656 TYR B O 1
ATOM 10885 N N . LEU B 1 657 ? -1.848 0.276 6.906 1 80.69 657 LEU B N 1
ATOM 10886 C CA . LEU B 1 657 ? -2.908 0.804 7.758 1 80.69 657 LEU B CA 1
ATOM 10887 C C . LEU B 1 657 ? -3.453 -0.279 8.68 1 80.69 657 LEU B C 1
ATOM 10889 O O . LEU B 1 657 ? -4.09 0.026 9.695 1 80.69 657 LEU B O 1
ATOM 10893 N N . ARG B 1 658 ? -3.213 -1.562 8.281 1 86.31 658 ARG B N 1
ATOM 10894 C CA . ARG B 1 658 ? -3.746 -2.701 9.023 1 86.31 658 ARG B CA 1
ATOM 10895 C C . ARG B 1 658 ? -2.635 -3.67 9.414 1 86.31 658 ARG B C 1
ATOM 10897 O O . ARG B 1 658 ? -2.789 -4.887 9.273 1 86.31 658 ARG B O 1
ATOM 10904 N N . SER B 1 659 ? -1.569 -3.209 9.805 1 80 659 SER B N 1
ATOM 10905 C CA . SER B 1 659 ? -0.387 -4.027 10.047 1 80 659 SER B CA 1
ATOM 10906 C C . SER B 1 659 ? -0.454 -4.703 11.414 1 80 659 SER B C 1
ATOM 10908 O O . SER B 1 659 ? 0.261 -5.676 11.664 1 80 659 SER B O 1
ATOM 10910 N N . THR B 1 660 ? -1.396 -4.246 12.336 1 78.69 660 THR B N 1
ATOM 10911 C CA . THR B 1 660 ? -1.447 -4.766 13.695 1 78.69 660 THR B CA 1
ATOM 10912 C C . THR B 1 660 ? -2.502 -5.863 13.82 1 78.69 660 THR B C 1
ATOM 10914 O O . THR B 1 660 ? -2.771 -6.352 14.922 1 78.69 660 THR B O 1
ATOM 10917 N N . MET B 1 661 ? -3.09 -6.219 12.75 1 87.19 661 MET B N 1
ATOM 10918 C CA . MET B 1 661 ? -4.137 -7.238 12.727 1 87.19 661 MET B CA 1
ATOM 10919 C C . MET B 1 661 ? -3.611 -8.57 13.258 1 87.19 661 MET B C 1
ATOM 10921 O O . MET B 1 661 ? -2.514 -8.992 12.898 1 87.19 661 MET B O 1
ATOM 10925 N N . GLY B 1 662 ? -4.395 -9.227 14.148 1 88.69 662 GLY B N 1
ATOM 10926 C CA . GLY B 1 662 ? -4.027 -10.523 14.688 1 88.69 662 GLY B CA 1
ATOM 10927 C C . GLY B 1 662 ? -4.219 -11.656 13.695 1 88.69 662 GLY B C 1
ATOM 10928 O O . GLY B 1 662 ? -4.93 -11.5 12.695 1 88.69 662 GLY B O 1
ATOM 10929 N N . GLN B 1 663 ? -3.697 -12.797 14 1 92.94 663 GLN B N 1
ATOM 10930 C CA . GLN B 1 663 ? -3.66 -13.938 13.094 1 92.94 663 GLN B CA 1
ATOM 10931 C C . GLN B 1 663 ? -5.062 -14.477 12.836 1 92.94 663 GLN B C 1
ATOM 10933 O O . GLN B 1 663 ? -5.406 -14.805 11.695 1 92.94 663 GLN B O 1
ATOM 10938 N N . ASP B 1 664 ? -5.883 -14.555 13.875 1 93.44 664 ASP B N 1
ATOM 10939 C CA . ASP B 1 664 ? -7.227 -15.102 13.719 1 93.44 664 ASP B CA 1
ATOM 10940 C C . ASP B 1 664 ? -8.086 -14.219 12.812 1 93.44 664 ASP B C 1
ATOM 10942 O O . ASP B 1 664 ? -8.773 -14.719 11.922 1 93.44 664 ASP B O 1
ATOM 10946 N N . ARG B 1 665 ? -8.07 -12.992 13.086 1 94 665 ARG B N 1
ATOM 10947 C CA . ARG B 1 665 ? -8.82 -12.047 12.258 1 94 665 ARG B CA 1
ATOM 10948 C C . ARG B 1 665 ? -8.32 -12.055 10.82 1 94 665 ARG B C 1
ATOM 10950 O O . ARG B 1 665 ? -9.109 -12.023 9.875 1 94 665 ARG B O 1
ATOM 10957 N N . LEU B 1 666 ? -6.988 -12.125 10.711 1 95.62 666 LEU B N 1
ATOM 10958 C CA . LEU B 1 666 ? -6.383 -12.188 9.383 1 95.62 666 LEU B CA 1
ATOM 10959 C C . LEU B 1 666 ? -6.906 -13.383 8.602 1 95.62 666 LEU B C 1
ATOM 10961 O O . LEU B 1 666 ? -7.332 -13.25 7.457 1 95.62 666 LEU B O 1
ATOM 10965 N N . ASN B 1 667 ? -6.883 -14.516 9.203 1 97.06 667 ASN B N 1
ATOM 10966 C CA . ASN B 1 667 ? -7.324 -15.742 8.539 1 97.06 667 ASN B CA 1
ATOM 10967 C C . ASN B 1 667 ? -8.82 -15.695 8.219 1 97.06 667 ASN B C 1
ATOM 10969 O O . ASN B 1 667 ? -9.25 -16.141 7.16 1 97.06 667 ASN B O 1
ATOM 10973 N N . GLY B 1 668 ? -9.617 -15.195 9.195 1 96.69 668 GLY B N 1
ATOM 10974 C CA . GLY B 1 668 ? -11.039 -15.062 8.938 1 96.69 668 GLY B CA 1
ATOM 10975 C C . GLY B 1 668 ? -11.344 -14.203 7.719 1 96.69 668 GLY B C 1
ATOM 10976 O O . GLY B 1 668 ? -12.117 -14.609 6.848 1 96.69 668 GLY B O 1
ATOM 10977 N N . LEU B 1 669 ? -10.711 -13.109 7.66 1 96.31 669 LEU B N 1
ATOM 10978 C CA . LEU B 1 669 ? -10.953 -12.188 6.551 1 96.31 669 LEU B CA 1
ATOM 10979 C C . LEU B 1 669 ? -10.359 -12.727 5.258 1 96.31 669 LEU B C 1
ATOM 10981 O O . LEU B 1 669 ? -10.922 -12.539 4.18 1 96.31 669 LEU B O 1
ATOM 10985 N N . ALA B 1 670 ? -9.188 -13.375 5.312 1 97.19 670 ALA B N 1
ATOM 10986 C CA . ALA B 1 670 ? -8.531 -13.93 4.129 1 97.19 670 ALA B CA 1
ATOM 10987 C C . ALA B 1 670 ? -9.398 -15.008 3.484 1 97.19 670 ALA B C 1
ATOM 10989 O O . ALA B 1 670 ? -9.609 -15.008 2.27 1 97.19 670 ALA B O 1
ATOM 10990 N N . VAL B 1 671 ? -9.859 -15.914 4.305 1 97.19 671 VAL B N 1
ATOM 10991 C CA . VAL B 1 671 ? -10.672 -17.016 3.803 1 97.19 671 VAL B CA 1
ATOM 10992 C C . VAL B 1 671 ? -11.961 -16.469 3.191 1 97.19 671 VAL B C 1
ATOM 10994 O O . VAL B 1 671 ? -12.43 -16.969 2.162 1 97.19 671 VAL B O 1
ATOM 10997 N N . LEU B 1 672 ? -12.562 -15.445 3.83 1 95.56 672 LEU B N 1
ATOM 10998 C CA . LEU B 1 672 ? -13.773 -14.82 3.305 1 95.56 672 LEU B CA 1
ATOM 10999 C C . LEU B 1 672 ? -13.508 -14.195 1.939 1 95.56 672 LEU B C 1
ATOM 11001 O O . LEU B 1 672 ? -14.367 -14.242 1.054 1 95.56 672 LEU B O 1
ATOM 11005 N N . ASN B 1 673 ? -12.391 -13.602 1.799 1 95.25 673 ASN B N 1
ATOM 11006 C CA . ASN B 1 673 ? -12.055 -12.914 0.557 1 95.25 673 ASN B CA 1
ATOM 11007 C C . ASN B 1 673 ? -11.734 -13.898 -0.561 1 95.25 673 ASN B C 1
ATOM 11009 O O . ASN B 1 673 ? -12.188 -13.734 -1.692 1 95.25 673 ASN B O 1
ATOM 11013 N N . VAL B 1 674 ? -10.961 -14.93 -0.298 1 95.56 674 VAL B N 1
ATOM 11014 C CA . VAL B 1 674 ? -10.516 -15.891 -1.3 1 95.56 674 VAL B CA 1
ATOM 11015 C C . VAL B 1 674 ? -11.695 -16.719 -1.777 1 95.56 674 VAL B C 1
ATOM 11017 O O . VAL B 1 674 ? -11.836 -17 -2.973 1 95.56 674 VAL B O 1
ATOM 11020 N N . HIS B 1 675 ? -12.523 -17.172 -0.809 1 95.75 675 HIS B N 1
ATOM 11021 C CA . HIS B 1 675 ? -13.648 -18.031 -1.136 1 95.75 675 HIS B CA 1
ATOM 11022 C C . HIS B 1 675 ? -14.945 -17.234 -1.217 1 95.75 675 HIS B C 1
ATOM 11024 O O . HIS B 1 675 ? -15.961 -17.641 -0.638 1 95.75 675 HIS B O 1
ATOM 11030 N N . ASN B 1 676 ? -14.906 -16.156 -1.872 1 92.62 676 ASN B N 1
ATOM 11031 C CA . ASN B 1 676 ? -16.062 -15.266 -1.938 1 92.62 676 ASN B CA 1
ATOM 11032 C C . ASN B 1 676 ? -17.203 -15.891 -2.738 1 92.62 676 ASN B C 1
ATOM 11034 O O . ASN B 1 676 ? -18.359 -15.508 -2.574 1 92.62 676 ASN B O 1
ATOM 11038 N N . LYS B 1 677 ? -17 -16.906 -3.551 1 89.94 677 LYS B N 1
ATOM 11039 C CA . LYS B 1 677 ? -18.031 -17.531 -4.375 1 89.94 677 LYS B CA 1
ATOM 11040 C C . LYS B 1 677 ? -18.703 -18.688 -3.631 1 89.94 677 LYS B C 1
ATOM 11042 O O . LYS B 1 677 ? -19.734 -19.203 -4.082 1 89.94 677 LYS B O 1
ATOM 11047 N N . MET B 1 678 ? -18.156 -19.078 -2.553 1 92.06 678 MET B N 1
ATOM 11048 C CA . MET B 1 678 ? -18.766 -20.141 -1.765 1 92.06 678 MET B CA 1
ATOM 11049 C C . MET B 1 678 ? -20 -19.641 -1.03 1 92.06 678 MET B C 1
ATOM 11051 O O . MET B 1 678 ? -19.953 -18.625 -0.337 1 92.06 678 MET B O 1
ATOM 11055 N N . PRO B 1 679 ? -21.078 -20.266 -1.207 1 90.81 679 PRO B N 1
ATOM 11056 C CA . PRO B 1 679 ? -22.312 -19.844 -0.522 1 90.81 679 PRO B CA 1
ATOM 11057 C C . PRO B 1 679 ? -22.234 -20.016 0.992 1 90.81 679 PRO B C 1
ATOM 11059 O O . PRO B 1 679 ? -21.719 -21.031 1.472 1 90.81 679 PRO B O 1
ATOM 11062 N N . ILE B 1 680 ? -22.641 -19.047 1.694 1 92.56 680 ILE B N 1
ATOM 11063 C CA . ILE B 1 680 ? -22.656 -19.078 3.152 1 92.56 680 ILE B CA 1
ATOM 11064 C C . ILE B 1 680 ? -24.094 -19.078 3.654 1 92.56 680 ILE B C 1
ATOM 11066 O O . ILE B 1 680 ? -24.891 -18.219 3.268 1 92.56 680 ILE B O 1
ATOM 11070 N N . ASN B 1 681 ? -24.422 -20.047 4.445 1 92.5 681 ASN B N 1
ATOM 11071 C CA . ASN B 1 681 ? -25.734 -20.094 5.082 1 92.5 681 ASN B CA 1
ATOM 11072 C C . ASN B 1 681 ? -25.781 -19.234 6.344 1 92.5 681 ASN B C 1
ATOM 11074 O O . ASN B 1 681 ? -25.281 -19.641 7.395 1 92.5 681 ASN B O 1
ATOM 11078 N N . ILE B 1 682 ? -26.469 -18.141 6.297 1 92.88 682 ILE B N 1
ATOM 11079 C CA . ILE B 1 682 ? -26.5 -17.156 7.375 1 92.88 682 ILE B CA 1
ATOM 11080 C C . ILE B 1 682 ? -27.188 -17.75 8.602 1 92.88 682 ILE B C 1
ATOM 11082 O O . ILE B 1 682 ? -26.781 -17.469 9.734 1 92.88 682 ILE B O 1
ATOM 11086 N N . ASP B 1 683 ? -28.141 -18.594 8.367 1 90 683 ASP B N 1
ATOM 11087 C CA . ASP B 1 683 ? -28.844 -19.234 9.469 1 90 683 ASP B CA 1
ATOM 11088 C C . ASP B 1 683 ? -27.922 -20.125 10.281 1 90 683 ASP B C 1
ATOM 11090 O O . ASP B 1 683 ? -28.016 -20.188 11.508 1 90 683 ASP B O 1
ATOM 11094 N N . GLU B 1 684 ? -27.109 -20.766 9.539 1 90.62 684 GLU B N 1
ATOM 11095 C CA . GLU B 1 684 ? -26.141 -21.609 10.219 1 90.62 684 GLU B CA 1
ATOM 11096 C C . GLU B 1 684 ? -25.188 -20.781 11.078 1 90.62 684 GLU B C 1
ATOM 11098 O O . GLU B 1 684 ? -24.844 -21.172 12.195 1 90.62 684 GLU B O 1
ATOM 11103 N N . VAL B 1 685 ? -24.797 -19.656 10.609 1 92.81 685 VAL B N 1
ATOM 11104 C CA . VAL B 1 685 ? -23.891 -18.75 11.32 1 92.81 685 VAL B CA 1
ATOM 11105 C C . VAL B 1 685 ? -24.562 -18.25 12.594 1 92.81 685 VAL B C 1
ATOM 11107 O O . VAL B 1 685 ? -23.938 -18.219 13.664 1 92.81 685 VAL B O 1
ATOM 11110 N N . ILE B 1 686 ? -25.812 -17.875 12.469 1 90.5 686 ILE B N 1
ATOM 11111 C CA . ILE B 1 686 ? -26.562 -17.359 13.609 1 90.5 686 ILE B CA 1
ATOM 11112 C C . ILE B 1 686 ? -26.734 -18.469 14.656 1 90.5 686 ILE B C 1
ATOM 11114 O O . ILE B 1 686 ? -26.641 -18.203 15.859 1 90.5 686 ILE B O 1
ATOM 11118 N N . ASN B 1 687 ? -26.953 -19.703 14.195 1 87.38 687 ASN B N 1
ATOM 11119 C CA . ASN B 1 687 ? -27.094 -20.844 15.109 1 87.38 687 ASN B CA 1
ATOM 11120 C C . ASN B 1 687 ? -25.828 -21.062 15.922 1 87.38 687 ASN B C 1
ATOM 11122 O O . ASN B 1 687 ? -25.891 -21.266 17.125 1 87.38 687 ASN B O 1
ATOM 11126 N N . ILE B 1 688 ? -24.75 -21 15.266 1 90.19 688 ILE B N 1
ATOM 11127 C CA . ILE B 1 688 ? -23.484 -21.219 15.945 1 90.19 688 ILE B CA 1
ATOM 11128 C C . ILE B 1 688 ? -23.203 -20.062 16.891 1 90.19 688 ILE B C 1
ATOM 11130 O O . ILE B 1 688 ? -22.734 -20.266 18.016 1 90.19 688 ILE B O 1
ATOM 11134 N N . PHE B 1 689 ? -23.5 -18.859 16.422 1 88.94 689 PHE B N 1
ATOM 11135 C CA . PHE B 1 689 ? -23.281 -17.656 17.234 1 88.94 689 PHE B CA 1
ATOM 11136 C C . PHE B 1 689 ? -24.125 -17.719 18.5 1 88.94 689 PHE B C 1
ATOM 11138 O O . PHE B 1 689 ? -23.672 -17.312 19.578 1 88.94 689 PHE B O 1
ATOM 11145 N N . SER B 1 690 ? -25.281 -18.203 18.375 1 81.44 690 SER B N 1
ATOM 11146 C CA . SER B 1 690 ? -26.219 -18.281 19.5 1 81.44 690 SER B CA 1
ATOM 11147 C C . SER B 1 690 ? -25.75 -19.297 20.531 1 81.44 690 SER B C 1
ATOM 11149 O O . SER B 1 690 ? -26.031 -19.172 21.719 1 81.44 690 SER B O 1
ATOM 11151 N N . ARG B 1 691 ? -25.125 -20.234 20.109 1 77.62 691 ARG B N 1
ATOM 11152 C CA . ARG B 1 691 ? -24.609 -21.266 21.016 1 77.62 691 ARG B CA 1
ATOM 11153 C C . ARG B 1 691 ? -23.422 -20.75 21.812 1 77.62 691 ARG B C 1
ATOM 11155 O O . ARG B 1 691 ? -23.219 -21.156 22.953 1 77.62 691 ARG B O 1
ATOM 11162 N N . SER B 1 692 ? -22.641 -19.969 21.156 1 66.12 692 SER B N 1
ATOM 11163 C CA . SER B 1 692 ? -21.391 -19.516 21.766 1 66.12 692 SER B CA 1
ATOM 11164 C C . SER B 1 692 ? -21.625 -18.344 22.703 1 66.12 692 SER B C 1
ATOM 11166 O O . SER B 1 692 ? -20.875 -18.156 23.656 1 66.12 692 SER B O 1
ATOM 11168 N N . SER B 1 693 ? -22.469 -17.453 22.328 1 60.91 693 SER B N 1
ATOM 11169 C CA . SER B 1 693 ? -22.656 -16.234 23.141 1 60.91 693 SER B CA 1
ATOM 11170 C C . SER B 1 693 ? -23.938 -16.328 23.969 1 60.91 693 SER B C 1
ATOM 11172 O O . SER B 1 693 ? -25.031 -16.5 23.422 1 60.91 693 SER B O 1
ATOM 11174 N N . ARG B 1 694 ? -23.969 -16.578 25.188 1 52.72 694 ARG B N 1
ATOM 11175 C CA . ARG B 1 694 ? -25.078 -16.609 26.125 1 52.72 694 ARG B CA 1
ATOM 11176 C C . ARG B 1 694 ? -26.016 -15.422 25.906 1 52.72 694 ARG B C 1
ATOM 11178 O O . ARG B 1 694 ? -27.203 -15.5 26.219 1 52.72 694 ARG B O 1
ATOM 11185 N N . ARG B 1 695 ? -25.516 -14.32 25.422 1 55.31 695 ARG B N 1
ATOM 11186 C CA . ARG B 1 695 ? -26.297 -13.094 25.359 1 55.31 695 ARG B CA 1
ATOM 11187 C C . ARG B 1 695 ? -27.438 -13.219 24.344 1 55.31 695 ARG B C 1
ATOM 11189 O O . ARG B 1 695 ? -28.5 -12.633 24.531 1 55.31 695 ARG B O 1
ATOM 11196 N N . ILE B 1 696 ? -27.312 -13.961 23.25 1 58.69 696 ILE B N 1
ATOM 11197 C CA . ILE B 1 696 ? -28.297 -14.016 22.156 1 58.69 696 ILE B CA 1
ATOM 11198 C C . ILE B 1 696 ? -29.5 -14.836 22.594 1 58.69 696 ILE B C 1
ATOM 11200 O O . ILE B 1 696 ? -30.625 -14.594 22.141 1 58.69 696 ILE B O 1
ATOM 11204 N N . LYS B 1 697 ? -29.328 -15.961 23.391 1 51.03 697 LYS B N 1
ATOM 11205 C CA . LYS B 1 697 ? -30.406 -16.891 23.703 1 51.03 697 LYS B CA 1
ATOM 11206 C C . LYS B 1 697 ? -31.453 -16.234 24.594 1 51.03 697 LYS B C 1
ATOM 11208 O O . LYS B 1 697 ? -32.656 -16.531 24.484 1 51.03 697 LYS B O 1
ATOM 11213 N N . THR B 1 698 ? -30.891 -15.445 25.516 1 49.06 698 THR B N 1
ATOM 11214 C CA . THR B 1 698 ? -31.828 -15.234 26.609 1 49.06 698 THR B CA 1
ATOM 11215 C C . THR B 1 698 ? -32.25 -13.766 26.703 1 49.06 698 THR B C 1
ATOM 11217 O O . THR B 1 698 ? -33.219 -13.43 27.375 1 49.06 698 THR B O 1
ATOM 11220 N N . GLU B 1 699 ? -31.531 -12.867 25.891 1 57.44 699 GLU B N 1
ATOM 11221 C CA . GLU B 1 699 ? -31.797 -11.484 26.281 1 57.44 699 GLU B CA 1
ATOM 11222 C C . GLU B 1 699 ? -32.469 -10.727 25.141 1 57.44 699 GLU B C 1
ATOM 11224 O O . GLU B 1 699 ? -32.062 -10.828 23.984 1 57.44 699 GLU B O 1
ATOM 11229 N N . ASP B 1 700 ? -33.719 -10.398 25.359 1 55.94 700 ASP B N 1
ATOM 11230 C CA . ASP B 1 700 ? -34.406 -9.461 24.469 1 55.94 700 ASP B CA 1
ATOM 11231 C C . ASP B 1 700 ? -33.562 -8.195 24.266 1 55.94 700 ASP B C 1
ATOM 11233 O O . ASP B 1 700 ? -33.281 -7.465 25.219 1 55.94 700 ASP B O 1
ATOM 11237 N N . TRP B 1 701 ? -33.156 -7.992 23.094 1 66.31 701 TRP B N 1
ATOM 11238 C CA . TRP B 1 701 ? -32.219 -6.891 22.781 1 66.31 701 TRP B CA 1
ATOM 11239 C C . TRP B 1 701 ? -32.969 -5.566 22.719 1 66.31 701 TRP B C 1
ATOM 11241 O O . TRP B 1 701 ? -32.375 -4.5 22.641 1 66.31 701 TRP B O 1
ATOM 11251 N N . SER B 1 702 ? -34.344 -5.543 22.75 1 58.34 702 SER B N 1
ATOM 11252 C CA . SER B 1 702 ? -35.125 -4.32 22.594 1 58.34 702 SER B CA 1
ATOM 11253 C C . SER B 1 702 ? -35.25 -3.564 23.922 1 58.34 702 SER B C 1
ATOM 11255 O O . SER B 1 702 ? -35.188 -4.168 25 1 58.34 702 SER B O 1
ATOM 11257 N N . ILE B 1 703 ? -35.281 -2.164 23.859 1 56.16 703 ILE B N 1
ATOM 11258 C CA . ILE B 1 703 ? -35.625 -1.385 25.031 1 56.16 703 ILE B CA 1
ATOM 11259 C C . ILE B 1 703 ? -37.094 -1.629 25.391 1 56.16 703 ILE B C 1
ATOM 11261 O O . ILE B 1 703 ? -37.969 -1.679 24.516 1 56.16 703 ILE B O 1
#

Foldseek 3Di:
DDDDVVVDDPDDDDDDPPVPPCPPPPCPPPPPPPPPVVPPPDDPPPPPPPPPYPPPDDPPPCVCVVVVVVVVCVDPVVVVVVVVVVVQVVCVVVVVHPCNVVVVVLVVLLVLLLLLCLVLLVLLLVCLQVLADAADPPADFAQDLVCLCVPVGGPSSNVLSVCVVVPDPSNVQLSVFFDRVQSCSDPVSSLLLLLLLLVVLLLVVLVQCVVQLAKAWFWEWDQAPLRWIKIWIWIWAARPVVLFIDIATNAIDTQPDLAQVSVLVVVCVVCVVSVHDLARAQEYEYECDCQAPPCPGHNQNVSCVVPVNHAYAHAPLNLLLVLLVVLCPQPLSVVLLVLLLVLLCLQQVDPVLLVLLLVLLVPPPVDDPVVSVVLNVLNNDRLHPALSSLLNCVVCVLSSLVSLVVQLPDPPPVSNVVSVVSNVSCLALSNLLSSLLSNVLSVLSVVLSVVSLDSRDAPLVNVVSLVVSLVVLVVCLVVVLVNLVVSQVVSQVVSVSVPHGRADPDPDVVPVPQPPDPDRDSSVVCSVRPNNSSSVSSSVSSCVSSPPRCQLQCCLLCLFLVCVPVDDPVSNLSNLVVVVVQDDDDSVVQSVLSVVSNVVSVPDPDDTGNALSVSLVVDDPSRPSNNRSSSSSRNYDRRSSVSVVLVVLSPSNCDPSNVPDDRSSSGSSSSSNRPVVDDDDSVVSSVVVCVVDVCSSPDSRGD/DCCPDDDDDPPDPDDDDDPPDPPCPPPPPPPPPPPPVVPPPDPPPPPPPPPPYPPPDDPPPCVCVVVVVVVVCVDPVVVVVVVVVVVQVVCVVVVVHPCNVVVVVLVVLLVLLLLLCLVLLVLLLVCLQVLADAADPPADFAQDLVCLCVPVGGPSSNVLSVCVVVPDPSNVQLSVFFDRVQNCSDPVSSLLLLLLLLVQLLLVVLVQCVVQLAKEWFWEWDQAPLRWIKIWIWMWAARPVVLFIDIATNAIDTQPDLAQVSVLVVVCVVCVVSVHDLQRAQEYEYECDCCAPPCPGHNQNVSCVVPVNHAYAHAVLNLLLVLLVQLCPQPLSVVLLVLLLVLLCLQQVDPVLLVLLLVLLVPPPVDDPVVSVVLNVLNNDRLHPALSSLLNCLVCVLSSLVSLVVQLPDPPPVSNVVSVVSNVSCLALSNLLSSLLSNVLSVLSVVLSVVSLDSRDAPLVNVVSLVVSLVVLVVCLVVVLVNLVVSQVSSQVVSVSVPHGRADPDPDVVPVPQPPDPDRDSSVVCSVRPNNSSSVSSSVSSCVSSPPRCQLQCCLLCLFLVCVPVDDPVSNLSNLVVVVVQDDDDSVVQSVLSVVSNVVSVPDPDDTDNALSVSLVVDDPSRVSNNRSSSSSRNYDHRSSVSVVLVVLSPSNCDPSNVPDDRSSSGSSSSSNRPVVDDDDSVVSSVVVCVVDVCSSPDSRGD